Protein AF-A0A0E0JLT2-F1 (afdb_monomer_lite)

Organism: Oryza punctata (NCBI:txid4537)

Secondary structure (DSSP, 8-state):
-HHHHHHHHH-TTS---EE-HHHHHHHHHHSGGGGT-SEEEEESEESSSTTS--SS-BTTBSS-EE-S-GGGEEESSSSSBPHHHHHHHHHHHHHSTTEES-HHHH-TT-THHHHSS-S-------------------------TTHHHHHHHHHTS-------S-SEEEEE-STTS-SSHHHHHTTTS--GGGSTTTTTTTTSS--S-SSSS--HHHHHHHHTT-PPPPBSGGGTTT---TTEEE---TT-BSS-HHHHHHHH----S---BHHHHHHHHHHHHHHHS-SHHHHHHHHHTEEEEE-S-SSHHHHHHHHTT--HHHHHHHHHHHHHHHHHHHHHHHHHT-SEEEEEPPP-GGGSHHHHHHT--S-GGGB-TTSSBHHHHHHHHHHHHHHHHHHHHHHHH-TTSEEEEE-HHHHHHHHHH-HHHHT-SEEEEESEEBSSTTSBTS-SSTTSEE-S-GGGEEESSSSSBPHHHHHHHHHHHHSTTS---------------------TTTHHHHTTSS------S-SEEEE--STTT-SSHHHHHHTTS--GGGSTTTTTTTTSS--S-SSSS--HHHHHHHHTTPPPPPB--TTT-----TTEEE---TT-BSS-HHHHGGGT---S-S-BHHHHHHHHHHHHHHHS-SHHHHHHHHHSEEEE--S-SHHHHHHHHHTT--GGGGGGTHHHHHHHHHHHHHHHHHTT--EEEEEPPP-GGG-HHHHHHT--S-GGGB-TTS-BHHHHHHHHHHHHHHHHHHHHHHHH-TTSEEEEE-HHHHHHHHHH-GGGGT-S-TTSBSEEBSSTTSBSS-SSTTSEE-S-GGG-SBSSSSPBPHHHHHHHHHHHHTTSSS-SS--SS------S-S--SS-------------------------SSHHHHHHHTTS-------S-SEEEEE-BTTT--SHHHHHHTTS--GGGSSS-STTTTSS-S--SSSS--HHHHHHHHTT-PPP----TTT-----TT-----BTT-BSS-HHHHGGGT---S-S-BHHHHHHHHHHHHHHHS-SSSSHHHHHHTEEEEE-S-SHHHHHHHHHTT--HHHHHHHHHHHHHHHHHHHHHHHHTT--EEEEEPPP-GGGSHHHHHHT--S-GGGB-TTS-BHHHHHHHHHHHHHHHHHHHHHHHH-TTSEEEEE-HHHHHHHHHHSGGGGT-S-TTSBSEEBSSGGGBSS--SSSPEE-S-GGG-SBSSSSSBPHHHHHHHHHHHHTSSSEES-GGG--

Foldseek 3Di:
DVVVVVVCVVCVVDLDKDAQLPVLLVVCVVCVVVLQAQAQQAAQKEDDDPRQYDPVIWGPGDPIHGHPDQLNYQHHTRPHGTPSSVLSSVCCQLPHPRMVVRNCPRCPPALQSCCVVDPFFFADDFFFFFFFFDDDDDDDDDDDDPVVVVVVVVVVPPPPDPAQQALAEEEEEALLAFQAQQVVVCPPHDDQLQFPPDQCPPNVGRRNHDASHDHLVQLVCVVSVHHRAAACVVQLPHDLQRRYHYLYYHLAALDAQVCCCVVPVDGRPDRHYRVVSVVSVVSSCCPNQNDQVSQQVNQQRYEYEYDDHRPSVVVRCVLVVHDPVVSVVCLLVRLVSVLVSVVVSVSSHHAEYEDEFDAQPQLFQLNCVSPPDPDPVCADPLRGRVVSSVVSVVSLVSNVVSLVVSCVVCVRHHYAYAYLHVLLVVCSVVVVVLQAPRASAAQWAPDDPRRPHHFRHPPTDRNDDLSRYQHHGRHHGHPSVSNSSSCRRVDLFNRDDDDDDDDDDDDDDDDDDDPVPPVPVVVPPPPPDPQQQAQAEAEEAALLADQAQQVVVCPPPDDQLQAPPDQCPPNVGRRNHPASHDHLQCLVCVLSVHHRAEADDPVPDPDARRHYHYLYYHLEALDAQVVCVVVVFGRPDRHYRVNSLVRVVSNCCNNQPDLVSQQVNQQRYEYEHYAHHVSLLVRCVLVVHDSVCVLVCLVVSLVSSLVSVVVSVVSNHAHYEAEADAQCQLFQLCCQSVPDPDCVCADPLRGGPVSSVVSVSSLVSNVVSLVVVCVVCVRHHYHYFYLHVLLVVCSVCVVLQQADHASAAQWAPDDPRRQPGFRGPPIHRNDDLSRYQHNYRGHGHPSNSLSSSLNGCVVPDDGRPPSHDDDDDDDDDDDPDDDDDDDDDDDDDDDDDDDDDDDDDDDDPVPPVVVVPPPDPPDDDLQFQAAAEEAELLHAFCCVVVVCPPPADLQQATHYCNVANSHHTGHPAHHYFQCCLVCVVSVHHGFEEADPVPDLDLRRHGYDLYYHLEALDAQVVCVVVVFGGPDRHYRVNSLVSNVSSNCRNDNHRGPSLVVQQRYAYEYDAHHVSVVVRCVVVVHDVVVVLVCLLVSLVSVLVSVVVSVSSNHAEYEYEADAQVQLFQQCCFSVPDPDQVCADPLRGGPVSSVVSVSSLVSNVVSLVVVCVVCVRHHYKYFHLHVQLVCCSVPVVVLQADRASAAQWDPPGGSRPPGQSGRNIGRNDPLSHYQHHNRGHGYPSNSSSSNCCQQVHDRMVNRPVVVD

Structure (mmCIF, N/CA/C/O backbone):
data_AF-A0A0E0JLT2-F1
#
_entry.id   AF-A0A0E0JLT2-F1
#
loop_
_atom_site.group_PDB
_atom_site.id
_atom_site.type_symbol
_atom_site.label_atom_id
_atom_site.label_alt_id
_atom_site.label_comp_id
_atom_site.label_asym_id
_atom_site.label_entity_id
_atom_site.label_seq_id
_atom_site.pdbx_PDB_ins_code
_atom_site.Cartn_x
_atom_site.Cartn_y
_atom_site.Cartn_z
_atom_site.occupancy
_atom_site.B_iso_or_equiv
_atom_site.auth_seq_id
_atom_site.auth_comp_id
_atom_site.auth_asym_id
_atom_site.auth_atom_id
_atom_site.pdbx_PDB_model_num
ATOM 1 N N . MET A 1 1 ? -15.199 -38.426 -25.202 1.00 54.78 1 MET A N 1
ATOM 2 C CA . MET A 1 1 ? -15.989 -37.217 -24.866 1.00 54.78 1 MET A CA 1
ATOM 3 C C . MET A 1 1 ? -17.022 -37.508 -23.790 1.00 54.78 1 MET A C 1
ATOM 5 O O . MET A 1 1 ? -17.212 -36.688 -22.906 1.00 54.78 1 MET A O 1
ATOM 9 N N . ASP A 1 2 ? -17.620 -38.690 -23.826 1.00 52.84 2 ASP A N 1
ATOM 10 C CA . ASP A 1 2 ? -18.587 -39.257 -22.885 1.00 52.84 2 ASP A CA 1
ATOM 11 C C . ASP A 1 2 ? -18.143 -39.080 -21.413 1.00 52.84 2 ASP A C 1
ATOM 13 O O . ASP A 1 2 ? -18.920 -38.597 -20.587 1.00 52.84 2 ASP A O 1
ATOM 17 N N . GLU A 1 3 ? -16.850 -39.318 -21.130 1.00 62.00 3 GLU A N 1
ATOM 18 C CA . GLU A 1 3 ? -16.129 -38.978 -19.887 1.00 62.00 3 GLU A CA 1
ATOM 19 C C . GLU A 1 3 ? -16.530 -37.605 -19.300 1.00 62.00 3 GLU A C 1
ATOM 21 O O . GLU A 1 3 ? -16.904 -37.476 -18.130 1.00 62.00 3 GLU A O 1
ATOM 26 N N . LEU A 1 4 ? -16.462 -36.569 -20.145 1.00 52.97 4 LEU A N 1
ATOM 27 C CA . LEU A 1 4 ? -16.696 -35.165 -19.810 1.00 52.97 4 LEU A CA 1
ATOM 28 C C . LEU A 1 4 ? -18.186 -34.847 -19.670 1.00 52.97 4 LEU A C 1
ATOM 30 O O . LEU A 1 4 ? -18.545 -33.956 -18.905 1.00 52.97 4 LEU A O 1
ATOM 34 N N . GLU A 1 5 ? -19.069 -35.565 -20.365 1.00 58.34 5 GLU A N 1
ATOM 35 C CA . GLU A 1 5 ? -20.510 -35.400 -20.168 1.00 58.34 5 GLU A CA 1
ATOM 36 C C . GLU A 1 5 ? -21.005 -36.003 -18.855 1.00 58.34 5 GLU A C 1
ATOM 38 O O . GLU A 1 5 ? -21.888 -35.420 -18.226 1.00 58.34 5 GLU A O 1
ATOM 43 N N . ASN A 1 6 ? -20.432 -37.122 -18.404 1.00 67.38 6 ASN A N 1
ATOM 44 C CA . ASN A 1 6 ? -20.712 -37.649 -17.067 1.00 67.38 6 ASN A CA 1
ATOM 45 C C . ASN A 1 6 ? -20.232 -36.678 -15.978 1.00 67.38 6 ASN A C 1
ATOM 47 O O . ASN A 1 6 ? -20.983 -36.389 -15.048 1.00 67.38 6 ASN A O 1
ATOM 51 N N . LEU A 1 7 ? -19.035 -36.096 -16.131 1.00 51.47 7 LEU A N 1
ATOM 52 C CA . LEU A 1 7 ? -18.528 -35.064 -15.216 1.00 51.47 7 LEU A CA 1
ATOM 53 C C . LEU A 1 7 ? -19.437 -33.822 -15.171 1.00 51.47 7 LEU A C 1
ATOM 55 O O . LEU A 1 7 ? -19.759 -33.348 -14.086 1.00 51.47 7 LEU A O 1
ATOM 59 N N . ARG A 1 8 ? -19.934 -33.339 -16.319 1.00 68.38 8 ARG A N 1
ATOM 60 C CA . ARG A 1 8 ? -20.914 -32.230 -16.381 1.00 68.38 8 ARG A CA 1
ATOM 61 C C . ARG A 1 8 ? -22.241 -32.556 -15.696 1.00 68.38 8 ARG A C 1
ATOM 63 O O . ARG A 1 8 ? -22.841 -31.677 -15.093 1.00 68.38 8 ARG A O 1
ATOM 70 N N . LYS A 1 9 ? -22.705 -33.807 -15.776 1.00 57.53 9 LYS A N 1
ATOM 71 C CA . LYS A 1 9 ? -23.954 -34.264 -15.135 1.00 57.53 9 LYS A CA 1
ATOM 72 C C . LYS A 1 9 ? -23.803 -34.464 -13.619 1.00 57.53 9 LYS A C 1
ATOM 74 O O . LYS A 1 9 ? -24.790 -34.340 -12.903 1.00 57.53 9 LYS A O 1
ATOM 79 N N . LEU A 1 10 ? -22.588 -34.738 -13.135 1.00 62.69 10 LEU A N 1
ATOM 80 C CA . LEU A 1 10 ? -22.246 -34.809 -11.705 1.00 62.69 10 LEU A CA 1
ATOM 81 C C . LEU A 1 10 ? -21.926 -33.438 -11.082 1.00 62.69 10 LEU A C 1
ATOM 83 O O . LEU A 1 10 ? -22.042 -33.282 -9.868 1.00 62.69 10 LEU A O 1
ATOM 87 N N . HIS A 1 11 ? -21.554 -32.450 -11.899 1.00 52.50 11 HIS A N 1
ATOM 88 C CA . HIS A 1 11 ? -21.183 -31.096 -11.477 1.00 52.50 11 HIS A CA 1
ATOM 89 C C . HIS A 1 11 ? -21.971 -30.041 -12.274 1.00 52.50 11 HIS A C 1
ATOM 91 O O . HIS A 1 11 ? -21.393 -29.233 -12.996 1.00 52.50 11 HIS A O 1
ATOM 97 N N . LEU A 1 12 ? -23.305 -30.072 -12.160 1.00 46.41 12 LEU A N 1
ATOM 98 C CA . LEU A 1 12 ? -24.233 -29.233 -12.943 1.00 46.41 12 LEU A CA 1
ATOM 99 C C . LEU A 1 12 ? -23.998 -27.720 -12.769 1.00 46.41 12 LEU A C 1
ATOM 101 O O . LEU A 1 12 ? -24.274 -26.938 -13.676 1.00 46.41 12 LEU A O 1
ATOM 105 N N . ASP A 1 13 ? -23.473 -27.323 -11.615 1.00 45.03 13 ASP A N 1
ATOM 106 C CA . ASP A 1 13 ? -23.116 -25.957 -11.230 1.00 45.03 13 ASP A CA 1
ATOM 107 C C . ASP A 1 13 ? -21.672 -25.549 -11.624 1.00 45.03 13 ASP A C 1
ATOM 109 O O . ASP A 1 13 ? -21.238 -24.437 -11.316 1.00 45.03 13 ASP A O 1
ATOM 113 N N . VAL A 1 14 ? -20.938 -26.393 -12.371 1.00 44.28 14 VAL A N 1
ATOM 114 C CA . VAL A 1 14 ? -19.579 -26.112 -12.881 1.00 44.28 14 VAL A CA 1
ATOM 115 C C . VAL A 1 14 ? -19.492 -26.293 -14.404 1.00 44.28 14 VAL A C 1
ATOM 117 O O . VAL A 1 14 ? -19.645 -27.388 -14.945 1.00 44.28 14 VAL A O 1
ATOM 120 N N . ALA A 1 15 ? -19.153 -25.217 -15.119 1.00 54.75 15 ALA A N 1
ATOM 121 C CA . ALA A 1 15 ? -19.006 -25.207 -16.577 1.00 54.75 15 ALA A CA 1
ATOM 122 C C . ALA A 1 15 ? -17.691 -25.873 -17.054 1.00 54.75 15 ALA A C 1
ATOM 124 O O . ALA A 1 15 ? -16.730 -25.197 -17.420 1.00 54.75 15 ALA A O 1
ATOM 125 N N . ILE A 1 16 ? -17.631 -27.209 -17.056 1.00 67.81 16 ILE A N 1
ATOM 126 C CA . ILE A 1 16 ? -16.457 -27.970 -17.524 1.00 67.81 16 ILE A CA 1
ATOM 127 C C . ILE A 1 16 ? -16.409 -27.974 -19.062 1.00 67.81 16 ILE A C 1
ATOM 129 O O . ILE A 1 16 ? -17.298 -28.536 -19.703 1.00 67.81 16 ILE A O 1
ATOM 133 N N . ILE A 1 17 ? -15.361 -27.423 -19.681 1.00 73.38 17 ILE A N 1
ATOM 134 C CA . ILE A 1 17 ? -15.236 -27.285 -21.148 1.00 73.38 17 ILE A CA 1
ATOM 135 C C . ILE A 1 17 ? -13.960 -27.979 -21.646 1.00 73.38 17 ILE A C 1
ATOM 137 O O . ILE A 1 17 ? -12.912 -27.884 -21.015 1.00 73.38 17 ILE A O 1
ATOM 141 N N . TYR A 1 18 ? -14.058 -28.687 -22.774 1.00 81.94 18 TYR A N 1
ATOM 142 C CA . TYR A 1 18 ? -12.921 -29.281 -23.491 1.00 81.94 18 TYR A CA 1
ATOM 143 C C . TYR A 1 18 ? -12.523 -28.388 -24.674 1.00 81.94 18 TYR A C 1
ATOM 145 O O . TYR A 1 18 ? -13.403 -27.745 -25.243 1.00 81.94 18 TYR A O 1
ATOM 153 N N . ALA A 1 19 ? -11.236 -28.361 -25.037 1.00 81.75 19 ALA A N 1
ATOM 154 C CA . ALA A 1 19 ? -10.652 -27.452 -26.027 1.00 81.75 19 ALA A CA 1
ATOM 155 C C . ALA A 1 19 ? -9.661 -28.178 -26.961 1.00 81.75 19 ALA A C 1
ATOM 157 O O . ALA A 1 19 ? -8.599 -28.620 -26.523 1.00 81.75 19 ALA A O 1
ATOM 158 N N . ASP A 1 20 ? -9.997 -28.279 -28.248 1.00 81.00 20 ASP A N 1
ATOM 159 C CA . ASP A 1 20 ? -9.194 -28.927 -29.290 1.00 81.00 20 ASP A CA 1
ATOM 160 C C . ASP A 1 20 ? -8.233 -27.939 -29.976 1.00 81.00 20 ASP A C 1
ATOM 162 O O . ASP A 1 20 ? -8.502 -27.375 -31.040 1.00 81.00 20 ASP A O 1
ATOM 166 N N . TYR A 1 21 ? -7.070 -27.742 -29.350 1.00 73.50 21 TYR A N 1
ATOM 167 C CA . TYR A 1 21 ? -5.972 -26.952 -29.915 1.00 73.50 21 TYR A CA 1
ATOM 168 C C . TYR A 1 21 ? -5.421 -27.534 -31.228 1.00 73.50 21 TYR A C 1
ATOM 170 O O . TYR A 1 21 ? -4.822 -26.792 -32.004 1.00 73.50 21 TYR A O 1
ATOM 178 N N . TYR A 1 22 ? -5.602 -28.835 -31.492 1.00 79.00 22 TYR A N 1
ATOM 179 C CA . TYR A 1 22 ? -5.094 -29.481 -32.702 1.00 79.00 22 TYR A CA 1
ATOM 180 C C . TYR A 1 22 ? -5.965 -29.128 -33.911 1.00 79.00 22 TYR A C 1
ATOM 182 O O . TYR A 1 22 ? -5.434 -28.644 -34.910 1.00 79.00 22 TYR A O 1
ATOM 190 N N . GLY A 1 23 ? -7.290 -29.268 -33.802 1.00 80.94 23 GLY A N 1
ATOM 191 C CA . GLY A 1 23 ? -8.236 -28.826 -34.829 1.00 80.94 23 GLY A CA 1
ATOM 192 C C . GLY A 1 23 ? -8.111 -27.329 -35.128 1.00 80.94 23 GLY A C 1
ATOM 193 O O . GLY A 1 23 ? -7.924 -26.946 -36.283 1.00 80.94 23 GLY A O 1
ATOM 194 N N . ALA A 1 24 ? -8.093 -26.492 -34.083 1.00 81.00 24 ALA A N 1
ATOM 195 C CA . ALA A 1 24 ? -7.957 -25.038 -34.219 1.00 81.00 24 ALA A CA 1
ATOM 196 C C . ALA A 1 24 ? -6.634 -24.595 -34.881 1.00 81.00 24 ALA A C 1
ATOM 198 O O . ALA A 1 24 ? -6.597 -23.555 -35.537 1.00 81.00 24 ALA A O 1
ATOM 199 N N . ALA A 1 25 ? -5.552 -25.368 -34.728 1.00 78.88 25 ALA A N 1
ATOM 200 C CA . ALA A 1 25 ? -4.288 -25.126 -35.422 1.00 78.88 25 ALA A CA 1
ATOM 201 C C . ALA A 1 25 ? -4.296 -25.650 -36.865 1.00 78.88 25 ALA A C 1
ATOM 203 O O . ALA A 1 25 ? -3.771 -24.990 -37.762 1.00 78.88 25 ALA A O 1
ATOM 204 N N . MET A 1 26 ? -4.884 -26.825 -37.107 1.00 82.25 26 MET A N 1
ATOM 205 C CA . MET A 1 26 ? -4.849 -27.476 -38.419 1.00 82.25 26 MET A CA 1
ATOM 206 C C . MET A 1 26 ? -5.681 -26.732 -39.470 1.00 82.25 26 MET A C 1
ATOM 208 O O . MET A 1 26 ? -5.266 -26.662 -40.625 1.00 82.25 26 MET A O 1
ATOM 212 N N . GLU A 1 27 ? -6.785 -26.098 -39.061 1.00 78.00 27 GLU A N 1
ATOM 213 C CA . GLU A 1 27 ? -7.588 -25.192 -39.899 1.00 78.00 27 GLU A CA 1
ATOM 214 C C . GLU A 1 27 ? -6.714 -24.123 -40.590 1.00 78.00 27 GLU A C 1
ATOM 216 O O . GLU A 1 27 ? -6.883 -23.825 -41.771 1.00 78.00 27 GLU A O 1
ATOM 221 N N . ILE A 1 28 ? -5.708 -23.597 -39.881 1.00 80.25 28 ILE A N 1
ATOM 222 C CA . ILE A 1 28 ? -4.822 -22.532 -40.371 1.00 80.25 28 ILE A CA 1
ATOM 223 C C . ILE A 1 28 ? -3.816 -23.069 -41.397 1.00 80.25 28 ILE A C 1
ATOM 225 O O . ILE A 1 28 ? -3.506 -22.383 -42.365 1.00 80.25 28 ILE A O 1
ATOM 229 N N . PHE A 1 29 ? -3.339 -24.308 -41.251 1.00 75.88 29 PHE A N 1
ATOM 230 C CA . PHE A 1 29 ? -2.486 -24.942 -42.266 1.00 75.88 29 PHE A CA 1
ATOM 231 C C . PHE A 1 29 ? -3.276 -25.396 -43.506 1.00 75.88 29 PHE A C 1
ATOM 233 O O . PHE A 1 29 ? -2.695 -25.522 -44.583 1.00 75.88 29 PHE A O 1
ATOM 240 N N . LEU A 1 30 ? -4.589 -25.618 -43.371 1.00 78.56 30 LEU A N 1
ATOM 241 C CA . LEU A 1 30 ? -5.495 -26.026 -44.452 1.00 78.56 30 LEU A CA 1
ATOM 242 C C . LEU A 1 30 ? -6.175 -24.847 -45.174 1.00 78.56 30 LEU A C 1
ATOM 244 O O . LEU A 1 30 ? -6.642 -25.012 -46.299 1.00 78.56 30 LEU A O 1
ATOM 248 N N . SER A 1 31 ? -6.270 -23.670 -44.551 1.00 77.44 31 SER A N 1
ATOM 249 C CA . SER A 1 31 ? -6.898 -22.461 -45.116 1.00 77.44 31 SER A CA 1
ATOM 250 C C . SER A 1 31 ? -6.212 -21.167 -44.633 1.00 77.44 31 SER A C 1
ATOM 252 O O . SER A 1 31 ? -6.864 -20.294 -44.056 1.00 77.44 31 SER A O 1
ATOM 254 N N . PRO A 1 32 ? -4.895 -21.012 -44.875 1.00 72.38 32 PRO A N 1
ATOM 255 C CA . PRO A 1 32 ? -4.062 -19.962 -44.272 1.00 72.38 32 PRO A CA 1
ATOM 256 C C . PRO A 1 32 ? -4.481 -18.540 -44.678 1.00 72.38 32 PRO A C 1
ATOM 258 O O . PRO A 1 32 ? -4.444 -17.622 -43.857 1.00 72.38 32 PRO A O 1
ATOM 261 N N . GLU A 1 33 ? -4.975 -18.373 -45.909 1.00 73.06 33 GLU A N 1
ATOM 262 C CA . GLU A 1 33 ? -5.420 -17.091 -46.468 1.00 73.06 33 GLU A CA 1
ATOM 263 C C . GLU A 1 33 ? -6.551 -16.446 -45.645 1.00 73.06 33 GLU A C 1
ATOM 265 O O . GLU A 1 33 ? -6.591 -15.224 -45.508 1.00 73.06 33 GLU A O 1
ATOM 270 N N . GLN A 1 34 ? -7.434 -17.245 -45.023 1.00 71.81 34 GLN A N 1
ATOM 271 C CA . GLN A 1 34 ? -8.515 -16.727 -44.166 1.00 71.81 34 GLN A CA 1
ATOM 272 C C . GLN A 1 34 ? -7.991 -16.034 -42.900 1.00 71.81 34 GLN A C 1
ATOM 274 O O . GLN A 1 34 ? -8.677 -15.193 -42.319 1.00 71.81 34 GLN A O 1
ATOM 279 N N . PHE A 1 35 ? -6.770 -16.374 -42.484 1.00 73.19 35 PHE A N 1
ATOM 280 C CA . PHE A 1 35 ? -6.095 -15.826 -41.311 1.00 73.19 35 PHE A CA 1
ATOM 281 C C . PHE A 1 35 ? -5.054 -14.757 -41.681 1.00 73.19 35 PHE A C 1
ATOM 283 O O . PHE A 1 35 ? -4.321 -14.296 -40.808 1.00 73.19 35 PHE A O 1
ATOM 290 N N . GLY A 1 36 ? -4.988 -14.352 -42.958 1.00 72.38 36 GLY A N 1
ATOM 291 C CA . GLY A 1 36 ? -4.004 -13.392 -43.469 1.00 72.38 36 GLY A CA 1
ATOM 292 C C . GLY A 1 36 ? -2.590 -13.961 -43.619 1.00 72.38 36 GLY A C 1
ATOM 293 O O . GLY A 1 36 ? -1.638 -13.196 -43.728 1.00 72.38 36 GLY A O 1
ATOM 294 N N . ILE A 1 37 ? -2.439 -15.288 -43.607 1.00 83.69 37 ILE A N 1
ATOM 295 C CA . ILE A 1 37 ? -1.143 -15.964 -43.698 1.00 83.69 37 ILE A CA 1
ATOM 296 C C . ILE A 1 37 ? -0.946 -16.443 -45.137 1.00 83.69 37 ILE A C 1
ATOM 298 O O . ILE A 1 37 ? -1.743 -17.216 -45.660 1.00 83.69 37 ILE A O 1
ATOM 302 N N . GLU A 1 38 ? 0.135 -16.009 -45.777 1.00 85.19 38 GLU A N 1
ATOM 303 C CA . GLU A 1 38 ? 0.484 -16.423 -47.143 1.00 85.19 38 GLU A CA 1
ATOM 304 C C . GLU A 1 38 ? 1.404 -17.652 -47.146 1.00 85.19 38 GLU A C 1
ATOM 306 O O . GLU A 1 38 ? 1.327 -18.508 -48.024 1.00 85.19 38 GLU A O 1
ATOM 311 N N . ASN A 1 39 ? 2.283 -17.757 -46.145 1.00 82.31 39 ASN A N 1
ATOM 312 C CA . ASN A 1 39 ? 3.372 -18.729 -46.102 1.00 82.31 39 ASN A CA 1
ATOM 313 C C . ASN A 1 39 ? 3.319 -19.559 -44.800 1.00 82.31 39 ASN A C 1
ATOM 315 O O . ASN A 1 39 ? 4.184 -19.414 -43.930 1.00 82.31 39 ASN A O 1
ATOM 319 N N . PRO A 1 40 ? 2.314 -20.440 -44.615 1.00 81.44 40 PRO A N 1
ATOM 320 C CA . PRO A 1 40 ? 2.069 -21.111 -43.333 1.00 81.44 40 PRO A CA 1
ATOM 321 C C . PRO A 1 40 ? 3.186 -22.074 -42.906 1.00 81.44 40 PRO A C 1
ATOM 323 O O . PRO A 1 40 ? 3.430 -22.250 -41.717 1.00 81.44 40 PRO A O 1
ATOM 326 N N . LEU A 1 41 ? 3.883 -22.684 -43.868 1.00 81.88 41 LEU A N 1
ATOM 327 C CA . LEU A 1 41 ? 4.958 -23.654 -43.624 1.00 81.88 41 LEU A CA 1
ATOM 328 C C . LEU A 1 41 ? 6.362 -23.026 -43.623 1.00 81.88 41 LEU A C 1
ATOM 330 O O . LEU A 1 41 ? 7.346 -23.751 -43.509 1.00 81.88 41 LEU A O 1
ATOM 334 N N . VAL A 1 42 ? 6.476 -21.704 -43.778 1.00 83.88 42 VAL A N 1
ATOM 335 C CA . VAL A 1 42 ? 7.762 -20.994 -43.829 1.00 83.88 42 VAL A CA 1
ATOM 336 C C . VAL A 1 42 ? 8.011 -20.298 -42.493 1.00 83.88 42 VAL A C 1
ATOM 338 O O . VAL A 1 42 ? 7.128 -19.634 -41.948 1.00 83.88 42 VAL A O 1
ATOM 341 N N . ALA A 1 43 ? 9.227 -20.441 -41.972 1.00 86.31 43 ALA A N 1
ATOM 342 C CA . ALA A 1 43 ? 9.701 -19.668 -40.835 1.00 86.31 43 ALA A CA 1
ATOM 343 C C . ALA A 1 43 ? 10.090 -18.252 -41.271 1.00 86.31 43 ALA A C 1
ATOM 345 O O . ALA A 1 43 ? 10.915 -18.095 -42.173 1.00 86.31 43 ALA A O 1
ATOM 346 N N . CYS A 1 44 ? 9.567 -17.230 -40.592 1.00 88.50 44 CYS A N 1
ATOM 347 C CA . CYS A 1 44 ? 9.980 -15.851 -40.838 1.00 88.50 44 CYS A CA 1
ATOM 348 C C . CYS A 1 44 ? 11.476 -15.635 -40.546 1.00 88.50 44 CYS A C 1
ATOM 350 O O . CYS A 1 44 ? 12.160 -14.951 -41.300 1.00 88.50 44 CYS A O 1
ATOM 352 N N . CYS A 1 45 ? 11.997 -16.215 -39.461 1.00 85.75 45 CYS A N 1
ATOM 353 C CA . CYS A 1 45 ? 13.358 -16.007 -38.980 1.00 85.75 45 CYS A CA 1
ATOM 354 C C . CYS A 1 45 ? 14.184 -17.304 -39.040 1.00 85.75 45 CYS A C 1
ATOM 356 O O . CYS A 1 45 ? 13.927 -18.255 -38.303 1.00 85.75 45 CYS A O 1
ATOM 358 N N . GLY A 1 46 ? 15.217 -17.361 -39.886 1.00 85.00 46 GLY A N 1
ATOM 359 C CA . GLY A 1 46 ? 15.998 -18.587 -40.075 1.00 85.00 46 GLY A CA 1
ATOM 360 C C . GLY A 1 46 ? 17.181 -18.473 -41.036 1.00 85.00 46 GLY A C 1
ATOM 361 O O . GLY A 1 46 ? 17.413 -17.439 -41.660 1.00 85.00 46 GLY A O 1
ATOM 362 N N . GLY A 1 47 ? 17.966 -19.550 -41.132 1.00 74.06 47 GLY A N 1
ATOM 363 C CA . GLY A 1 47 ? 19.222 -19.611 -41.891 1.00 74.06 47 GLY A CA 1
ATOM 364 C C . GLY A 1 47 ? 19.116 -19.614 -43.422 1.00 74.06 47 GLY A C 1
ATOM 365 O O . GLY A 1 47 ? 20.135 -19.782 -44.080 1.00 74.06 47 GLY A O 1
ATOM 366 N N . GLY A 1 48 ? 17.920 -19.462 -43.999 1.00 68.94 48 GLY A N 1
ATOM 367 C CA . GLY A 1 48 ? 17.719 -19.437 -45.449 1.00 68.94 48 GLY A CA 1
ATOM 368 C C . GLY A 1 48 ? 17.732 -20.830 -46.084 1.00 68.94 48 GLY A C 1
ATOM 369 O O . GLY A 1 48 ? 18.756 -21.310 -46.561 1.00 68.94 48 GLY A O 1
ATOM 370 N N . GLY A 1 49 ? 16.557 -21.453 -46.146 1.00 67.50 49 GLY A N 1
ATOM 371 C CA . GLY A 1 49 ? 16.316 -22.725 -46.833 1.00 67.50 49 GLY A CA 1
ATOM 372 C C . GLY A 1 49 ? 14.904 -22.781 -47.429 1.00 67.50 49 GLY A C 1
ATOM 373 O O . GLY A 1 49 ? 14.196 -21.774 -47.383 1.00 67.50 49 GLY A O 1
ATOM 374 N N . PRO A 1 50 ? 14.458 -23.938 -47.963 1.00 65.69 50 PRO A N 1
ATOM 375 C CA . PRO A 1 50 ? 13.164 -24.072 -48.651 1.00 65.69 50 PRO A CA 1
ATOM 376 C C . PRO A 1 50 ? 11.939 -23.642 -47.829 1.00 65.69 50 PRO A C 1
ATOM 378 O O . PRO A 1 50 ? 10.927 -23.257 -48.403 1.00 65.69 50 PRO A O 1
ATOM 381 N N . TYR A 1 51 ? 12.053 -23.679 -46.498 1.00 78.69 51 TYR A N 1
ATOM 382 C CA . TYR A 1 51 ? 11.020 -23.283 -45.535 1.00 78.69 51 TYR A CA 1
ATOM 383 C C . TYR A 1 51 ? 11.536 -22.217 -44.545 1.00 78.69 51 TYR A C 1
ATOM 385 O O . TYR A 1 51 ? 11.154 -22.192 -43.378 1.00 78.69 51 TYR A O 1
ATOM 393 N N . GLY A 1 52 ? 12.479 -21.368 -44.972 1.00 75.31 52 GLY A N 1
ATOM 394 C CA . GLY A 1 52 ? 13.111 -20.323 -44.146 1.00 75.31 52 GLY A CA 1
ATOM 395 C C . GLY A 1 52 ? 14.202 -20.832 -43.188 1.00 75.31 52 GLY A C 1
ATOM 396 O O . GLY A 1 52 ? 15.200 -20.145 -42.965 1.00 75.31 52 GLY A O 1
ATOM 397 N N . VAL A 1 53 ? 14.076 -22.064 -42.686 1.00 75.06 53 VAL A N 1
ATOM 398 C CA . VAL A 1 53 ? 15.038 -22.703 -41.770 1.00 75.06 53 VAL A CA 1
ATOM 399 C C . VAL A 1 53 ? 16.230 -23.389 -42.447 1.00 75.06 53 VAL A C 1
ATOM 401 O O . VAL A 1 53 ? 16.165 -23.815 -43.599 1.00 75.06 53 VAL A O 1
ATOM 404 N N . SER A 1 54 ? 17.305 -23.545 -41.668 1.00 72.31 54 SER A N 1
ATOM 405 C CA . SER A 1 54 ? 18.483 -24.370 -41.954 1.00 72.31 54 SER A CA 1
ATOM 406 C C . SER A 1 54 ? 18.900 -25.120 -40.680 1.00 72.31 54 SER A C 1
ATOM 408 O O . SER A 1 54 ? 18.710 -24.621 -39.571 1.00 72.31 54 SER A O 1
ATOM 410 N N . GLU A 1 55 ? 19.499 -26.305 -40.812 1.00 65.31 55 GLU A N 1
ATOM 411 C CA . GLU A 1 55 ? 20.040 -27.046 -39.661 1.00 65.31 55 GLU A CA 1
ATOM 412 C C . GLU A 1 55 ? 21.280 -26.362 -39.056 1.00 65.31 55 GLU A C 1
ATOM 414 O O . GLU A 1 55 ? 21.521 -26.469 -37.851 1.00 65.31 55 GLU A O 1
ATOM 419 N N . THR A 1 56 ? 22.045 -25.631 -39.878 1.00 64.38 56 THR A N 1
ATOM 420 C CA . THR A 1 56 ? 23.338 -25.023 -39.514 1.00 64.38 56 THR A CA 1
ATOM 421 C C . THR A 1 56 ? 23.259 -23.551 -39.102 1.00 64.38 56 THR A C 1
ATOM 423 O O . THR A 1 56 ? 24.218 -23.041 -38.524 1.00 64.38 56 THR A O 1
ATOM 426 N N . ALA A 1 57 ? 22.138 -22.867 -39.356 1.00 63.16 57 ALA A N 1
ATOM 427 C CA . ALA A 1 57 ? 21.920 -21.468 -38.981 1.00 63.16 57 ALA A CA 1
ATOM 428 C C . ALA A 1 57 ? 20.454 -21.221 -38.588 1.00 63.16 57 ALA A C 1
ATOM 430 O O . ALA A 1 57 ? 19.527 -21.667 -39.268 1.00 63.16 57 ALA A O 1
ATOM 431 N N . ARG A 1 58 ? 20.243 -20.520 -37.469 1.00 70.38 58 ARG A N 1
ATOM 432 C CA . ARG A 1 58 ? 18.939 -20.369 -36.796 1.00 70.38 58 ARG A CA 1
ATOM 433 C C . ARG A 1 58 ? 18.653 -18.902 -36.491 1.00 70.38 58 ARG A C 1
ATOM 435 O O . ARG A 1 58 ? 19.574 -18.088 -36.481 1.00 70.38 58 ARG A O 1
ATOM 442 N N . CYS A 1 59 ? 17.396 -18.570 -36.197 1.00 70.75 59 CYS A N 1
ATOM 443 C CA . CYS A 1 59 ? 17.030 -17.231 -35.737 1.00 70.75 59 CYS A CA 1
ATOM 444 C C . CYS A 1 59 ? 17.943 -16.780 -34.579 1.00 70.75 59 CYS A C 1
ATOM 446 O O . CYS A 1 59 ? 18.087 -17.492 -33.586 1.00 70.75 59 CYS A O 1
ATOM 448 N N . GLY A 1 60 ? 18.602 -15.629 -34.729 1.00 67.69 60 GLY A N 1
ATOM 449 C CA . GLY A 1 60 ? 19.533 -15.094 -33.731 1.00 67.69 60 GLY A CA 1
ATOM 450 C C . GLY A 1 60 ? 20.955 -15.679 -33.736 1.00 67.69 60 GLY A C 1
ATOM 451 O O . GLY A 1 60 ? 21.793 -15.155 -33.004 1.00 67.69 60 GLY A O 1
ATOM 452 N N . HIS A 1 61 ? 21.274 -16.720 -34.523 1.00 55.75 61 HIS A N 1
ATOM 453 C CA . HIS A 1 61 ? 22.579 -17.395 -34.443 1.00 55.75 61 HIS A CA 1
ATOM 454 C C . HIS A 1 61 ? 23.094 -17.958 -35.786 1.00 55.75 61 HIS A C 1
ATOM 456 O O . HIS A 1 61 ? 22.530 -18.898 -36.352 1.00 55.75 61 HIS A O 1
ATOM 462 N N . GLY A 1 62 ? 24.237 -17.434 -36.246 1.00 63.19 62 GLY A N 1
ATOM 463 C CA . GLY A 1 62 ? 24.820 -17.692 -37.572 1.00 63.19 62 GLY A CA 1
ATOM 464 C C . GLY A 1 62 ? 24.469 -16.588 -38.576 1.00 63.19 62 GLY A C 1
ATOM 465 O O . GLY A 1 62 ? 24.012 -15.518 -38.178 1.00 63.19 62 GLY A O 1
ATOM 466 N N . GLU A 1 63 ? 24.654 -16.837 -39.875 1.00 69.81 63 GLU A N 1
ATOM 467 C CA . GLU A 1 63 ? 24.011 -16.013 -40.907 1.00 69.81 63 GLU A CA 1
ATOM 468 C C . GLU A 1 63 ? 22.544 -16.444 -41.029 1.00 69.81 63 GLU A C 1
ATOM 470 O O . GLU A 1 63 ? 22.233 -17.497 -41.582 1.00 69.81 63 GLU A O 1
ATOM 475 N N . TYR A 1 64 ? 21.641 -15.640 -40.472 1.00 76.69 64 TYR A N 1
ATOM 476 C CA . TYR A 1 64 ? 20.195 -15.824 -40.573 1.00 76.69 64 TYR A CA 1
ATOM 477 C C . TYR A 1 64 ? 19.545 -14.577 -41.172 1.00 76.69 64 TYR A C 1
ATOM 479 O O . TYR A 1 64 ? 20.121 -13.487 -41.177 1.00 76.69 64 TYR A O 1
ATOM 487 N N . LYS A 1 65 ? 18.330 -14.747 -41.684 1.00 77.88 65 LYS A N 1
ATOM 488 C CA . LYS A 1 65 ? 17.470 -13.670 -42.172 1.00 77.88 65 LYS A CA 1
ATOM 489 C C . LYS A 1 65 ? 16.178 -13.642 -41.371 1.00 77.88 65 LYS A C 1
ATOM 491 O O . LYS A 1 65 ? 15.802 -14.644 -40.766 1.00 77.88 65 LYS A O 1
ATOM 496 N N . VAL A 1 66 ? 15.521 -12.491 -41.393 1.00 83.88 66 VAL A N 1
ATOM 497 C CA . VAL A 1 66 ? 14.145 -12.295 -40.928 1.00 83.88 66 VAL A CA 1
ATOM 498 C C . VAL A 1 66 ? 13.329 -11.870 -42.147 1.00 83.88 66 VAL A C 1
ATOM 500 O O . VAL A 1 66 ? 13.856 -11.161 -43.006 1.00 83.88 66 VAL A O 1
ATOM 503 N N . CYS A 1 67 ? 12.089 -12.331 -42.250 1.00 79.62 67 CYS A N 1
ATOM 504 C CA . CYS A 1 67 ? 11.142 -11.894 -43.264 1.00 79.62 67 CYS A CA 1
ATOM 505 C C . CYS A 1 67 ? 10.668 -10.456 -42.988 1.00 79.62 67 CYS A C 1
ATOM 507 O O . CYS A 1 67 ? 10.670 -10.009 -41.840 1.00 79.62 67 CYS A O 1
ATOM 509 N N . ASP A 1 68 ? 10.257 -9.738 -44.035 1.00 83.88 68 ASP A N 1
ATOM 510 C CA . ASP A 1 68 ? 9.887 -8.322 -43.917 1.00 83.88 68 ASP A CA 1
ATOM 511 C C . ASP A 1 68 ? 8.544 -8.099 -43.185 1.00 83.88 68 ASP A C 1
ATOM 513 O O . ASP A 1 68 ? 8.377 -7.068 -42.536 1.00 83.88 68 ASP A O 1
ATOM 517 N N . ASP A 1 69 ? 7.618 -9.072 -43.227 1.00 80.62 69 ASP A N 1
ATOM 518 C CA . ASP A 1 69 ? 6.387 -9.083 -42.416 1.00 80.62 69 ASP A CA 1
ATOM 519 C C . ASP A 1 69 ? 6.155 -10.453 -41.731 1.00 80.62 69 ASP A C 1
ATOM 521 O O . ASP A 1 69 ? 5.760 -11.427 -42.385 1.00 80.62 69 ASP A O 1
ATOM 525 N N . PRO A 1 70 ? 6.362 -10.545 -40.401 1.00 77.31 70 PRO A N 1
ATOM 526 C CA . PRO A 1 70 ? 6.129 -11.759 -39.618 1.00 77.31 70 PRO A CA 1
ATOM 527 C C . PRO A 1 70 ? 4.690 -12.281 -39.592 1.00 77.31 70 PRO A C 1
ATOM 529 O O . PRO A 1 70 ? 4.497 -13.452 -39.261 1.00 77.31 70 PRO A O 1
ATOM 532 N N . GLN A 1 71 ? 3.682 -11.454 -39.890 1.00 76.69 71 GLN A N 1
ATOM 533 C CA . GLN A 1 71 ? 2.273 -11.859 -39.803 1.00 76.69 71 GLN A CA 1
ATOM 534 C C . GLN A 1 71 ? 1.849 -12.733 -40.991 1.00 76.69 71 GLN A C 1
ATOM 536 O O . GLN A 1 71 ? 0.957 -13.566 -40.846 1.00 76.69 71 GLN A O 1
ATOM 541 N N . LEU A 1 72 ? 2.545 -12.619 -42.129 1.00 84.62 72 LEU A N 1
ATOM 542 C CA . LEU A 1 72 ? 2.293 -13.412 -43.339 1.00 84.62 72 LEU A CA 1
ATOM 543 C C . LEU A 1 72 ? 2.898 -14.830 -43.281 1.00 84.62 72 LEU A C 1
ATOM 545 O O . LEU A 1 72 ? 2.613 -15.659 -44.149 1.00 84.62 72 LEU A O 1
ATOM 549 N N . CYS A 1 73 ? 3.738 -15.122 -42.282 1.00 83.50 73 CYS A N 1
ATOM 550 C CA . CYS A 1 73 ? 4.365 -16.430 -42.069 1.00 83.50 73 CYS A CA 1
ATOM 551 C C . CYS A 1 73 ? 3.629 -17.222 -40.980 1.00 83.50 73 CYS A C 1
ATOM 553 O O . CYS A 1 73 ? 3.263 -16.671 -39.943 1.00 83.50 73 CYS A O 1
ATOM 555 N N . GLY A 1 74 ? 3.456 -18.534 -41.166 1.00 76.44 74 GLY A N 1
ATOM 556 C CA . GLY A 1 74 ? 2.821 -19.382 -40.146 1.00 76.44 74 GLY A CA 1
ATOM 557 C C . GLY A 1 74 ? 3.742 -19.752 -38.982 1.00 76.44 74 GLY A C 1
ATOM 558 O O . GLY A 1 74 ? 3.272 -20.024 -37.878 1.00 76.44 74 GLY A O 1
ATOM 559 N N . SER A 1 75 ? 5.060 -19.718 -39.189 1.00 85.25 75 SER A N 1
ATOM 560 C CA . SER A 1 75 ? 6.047 -19.983 -38.143 1.00 85.25 75 SER A CA 1
ATOM 561 C C . SER A 1 75 ? 6.990 -18.799 -37.944 1.00 85.25 75 SER A C 1
ATOM 563 O O . SER A 1 75 ? 7.368 -18.110 -38.892 1.00 85.25 75 SER A O 1
ATOM 565 N N . TRP A 1 76 ? 7.397 -18.573 -36.696 1.00 89.00 76 TRP A N 1
ATOM 566 C CA . TRP A 1 76 ? 8.410 -17.578 -36.367 1.00 89.00 76 TRP A CA 1
ATOM 567 C C . TRP A 1 76 ? 9.826 -18.084 -36.670 1.00 89.00 76 TRP A C 1
ATOM 569 O O . TRP A 1 76 ? 10.578 -17.393 -37.349 1.00 89.00 76 TRP A O 1
ATOM 579 N N . ASP A 1 77 ? 10.177 -19.296 -36.225 1.00 83.81 77 ASP A N 1
ATOM 580 C CA . ASP A 1 77 ? 11.548 -19.843 -36.260 1.00 83.81 77 ASP A CA 1
ATOM 581 C C . ASP A 1 77 ? 11.657 -21.294 -36.787 1.00 83.81 77 ASP A C 1
ATOM 583 O O . ASP A 1 77 ? 12.728 -21.904 -36.742 1.00 83.81 77 ASP A O 1
ATOM 587 N N . GLY A 1 78 ? 10.548 -21.851 -37.281 1.00 73.38 78 GLY A N 1
ATOM 588 C CA . GLY A 1 78 ? 10.409 -23.217 -37.793 1.00 73.38 78 GLY A CA 1
ATOM 589 C C . GLY A 1 78 ? 10.019 -24.267 -36.754 1.00 73.38 78 GLY A C 1
ATOM 590 O O . GLY A 1 78 ? 9.734 -25.400 -37.134 1.00 73.38 78 GLY A O 1
ATOM 591 N N . TYR A 1 79 ? 9.974 -23.904 -35.470 1.00 69.81 79 TYR A N 1
ATOM 592 C CA . TYR A 1 79 ? 9.491 -24.763 -34.383 1.00 69.81 79 TYR A CA 1
ATOM 593 C C . TYR A 1 79 ? 8.259 -24.159 -33.703 1.00 69.81 79 TYR A C 1
ATOM 595 O O . TYR A 1 79 ? 7.332 -24.880 -33.339 1.00 69.81 79 TYR A O 1
ATOM 603 N N . HIS A 1 80 ? 8.227 -22.834 -33.568 1.00 83.81 80 HIS A N 1
ATOM 604 C CA . HIS A 1 80 ? 7.141 -22.094 -32.944 1.00 83.81 80 HIS A CA 1
ATOM 605 C C . HIS A 1 80 ? 6.241 -21.435 -34.004 1.00 83.81 80 HIS A C 1
ATOM 607 O O . HIS A 1 80 ? 6.753 -20.872 -34.982 1.00 83.81 80 HIS A O 1
ATOM 613 N N . PRO A 1 81 ? 4.908 -21.459 -33.830 1.00 79.81 81 PRO A N 1
ATOM 614 C CA . PRO A 1 81 ? 3.990 -20.643 -34.618 1.00 79.81 81 PRO A CA 1
ATOM 615 C C . PRO A 1 81 ? 4.305 -19.141 -34.529 1.00 79.81 81 PRO A C 1
ATOM 617 O O . PRO A 1 81 ? 4.914 -18.678 -33.563 1.00 79.81 81 PRO A O 1
ATOM 620 N N . SER A 1 82 ? 3.884 -18.368 -35.529 1.00 84.19 82 SER A N 1
ATOM 621 C CA . SER A 1 82 ? 3.920 -16.902 -35.461 1.00 84.19 82 SER A CA 1
ATOM 622 C C . SER A 1 82 ? 2.836 -16.352 -34.523 1.00 84.19 82 SER A C 1
ATOM 624 O O . SER A 1 82 ? 1.886 -17.050 -34.157 1.00 84.19 82 SER A O 1
ATOM 626 N N . GLU A 1 83 ? 2.943 -15.071 -34.153 1.00 76.62 83 GLU A N 1
ATOM 627 C CA . GLU A 1 83 ? 1.906 -14.375 -33.376 1.00 76.62 83 GLU A CA 1
ATOM 628 C C . GLU A 1 83 ? 0.534 -14.435 -34.074 1.00 76.62 83 GLU A C 1
ATOM 630 O O . GLU A 1 83 ? -0.484 -14.634 -33.410 1.00 76.62 83 GLU A O 1
ATOM 635 N N . ALA A 1 84 ? 0.506 -14.355 -35.411 1.00 76.06 84 ALA A N 1
ATOM 636 C CA . ALA A 1 84 ? -0.712 -14.484 -36.208 1.00 76.06 84 ALA A CA 1
ATOM 637 C C . ALA A 1 84 ? -1.378 -15.861 -36.027 1.00 76.06 84 ALA A C 1
ATOM 639 O O . ALA A 1 84 ? -2.580 -15.929 -35.759 1.00 76.06 84 ALA A O 1
ATOM 640 N N . VAL A 1 85 ? -0.604 -16.954 -36.075 1.00 78.88 85 VAL A N 1
ATOM 641 C CA . VAL A 1 85 ? -1.129 -18.313 -35.844 1.00 78.88 85 VAL A CA 1
ATOM 642 C C . VAL A 1 85 ? -1.589 -18.501 -34.400 1.00 78.88 85 VAL A C 1
ATOM 644 O O . VAL A 1 85 ? -2.690 -18.998 -34.179 1.00 78.88 85 VAL A O 1
ATOM 647 N N . PHE A 1 86 ? -0.813 -18.064 -33.402 1.00 82.62 86 PHE A N 1
ATOM 648 C CA . PHE A 1 86 ? -1.237 -18.154 -31.998 1.00 82.62 86 PHE A CA 1
ATOM 649 C C . PHE A 1 86 ? -2.539 -17.383 -31.731 1.00 82.62 86 PHE A C 1
ATOM 651 O O . PHE A 1 86 ? -3.431 -17.889 -3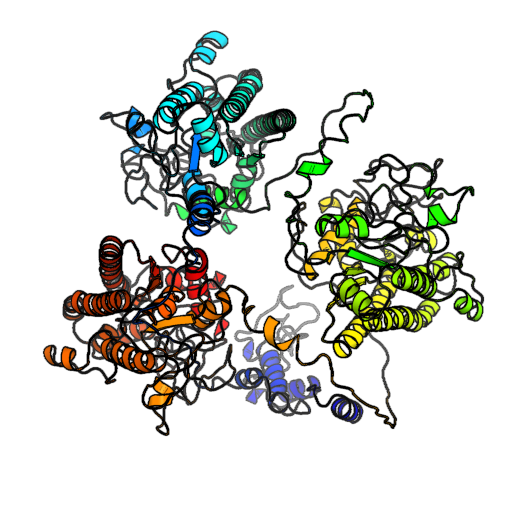1.046 1.00 82.62 86 PHE A O 1
ATOM 658 N N . LYS A 1 87 ? -2.681 -16.188 -32.316 1.00 75.12 87 LYS A N 1
ATOM 659 C CA . LYS A 1 87 ? -3.896 -15.366 -32.245 1.00 75.12 87 LYS A CA 1
ATOM 660 C C . LYS A 1 87 ? -5.089 -16.054 -32.914 1.00 75.12 87 LYS A C 1
ATOM 662 O O . LYS A 1 87 ? -6.176 -16.065 -32.337 1.00 75.12 87 LYS A O 1
ATOM 667 N N . ALA A 1 88 ? -4.891 -16.666 -34.081 1.00 72.31 88 ALA A N 1
ATOM 668 C CA . ALA A 1 88 ? -5.924 -17.423 -34.785 1.00 72.31 88 ALA A CA 1
ATOM 669 C C . ALA A 1 88 ? -6.382 -18.670 -34.000 1.00 72.31 88 ALA A C 1
ATOM 671 O O . ALA A 1 88 ? -7.586 -18.851 -33.821 1.00 72.31 88 ALA A O 1
ATOM 672 N N . ILE A 1 89 ? -5.456 -19.461 -33.437 1.00 78.69 89 ILE A N 1
ATOM 673 C CA . ILE A 1 89 ? -5.775 -20.619 -32.576 1.00 78.69 89 ILE A CA 1
ATOM 674 C C . ILE A 1 89 ? -6.595 -20.176 -31.357 1.00 78.69 89 ILE A C 1
ATOM 676 O O . ILE A 1 89 ? -7.640 -20.758 -31.062 1.00 78.69 89 ILE A O 1
ATOM 680 N N . ALA A 1 90 ? -6.157 -19.120 -30.661 1.00 68.81 90 ALA A N 1
ATOM 681 C CA . ALA A 1 90 ? -6.850 -18.606 -29.481 1.00 68.81 90 ALA A CA 1
ATOM 682 C C . ALA A 1 90 ? -8.278 -18.133 -29.808 1.00 68.81 90 ALA A C 1
ATOM 684 O O . ALA A 1 90 ? -9.223 -18.485 -29.102 1.00 68.81 90 ALA A O 1
ATOM 685 N N . ILE A 1 91 ? -8.456 -17.392 -30.909 1.00 70.38 91 ILE A N 1
ATOM 686 C CA . ILE A 1 91 ? -9.774 -16.961 -31.399 1.00 70.38 91 ILE A CA 1
ATOM 687 C C . ILE A 1 91 ? -10.648 -18.169 -31.767 1.00 70.38 91 ILE A C 1
ATOM 689 O O . ILE A 1 91 ? -11.819 -18.209 -31.384 1.00 70.38 91 ILE A O 1
ATOM 693 N N . GLY A 1 92 ? -10.084 -19.168 -32.452 1.00 70.94 92 GLY A N 1
ATOM 694 C CA . GLY A 1 92 ? -10.778 -20.401 -32.823 1.00 70.94 92 GLY A CA 1
ATOM 695 C C . GLY A 1 92 ? -11.323 -21.158 -31.611 1.00 70.94 92 GLY A C 1
ATOM 696 O O . GLY A 1 92 ? -12.470 -21.593 -31.627 1.00 70.94 92 GLY A O 1
ATOM 697 N N . LEU A 1 93 ? -10.552 -21.264 -30.531 1.00 70.75 93 LEU A N 1
ATOM 698 C CA . LEU A 1 93 ? -10.970 -21.966 -29.312 1.00 70.75 93 LEU A CA 1
ATOM 699 C C . LEU A 1 93 ? -12.001 -21.182 -28.490 1.00 70.75 93 LEU A C 1
ATOM 701 O O . LEU A 1 93 ? -12.964 -21.767 -27.993 1.00 70.75 93 LEU A O 1
ATOM 705 N N . LEU A 1 94 ? -11.812 -19.865 -28.356 1.00 58.34 94 LEU A N 1
ATOM 706 C CA . LEU A 1 94 ? -12.698 -18.989 -27.581 1.00 58.34 94 LEU A CA 1
ATOM 707 C C . LEU A 1 94 ? -14.073 -18.802 -28.242 1.00 58.34 94 LEU A C 1
ATOM 709 O O . LEU A 1 94 ? -15.083 -18.738 -27.541 1.00 58.34 94 LEU A O 1
ATOM 713 N N . ARG A 1 95 ? -14.109 -18.691 -29.579 1.00 58.88 95 ARG A N 1
ATOM 714 C CA . ARG A 1 95 ? -15.316 -18.338 -30.352 1.00 58.88 95 ARG A CA 1
ATOM 715 C C . ARG A 1 95 ? -15.882 -19.473 -31.213 1.00 58.88 95 ARG A C 1
ATOM 717 O O . ARG A 1 95 ? -17.059 -19.429 -31.559 1.00 58.88 95 ARG A O 1
ATOM 724 N N . GLY A 1 96 ? -15.046 -20.419 -31.637 1.00 56.16 96 GLY A N 1
ATOM 725 C CA . GLY A 1 96 ? -15.381 -21.455 -32.617 1.00 56.16 96 GLY A CA 1
ATOM 726 C C . GLY A 1 96 ? -15.756 -22.805 -32.002 1.00 56.16 96 GLY A C 1
ATOM 727 O O . GLY A 1 96 ? -15.739 -23.004 -30.789 1.00 56.16 96 GLY A O 1
ATOM 728 N N . SER A 1 97 ? -16.086 -23.766 -32.866 1.00 63.16 97 SER A N 1
ATOM 729 C CA . SER A 1 97 ? -16.579 -25.101 -32.489 1.00 63.16 97 SER A CA 1
ATOM 730 C C . SER A 1 97 ? -15.513 -26.069 -31.961 1.00 63.16 97 SER A C 1
ATOM 732 O O . SER A 1 97 ? -15.841 -27.205 -31.629 1.00 63.16 97 SER A O 1
ATOM 734 N N . TYR A 1 98 ? -14.252 -25.640 -31.858 1.00 78.12 98 TYR A N 1
ATOM 735 C CA . TYR A 1 98 ? -13.156 -26.432 -31.284 1.00 78.12 98 TYR A CA 1
ATOM 736 C C . TYR A 1 98 ? -13.253 -26.569 -29.756 1.00 78.12 98 TYR A C 1
ATOM 738 O O . TYR A 1 98 ? -12.463 -27.287 -29.149 1.00 78.12 98 TYR A O 1
ATOM 746 N N . THR A 1 99 ? -14.217 -25.904 -29.112 1.00 75.38 99 THR A N 1
ATOM 747 C CA . THR A 1 99 ? -14.579 -26.162 -27.716 1.00 75.38 99 THR A CA 1
ATOM 748 C C . THR A 1 99 ? -15.935 -26.855 -27.599 1.00 75.38 99 THR A C 1
ATOM 750 O O . THR A 1 99 ? -16.874 -26.549 -28.335 1.00 75.38 99 THR A O 1
ATOM 753 N N . GLN A 1 100 ? -16.057 -27.804 -26.663 1.00 69.94 100 GLN A N 1
ATOM 754 C CA . GLN A 1 100 ? -17.317 -28.511 -26.399 1.00 69.94 100 GLN A CA 1
ATOM 755 C C . GLN A 1 100 ? -17.594 -28.639 -24.886 1.00 69.94 100 GLN A C 1
ATOM 757 O O . GLN A 1 100 ? -16.767 -29.234 -24.182 1.00 69.94 100 GLN A O 1
ATOM 762 N N . PRO A 1 101 ? -18.759 -28.169 -24.384 1.00 63.53 101 PRO A N 1
ATOM 763 C CA . PRO A 1 101 ? -19.650 -27.219 -25.066 1.00 63.53 101 PRO A CA 1
ATOM 764 C C . PRO A 1 101 ? -18.872 -25.945 -25.455 1.00 63.53 101 PRO A C 1
ATOM 766 O O . PRO A 1 101 ? -17.885 -25.635 -24.785 1.00 63.53 101 PRO A O 1
ATOM 769 N N . PRO A 1 102 ? -19.253 -25.234 -26.533 1.00 66.44 102 PRO A N 1
ATOM 770 C CA . PRO A 1 102 ? -18.508 -24.064 -26.991 1.00 66.44 102 PRO A CA 1
ATOM 771 C C . PRO A 1 102 ? -18.314 -23.047 -25.869 1.00 66.44 102 PRO A C 1
ATOM 773 O O . PRO A 1 102 ? -19.269 -22.733 -25.150 1.00 66.44 102 PRO A O 1
ATOM 776 N N . LEU A 1 103 ? -17.091 -22.533 -25.709 1.00 59.28 103 LEU A N 1
ATOM 777 C CA . LEU A 1 103 ? -16.694 -21.732 -24.543 1.00 59.28 103 LEU A CA 1
ATOM 778 C C . LEU A 1 103 ? -17.644 -20.534 -24.341 1.00 59.28 103 LEU A C 1
ATOM 780 O O . LEU A 1 103 ? -18.181 -20.347 -23.250 1.00 59.28 103 LEU A O 1
ATOM 784 N N . ALA A 1 104 ? -17.978 -19.847 -25.438 1.00 53.41 104 ALA A N 1
ATOM 785 C CA . ALA A 1 104 ? -18.944 -18.748 -25.516 1.00 53.41 104 ALA A CA 1
ATOM 786 C C . ALA A 1 104 ? -20.409 -19.088 -25.136 1.00 53.41 104 ALA A C 1
ATOM 788 O O . ALA A 1 104 ? -21.226 -18.181 -25.016 1.00 53.41 104 ALA A O 1
ATOM 789 N N . THR A 1 105 ? -20.774 -20.364 -24.958 1.00 47.66 105 THR A N 1
ATOM 790 C CA . THR A 1 105 ? -22.161 -20.803 -24.669 1.00 47.66 105 THR A CA 1
ATOM 791 C C . THR A 1 105 ? -22.382 -21.321 -23.247 1.00 47.66 105 THR A C 1
ATOM 793 O O . THR A 1 105 ? -23.526 -21.537 -22.851 1.00 47.66 105 THR A O 1
ATOM 796 N N . THR A 1 106 ? -21.318 -21.506 -22.459 1.00 46.44 106 THR A N 1
ATOM 797 C CA . THR A 1 106 ? -21.410 -22.188 -21.150 1.00 46.44 106 THR A CA 1
ATOM 798 C C . THR A 1 106 ? -21.391 -21.227 -19.953 1.00 46.44 106 THR A C 1
ATOM 800 O O . THR A 1 106 ? -21.693 -21.627 -18.831 1.00 46.44 106 THR A O 1
ATOM 803 N N . THR A 1 107 ? -21.052 -19.951 -20.158 1.00 47.44 107 THR A N 1
ATOM 804 C CA . THR A 1 107 ? -20.812 -18.965 -19.088 1.00 47.44 107 THR A CA 1
ATOM 805 C C . THR A 1 107 ? -21.981 -18.004 -18.867 1.00 47.44 107 THR A C 1
ATOM 807 O O . THR A 1 107 ? -21.854 -16.793 -19.043 1.00 47.44 107 THR A O 1
ATOM 810 N N . ILE A 1 108 ? -23.112 -18.532 -18.386 1.00 43.75 108 ILE A N 1
ATOM 811 C CA . ILE A 1 108 ? -24.316 -17.743 -18.031 1.00 43.75 108 ILE A CA 1
ATOM 812 C C . ILE A 1 108 ? -24.034 -16.687 -16.933 1.00 43.75 108 ILE A C 1
ATOM 814 O O . ILE A 1 108 ? -24.768 -15.710 -16.806 1.00 43.75 108 ILE A O 1
ATOM 818 N N . SER A 1 109 ? -22.943 -16.835 -16.175 1.00 37.44 109 SER A N 1
ATOM 819 C CA . SER A 1 109 ? -22.499 -15.914 -15.119 1.00 37.44 109 SER A CA 1
ATOM 820 C C . SER A 1 109 ? -21.231 -15.104 -15.446 1.00 37.44 109 SER A C 1
ATOM 822 O O . SER A 1 109 ? -20.751 -14.381 -14.575 1.00 37.44 109 SER A O 1
ATOM 824 N N . CYS A 1 110 ? -20.670 -15.182 -16.665 1.00 32.97 110 CYS A N 1
ATOM 825 C CA . CYS A 1 110 ? -19.505 -14.361 -17.043 1.00 32.97 110 CYS A CA 1
ATOM 826 C C . CYS A 1 110 ? -19.419 -14.030 -18.556 1.00 32.97 110 CYS A C 1
ATOM 828 O O . CYS A 1 110 ? -18.692 -14.695 -19.298 1.00 32.97 110 CYS A O 1
ATOM 830 N N . PRO A 1 111 ? -20.104 -12.969 -19.029 1.00 37.94 111 PRO A N 1
ATOM 831 C CA . PRO A 1 111 ? -20.057 -12.531 -20.433 1.00 37.94 111 PRO A CA 1
ATOM 832 C C . PRO A 1 111 ? -18.717 -11.995 -20.983 1.00 37.94 111 PRO A C 1
ATOM 834 O O . PRO A 1 111 ? -18.648 -11.702 -22.174 1.00 37.94 111 PRO A O 1
ATOM 837 N N . GLN A 1 112 ? -17.635 -11.866 -20.198 1.00 39.41 112 GLN A N 1
ATOM 838 C CA . GLN A 1 112 ? -16.378 -11.264 -20.705 1.00 39.41 112 GLN A CA 1
ATOM 839 C C . GLN A 1 112 ? -15.667 -12.123 -21.760 1.00 39.41 112 GLN A C 1
ATOM 841 O O . GLN A 1 112 ? -14.925 -11.605 -22.590 1.00 39.41 112 GLN A O 1
ATOM 846 N N . ILE A 1 113 ? -15.909 -13.437 -21.750 1.00 36.50 113 ILE A N 1
ATOM 847 C CA . ILE A 1 113 ? -15.346 -14.372 -22.736 1.00 36.50 113 ILE A CA 1
ATOM 848 C C . ILE A 1 113 ? -15.925 -14.088 -24.137 1.00 36.50 113 ILE A C 1
ATOM 850 O O . ILE A 1 113 ? -15.238 -14.281 -25.138 1.00 36.50 113 ILE A O 1
ATOM 854 N N . THR A 1 114 ? -17.144 -13.545 -24.213 1.00 35.84 114 THR A N 1
ATOM 855 C CA . THR A 1 114 ? -17.807 -13.175 -25.474 1.00 35.84 114 THR A CA 1
ATOM 856 C C . THR A 1 114 ? -17.301 -11.877 -26.113 1.00 35.84 114 THR A C 1
ATOM 858 O O . THR A 1 114 ? -17.481 -11.733 -27.314 1.00 35.84 114 THR A O 1
ATOM 861 N N . GLU A 1 115 ? -16.607 -10.975 -25.402 1.00 37.72 115 GLU A N 1
ATOM 862 C CA . GLU A 1 115 ? -16.040 -9.729 -25.983 1.00 37.72 115 GLU A CA 1
ATOM 863 C C . GLU A 1 115 ? -14.523 -9.793 -26.261 1.00 37.72 115 GLU A C 1
ATOM 865 O O . GLU A 1 115 ? -13.967 -8.941 -26.948 1.00 37.72 115 GLU A O 1
ATOM 870 N N . LEU A 1 116 ? -13.873 -10.927 -25.965 1.00 33.97 116 LEU A N 1
ATOM 871 C CA . LEU A 1 116 ? -12.811 -11.414 -26.866 1.00 33.97 116 LEU A CA 1
ATOM 872 C C . LEU A 1 116 ? -13.377 -11.851 -28.237 1.00 33.97 116 LEU A C 1
ATOM 874 O O . LEU A 1 116 ? -12.611 -12.155 -29.155 1.00 33.97 116 LEU A O 1
ATOM 878 N N . GLY A 1 117 ? -14.707 -11.843 -28.400 1.00 38.50 117 GLY A N 1
ATOM 879 C CA . GLY A 1 117 ? -15.442 -11.876 -29.665 1.00 38.50 117 GLY A CA 1
ATOM 880 C C . GLY A 1 117 ? -15.398 -10.565 -30.452 1.00 38.50 117 GLY A C 1
ATOM 881 O O . GLY A 1 117 ? -15.418 -10.583 -31.685 1.00 38.50 117 GLY A O 1
ATOM 882 N N . SER A 1 118 ? -15.324 -9.435 -29.758 1.00 35.47 118 SER A N 1
ATOM 883 C CA . SER A 1 118 ? -15.707 -8.151 -30.324 1.00 35.47 118 SER A CA 1
ATOM 884 C C . SER A 1 118 ? -15.365 -7.053 -29.293 1.00 35.47 118 SER A C 1
ATOM 886 O O . SER A 1 118 ? -15.768 -7.134 -28.147 1.00 35.47 118 SER A O 1
ATOM 888 N N . SER A 1 119 ? -14.685 -5.943 -29.600 1.00 37.84 119 SER A N 1
ATOM 889 C CA . SER A 1 119 ? -14.886 -5.117 -30.797 1.00 37.84 119 SER A CA 1
ATOM 890 C C . SER A 1 119 ? -16.363 -5.115 -31.248 1.00 37.84 119 SER A C 1
ATOM 892 O O . SER A 1 119 ? -16.598 -5.145 -32.453 1.00 37.84 119 SER A O 1
ATOM 894 N N . VAL A 1 120 ? -17.298 -5.238 -30.264 1.00 38.09 120 VAL A N 1
ATOM 895 C CA . VAL A 1 120 ? -18.770 -5.038 -30.258 1.00 38.09 120 VAL A CA 1
ATOM 896 C C . VAL A 1 120 ? -19.543 -5.574 -28.990 1.00 38.09 120 VAL A C 1
ATOM 898 O O . VAL A 1 120 ? -19.417 -6.768 -28.754 1.00 38.09 120 VAL A O 1
ATOM 901 N N . GLU A 1 121 ? -20.431 -4.879 -28.219 1.00 31.00 121 GLU A N 1
ATOM 902 C CA . GLU A 1 121 ? -20.507 -3.437 -27.815 1.00 31.00 121 GLU A CA 1
ATOM 903 C C . GLU A 1 121 ? -21.595 -3.222 -26.420 1.00 31.00 121 GLU A C 1
ATOM 905 O O . GLU A 1 121 ? -22.058 -4.304 -26.081 1.00 31.00 121 GLU A O 1
ATOM 910 N N . TYR A 1 122 ? -22.233 -2.170 -25.546 1.00 28.86 122 TYR A N 1
ATOM 911 C CA . TYR A 1 122 ? -22.348 -0.597 -24.981 1.00 28.86 122 TYR A CA 1
ATOM 912 C C . TYR A 1 122 ? -22.969 -0.236 -23.559 1.00 28.86 122 TYR A C 1
ATOM 914 O O . TYR A 1 122 ? -24.177 -0.214 -23.434 1.00 28.86 122 TYR A O 1
ATOM 922 N N . LYS A 1 123 ? -22.471 0.417 -22.473 1.00 33.72 123 LYS A N 1
ATOM 923 C CA . LYS A 1 123 ? -21.194 0.805 -21.826 1.00 33.72 123 LYS A CA 1
ATOM 924 C C . LYS A 1 123 ? -21.261 1.221 -20.299 1.00 33.72 123 LYS A C 1
ATOM 926 O O . LYS A 1 123 ? -20.546 2.134 -19.969 1.00 33.72 123 LYS A O 1
ATOM 931 N N . VAL A 1 124 ? -22.011 0.619 -19.313 1.00 32.28 124 VAL A N 1
ATOM 932 C CA . VAL A 1 124 ? -21.807 0.749 -17.783 1.00 32.28 124 VAL A CA 1
ATOM 933 C C . VAL A 1 124 ? -23.097 0.778 -16.850 1.00 32.28 124 VAL A C 1
ATOM 935 O O . VAL A 1 124 ? -23.816 -0.114 -17.250 1.00 32.28 124 VAL A O 1
ATOM 938 N N . LEU A 1 125 ? -23.615 1.551 -15.790 1.00 34.19 125 LEU A N 1
ATOM 939 C CA . LEU A 1 125 ? -23.427 2.668 -14.718 1.00 34.19 125 LEU A CA 1
ATOM 940 C C . LEU A 1 125 ? -24.103 2.285 -13.315 1.00 34.19 125 LEU A C 1
ATOM 942 O O . LEU A 1 125 ? -23.831 1.188 -12.831 1.00 34.19 125 LEU A O 1
ATOM 946 N N . TYR A 1 126 ? -24.867 3.152 -12.587 1.00 29.70 126 TYR A N 1
ATOM 947 C CA . TYR A 1 126 ? -24.422 3.679 -11.260 1.00 29.70 126 TYR A CA 1
ATOM 948 C C . TYR A 1 126 ? -25.363 4.160 -10.130 1.00 29.70 126 TYR A C 1
ATOM 950 O O . TYR A 1 126 ? -26.418 4.726 -10.356 1.00 29.70 126 TYR A O 1
ATOM 958 N N . ASP A 1 127 ? -24.794 4.209 -8.927 1.00 32.25 127 ASP A N 1
ATOM 959 C CA . ASP A 1 127 ? -24.964 5.167 -7.823 1.00 32.25 127 ASP A CA 1
ATOM 960 C C . ASP A 1 127 ? -26.257 6.041 -7.692 1.00 32.25 127 ASP A C 1
ATOM 962 O O . ASP A 1 127 ? -27.320 5.464 -7.799 1.00 32.25 127 ASP A O 1
ATOM 966 N N . LEU A 1 128 ? -26.408 7.356 -7.415 1.00 33.03 128 LEU A N 1
ATOM 967 C CA . LEU A 1 128 ? -25.565 8.533 -7.147 1.00 33.03 128 LEU A CA 1
ATOM 968 C C . LEU A 1 128 ? -26.374 9.876 -6.790 1.00 33.03 128 LEU A C 1
ATOM 970 O O . LEU A 1 128 ? -26.533 10.709 -7.683 1.00 33.03 128 LEU A O 1
ATOM 974 N N . ARG A 1 129 ? -26.970 10.327 -5.641 1.00 29.52 129 ARG A N 1
ATOM 975 C CA . ARG A 1 129 ? -27.148 10.003 -4.185 1.00 29.52 129 ARG A CA 1
ATOM 976 C C . ARG A 1 129 ? -27.969 11.196 -3.441 1.00 29.52 129 ARG A C 1
ATOM 978 O O . ARG A 1 129 ? -27.692 12.293 -3.878 1.00 29.52 129 ARG A O 1
ATOM 985 N N . HIS A 1 130 ? -28.877 11.185 -2.379 1.00 29.47 130 HIS A N 1
ATOM 986 C CA . HIS A 1 130 ? -29.214 12.404 -1.447 1.00 29.47 130 HIS A CA 1
ATOM 987 C C . HIS A 1 130 ? -30.147 12.374 -0.110 1.00 29.47 130 HIS A C 1
ATOM 989 O O . HIS A 1 130 ? -30.963 11.465 0.011 1.00 29.47 130 HIS A O 1
ATOM 995 N N . GLY A 1 131 ? -30.113 13.398 0.841 1.00 27.42 131 GLY A N 1
ATOM 996 C CA . GLY A 1 131 ? -30.890 13.644 2.161 1.00 27.42 131 GLY A CA 1
ATOM 997 C C . GLY A 1 131 ? -31.147 15.140 2.755 1.00 27.42 131 GLY A C 1
ATOM 998 O O . GLY A 1 131 ? -30.732 16.067 2.079 1.00 27.42 131 GLY A O 1
ATOM 999 N N . GLY A 1 132 ? -31.760 15.445 3.976 1.00 26.81 132 GLY A N 1
ATOM 1000 C CA . GLY A 1 132 ? -31.845 16.792 4.780 1.00 26.81 132 GLY A CA 1
ATOM 1001 C C . GLY A 1 132 ? -33.133 17.476 5.528 1.00 26.81 132 GLY A C 1
ATOM 1002 O O . GLY A 1 132 ? -33.846 18.166 4.800 1.00 26.81 132 GLY A O 1
ATOM 1003 N N . CYS A 1 133 ? -33.428 17.412 6.909 1.00 19.94 133 CYS A N 1
ATOM 1004 C CA . CYS A 1 133 ? -34.451 18.120 7.892 1.00 19.94 133 CYS A CA 1
ATOM 1005 C C . CYS A 1 133 ? -35.875 17.463 8.553 1.00 19.94 133 CYS A C 1
ATOM 1007 O O . CYS A 1 133 ? -36.261 16.454 8.021 1.00 19.94 133 CYS A O 1
ATOM 1009 N N . ARG A 1 134 ? -36.802 17.607 9.646 1.00 23.98 134 ARG A N 1
ATOM 1010 C CA . ARG A 1 134 ? -37.181 17.945 11.180 1.00 23.98 134 ARG A CA 1
ATOM 1011 C C . ARG A 1 134 ? -38.146 16.813 11.707 1.00 23.98 134 ARG A C 1
ATOM 1013 O O . ARG A 1 134 ? -38.401 15.950 10.891 1.00 23.98 134 ARG A O 1
ATOM 1020 N N . ALA A 1 135 ? -38.752 16.613 12.911 1.00 21.34 135 ALA A N 1
ATOM 1021 C CA . ALA A 1 135 ? -38.908 17.121 14.323 1.00 21.34 135 ALA A CA 1
ATOM 1022 C C . ALA A 1 135 ? -39.934 18.243 14.773 1.00 21.34 135 ALA A C 1
ATOM 1024 O O . ALA A 1 135 ? -40.018 19.294 14.150 1.00 21.34 135 ALA A O 1
ATOM 1025 N N . VAL A 1 136 ? -40.665 18.028 15.905 1.00 21.64 136 VAL A N 1
ATOM 1026 C CA . VAL A 1 136 ? -41.506 18.935 16.780 1.00 21.64 136 VAL A CA 1
ATOM 1027 C C . VAL A 1 136 ? -41.583 18.317 18.216 1.00 21.64 136 VAL A C 1
ATOM 1029 O O . VAL A 1 136 ? -41.326 17.124 18.358 1.00 21.64 136 VAL A O 1
ATOM 1032 N N . SER A 1 137 ? -41.914 19.074 19.281 1.00 22.31 137 SER A N 1
ATOM 1033 C CA . SER A 1 137 ? -42.070 18.633 20.702 1.00 22.31 137 SER A CA 1
ATOM 1034 C C . SER A 1 137 ? -43.281 19.340 21.388 1.00 22.31 137 SER A C 1
ATOM 1036 O O . SER A 1 137 ? -43.950 20.091 20.673 1.00 22.31 137 SER A O 1
ATOM 1038 N N . PRO A 1 138 ? -43.603 19.213 22.711 1.00 34.75 138 PRO A N 1
ATOM 1039 C CA . PRO A 1 138 ? -43.091 18.338 23.792 1.00 34.75 138 PRO A CA 1
ATOM 1040 C C . PRO A 1 138 ? -44.191 17.676 24.690 1.00 34.75 138 PRO A C 1
ATOM 1042 O O . PRO A 1 138 ? -45.372 17.980 24.553 1.00 34.75 138 PRO A O 1
ATOM 1045 N N . SER A 1 139 ? -43.796 16.860 25.692 1.00 24.36 139 SER A N 1
ATOM 1046 C CA . SER A 1 139 ? -44.162 16.974 27.143 1.00 24.36 139 SER A CA 1
ATOM 1047 C C . SER A 1 139 ? -44.295 15.638 27.915 1.00 24.36 139 SER A C 1
ATOM 1049 O O . SER A 1 139 ? -45.052 14.769 27.501 1.00 24.36 139 SER A O 1
ATOM 1051 N N . ALA A 1 140 ? -43.593 15.509 29.063 1.00 24.66 140 ALA A N 1
ATOM 1052 C CA . ALA A 1 140 ? -44.100 15.031 30.376 1.00 24.66 140 ALA A CA 1
ATOM 1053 C C . ALA A 1 140 ? -42.982 14.609 31.377 1.00 24.66 140 ALA A C 1
ATOM 1055 O O . ALA A 1 140 ? -42.088 13.840 31.049 1.00 24.66 140 ALA A O 1
ATOM 1056 N N . ALA A 1 141 ? -43.100 15.076 32.629 1.00 26.69 141 ALA A N 1
ATOM 1057 C CA . ALA A 1 141 ? -42.723 14.398 33.889 1.00 26.69 141 ALA A CA 1
ATOM 1058 C C . ALA A 1 141 ? -41.323 13.737 34.085 1.00 26.69 141 ALA A C 1
ATOM 1060 O O . ALA A 1 141 ? -41.196 12.538 34.303 1.00 26.69 141 ALA A O 1
ATOM 1061 N N . ALA A 1 142 ? -40.291 14.578 34.161 1.00 34.59 142 ALA A N 1
ATOM 1062 C CA . ALA A 1 142 ? -39.158 14.541 35.107 1.00 34.59 142 ALA A CA 1
ATOM 1063 C C . ALA A 1 142 ? -38.917 13.331 36.068 1.00 34.59 142 ALA A C 1
ATOM 1065 O O . ALA A 1 142 ? -39.523 13.262 37.135 1.00 34.59 142 ALA A O 1
ATOM 1066 N N . THR A 1 143 ? -37.836 12.566 35.827 1.00 34.25 143 THR A N 1
ATOM 1067 C CA . THR A 1 143 ? -37.030 11.840 36.855 1.00 34.25 143 THR A CA 1
ATOM 1068 C C . THR A 1 143 ? -35.540 11.702 36.454 1.00 34.25 143 THR A C 1
ATOM 1070 O O . THR A 1 143 ? -34.987 10.606 36.476 1.00 34.25 143 THR A O 1
ATOM 1073 N N . ALA A 1 144 ? -34.866 12.789 36.038 1.00 32.97 144 ALA A N 1
ATOM 1074 C CA . ALA A 1 144 ? -33.522 12.718 35.419 1.00 32.97 144 ALA A CA 1
ATOM 1075 C C . ALA A 1 144 ? -32.370 13.652 35.910 1.00 32.97 144 ALA A C 1
ATOM 1077 O O . ALA A 1 144 ? -31.256 13.481 35.409 1.00 32.97 144 ALA A O 1
ATOM 1078 N N . PRO A 1 145 ? -32.521 14.617 36.848 1.00 32.69 145 PRO A N 1
ATOM 1079 C CA . PRO A 1 145 ? -31.511 15.677 37.024 1.00 32.69 145 PRO A CA 1
ATOM 1080 C C . PRO A 1 145 ? -30.178 15.235 37.658 1.00 32.69 145 PRO A C 1
ATOM 1082 O O . PRO A 1 145 ? -29.195 15.960 37.539 1.00 32.69 145 PRO A O 1
ATOM 1085 N N . PHE A 1 146 ? -30.115 14.077 38.327 1.00 34.09 146 PHE A N 1
ATOM 1086 C CA . PHE A 1 146 ? -28.923 13.663 39.088 1.00 34.09 146 PHE A CA 1
ATOM 1087 C C . PHE A 1 146 ? -27.946 12.760 38.313 1.00 34.09 146 PHE A C 1
ATOM 1089 O O . PHE A 1 146 ? -26.759 12.737 38.621 1.00 34.09 146 PHE A O 1
ATOM 1096 N N . VAL A 1 147 ? -28.419 12.036 37.291 1.00 42.31 147 VAL A N 1
ATOM 1097 C CA . VAL A 1 147 ? -27.573 11.133 36.481 1.00 42.31 147 VAL A CA 1
ATOM 1098 C C . VAL A 1 147 ? -26.857 11.905 35.369 1.00 42.31 147 VAL A C 1
ATOM 1100 O O . VAL A 1 147 ? -25.667 11.704 35.136 1.00 42.31 147 VAL A O 1
ATOM 1103 N N . LEU A 1 148 ? -27.555 12.854 34.732 1.00 38.44 148 LEU A N 1
ATOM 1104 C CA . LEU A 1 148 ? -27.016 13.651 33.625 1.00 38.44 148 LEU A CA 1
ATOM 1105 C C . LEU A 1 148 ? -25.775 14.471 34.006 1.00 38.44 148 LEU A C 1
ATOM 1107 O O . LEU A 1 148 ? -24.899 14.645 33.163 1.00 38.44 148 LEU A O 1
ATOM 1111 N N . LEU A 1 149 ? -25.658 14.929 35.258 1.00 37.47 149 LEU A N 1
ATOM 1112 C CA . LEU A 1 149 ? -24.496 15.709 35.695 1.00 37.47 149 LEU A CA 1
ATOM 1113 C C . LEU A 1 149 ? -23.221 14.851 35.805 1.00 37.47 149 LEU A C 1
ATOM 1115 O O . LEU A 1 149 ? -22.153 15.311 35.409 1.00 37.47 149 LEU A O 1
ATOM 1119 N N . LEU A 1 150 ? -23.322 13.593 36.263 1.00 36.84 150 LEU A N 1
ATOM 1120 C CA . LEU A 1 150 ? -22.183 12.663 36.242 1.00 36.84 150 LEU A CA 1
ATOM 1121 C C . LEU A 1 150 ? -21.816 12.262 34.809 1.00 36.84 150 LEU A C 1
ATOM 1123 O O . LEU A 1 150 ? -20.638 12.283 34.455 1.00 36.84 150 LEU A O 1
ATOM 1127 N N . CYS A 1 151 ? -22.806 11.944 33.969 1.00 37.78 151 CYS A N 1
ATOM 1128 C CA . CYS A 1 151 ? -22.554 11.592 32.571 1.00 37.78 151 CYS A CA 1
ATOM 1129 C C . CYS A 1 151 ? -21.879 12.740 31.804 1.00 37.78 151 CYS A C 1
ATOM 1131 O O . CYS A 1 151 ? -20.944 12.486 31.051 1.00 37.78 151 CYS A O 1
ATOM 1133 N N . ALA A 1 152 ? -22.282 13.995 32.033 1.00 35.47 152 ALA A N 1
ATOM 1134 C CA . ALA A 1 152 ? -21.646 15.158 31.416 1.00 35.47 152 ALA A CA 1
ATOM 1135 C C . ALA A 1 152 ? -20.164 15.300 31.812 1.00 35.47 152 ALA A C 1
ATOM 1137 O O . ALA A 1 152 ? -19.324 15.514 30.944 1.00 35.47 152 ALA A O 1
ATOM 1138 N N . VAL A 1 153 ? -19.817 15.131 33.094 1.00 34.22 153 VAL A N 1
ATOM 1139 C CA . VAL A 1 153 ? -18.422 15.254 33.569 1.00 34.22 153 VAL A CA 1
ATOM 1140 C C . VAL A 1 153 ? -17.516 14.143 33.015 1.00 34.22 153 VAL A C 1
ATOM 1142 O O . VAL A 1 153 ? -16.353 14.405 32.700 1.00 34.22 153 VAL A O 1
ATOM 1145 N N . VAL A 1 154 ? -18.046 12.928 32.834 1.00 35.38 154 VAL A N 1
ATOM 1146 C CA . VAL A 1 154 ? -17.314 11.808 32.213 1.00 35.38 154 VAL A CA 1
ATOM 1147 C C . VAL A 1 154 ? -17.167 12.000 30.696 1.00 35.38 154 VAL A C 1
ATOM 1149 O O . VAL A 1 154 ? -16.083 11.790 30.156 1.00 35.38 154 VAL A O 1
ATOM 1152 N N . LEU A 1 155 ? -18.216 12.459 30.004 1.00 33.72 155 LEU A N 1
ATOM 1153 C CA . LEU A 1 155 ? -18.185 12.692 28.552 1.00 33.72 155 LEU A CA 1
ATOM 1154 C C . LEU A 1 155 ? -17.354 13.923 28.143 1.00 33.72 155 LEU A C 1
ATOM 1156 O O . LEU A 1 155 ? -16.888 13.980 27.010 1.00 33.72 155 LEU A O 1
ATOM 1160 N N . LEU A 1 156 ? -17.110 14.874 29.051 1.00 32.25 156 LEU A N 1
ATOM 1161 C CA . LEU A 1 156 ? -16.283 16.064 28.796 1.00 32.25 156 LEU A CA 1
ATOM 1162 C C . LEU A 1 156 ? -14.761 15.830 28.884 1.00 32.25 156 LEU A C 1
ATOM 1164 O O . LEU A 1 156 ? -14.005 16.770 28.661 1.00 32.25 156 LEU A O 1
ATOM 1168 N N . ASN A 1 157 ? -14.295 14.613 29.194 1.00 29.81 157 ASN A N 1
ATOM 1169 C CA . ASN A 1 157 ? -12.858 14.301 29.307 1.00 29.81 157 ASN A CA 1
ATOM 1170 C C . ASN A 1 157 ? -12.392 13.116 28.434 1.00 29.81 157 ASN A C 1
ATOM 1172 O O . ASN A 1 157 ? -11.222 12.744 28.474 1.00 29.81 157 ASN A O 1
ATOM 1176 N N . ALA A 1 158 ? -13.273 12.533 27.616 1.00 29.88 158 ALA A N 1
ATOM 1177 C CA . ALA A 1 158 ? -12.977 11.363 26.784 1.00 29.88 158 ALA A CA 1
ATOM 1178 C C . ALA A 1 158 ? -12.590 11.730 25.333 1.00 29.88 158 ALA A C 1
ATOM 1180 O O . ALA A 1 158 ? -13.168 11.216 24.375 1.00 29.88 158 ALA A O 1
ATOM 1181 N N . HIS A 1 159 ? -11.595 12.607 25.149 1.00 27.83 159 HIS A N 1
ATOM 1182 C CA . HIS A 1 159 ? -11.017 12.899 23.827 1.00 27.83 159 HIS A CA 1
ATOM 1183 C C . HIS A 1 159 ? -10.125 11.746 23.324 1.00 27.83 159 HIS A C 1
ATOM 1185 O O . HIS A 1 159 ? -8.902 11.868 23.265 1.00 27.83 159 HIS A O 1
ATOM 1191 N N . VAL A 1 160 ? -10.732 10.628 22.916 1.00 26.08 160 VAL A N 1
ATOM 1192 C CA . VAL A 1 160 ? -10.042 9.583 22.140 1.00 26.08 160 VAL A CA 1
ATOM 1193 C C . VAL A 1 160 ? -10.165 9.925 20.657 1.00 26.08 160 VAL A C 1
ATOM 1195 O O . VAL A 1 160 ? -11.081 9.486 19.967 1.00 26.08 160 VAL A O 1
ATOM 1198 N N . VAL A 1 161 ? -9.251 10.769 20.178 1.00 24.97 161 VAL A N 1
ATOM 1199 C CA . VAL A 1 161 ? -9.139 11.115 18.757 1.00 24.97 161 VAL A CA 1
ATOM 1200 C C . VAL A 1 161 ? -8.233 10.091 18.077 1.00 24.97 161 VAL A C 1
ATOM 1202 O O . VAL A 1 161 ? -7.046 10.022 18.393 1.00 24.97 161 VAL A O 1
ATOM 1205 N N . LEU A 1 162 ? -8.761 9.339 17.110 1.00 25.03 162 LEU A N 1
ATOM 1206 C CA . LEU A 1 162 ? -7.946 8.586 16.151 1.00 25.03 162 LEU A CA 1
ATOM 1207 C C . LEU A 1 162 ? -7.400 9.558 15.095 1.00 25.03 162 LEU A C 1
ATOM 1209 O O . LEU A 1 162 ? -7.917 9.673 13.991 1.00 25.03 162 LEU A O 1
ATOM 1213 N N . CYS A 1 163 ? -6.379 10.314 15.496 1.00 23.50 163 CYS A N 1
ATOM 1214 C CA . CYS A 1 163 ? -5.575 11.153 14.611 1.00 23.50 163 CYS A CA 1
ATOM 1215 C C . CYS A 1 163 ? -4.285 10.415 14.212 1.00 23.50 163 CYS A C 1
ATOM 1217 O O . CYS A 1 163 ? -3.988 9.342 14.742 1.00 23.50 163 CYS A O 1
ATOM 1219 N N . GLY A 1 164 ? -3.477 11.021 13.337 1.00 33.16 164 GLY A N 1
ATOM 1220 C CA . GLY A 1 164 ? -2.102 10.570 13.101 1.00 33.16 164 GLY A CA 1
ATOM 1221 C C . GLY A 1 164 ? -1.300 10.492 14.409 1.00 33.16 164 GLY A C 1
ATOM 1222 O O . GLY A 1 164 ? -1.521 11.281 15.330 1.00 33.16 164 GLY A O 1
ATOM 1223 N N . CYS A 1 165 ? -0.372 9.534 14.501 1.00 53.38 165 CYS A N 1
ATOM 1224 C CA . CYS A 1 165 ? 0.284 9.138 15.759 1.00 53.38 165 CYS A CA 1
ATOM 1225 C C . CYS A 1 165 ? 1.092 10.243 16.468 1.00 53.38 165 CYS A C 1
ATOM 1227 O O . CYS A 1 165 ? 1.470 10.068 17.626 1.00 53.38 165 CYS A O 1
ATOM 1229 N N . TYR A 1 166 ? 1.352 11.366 15.795 1.00 66.38 166 TYR A N 1
ATOM 1230 C CA . TYR A 1 166 ? 2.018 12.541 16.346 1.00 66.38 166 TYR A CA 1
ATOM 1231 C C . TYR A 1 166 ? 1.223 13.784 15.967 1.00 66.38 166 TYR A C 1
ATOM 1233 O O . TYR A 1 166 ? 0.907 13.984 14.798 1.00 66.38 166 TYR A O 1
ATOM 1241 N N . LYS A 1 167 ? 0.944 14.658 16.938 1.00 83.25 167 LYS A N 1
ATOM 1242 C CA . LYS A 1 167 ? 0.286 15.946 16.662 1.00 83.25 167 LYS A CA 1
ATOM 1243 C C . LYS A 1 167 ? 1.266 16.999 16.143 1.00 83.25 167 LYS A C 1
ATOM 1245 O O . LYS A 1 167 ? 0.837 18.050 15.684 1.00 83.25 167 LYS A O 1
ATOM 1250 N N . ARG A 1 168 ? 2.577 16.770 16.309 1.00 89.88 168 ARG A N 1
ATOM 1251 C CA . ARG A 1 168 ? 3.646 17.747 16.048 1.00 89.88 168 ARG A CA 1
ATOM 1252 C C . ARG A 1 168 ? 4.945 17.073 15.641 1.00 89.88 168 ARG A C 1
ATOM 1254 O O . ARG A 1 168 ? 5.239 15.975 16.118 1.00 89.88 168 ARG A O 1
ATOM 1261 N N . ILE A 1 169 ? 5.762 17.795 14.877 1.00 94.25 169 ILE A N 1
ATOM 1262 C CA . ILE A 1 169 ? 7.187 17.489 14.699 1.00 94.25 169 ILE A CA 1
ATOM 1263 C C . ILE A 1 169 ? 8.022 18.640 15.267 1.00 94.25 169 ILE A C 1
ATOM 1265 O O . ILE A 1 169 ? 7.855 19.791 14.866 1.00 94.25 169 ILE A O 1
ATOM 1269 N N . PHE A 1 170 ? 8.966 18.333 16.155 1.00 97.62 170 PHE A N 1
ATOM 1270 C CA . PHE A 1 170 ? 10.030 19.270 16.527 1.00 97.62 170 PHE A CA 1
ATOM 1271 C C . PHE A 1 170 ? 11.364 18.751 16.009 1.00 97.62 170 PHE A C 1
ATOM 1273 O O . PHE A 1 170 ? 11.718 17.601 16.266 1.00 97.62 170 PHE A O 1
ATOM 1280 N N . SER A 1 171 ? 12.085 19.574 15.246 1.00 97.38 171 SER A N 1
ATOM 1281 C CA . SER A 1 171 ? 13.269 19.114 14.512 1.00 97.38 171 SER A CA 1
ATOM 1282 C C . SER A 1 171 ? 14.522 19.959 14.739 1.00 97.38 171 SER A C 1
ATOM 1284 O O . SER A 1 171 ? 14.440 21.183 14.811 1.00 97.38 171 SER A O 1
ATOM 1286 N N . PHE A 1 172 ? 15.673 19.293 14.832 1.00 98.19 172 PHE A N 1
ATOM 1287 C CA . PHE A 1 172 ? 17.011 19.850 15.079 1.00 98.19 172 PHE A CA 1
ATOM 1288 C C . PHE A 1 172 ? 17.964 19.298 14.027 1.00 98.19 172 PHE A C 1
ATOM 1290 O O . PHE A 1 172 ? 17.894 18.110 13.739 1.00 98.19 172 PHE A O 1
ATOM 1297 N N . GLY A 1 173 ? 18.859 20.095 13.456 1.00 95.69 173 GLY A N 1
ATOM 1298 C CA . GLY A 1 173 ? 19.713 19.625 12.363 1.00 95.69 173 GLY A CA 1
ATOM 1299 C C . GLY A 1 173 ? 20.454 20.733 11.634 1.00 95.69 173 GLY A C 1
ATOM 1300 O O . GLY A 1 173 ? 20.509 21.871 12.102 1.00 95.69 173 GLY A O 1
ATOM 1301 N N . ASP A 1 174 ? 21.015 20.408 10.480 1.00 93.94 174 ASP A N 1
ATOM 1302 C CA . ASP A 1 174 ? 21.674 21.370 9.601 1.00 93.94 174 ASP A CA 1
ATOM 1303 C C . ASP A 1 174 ? 20.811 21.764 8.380 1.00 93.94 174 ASP A C 1
ATOM 1305 O O . ASP A 1 174 ? 19.580 21.774 8.445 1.00 93.94 174 ASP A O 1
ATOM 1309 N N . SER A 1 175 ? 21.448 22.133 7.265 1.00 94.25 175 SER A N 1
ATOM 1310 C CA . SER A 1 175 ? 20.791 22.528 6.016 1.00 94.25 175 SER A CA 1
ATOM 1311 C C . SER A 1 175 ? 19.968 21.424 5.352 1.00 94.25 175 SER A C 1
ATOM 1313 O O . SER A 1 175 ? 19.051 21.760 4.604 1.00 94.25 175 SER A O 1
ATOM 1315 N N . ILE A 1 176 ? 20.215 20.141 5.646 1.00 94.38 176 ILE A N 1
ATOM 1316 C CA . ILE A 1 176 ? 19.427 19.013 5.115 1.00 94.38 176 ILE A CA 1
ATOM 1317 C C . ILE A 1 176 ? 17.948 19.100 5.535 1.00 94.38 176 ILE A C 1
ATOM 1319 O O . ILE A 1 176 ? 17.072 18.567 4.850 1.00 94.38 176 ILE A O 1
ATOM 1323 N N . ILE A 1 177 ? 17.650 19.792 6.644 1.00 95.06 177 ILE A N 1
ATOM 1324 C CA . ILE A 1 177 ? 16.282 20.031 7.130 1.00 95.06 177 ILE A CA 1
ATOM 1325 C C . ILE A 1 177 ? 16.023 21.473 7.617 1.00 95.06 177 ILE A C 1
ATOM 1327 O O . ILE A 1 177 ? 15.034 21.693 8.318 1.00 95.06 177 ILE A O 1
ATOM 1331 N N . ASP A 1 178 ? 16.860 22.462 7.281 1.00 96.19 178 ASP A N 1
ATOM 1332 C CA . ASP A 1 178 ? 16.571 23.875 7.590 1.00 96.19 178 ASP A CA 1
ATOM 1333 C C . ASP A 1 178 ? 15.394 24.366 6.729 1.00 96.19 178 ASP A C 1
ATOM 1335 O O . ASP A 1 178 ? 15.409 24.297 5.498 1.00 96.19 178 ASP A O 1
ATOM 1339 N N . THR A 1 179 ? 14.353 24.858 7.398 1.00 94.69 179 THR A N 1
ATOM 1340 C CA . THR A 1 179 ? 13.128 25.375 6.773 1.00 94.69 179 THR A CA 1
ATOM 1341 C C . THR A 1 179 ? 13.129 26.894 6.569 1.00 94.69 179 THR A C 1
ATOM 1343 O O . THR A 1 179 ? 12.173 27.427 6.004 1.00 94.69 179 THR A O 1
ATOM 1346 N N . GLY A 1 180 ? 14.181 27.598 7.005 1.00 92.88 180 GLY A N 1
ATOM 1347 C CA . GLY A 1 180 ? 14.376 29.036 6.793 1.00 92.88 180 GLY A CA 1
ATOM 1348 C C . GLY A 1 180 ? 15.045 29.802 7.940 1.00 92.88 180 GLY A C 1
ATOM 1349 O O . GLY A 1 180 ? 15.094 31.034 7.884 1.00 92.88 180 GLY A O 1
ATOM 1350 N N . ASN A 1 181 ? 15.560 29.134 8.976 1.00 94.69 181 ASN A N 1
ATOM 1351 C CA . ASN A 1 181 ? 16.209 29.791 10.113 1.00 94.69 181 ASN A CA 1
ATOM 1352 C C . ASN A 1 181 ? 17.486 30.530 9.686 1.00 94.69 181 ASN A C 1
ATOM 1354 O O . ASN A 1 181 ? 17.667 31.686 10.067 1.00 94.69 181 ASN A O 1
ATOM 1358 N N . PHE A 1 182 ? 18.339 29.936 8.841 1.00 92.75 182 PHE A N 1
ATOM 1359 C CA . PHE A 1 182 ? 19.532 30.624 8.326 1.00 92.75 182 PHE A CA 1
ATOM 1360 C C . PHE A 1 182 ? 19.192 31.856 7.466 1.00 92.75 182 PHE A C 1
ATOM 1362 O O . PHE A 1 182 ? 19.841 32.906 7.548 1.00 92.75 182 PHE A O 1
ATOM 1369 N N . VAL A 1 183 ? 18.128 31.766 6.664 1.00 90.44 183 VAL A N 1
ATOM 1370 C CA . VAL A 1 183 ? 17.634 32.890 5.855 1.00 90.44 183 VAL A CA 1
ATOM 1371 C C . VAL A 1 183 ? 17.103 34.031 6.731 1.00 90.44 183 VAL A C 1
ATOM 1373 O O . VAL A 1 183 ? 17.346 35.195 6.407 1.00 90.44 183 VAL A O 1
ATOM 1376 N N . TYR A 1 184 ? 16.479 33.724 7.872 1.00 90.25 184 TYR A N 1
ATOM 1377 C CA . TYR A 1 184 ? 16.099 34.724 8.873 1.00 90.25 184 TYR A CA 1
ATOM 1378 C C . TYR A 1 184 ? 17.315 35.333 9.594 1.00 90.25 184 TYR A C 1
ATOM 1380 O O . TYR A 1 184 ? 17.442 36.555 9.661 1.00 90.25 184 TYR A O 1
ATOM 1388 N N . LEU A 1 185 ? 18.252 34.501 10.064 1.00 89.06 185 LEU A N 1
ATOM 1389 C CA . LEU A 1 185 ? 19.476 34.924 10.765 1.00 89.06 185 LEU A CA 1
ATOM 1390 C C . LEU A 1 185 ? 20.353 35.876 9.940 1.00 89.06 185 LEU A C 1
ATOM 1392 O O . LEU A 1 185 ? 20.985 36.775 10.490 1.00 89.06 185 LEU A O 1
ATOM 1396 N N . THR A 1 186 ? 20.372 35.712 8.617 1.00 84.88 186 THR A N 1
ATOM 1397 C CA . THR A 1 186 ? 21.100 36.603 7.699 1.00 84.88 186 THR A CA 1
ATOM 1398 C C . THR A 1 186 ? 20.357 37.915 7.388 1.00 84.88 186 THR A C 1
ATOM 1400 O O . THR A 1 186 ? 20.890 38.749 6.655 1.00 84.88 186 THR A O 1
ATOM 1403 N N . GLY A 1 187 ? 19.144 38.133 7.913 1.00 84.94 187 GLY A N 1
ATOM 1404 C CA . GLY A 1 187 ? 18.413 39.409 7.885 1.00 84.94 187 GLY A CA 1
ATOM 1405 C C . GLY A 1 187 ? 18.281 40.042 6.493 1.00 84.94 187 GLY A C 1
ATOM 1406 O O . GLY A 1 187 ? 17.943 39.368 5.522 1.00 84.94 187 GLY A O 1
ATOM 1407 N N . ASN A 1 188 ? 18.613 41.331 6.372 1.00 81.38 188 ASN A N 1
ATOM 1408 C CA . ASN A 1 188 ? 18.675 42.042 5.083 1.00 81.38 188 ASN A CA 1
ATOM 1409 C C . ASN A 1 188 ? 20.000 41.821 4.316 1.00 81.38 188 ASN A C 1
ATOM 1411 O O . ASN A 1 188 ? 20.229 42.458 3.290 1.00 81.38 188 ASN A O 1
ATOM 1415 N N . GLY A 1 189 ? 20.896 40.958 4.807 1.00 80.06 189 GLY A N 1
ATOM 1416 C CA . GLY A 1 189 ? 22.154 40.630 4.138 1.00 80.06 189 GLY A CA 1
ATOM 1417 C C . GLY A 1 189 ? 21.950 39.754 2.890 1.00 80.06 189 GLY A C 1
ATOM 1418 O O . GLY A 1 189 ? 21.024 38.930 2.869 1.00 80.06 189 GLY A O 1
ATOM 1419 N N . PRO A 1 190 ? 22.807 39.899 1.859 1.00 80.25 190 PRO A N 1
ATOM 1420 C CA . PRO A 1 190 ? 22.728 39.099 0.641 1.00 80.25 190 PRO A CA 1
ATOM 1421 C C . PRO A 1 190 ? 22.959 37.614 0.945 1.00 80.25 190 PRO A C 1
ATOM 1423 O O . PRO A 1 190 ? 23.828 37.255 1.737 1.00 80.25 190 PRO A O 1
ATOM 1426 N N . SER A 1 191 ? 22.174 36.744 0.312 1.00 85.31 191 SER A N 1
ATOM 1427 C CA . SER A 1 191 ? 22.297 35.291 0.439 1.00 85.31 191 SER A CA 1
ATOM 1428 C C . SER A 1 191 ? 21.644 34.618 -0.765 1.00 85.31 191 SER A C 1
ATOM 1430 O O . SER A 1 191 ? 20.511 34.956 -1.103 1.00 85.31 191 SER A O 1
ATOM 1432 N N . GLN A 1 192 ? 22.327 33.656 -1.391 1.00 85.06 192 GLN A N 1
ATOM 1433 C CA . GLN A 1 192 ? 21.799 32.930 -2.555 1.00 85.06 192 GLN A CA 1
ATOM 1434 C C . GLN A 1 192 ? 20.502 32.168 -2.241 1.00 85.06 192 GLN A C 1
ATOM 1436 O O . GLN A 1 192 ? 19.613 32.106 -3.079 1.00 85.06 192 GLN A O 1
ATOM 1441 N N . PHE A 1 193 ? 20.329 31.706 -0.997 1.00 89.12 193 PHE A N 1
ATOM 1442 C CA . PHE A 1 193 ? 19.129 31.005 -0.518 1.00 89.12 193 PHE A CA 1
ATOM 1443 C C . PHE A 1 193 ? 17.886 31.915 -0.379 1.00 89.12 193 PHE A C 1
ATOM 1445 O O . PHE A 1 193 ? 16.799 31.443 -0.046 1.00 89.12 193 PHE A O 1
ATOM 1452 N N . LYS A 1 194 ? 18.034 33.228 -0.624 1.00 88.50 194 LYS A N 1
ATOM 1453 C CA . LYS A 1 194 ? 16.939 34.215 -0.733 1.00 88.50 194 LYS A CA 1
ATOM 1454 C C . LYS A 1 194 ? 16.574 34.537 -2.183 1.00 88.50 194 LYS A C 1
ATOM 1456 O O . LYS A 1 194 ? 15.679 35.345 -2.418 1.00 88.50 194 LYS A O 1
ATOM 1461 N N . GLU A 1 195 ? 17.265 33.940 -3.148 1.00 87.69 195 GLU A N 1
ATOM 1462 C CA . GLU A 1 195 ? 17.091 34.180 -4.576 1.00 87.69 195 GLU A CA 1
ATOM 1463 C C . GLU A 1 195 ? 16.746 32.872 -5.299 1.00 87.69 195 GLU A C 1
ATOM 1465 O O . GLU A 1 195 ? 17.053 31.773 -4.834 1.00 87.69 195 GLU A O 1
ATOM 1470 N N . LEU A 1 196 ? 16.086 32.982 -6.454 1.00 85.81 196 LEU A N 1
ATOM 1471 C CA . LEU A 1 196 ? 15.968 31.839 -7.357 1.00 85.81 196 LEU A CA 1
ATOM 1472 C C . LEU A 1 196 ? 17.381 31.410 -7.802 1.00 85.81 196 LEU A C 1
ATOM 1474 O O . LEU A 1 196 ? 18.246 32.277 -7.946 1.00 85.81 196 LEU A O 1
ATOM 1478 N N . PRO A 1 197 ? 17.634 30.109 -8.028 1.00 90.94 197 PRO A N 1
ATOM 1479 C CA . PRO A 1 197 ? 16.636 29.050 -8.220 1.00 90.94 197 PRO A CA 1
ATOM 1480 C C . PRO A 1 197 ? 16.183 28.269 -6.966 1.00 90.94 197 PRO A C 1
ATOM 1482 O O . PRO A 1 197 ? 15.429 27.310 -7.113 1.00 90.94 197 PRO A O 1
ATOM 1485 N N . TYR A 1 198 ? 16.565 28.645 -5.739 1.00 92.69 198 TYR A N 1
ATOM 1486 C CA . TYR A 1 198 ? 16.089 27.923 -4.545 1.00 92.69 198 TYR A CA 1
ATOM 1487 C C . TYR A 1 198 ? 14.562 28.013 -4.392 1.00 92.69 198 TYR A C 1
ATOM 1489 O O . TYR A 1 198 ? 13.957 29.064 -4.621 1.00 92.69 198 TYR A O 1
ATOM 1497 N N . GLY A 1 199 ? 13.933 26.898 -4.012 1.00 89.38 199 GLY A N 1
ATOM 1498 C CA . GLY A 1 199 ? 12.475 26.779 -3.893 1.00 89.38 199 GLY A CA 1
ATOM 1499 C C . GLY A 1 199 ? 11.684 26.846 -5.215 1.00 89.38 199 GLY A C 1
ATOM 1500 O O . GLY A 1 199 ? 10.461 27.001 -5.169 1.00 89.38 199 GLY A O 1
ATOM 1501 N N . MET A 1 200 ? 12.329 26.750 -6.386 1.00 87.19 200 MET A N 1
ATOM 1502 C CA . MET A 1 200 ? 11.662 26.849 -7.692 1.00 87.19 200 MET A CA 1
ATOM 1503 C C . MET A 1 200 ? 10.648 25.738 -8.031 1.00 87.19 200 MET A C 1
ATOM 1505 O O . MET A 1 200 ? 9.717 26.032 -8.773 1.00 87.19 200 MET A O 1
ATOM 1509 N N . THR A 1 201 ? 10.786 24.496 -7.546 1.00 83.88 201 THR A N 1
ATOM 1510 C CA . THR A 1 201 ? 9.945 23.366 -8.007 1.00 83.88 201 THR A CA 1
ATOM 1511 C C . THR A 1 201 ? 8.607 23.266 -7.279 1.00 83.88 201 THR A C 1
ATOM 1513 O O . THR A 1 201 ? 7.567 23.191 -7.930 1.00 83.88 201 THR A O 1
ATOM 1516 N N . TYR A 1 202 ? 8.607 23.313 -5.945 1.00 88.12 202 TYR A N 1
ATOM 1517 C CA . TYR A 1 202 ? 7.376 23.247 -5.142 1.00 88.12 202 TYR A CA 1
ATOM 1518 C C . TYR A 1 202 ? 6.864 24.631 -4.730 1.00 88.12 202 TYR A C 1
ATOM 1520 O O . TYR A 1 202 ? 5.704 24.973 -4.957 1.00 88.12 202 TYR A O 1
ATOM 1528 N N . PHE A 1 203 ? 7.727 25.473 -4.157 1.00 84.56 203 PHE A N 1
ATOM 1529 C CA . PHE A 1 203 ? 7.311 26.776 -3.626 1.00 84.56 203 PHE A CA 1
ATOM 1530 C C . PHE A 1 203 ? 7.162 27.856 -4.706 1.00 84.56 203 PHE A C 1
ATOM 1532 O O . PHE A 1 203 ? 6.508 28.868 -4.454 1.00 84.56 203 PHE A O 1
ATOM 1539 N N . ASN A 1 204 ? 7.761 27.651 -5.887 1.00 84.75 204 ASN A N 1
ATOM 1540 C CA . ASN A 1 204 ? 7.860 28.617 -6.990 1.00 84.75 204 ASN A CA 1
ATOM 1541 C C . ASN A 1 204 ? 8.483 29.972 -6.569 1.00 84.75 204 ASN A C 1
ATOM 1543 O O . ASN A 1 204 ? 8.319 30.992 -7.238 1.00 84.75 204 ASN A O 1
ATOM 1547 N N . ARG A 1 205 ? 9.200 29.985 -5.437 1.00 87.56 205 ARG A N 1
ATOM 1548 C CA . ARG A 1 205 ? 9.889 31.135 -4.835 1.00 87.56 205 ARG A CA 1
ATOM 1549 C C . ARG A 1 205 ? 10.892 30.648 -3.779 1.00 87.56 205 ARG A C 1
ATOM 1551 O O . ARG A 1 205 ? 10.647 29.599 -3.180 1.00 87.56 205 ARG A O 1
ATOM 1558 N N . PRO A 1 206 ? 11.922 31.440 -3.441 1.00 84.75 206 PRO A N 1
ATOM 1559 C CA . PRO A 1 206 ? 12.802 31.154 -2.311 1.00 84.75 206 PRO A CA 1
ATOM 1560 C C . PRO A 1 206 ? 12.002 31.036 -1.010 1.00 84.75 206 PRO A C 1
ATOM 1562 O O . PRO A 1 206 ? 11.334 31.978 -0.581 1.00 84.75 206 PRO A O 1
ATOM 1565 N N . SER A 1 207 ? 12.044 29.850 -0.404 1.00 87.75 207 SER A N 1
ATOM 1566 C CA . SER A 1 207 ? 11.261 29.480 0.784 1.00 87.75 207 SER A CA 1
ATOM 1567 C C . SER A 1 207 ? 12.090 29.429 2.070 1.00 87.75 207 SER A C 1
ATOM 1569 O O . SER A 1 207 ? 11.548 29.131 3.130 1.00 87.75 207 SER A O 1
ATOM 1571 N N . GLY A 1 208 ? 13.399 29.685 1.978 1.00 87.75 208 GLY A N 1
ATOM 1572 C CA . GLY A 1 208 ? 14.363 29.482 3.062 1.00 87.75 208 GLY A CA 1
ATOM 1573 C C . GLY A 1 208 ? 14.920 28.058 3.166 1.00 87.75 208 GLY A C 1
ATOM 1574 O O . GLY A 1 208 ? 15.858 27.844 3.926 1.00 87.75 208 GLY A O 1
ATOM 1575 N N . ARG A 1 209 ? 14.380 27.109 2.390 1.00 93.50 209 ARG A N 1
ATOM 1576 C CA . ARG A 1 209 ? 14.834 25.713 2.314 1.00 93.50 209 ARG A CA 1
ATOM 1577 C C . ARG A 1 209 ? 16.006 25.561 1.348 1.00 93.50 209 ARG A C 1
ATOM 1579 O O . ARG A 1 209 ? 16.048 26.212 0.305 1.00 93.50 209 ARG A O 1
ATOM 1586 N N . ILE A 1 210 ? 16.949 24.688 1.691 1.00 91.94 210 ILE A N 1
ATOM 1587 C CA . ILE A 1 210 ? 18.250 24.576 1.013 1.00 91.94 210 ILE A CA 1
ATOM 1588 C C . ILE A 1 210 ? 18.209 23.504 -0.093 1.00 91.94 210 ILE A C 1
ATOM 1590 O O . ILE A 1 210 ? 18.936 22.517 -0.069 1.00 91.94 210 ILE A O 1
ATOM 1594 N N . CYS A 1 211 ? 17.285 23.674 -1.042 1.00 93.38 211 CYS A N 1
ATOM 1595 C CA . CYS A 1 211 ? 17.170 22.881 -2.274 1.00 93.38 211 CYS A CA 1
ATOM 1596 C C . CYS A 1 211 ? 16.284 23.608 -3.308 1.00 93.38 211 CYS A C 1
ATOM 1598 O O . CYS A 1 211 ? 15.876 24.758 -3.108 1.00 93.38 211 CYS A O 1
ATOM 1600 N N . ASP A 1 212 ? 15.941 22.937 -4.407 1.00 94.50 212 ASP A N 1
ATOM 1601 C CA . ASP A 1 212 ? 14.950 23.407 -5.377 1.00 94.50 212 ASP A CA 1
ATOM 1602 C C . ASP A 1 212 ? 13.514 23.448 -4.821 1.00 94.50 212 ASP A C 1
ATOM 1604 O O . ASP A 1 212 ? 12.667 24.106 -5.419 1.00 94.50 212 ASP A O 1
ATOM 1608 N N . GLY A 1 213 ? 13.221 22.820 -3.677 1.00 95.12 213 GLY A N 1
ATOM 1609 C CA . GLY A 1 213 ? 11.856 22.706 -3.154 1.00 95.12 213 GLY A CA 1
ATOM 1610 C C . GLY A 1 213 ? 11.766 22.348 -1.665 1.00 95.12 213 GLY A C 1
ATOM 1611 O O . GLY A 1 213 ? 12.155 23.138 -0.800 1.00 95.12 213 GLY A O 1
ATOM 1612 N N . ARG A 1 214 ? 11.154 21.198 -1.375 1.00 94.69 214 ARG A N 1
ATOM 1613 C CA . ARG A 1 214 ? 10.946 20.585 -0.055 1.00 94.69 214 ARG A CA 1
ATOM 1614 C C . ARG A 1 214 ? 12.192 19.845 0.432 1.00 94.69 214 ARG A C 1
ATOM 1616 O O . ARG A 1 214 ? 12.819 19.102 -0.319 1.00 94.69 214 ARG A O 1
ATOM 1623 N N . VAL A 1 215 ? 12.486 19.992 1.721 1.00 93.00 215 VAL A N 1
ATOM 1624 C CA . VAL A 1 215 ? 13.546 19.261 2.441 1.00 93.00 215 VAL A CA 1
ATOM 1625 C C . VAL A 1 215 ? 12.977 18.040 3.169 1.00 93.00 215 VAL A C 1
ATOM 1627 O O . VAL A 1 215 ? 11.766 17.917 3.333 1.00 93.00 215 VAL A O 1
ATOM 1630 N N . LEU A 1 216 ? 13.828 17.131 3.653 1.00 89.00 216 LEU A N 1
ATOM 1631 C CA . LEU A 1 216 ? 13.398 15.837 4.216 1.00 89.00 216 LEU A CA 1
ATOM 1632 C C . LEU A 1 216 ? 12.307 15.920 5.300 1.00 89.00 216 LEU A C 1
ATOM 1634 O O . LEU A 1 216 ? 11.386 15.104 5.316 1.00 89.00 216 LEU A O 1
ATOM 1638 N N . VAL A 1 217 ? 12.358 16.927 6.178 1.00 92.50 217 VAL A N 1
ATOM 1639 C CA . VAL A 1 217 ? 11.357 17.088 7.247 1.00 92.50 217 VAL A CA 1
ATOM 1640 C C . VAL A 1 217 ? 9.976 17.531 6.732 1.00 92.50 217 VAL A C 1
ATOM 1642 O O . VAL A 1 217 ? 8.973 17.266 7.392 1.00 92.50 217 VAL A O 1
ATOM 1645 N N . ASP A 1 218 ? 9.892 18.132 5.539 1.00 92.06 218 ASP A N 1
ATOM 1646 C CA . ASP A 1 218 ? 8.613 18.439 4.881 1.00 92.06 218 ASP A CA 1
ATOM 1647 C C . ASP A 1 218 ? 7.892 17.159 4.451 1.00 92.06 218 ASP A C 1
ATOM 1649 O O . ASP A 1 218 ? 6.683 17.033 4.645 1.00 92.06 218 ASP A O 1
ATOM 1653 N N . PHE A 1 219 ? 8.634 16.184 3.918 1.00 86.94 219 PHE A N 1
ATOM 1654 C CA . PHE A 1 219 ? 8.081 14.889 3.529 1.00 86.94 219 PHE A CA 1
ATOM 1655 C C . PHE A 1 219 ? 7.590 14.095 4.743 1.00 86.94 219 PHE A C 1
ATOM 1657 O O . PHE A 1 219 ? 6.516 13.500 4.679 1.00 86.94 219 PHE A O 1
ATOM 1664 N N . TYR A 1 220 ? 8.297 14.150 5.878 1.00 82.00 220 TYR A N 1
ATOM 1665 C CA . TYR A 1 220 ? 7.803 13.559 7.129 1.00 82.00 220 TYR A CA 1
ATOM 1666 C C . TYR A 1 220 ? 6.553 14.264 7.662 1.00 82.00 220 TYR A C 1
ATOM 1668 O O . TYR A 1 220 ? 5.649 13.592 8.150 1.00 82.00 220 TYR A O 1
ATOM 1676 N N . ALA A 1 221 ? 6.459 15.593 7.541 1.00 79.44 221 ALA A N 1
ATOM 1677 C CA . ALA A 1 221 ? 5.240 16.319 7.891 1.00 79.44 221 ALA A CA 1
ATOM 1678 C C . ALA A 1 221 ? 4.058 15.875 7.017 1.00 79.44 221 ALA A C 1
ATOM 1680 O O . ALA A 1 221 ? 3.012 15.506 7.544 1.00 79.44 221 ALA A O 1
ATOM 1681 N N . GLN A 1 222 ? 4.251 15.815 5.697 1.00 77.75 222 GLN A N 1
ATOM 1682 C CA . GLN A 1 222 ? 3.217 15.397 4.747 1.00 77.75 222 GLN A CA 1
ATOM 1683 C C . GLN A 1 222 ? 2.786 13.937 4.957 1.00 77.75 222 GLN A C 1
ATOM 1685 O O . GLN A 1 222 ? 1.589 13.664 5.005 1.00 77.75 222 GLN A O 1
ATOM 1690 N N . ALA A 1 223 ? 3.729 13.014 5.167 1.00 65.44 223 ALA A N 1
ATOM 1691 C CA . ALA A 1 223 ? 3.437 11.608 5.458 1.00 65.44 223 ALA A CA 1
ATOM 1692 C C . ALA A 1 223 ? 2.712 11.396 6.803 1.00 65.44 223 ALA A C 1
ATOM 1694 O O . ALA A 1 223 ? 1.994 10.412 6.968 1.00 65.44 223 ALA A O 1
ATOM 1695 N N . LEU A 1 224 ? 2.870 12.322 7.755 1.00 65.75 224 LEU A N 1
ATOM 1696 C CA . LEU A 1 224 ? 2.171 12.328 9.044 1.00 65.75 224 LEU A CA 1
ATOM 1697 C C . LEU A 1 224 ? 0.912 13.219 9.052 1.00 65.75 224 LEU A C 1
ATOM 1699 O O . LEU A 1 224 ? 0.311 13.405 10.108 1.00 65.75 224 LEU A O 1
ATOM 1703 N N . ASN A 1 225 ? 0.489 13.733 7.889 1.00 60.88 225 ASN A N 1
ATOM 1704 C CA . ASN A 1 225 ? -0.667 14.622 7.715 1.00 60.88 225 ASN A CA 1
ATOM 1705 C C . ASN A 1 225 ? -0.594 15.921 8.555 1.00 60.88 225 ASN A C 1
ATOM 1707 O O . ASN A 1 225 ? -1.598 16.415 9.070 1.00 60.88 225 ASN A O 1
ATOM 1711 N N . LEU A 1 226 ? 0.613 16.474 8.697 1.00 75.31 226 LEU A N 1
ATOM 1712 C CA . LEU A 1 226 ? 0.912 17.737 9.373 1.00 75.31 226 LEU A CA 1
ATOM 1713 C C . LEU A 1 226 ? 1.285 18.828 8.359 1.00 75.31 226 LEU A C 1
ATOM 1715 O O . LEU A 1 226 ? 1.801 18.560 7.273 1.00 75.31 226 LEU A O 1
ATOM 1719 N N . SER A 1 227 ? 1.069 20.091 8.734 1.00 81.31 227 SER A N 1
ATOM 1720 C CA . SER A 1 227 ? 1.564 21.237 7.960 1.00 81.31 227 SER A CA 1
ATOM 1721 C C . SER A 1 227 ? 3.091 21.216 7.842 1.00 81.31 227 SER A C 1
ATOM 1723 O O . SER A 1 227 ? 3.779 20.833 8.789 1.00 81.31 227 SER A O 1
ATOM 1725 N N . LEU A 1 228 ? 3.622 21.704 6.714 1.00 87.88 228 LEU A N 1
ATOM 1726 C CA . LEU A 1 228 ? 5.064 21.917 6.547 1.00 87.88 228 LEU A CA 1
ATOM 1727 C C . LEU A 1 228 ? 5.609 22.779 7.690 1.00 87.88 228 LEU A C 1
ATOM 1729 O O . LEU A 1 228 ? 5.001 23.794 8.039 1.00 87.88 228 LEU A O 1
ATOM 1733 N N . LEU A 1 229 ? 6.743 22.379 8.271 1.00 89.88 229 LEU A N 1
ATOM 1734 C CA . LEU A 1 229 ? 7.228 23.018 9.491 1.00 89.88 229 LEU A CA 1
ATOM 1735 C C . LEU A 1 229 ? 7.601 24.488 9.225 1.00 89.88 229 LEU A C 1
ATOM 1737 O O . LEU A 1 229 ? 8.307 24.774 8.244 1.00 89.88 229 LEU A O 1
ATOM 1741 N N . PRO A 1 230 ? 7.187 25.414 10.109 1.00 92.25 230 PRO A N 1
ATOM 1742 C CA . PRO A 1 230 ? 7.745 26.752 10.153 1.00 92.25 230 PRO A CA 1
ATOM 1743 C C . PRO A 1 230 ? 9.143 26.717 10.781 1.00 92.25 230 PRO A C 1
ATOM 1745 O O . PRO A 1 230 ? 9.419 25.938 11.703 1.00 92.25 230 PRO A O 1
ATOM 1748 N N . SER A 1 231 ? 10.003 27.620 10.320 1.00 92.88 231 SER A N 1
ATOM 1749 C CA . SER A 1 231 ? 11.247 27.961 11.000 1.00 92.88 231 SER A CA 1
ATOM 1750 C C . SER A 1 231 ? 10.926 28.595 12.358 1.00 92.88 231 SER A C 1
ATOM 1752 O O . SER A 1 231 ? 10.012 29.412 12.482 1.00 92.88 231 SER A O 1
ATOM 1754 N N . SER A 1 232 ? 11.634 28.191 13.412 1.00 94.00 232 SER A N 1
ATOM 1755 C CA . SER A 1 232 ? 11.314 28.612 14.778 1.00 94.00 232 SER A CA 1
ATOM 1756 C C . SER A 1 232 ? 11.782 30.030 15.105 1.00 94.00 232 SER A C 1
ATOM 1758 O O . SER A 1 232 ? 11.154 30.702 15.922 1.00 94.00 232 SER A O 1
ATOM 1760 N N . MET A 1 233 ? 12.862 30.511 14.482 1.00 90.62 233 MET A N 1
ATOM 1761 C CA . MET A 1 233 ? 13.502 31.776 14.862 1.00 90.62 233 MET A CA 1
ATOM 1762 C C . MET A 1 233 ? 12.704 33.055 14.540 1.00 90.62 233 MET A C 1
ATOM 1764 O O . MET A 1 233 ? 12.730 33.954 15.385 1.00 90.62 233 MET A O 1
ATOM 1768 N N . PRO A 1 234 ? 11.967 33.174 13.411 1.00 87.31 234 PRO A N 1
ATOM 1769 C CA . PRO A 1 234 ? 11.098 34.329 13.155 1.00 87.31 234 PRO A CA 1
ATOM 1770 C C . PRO A 1 234 ? 10.013 34.536 14.218 1.00 87.31 234 PRO A C 1
ATOM 1772 O O . PRO A 1 234 ? 9.602 35.665 14.470 1.00 87.31 234 PRO A O 1
ATOM 1775 N N . GLU A 1 235 ? 9.564 33.450 14.853 1.00 84.56 235 GLU A N 1
ATOM 1776 C CA . GLU A 1 235 ? 8.434 33.442 15.783 1.00 84.56 235 GLU A CA 1
ATOM 1777 C C . GLU A 1 235 ? 8.793 32.894 17.180 1.00 84.56 235 GLU A C 1
ATOM 1779 O O . GLU A 1 235 ? 7.905 32.536 17.958 1.00 84.56 235 GLU A O 1
ATOM 1784 N N . GLU A 1 236 ? 10.079 32.857 17.554 1.00 88.94 236 GLU A N 1
ATOM 1785 C CA . GLU A 1 236 ? 10.555 32.267 18.823 1.00 88.94 236 GLU A CA 1
ATOM 1786 C C . GLU A 1 236 ? 9.777 32.833 20.032 1.00 88.94 236 GLU A C 1
ATOM 1788 O O . GLU A 1 236 ? 9.299 32.093 20.900 1.00 88.94 236 GLU A O 1
ATOM 1793 N N . GLY A 1 237 ? 9.552 34.151 20.033 1.00 83.44 237 GLY A N 1
ATOM 1794 C CA . GLY A 1 237 ? 8.807 34.877 21.064 1.00 83.44 237 GLY A CA 1
ATOM 1795 C C . GLY A 1 237 ? 7.277 34.901 20.921 1.00 83.44 237 GLY A C 1
ATOM 1796 O O . GLY A 1 237 ? 6.624 35.391 21.840 1.00 83.44 237 GLY A O 1
ATOM 1797 N N . SER A 1 238 ? 6.689 34.399 19.827 1.00 84.19 238 SER A N 1
ATOM 1798 C CA . SER A 1 238 ? 5.273 34.653 19.481 1.00 84.19 238 SER A CA 1
ATOM 1799 C C . SER A 1 238 ? 4.472 33.461 18.939 1.00 84.19 238 SER A C 1
ATOM 1801 O O . SER A 1 238 ? 3.299 33.328 19.284 1.00 84.19 238 SER A O 1
ATOM 1803 N N . GLY A 1 239 ? 5.061 32.602 18.105 1.00 82.75 239 GLY A N 1
ATOM 1804 C CA . GLY A 1 239 ? 4.336 31.584 17.334 1.00 82.75 239 GLY A CA 1
ATOM 1805 C C . GLY A 1 239 ? 3.829 30.434 18.191 1.00 82.75 239 GLY A C 1
ATOM 1806 O O . GLY A 1 239 ? 4.547 29.954 19.069 1.00 82.75 239 GLY A O 1
ATOM 1807 N N . GLN A 1 240 ? 2.595 29.978 17.973 1.00 80.19 240 GLN A N 1
ATOM 1808 C CA . GLN A 1 240 ? 2.006 28.913 18.802 1.00 80.19 240 GLN A CA 1
ATOM 1809 C C . GLN A 1 240 ? 2.473 27.503 18.414 1.00 80.19 240 GLN A C 1
ATOM 1811 O O . GLN A 1 240 ? 2.349 26.587 19.222 1.00 80.19 240 GLN A O 1
ATOM 1816 N N . PHE A 1 241 ? 3.057 27.338 17.218 1.00 89.19 241 PHE A N 1
ATOM 1817 C CA . PHE A 1 241 ? 3.677 26.089 16.753 1.00 89.19 241 PHE A CA 1
ATOM 1818 C C . PHE A 1 241 ? 2.773 24.856 16.943 1.00 89.19 241 PHE A C 1
ATOM 1820 O O . PHE A 1 241 ? 3.203 23.812 17.437 1.00 89.19 241 PHE A O 1
ATOM 1827 N N . GLU A 1 242 ? 1.498 24.987 16.561 1.00 82.69 242 GLU A N 1
ATOM 1828 C CA . GLU A 1 242 ? 0.446 24.006 16.868 1.00 82.69 242 GLU A CA 1
ATOM 1829 C C . GLU A 1 242 ? 0.755 22.607 16.320 1.00 82.69 242 GLU A C 1
ATOM 1831 O O . GLU A 1 242 ? 0.563 21.636 17.051 1.00 82.69 242 GLU A O 1
ATOM 1836 N N . ASN A 1 243 ? 1.331 22.543 15.109 1.00 85.06 243 ASN A N 1
ATOM 1837 C CA . ASN A 1 243 ? 1.829 21.339 14.421 1.00 85.06 243 ASN A CA 1
ATOM 1838 C C . ASN A 1 243 ? 3.355 21.125 14.587 1.00 85.06 243 ASN A C 1
ATOM 1840 O O . ASN A 1 243 ? 3.949 20.265 13.936 1.00 85.06 243 ASN A O 1
ATOM 1844 N N . GLY A 1 244 ? 4.007 21.888 15.470 1.00 93.44 244 GLY A N 1
ATOM 1845 C CA . GLY A 1 244 ? 5.447 21.829 15.726 1.00 93.44 244 GLY A CA 1
ATOM 1846 C C . GLY A 1 244 ? 6.272 22.942 15.067 1.00 93.44 244 GLY A C 1
ATOM 1847 O O . GLY A 1 244 ? 5.732 23.940 14.586 1.00 93.44 244 GLY A O 1
ATOM 1848 N N . ALA A 1 245 ? 7.601 22.797 15.114 1.00 96.00 245 ALA A N 1
ATOM 1849 C CA . ALA A 1 245 ? 8.566 23.816 14.689 1.00 96.00 245 ALA A CA 1
ATOM 1850 C C . ALA A 1 245 ? 9.942 23.224 14.343 1.00 96.00 245 ALA A C 1
ATOM 1852 O O . ALA A 1 245 ? 10.394 22.246 14.945 1.00 96.00 245 ALA A O 1
ATOM 1853 N N . ASN A 1 246 ? 10.640 23.856 13.403 1.00 97.69 246 ASN A N 1
ATOM 1854 C CA . ASN A 1 246 ? 11.980 23.472 12.972 1.00 97.69 246 ASN A CA 1
ATOM 1855 C C . ASN A 1 246 ? 13.041 24.426 13.545 1.00 97.69 246 ASN A C 1
ATOM 1857 O O . ASN A 1 246 ? 12.988 25.632 13.317 1.00 97.69 246 ASN A O 1
ATOM 1861 N N . PHE A 1 247 ? 14.009 23.869 14.273 1.00 97.75 247 PHE A N 1
ATOM 1862 C CA . PHE A 1 247 ? 15.145 24.559 14.900 1.00 97.75 247 PHE A CA 1
ATOM 1863 C C . PHE A 1 247 ? 16.472 24.314 14.171 1.00 97.75 247 PHE A C 1
ATOM 1865 O O . PHE A 1 247 ? 17.490 24.871 14.578 1.00 97.75 247 PHE A O 1
ATOM 1872 N N . ALA A 1 248 ? 16.467 23.496 13.115 1.00 97.50 248 ALA A N 1
ATOM 1873 C CA . ALA A 1 248 ? 17.631 23.261 12.273 1.00 97.50 248 ALA A CA 1
ATOM 1874 C C . ALA A 1 248 ? 18.130 24.559 11.620 1.00 97.50 248 ALA A C 1
ATOM 1876 O O . ALA A 1 248 ? 17.330 25.431 11.285 1.00 97.50 248 ALA A O 1
ATOM 1877 N N . VAL A 1 249 ? 19.445 24.689 11.437 1.00 95.69 249 VAL A N 1
ATOM 1878 C CA . VAL A 1 249 ? 20.068 25.869 10.813 1.00 95.69 249 VAL A CA 1
ATOM 1879 C C . VAL A 1 249 ? 21.190 25.411 9.891 1.00 95.69 249 VAL A C 1
ATOM 1881 O O . VAL A 1 249 ? 22.062 24.662 10.339 1.00 95.69 249 VAL A O 1
ATOM 1884 N N . LEU A 1 250 ? 21.212 25.893 8.643 1.00 93.69 250 LEU A N 1
ATOM 1885 C CA . LEU A 1 250 ? 22.296 25.640 7.683 1.00 93.69 250 LEU A CA 1
ATOM 1886 C C . LEU A 1 250 ? 23.687 25.759 8.327 1.00 93.69 250 LEU A C 1
ATOM 1888 O O . LEU A 1 250 ? 23.934 26.647 9.146 1.00 93.69 250 LEU A O 1
ATOM 1892 N N . ALA A 1 251 ? 24.593 24.861 7.921 1.00 92.00 251 ALA A N 1
ATOM 1893 C CA . ALA A 1 251 ? 25.973 24.760 8.401 1.00 92.00 251 ALA A CA 1
ATOM 1894 C C . ALA A 1 251 ? 26.151 24.408 9.896 1.00 92.00 251 ALA A C 1
ATOM 1896 O O . ALA A 1 251 ? 27.289 24.377 10.364 1.00 92.00 251 ALA A O 1
ATOM 1897 N N . SER A 1 252 ? 25.082 24.113 10.650 1.00 96.31 252 SER A N 1
ATOM 1898 C CA . SER A 1 252 ? 25.211 23.736 12.067 1.00 96.31 252 SER A CA 1
ATOM 1899 C C . SER A 1 252 ? 26.068 22.491 12.274 1.00 96.31 252 SER A C 1
ATOM 1901 O O . SER A 1 252 ? 25.932 21.495 11.561 1.00 96.31 252 SER A O 1
ATOM 1903 N N . THR A 1 253 ? 26.892 22.537 13.317 1.00 97.00 253 THR A N 1
ATOM 1904 C CA . THR A 1 253 ? 27.659 21.401 13.836 1.00 97.00 253 THR A CA 1
ATOM 1905 C C . THR A 1 253 ? 26.989 20.780 15.066 1.00 97.00 253 THR A C 1
ATOM 1907 O O . THR A 1 253 ? 26.208 21.428 15.769 1.00 97.00 253 THR A O 1
ATOM 1910 N N . ALA A 1 254 ? 27.292 19.519 15.371 1.00 97.31 254 ALA A N 1
ATOM 1911 C CA . ALA A 1 254 ? 26.914 18.916 16.646 1.00 97.31 254 ALA A CA 1
ATOM 1912 C C . ALA A 1 254 ? 27.706 19.561 17.796 1.00 97.31 254 ALA A C 1
ATOM 1914 O O . ALA A 1 254 ? 27.119 19.965 18.800 1.00 97.31 254 ALA A O 1
ATOM 1915 N N . LEU A 1 255 ? 29.026 19.700 17.633 1.00 97.00 255 LEU A N 1
ATOM 1916 C CA . LEU A 1 255 ? 29.929 20.311 18.610 1.00 97.00 255 LEU A CA 1
ATOM 1917 C C . LEU A 1 255 ? 30.017 21.834 18.429 1.00 97.00 255 LEU A C 1
ATOM 1919 O O . LEU A 1 255 ? 30.021 22.343 17.310 1.00 97.00 255 LEU A O 1
ATOM 1923 N N . GLY A 1 256 ? 30.118 22.584 19.529 1.00 94.62 256 GLY A N 1
ATOM 1924 C CA . GLY A 1 256 ? 30.220 24.048 19.485 1.00 94.62 256 GLY A CA 1
ATOM 1925 C C . GLY A 1 256 ? 31.540 24.566 18.876 1.00 94.62 256 GLY A C 1
ATOM 1926 O O . GLY A 1 256 ? 32.577 23.928 19.050 1.00 94.62 256 GLY A O 1
ATOM 1927 N N . PRO A 1 257 ? 31.566 25.750 18.230 1.00 92.88 257 PRO A N 1
ATOM 1928 C CA . PRO A 1 257 ? 32.776 26.298 17.595 1.00 92.88 257 PRO A CA 1
ATOM 1929 C C . PRO A 1 257 ? 34.009 26.396 18.512 1.00 92.88 257 PRO A C 1
ATOM 1931 O O . PRO A 1 257 ? 35.134 26.142 18.075 1.00 92.88 257 PRO A O 1
ATOM 1934 N N . ASP A 1 258 ? 33.811 26.707 19.798 1.00 94.00 258 ASP A N 1
ATOM 1935 C CA . ASP A 1 258 ? 34.903 26.808 20.774 1.00 94.00 258 ASP A CA 1
ATOM 1936 C C . ASP A 1 258 ? 35.594 25.464 21.061 1.00 94.00 258 ASP A C 1
ATOM 1938 O O . ASP A 1 258 ? 36.760 25.459 21.458 1.00 94.00 258 ASP A O 1
ATOM 1942 N N . TYR A 1 259 ? 34.940 24.324 20.805 1.00 96.12 259 TYR A N 1
ATOM 1943 C CA . TYR A 1 259 ? 35.571 23.003 20.888 1.00 96.12 259 TYR A CA 1
ATOM 1944 C C . TYR A 1 259 ? 36.698 22.868 19.854 1.00 96.12 259 TYR A C 1
ATOM 1946 O O . TYR A 1 259 ? 37.839 22.573 20.214 1.00 96.12 259 TYR A O 1
ATOM 1954 N N . PHE A 1 260 ? 36.412 23.162 18.581 1.00 94.81 260 PHE A N 1
ATOM 1955 C CA . PHE A 1 260 ? 37.396 23.092 17.494 1.00 94.81 260 PHE A CA 1
ATOM 1956 C C . PHE A 1 260 ? 38.528 24.101 17.693 1.00 94.81 260 PHE A C 1
ATOM 1958 O O . PHE A 1 260 ? 39.706 23.776 17.524 1.00 94.81 260 PHE A O 1
ATOM 1965 N N . LYS A 1 261 ? 38.176 25.306 18.148 1.00 94.06 261 LYS A N 1
ATOM 1966 C CA . LYS A 1 261 ? 39.127 26.378 18.440 1.00 94.06 261 LYS A CA 1
ATOM 1967 C C . LYS A 1 261 ? 40.059 26.030 19.602 1.00 94.06 261 LYS A C 1
ATOM 1969 O O . LYS A 1 261 ? 41.252 26.294 19.517 1.00 94.06 261 LYS A O 1
ATOM 1974 N N . THR A 1 262 ? 39.545 25.405 20.662 1.00 94.88 262 THR A N 1
ATOM 1975 C CA . THR A 1 262 ? 40.332 25.076 21.864 1.00 94.88 262 THR A CA 1
ATOM 1976 C C . THR A 1 262 ? 41.142 23.788 21.703 1.00 94.88 262 THR A C 1
ATOM 1978 O O . THR A 1 262 ? 42.300 23.744 22.110 1.00 94.88 262 THR A O 1
ATOM 1981 N N . LYS A 1 263 ? 40.560 22.737 21.109 1.00 95.00 263 LYS A N 1
ATOM 1982 C CA . LYS A 1 263 ? 41.182 21.403 21.008 1.00 95.00 263 LYS A CA 1
ATOM 1983 C C . LYS A 1 263 ? 42.069 21.238 19.767 1.00 95.00 263 LYS A C 1
ATOM 1985 O O . LYS A 1 263 ? 43.013 20.455 19.809 1.00 95.00 263 LYS A O 1
ATOM 1990 N N . TYR A 1 264 ? 41.794 21.985 18.692 1.00 94.25 264 TYR A N 1
ATOM 1991 C CA . TYR A 1 264 ? 42.470 21.839 17.393 1.00 94.25 264 TYR A CA 1
ATOM 1992 C C . TYR A 1 264 ? 42.955 23.158 16.762 1.00 94.25 264 TYR A C 1
ATOM 1994 O O . TYR A 1 264 ? 43.485 23.133 15.655 1.00 94.25 264 TYR A O 1
ATOM 2002 N N . ASN A 1 265 ? 42.794 24.308 17.436 1.00 94.75 265 ASN A N 1
ATOM 2003 C CA . ASN A 1 265 ? 43.080 25.647 16.889 1.00 94.75 265 ASN A CA 1
ATOM 2004 C C . ASN A 1 265 ? 42.360 25.941 15.551 1.00 94.75 265 ASN A C 1
ATOM 2006 O O . ASN A 1 265 ? 42.826 26.736 14.734 1.00 94.75 265 ASN A O 1
ATOM 2010 N N . PHE A 1 266 ? 41.214 25.296 15.318 1.00 94.62 266 PHE A N 1
ATOM 2011 C CA . PHE A 1 266 ? 40.446 25.401 14.079 1.00 94.62 266 PHE A CA 1
ATOM 2012 C C . PHE A 1 266 ? 39.206 26.271 14.295 1.00 94.62 266 PHE A C 1
ATOM 2014 O O . PHE A 1 266 ? 38.422 26.030 15.210 1.00 94.62 266 PHE A O 1
ATOM 2021 N N . SER A 1 267 ? 39.035 27.307 13.474 1.00 93.75 267 SER A N 1
ATOM 2022 C CA . SER A 1 267 ? 37.902 28.234 13.581 1.00 93.75 267 SER A CA 1
ATOM 2023 C C . SER A 1 267 ? 36.826 27.866 12.565 1.00 93.75 267 SER A C 1
ATOM 2025 O O . SER A 1 267 ? 37.074 27.939 11.364 1.00 93.75 267 SER A O 1
ATOM 2027 N N . LEU A 1 268 ? 35.637 27.485 13.042 1.00 91.69 268 LEU A N 1
ATOM 2028 C CA . LEU A 1 268 ? 34.485 27.234 12.171 1.00 91.69 268 LEU A CA 1
ATOM 2029 C C . LEU A 1 268 ? 34.013 28.531 11.482 1.00 91.69 268 LEU A C 1
ATOM 2031 O O . LEU A 1 268 ? 34.107 29.605 12.082 1.00 91.69 268 LEU A O 1
ATOM 2035 N N . PRO A 1 269 ? 33.455 28.449 10.258 1.00 86.31 269 PRO A N 1
ATOM 2036 C CA . PRO A 1 269 ? 32.936 29.615 9.540 1.00 86.31 269 PRO A CA 1
ATOM 2037 C C . PRO A 1 269 ? 31.588 30.124 10.080 1.00 86.31 269 PRO A C 1
ATOM 2039 O O . PRO A 1 269 ? 31.159 31.213 9.704 1.00 86.31 269 PRO A O 1
ATOM 2042 N N . VAL A 1 270 ? 30.911 29.358 10.946 1.00 84.06 270 VAL A N 1
ATOM 2043 C CA . VAL A 1 270 ? 29.595 29.695 11.512 1.00 84.06 270 VAL A CA 1
ATOM 2044 C C . VAL A 1 270 ? 29.559 29.527 13.038 1.00 84.06 270 VAL A C 1
ATOM 2046 O O . VAL A 1 270 ? 30.286 28.692 13.578 1.00 84.06 270 VAL A O 1
ATOM 2049 N N . PRO A 1 271 ? 28.708 30.292 13.752 1.00 89.12 271 PRO A N 1
ATOM 2050 C CA . PRO A 1 271 ? 28.566 30.201 15.205 1.00 89.12 271 PRO A CA 1
ATOM 2051 C C . PRO A 1 271 ? 27.500 29.188 15.672 1.00 89.12 271 PRO A C 1
ATOM 2053 O O . PRO A 1 271 ? 27.289 29.049 16.875 1.00 89.12 271 PRO A O 1
ATOM 2056 N N . TYR A 1 272 ? 26.780 28.536 14.752 1.00 92.25 272 TYR A N 1
ATOM 2057 C CA . TYR A 1 272 ? 25.594 27.728 15.059 1.00 92.25 272 TYR A CA 1
ATOM 2058 C C . TYR A 1 272 ? 25.948 26.264 15.336 1.00 92.25 272 TYR A C 1
ATOM 2060 O O . TYR A 1 272 ? 26.692 25.640 14.583 1.00 92.25 272 TYR A O 1
ATOM 2068 N N . CYS A 1 273 ? 25.377 25.707 16.402 1.00 95.88 273 CYS A N 1
ATOM 2069 C CA . CYS A 1 273 ? 25.515 24.295 16.760 1.00 95.88 273 CYS A CA 1
ATOM 2070 C C . CYS A 1 273 ? 24.255 23.753 17.453 1.00 95.88 273 CYS A C 1
ATOM 2072 O O . CYS A 1 273 ? 23.377 24.522 17.862 1.00 95.88 273 CYS A O 1
ATOM 2074 N N . LEU A 1 274 ? 24.187 22.435 17.644 1.00 96.81 274 LEU A N 1
ATOM 2075 C CA . LEU A 1 274 ? 23.060 21.732 18.270 1.00 96.81 274 LEU A CA 1
ATOM 2076 C C . LEU A 1 274 ? 22.672 22.291 19.658 1.00 96.81 274 LEU A C 1
ATOM 2078 O O . LEU A 1 274 ? 21.483 22.401 19.963 1.00 96.81 274 LEU A O 1
ATOM 2082 N N . ASP A 1 275 ? 23.639 22.756 20.460 1.00 95.75 275 ASP A N 1
ATOM 2083 C CA . ASP A 1 275 ? 23.377 23.435 21.745 1.00 95.75 275 ASP A CA 1
ATOM 2084 C C . ASP A 1 275 ? 22.521 24.701 21.586 1.00 95.75 275 ASP A C 1
ATOM 2086 O O . ASP A 1 275 ? 21.610 24.952 22.377 1.00 95.75 275 ASP A O 1
ATOM 2090 N N . SER A 1 276 ? 22.784 25.500 20.546 1.00 95.00 276 SER A N 1
ATOM 2091 C CA . SER A 1 276 ? 22.040 26.738 20.280 1.00 95.00 276 SER A CA 1
ATOM 2092 C C . SER A 1 276 ? 20.592 26.468 19.848 1.00 95.00 276 SER A C 1
ATOM 2094 O O . SER A 1 276 ? 19.681 27.209 20.226 1.00 95.00 276 SER A O 1
ATOM 2096 N N . GLN A 1 277 ? 20.362 25.358 19.139 1.00 97.44 277 GLN A N 1
ATOM 2097 C CA . GLN A 1 277 ? 19.034 24.915 18.708 1.00 97.44 277 GLN A CA 1
ATOM 2098 C C . GLN A 1 277 ? 18.211 24.393 19.895 1.00 97.44 277 GLN A C 1
ATOM 2100 O O . GLN A 1 277 ? 17.059 24.788 20.081 1.00 97.44 277 GLN A O 1
ATOM 2105 N N . LEU A 1 278 ? 18.824 23.584 20.767 1.00 97.56 278 LEU A N 1
ATOM 2106 C CA . LEU A 1 278 ? 18.215 23.110 22.017 1.00 97.56 278 LEU A CA 1
ATOM 2107 C C . LEU A 1 278 ? 17.918 24.263 22.989 1.00 97.56 278 LEU A C 1
ATOM 2109 O O . LEU A 1 278 ? 16.883 24.259 23.659 1.00 97.56 278 LEU A O 1
ATOM 2113 N N . ALA A 1 279 ? 18.782 25.281 23.045 1.00 96.25 279 ALA A N 1
ATOM 2114 C CA . ALA A 1 279 ? 18.528 26.495 23.817 1.00 96.25 279 ALA A CA 1
ATOM 2115 C C . ALA A 1 279 ? 17.320 27.283 23.278 1.00 96.25 279 ALA A C 1
ATOM 2117 O O . ALA A 1 279 ? 16.483 27.716 24.070 1.00 96.25 279 ALA A O 1
ATOM 2118 N N . SER A 1 280 ? 17.187 27.429 21.954 1.00 95.31 280 SER A N 1
ATOM 2119 C CA . SER A 1 280 ? 16.012 28.049 21.321 1.00 95.31 280 SER A CA 1
ATOM 2120 C C . SER A 1 280 ? 14.724 27.265 21.615 1.00 95.31 280 SER A C 1
ATOM 2122 O O . SER A 1 280 ? 13.747 27.829 22.111 1.00 95.31 280 SER A O 1
ATOM 2124 N N . PHE A 1 281 ? 14.752 25.941 21.446 1.00 97.31 281 PHE A N 1
ATOM 2125 C CA . PHE A 1 281 ? 13.630 25.048 21.744 1.00 97.31 281 PHE A CA 1
ATOM 2126 C C . PHE A 1 281 ? 13.143 25.143 23.192 1.00 97.31 281 PHE A C 1
ATOM 2128 O O . PHE A 1 281 ? 11.939 25.240 23.428 1.00 97.31 281 PHE A O 1
ATOM 2135 N N . LYS A 1 282 ? 14.052 25.212 24.172 1.00 96.00 282 LYS A N 1
ATOM 2136 C CA . LYS A 1 282 ? 13.680 25.401 25.585 1.00 96.00 282 LYS A CA 1
ATOM 2137 C C . LYS A 1 282 ? 12.958 26.726 25.846 1.00 96.00 282 LYS A C 1
ATOM 2139 O O . LYS A 1 282 ? 12.039 26.740 26.664 1.00 96.00 282 LYS A O 1
ATOM 2144 N N . LYS A 1 283 ? 13.312 27.822 25.157 1.00 95.25 283 LYS A N 1
ATOM 2145 C CA . LYS A 1 283 ? 12.554 29.089 25.249 1.00 95.25 283 LYS A CA 1
ATOM 2146 C C . LYS A 1 283 ? 11.136 28.913 24.704 1.00 95.25 283 LYS A C 1
ATOM 2148 O O . LYS A 1 283 ? 10.183 29.346 25.345 1.00 95.25 283 LYS A O 1
ATOM 2153 N N . VAL A 1 284 ? 11.006 28.267 23.540 1.00 95.56 284 VAL A N 1
ATOM 2154 C CA . VAL A 1 284 ? 9.711 28.016 22.894 1.00 95.56 284 VAL A CA 1
ATOM 2155 C C . VAL A 1 284 ? 8.826 27.155 23.794 1.00 95.56 284 VAL A C 1
ATOM 2157 O O . VAL A 1 284 ? 7.708 27.565 24.092 1.00 95.56 284 VAL A O 1
ATOM 2160 N N . LEU A 1 285 ? 9.337 26.036 24.323 1.00 94.81 285 LEU A N 1
ATOM 2161 C CA . LEU A 1 285 ? 8.625 25.196 25.296 1.00 94.81 285 LEU A CA 1
ATOM 2162 C C . LEU A 1 285 ? 8.214 25.973 26.552 1.00 94.81 285 LEU A C 1
ATOM 2164 O O . LEU A 1 285 ? 7.070 25.866 26.985 1.00 94.81 285 LEU A O 1
ATOM 2168 N N . GLY A 1 286 ? 9.098 26.820 27.087 1.00 91.25 286 GLY A N 1
ATOM 2169 C CA . GLY A 1 286 ? 8.791 27.699 28.219 1.00 91.25 286 GLY A CA 1
ATOM 2170 C C . GLY A 1 286 ? 7.638 28.683 27.970 1.00 91.25 286 GLY A C 1
ATOM 2171 O O . GLY A 1 286 ? 7.074 29.194 28.936 1.00 91.25 286 GLY A O 1
ATOM 2172 N N . ARG A 1 287 ? 7.264 28.920 26.704 1.00 92.69 287 ARG A N 1
ATOM 2173 C CA . ARG A 1 287 ? 6.129 29.756 26.289 1.00 92.69 287 ARG A CA 1
ATOM 2174 C C . ARG A 1 287 ? 4.892 28.944 25.884 1.00 92.69 287 ARG A C 1
ATOM 2176 O O . ARG A 1 287 ? 3.801 29.298 26.317 1.00 92.69 287 ARG A O 1
ATOM 2183 N N . ILE A 1 288 ? 5.036 27.891 25.071 1.00 92.69 288 ILE A N 1
ATOM 2184 C CA . ILE A 1 288 ? 3.895 27.109 24.540 1.00 92.69 288 ILE A CA 1
ATOM 2185 C C . ILE A 1 288 ? 3.436 25.975 25.471 1.00 92.69 288 ILE A C 1
ATOM 2187 O O . ILE A 1 288 ? 2.308 25.504 25.357 1.00 92.69 288 ILE A O 1
ATOM 2191 N N . ALA A 1 289 ? 4.291 25.534 26.396 1.00 92.06 289 ALA A N 1
ATOM 2192 C CA . ALA A 1 289 ? 4.009 24.467 27.355 1.00 92.06 289 ALA A CA 1
ATOM 2193 C C . ALA A 1 289 ? 4.639 24.758 28.738 1.00 92.06 289 ALA A C 1
ATOM 2195 O O . ALA A 1 289 ? 5.447 23.963 29.232 1.00 92.06 289 ALA A O 1
ATOM 2196 N N . PRO A 1 290 ? 4.304 25.902 29.372 1.00 90.81 290 PRO A N 1
ATOM 2197 C CA . PRO A 1 290 ? 4.948 26.359 30.599 1.00 90.81 290 PRO A CA 1
ATOM 2198 C C . PRO A 1 290 ? 4.742 25.374 31.759 1.00 90.81 290 PRO A C 1
ATOM 2200 O O . PRO A 1 290 ? 3.622 25.128 32.203 1.00 90.81 290 PRO A O 1
ATOM 2203 N N . GLY A 1 291 ? 5.850 24.847 32.283 1.00 88.38 291 GLY A N 1
ATOM 2204 C CA . GLY A 1 291 ? 5.865 23.877 33.381 1.00 88.38 291 GLY A CA 1
ATOM 2205 C C . GLY A 1 291 ? 6.153 22.443 32.925 1.00 88.38 291 GLY A C 1
ATOM 2206 O O . GLY A 1 291 ? 5.925 22.065 31.778 1.00 88.38 291 GLY A O 1
ATOM 2207 N N . VAL A 1 292 ? 6.681 21.634 33.849 1.00 89.50 292 VAL A N 1
ATOM 2208 C CA . VAL A 1 292 ? 7.221 20.293 33.556 1.00 89.50 292 VAL A CA 1
ATOM 2209 C C . VAL A 1 292 ? 6.168 19.364 32.953 1.00 89.50 292 VAL A C 1
ATOM 2211 O O . VAL A 1 292 ? 6.450 18.687 31.968 1.00 89.50 292 VAL A O 1
ATOM 2214 N N . ASP A 1 293 ? 4.955 19.345 33.503 1.00 87.94 293 ASP A N 1
ATOM 2215 C CA . ASP A 1 293 ? 3.915 18.405 33.070 1.00 87.94 293 ASP A CA 1
ATOM 2216 C C . ASP A 1 293 ? 3.271 18.826 31.741 1.00 87.94 293 ASP A C 1
ATOM 2218 O O . ASP A 1 293 ? 2.985 17.976 30.900 1.00 87.94 293 ASP A O 1
ATOM 2222 N N . ALA A 1 294 ? 3.140 20.135 31.496 1.00 88.94 294 ALA A N 1
ATOM 2223 C CA . ALA A 1 294 ? 2.719 20.669 30.202 1.00 88.94 294 ALA A CA 1
ATOM 2224 C C . ALA A 1 294 ? 3.748 20.339 29.108 1.00 88.94 294 ALA A C 1
ATOM 2226 O O . ALA A 1 294 ? 3.380 19.826 28.051 1.00 88.94 294 ALA A O 1
ATOM 2227 N N . THR A 1 295 ? 5.041 20.559 29.381 1.00 91.44 295 THR A N 1
ATOM 2228 C CA . THR A 1 295 ? 6.135 20.196 28.466 1.00 91.44 295 THR A CA 1
ATOM 2229 C C . THR A 1 295 ? 6.153 18.687 28.192 1.00 91.44 295 THR A C 1
ATOM 2231 O O . THR A 1 295 ? 6.194 18.283 27.032 1.00 91.44 295 THR A O 1
ATOM 2234 N N . LYS A 1 296 ? 6.037 17.838 29.223 1.00 91.75 296 LYS A N 1
ATOM 2235 C CA . LYS A 1 296 ? 5.986 16.374 29.055 1.00 91.75 296 LYS A CA 1
ATOM 2236 C C . LYS A 1 296 ? 4.766 15.897 28.275 1.00 91.75 296 LYS A C 1
ATOM 2238 O O . LYS A 1 296 ? 4.901 14.983 27.471 1.00 91.75 296 LYS A O 1
ATOM 2243 N N . SER A 1 297 ? 3.601 16.506 28.490 1.00 87.31 297 SER A N 1
ATOM 2244 C CA . SER A 1 297 ? 2.386 16.203 27.727 1.00 87.31 297 SER A CA 1
ATOM 2245 C C . SER A 1 297 ? 2.578 16.539 26.244 1.00 87.31 297 SER A C 1
ATOM 2247 O O . SER A 1 297 ? 2.453 15.667 25.386 1.00 87.31 297 SER A O 1
ATOM 2249 N N . LEU A 1 298 ? 3.011 17.768 25.938 1.00 92.12 298 LEU A N 1
ATOM 2250 C CA . LEU A 1 298 ? 3.240 18.216 24.564 1.00 92.12 298 LEU A CA 1
ATOM 2251 C C . LEU A 1 298 ? 4.303 17.369 23.842 1.00 92.12 298 LEU A C 1
ATOM 2253 O O . LEU A 1 298 ? 4.091 16.993 22.689 1.00 92.12 298 LEU A O 1
ATOM 2257 N N . LEU A 1 299 ? 5.414 17.027 24.503 1.00 92.25 299 LEU A N 1
ATOM 2258 C CA . LEU A 1 299 ? 6.487 16.205 23.925 1.00 92.25 299 LEU A CA 1
ATOM 2259 C C . LEU A 1 299 ? 6.164 14.703 23.875 1.00 92.25 299 LEU A C 1
ATOM 2261 O O . LEU A 1 299 ? 6.716 13.993 23.035 1.00 92.25 299 LEU A O 1
ATOM 2265 N N . GLY A 1 300 ? 5.252 14.220 24.720 1.00 86.75 300 GLY A N 1
ATOM 2266 C CA . GLY A 1 300 ? 4.734 12.853 24.655 1.00 86.75 300 GLY A CA 1
ATOM 2267 C C . GLY A 1 300 ? 3.886 12.592 23.406 1.00 86.75 300 GLY A C 1
ATOM 2268 O O . GLY A 1 300 ? 3.873 11.473 22.905 1.00 86.75 300 GLY A O 1
ATOM 2269 N N . GLU A 1 301 ? 3.239 13.634 22.873 1.00 87.00 301 GLU A N 1
ATOM 2270 C CA . GLU A 1 301 ? 2.420 13.605 21.649 1.00 87.00 301 GLU A CA 1
ATOM 2271 C C . GLU A 1 301 ? 3.174 14.062 20.381 1.00 87.00 301 GLU A C 1
ATOM 2273 O O . GLU A 1 301 ? 2.561 14.263 19.328 1.00 87.00 301 GLU A O 1
ATOM 2278 N N . SER A 1 302 ? 4.490 14.282 20.477 1.00 88.88 302 SER A N 1
ATOM 2279 C CA . SER A 1 302 ? 5.321 14.836 19.400 1.00 88.88 302 SER A CA 1
ATOM 2280 C C . SER A 1 302 ? 6.353 13.829 18.895 1.00 88.88 302 SER A C 1
ATOM 2282 O O . SER A 1 302 ? 6.965 13.105 19.682 1.00 88.88 302 SER A O 1
ATOM 2284 N N . LEU A 1 303 ? 6.615 13.851 17.588 1.00 90.75 303 LEU A N 1
ATOM 2285 C CA . LEU A 1 303 ? 7.819 13.256 17.019 1.00 90.75 303 LEU A CA 1
ATOM 2286 C C . LEU A 1 303 ? 8.972 14.255 17.152 1.00 90.75 303 LEU A C 1
ATOM 2288 O O . LEU A 1 303 ? 8.866 15.395 16.694 1.00 90.75 303 LEU A O 1
ATOM 2292 N N . ILE A 1 304 ? 10.087 13.830 17.741 1.00 96.56 304 ILE A N 1
ATOM 2293 C CA . ILE A 1 304 ? 11.342 14.575 17.638 1.00 96.56 304 ILE A CA 1
ATOM 2294 C C . ILE A 1 304 ? 12.150 14.032 16.464 1.00 96.56 304 ILE A C 1
ATOM 2296 O O . ILE A 1 304 ? 12.332 12.823 16.348 1.00 96.56 304 ILE A O 1
ATOM 2300 N N . VAL A 1 305 ? 12.666 14.917 15.617 1.00 95.75 305 VAL A N 1
ATOM 2301 C CA . VAL A 1 305 ? 13.586 14.569 14.528 1.00 95.75 305 VAL A CA 1
ATOM 2302 C C . VAL A 1 305 ? 14.916 15.260 14.793 1.00 95.75 305 VAL A C 1
ATOM 2304 O O . VAL A 1 305 ? 15.029 16.473 14.630 1.00 95.75 305 VAL A O 1
ATOM 2307 N N . MET A 1 306 ? 15.939 14.498 15.166 1.00 92.25 306 MET A N 1
ATOM 2308 C CA . MET A 1 306 ? 17.290 14.908 14.791 1.00 92.25 306 MET A CA 1
ATOM 2309 C C . MET A 1 306 ? 17.377 14.693 13.271 1.00 92.25 306 MET A C 1
ATOM 2311 O O . MET A 1 306 ? 16.941 13.655 12.782 1.00 92.25 306 MET A O 1
ATOM 2315 N N . GLY A 1 307 ? 17.825 15.683 12.506 1.00 86.88 307 GLY A N 1
ATOM 2316 C CA . GLY A 1 307 ? 18.169 15.540 11.089 1.00 86.88 307 GLY A CA 1
ATOM 2317 C C . GLY A 1 307 ? 19.580 14.981 10.940 1.00 86.88 307 GLY A C 1
ATOM 2318 O O . GLY A 1 307 ? 20.140 14.472 11.913 1.00 86.88 307 GLY A O 1
ATOM 2319 N N . GLU A 1 308 ? 20.192 15.128 9.758 1.00 90.56 308 GLU A N 1
ATOM 2320 C CA . GLU A 1 308 ? 21.656 15.048 9.734 1.00 90.56 308 GLU A CA 1
ATOM 2321 C C . GLU A 1 308 ? 22.200 16.194 10.605 1.00 90.56 308 GLU A C 1
ATOM 2323 O O . GLU A 1 308 ? 21.775 17.351 10.512 1.00 90.56 308 GLU A O 1
ATOM 2328 N N . ILE A 1 309 ? 23.070 15.830 11.543 1.00 92.44 309 ILE A N 1
ATOM 2329 C CA . ILE A 1 309 ? 23.780 16.740 12.432 1.00 92.44 309 ILE A CA 1
ATOM 2330 C C . ILE A 1 309 ? 25.025 16.008 12.918 1.00 92.44 309 ILE A C 1
ATOM 2332 O O . ILE A 1 309 ? 24.957 14.839 13.281 1.00 92.44 309 ILE A O 1
ATOM 2336 N N . GLY A 1 310 ? 26.177 16.673 12.885 1.00 90.06 310 GLY A N 1
ATOM 2337 C CA . GLY A 1 310 ? 27.473 16.001 13.009 1.00 90.06 310 GLY A CA 1
ATOM 2338 C C . GLY A 1 310 ? 28.214 15.853 11.679 1.00 90.06 310 GLY A C 1
ATOM 2339 O O . GLY A 1 310 ? 29.430 15.714 11.694 1.00 90.06 310 GLY A O 1
ATOM 2340 N N . GLY A 1 311 ? 27.538 15.942 10.527 1.00 92.19 311 GLY A N 1
ATOM 2341 C CA . GLY A 1 311 ? 28.204 15.936 9.220 1.00 92.19 311 GLY A CA 1
ATOM 2342 C C . GLY A 1 311 ? 29.139 17.134 9.019 1.00 92.19 311 GLY A C 1
ATOM 2343 O O . GLY A 1 311 ? 30.311 16.975 8.665 1.00 92.19 311 GLY A O 1
ATOM 2344 N N . ASN A 1 312 ? 28.664 18.341 9.341 1.00 94.50 312 ASN A N 1
ATOM 2345 C CA . ASN A 1 312 ? 29.435 19.575 9.148 1.00 94.50 312 ASN A CA 1
ATOM 2346 C C . ASN A 1 312 ? 30.680 19.691 10.036 1.00 94.50 312 ASN A C 1
ATOM 2348 O O . ASN A 1 312 ? 31.658 20.326 9.635 1.00 94.50 312 ASN A O 1
ATOM 2352 N N . ASP A 1 313 ? 30.686 19.016 11.189 1.00 95.62 313 ASP A N 1
ATOM 2353 C CA . ASP A 1 313 ? 31.843 18.863 12.077 1.00 95.62 313 ASP A CA 1
ATOM 2354 C C . ASP A 1 313 ? 33.048 18.264 11.331 1.00 95.62 313 ASP A C 1
ATOM 2356 O O . ASP A 1 313 ? 34.201 18.565 11.650 1.00 95.62 313 ASP A O 1
ATOM 2360 N N . TYR A 1 314 ? 32.795 17.445 10.305 1.00 95.56 314 TYR A N 1
ATOM 2361 C CA . TYR A 1 314 ? 33.813 16.923 9.396 1.00 95.56 314 TYR A CA 1
ATOM 2362 C C . TYR A 1 314 ? 33.902 17.726 8.095 1.00 95.56 314 TYR A C 1
ATOM 2364 O O . TYR A 1 314 ? 35.010 17.923 7.597 1.00 95.56 314 TYR A O 1
ATOM 2372 N N . ASN A 1 315 ? 32.784 18.235 7.556 1.00 93.12 315 ASN A N 1
ATOM 2373 C CA . ASN A 1 315 ? 32.796 18.932 6.263 1.00 93.12 315 ASN A CA 1
ATOM 2374 C C . ASN A 1 315 ? 33.721 20.153 6.257 1.00 93.12 315 ASN A C 1
ATOM 2376 O O . ASN A 1 315 ? 34.520 20.308 5.330 1.00 93.12 315 ASN A O 1
ATOM 2380 N N . PHE A 1 316 ? 33.704 20.982 7.308 1.00 93.88 316 PHE A N 1
ATOM 2381 C CA . PHE A 1 316 ? 34.625 22.123 7.404 1.00 93.88 316 PHE A CA 1
ATOM 2382 C C . PHE A 1 316 ? 36.087 21.691 7.552 1.00 93.88 316 PHE A C 1
ATOM 2384 O O . PHE A 1 316 ? 36.977 22.304 6.967 1.00 93.88 316 PHE A O 1
ATOM 2391 N N . TRP A 1 317 ? 36.343 20.609 8.288 1.00 94.69 317 TRP A N 1
ATOM 2392 C CA . TRP A 1 317 ? 37.686 20.061 8.478 1.00 94.69 317 TRP A CA 1
ATOM 2393 C C . TRP A 1 317 ? 38.270 19.523 7.164 1.00 94.69 317 TRP A C 1
ATOM 2395 O O . TRP A 1 317 ? 39.397 19.855 6.786 1.00 94.69 317 TRP A O 1
ATOM 2405 N N . PHE A 1 318 ? 37.485 18.735 6.425 1.00 94.06 318 PHE A N 1
ATOM 2406 C CA . PHE A 1 318 ? 37.902 18.157 5.152 1.00 94.06 318 PHE A CA 1
ATOM 2407 C C . PHE A 1 318 ? 38.073 19.219 4.065 1.00 94.06 318 PHE A C 1
ATOM 2409 O O . PHE A 1 318 ? 39.129 19.251 3.434 1.00 94.06 318 PHE A O 1
ATOM 2416 N N . THR A 1 319 ? 37.104 20.122 3.868 1.00 89.81 319 THR A N 1
ATOM 2417 C CA . THR A 1 319 ? 37.203 21.209 2.868 1.00 89.81 319 THR A CA 1
ATOM 2418 C C . THR A 1 319 ? 38.402 22.129 3.128 1.00 89.81 319 THR A C 1
ATOM 2420 O O . THR A 1 319 ? 39.128 22.463 2.191 1.00 89.81 319 THR A O 1
ATOM 2423 N N . ALA A 1 320 ? 38.729 22.409 4.396 1.00 92.25 320 ALA A N 1
ATOM 2424 C CA . ALA A 1 320 ? 39.964 23.091 4.806 1.00 92.25 320 ALA A CA 1
ATOM 2425 C C . ALA A 1 320 ? 41.254 22.241 4.663 1.00 92.25 320 ALA A C 1
ATOM 2427 O O . ALA A 1 320 ? 42.306 22.622 5.182 1.00 92.25 320 ALA A O 1
ATOM 2428 N N . ARG A 1 321 ? 41.185 21.097 3.965 1.00 92.12 321 ARG A N 1
ATOM 2429 C CA . ARG A 1 321 ? 42.268 20.140 3.662 1.00 92.12 321 ARG A CA 1
ATOM 2430 C C . ARG A 1 321 ? 42.992 19.572 4.890 1.00 92.12 321 ARG A C 1
ATOM 2432 O O . ARG A 1 321 ? 44.150 19.168 4.789 1.00 92.12 321 ARG A O 1
ATOM 2439 N N . GLN A 1 322 ? 42.329 19.526 6.045 1.00 93.75 322 GLN A N 1
ATOM 2440 C CA . GLN A 1 322 ? 42.946 19.074 7.292 1.00 93.75 322 GLN A CA 1
ATOM 2441 C C . GLN A 1 322 ? 43.066 17.533 7.375 1.00 93.75 322 GLN A C 1
ATOM 2443 O O . GLN A 1 322 ? 42.367 16.810 6.656 1.00 93.75 322 GLN A O 1
ATOM 2448 N N . PRO A 1 323 ? 43.956 16.985 8.232 1.00 92.62 323 PRO A N 1
ATOM 2449 C CA . PRO A 1 323 ? 44.248 15.551 8.261 1.00 92.62 323 PRO A CA 1
ATOM 2450 C C . PRO A 1 323 ? 43.041 14.666 8.606 1.00 92.62 323 PRO A C 1
ATOM 2452 O O . PRO A 1 323 ? 42.367 14.868 9.619 1.00 92.62 323 PRO A O 1
ATOM 2455 N N . ARG A 1 324 ? 42.827 13.615 7.800 1.00 91.81 324 ARG A N 1
ATOM 2456 C CA . ARG A 1 324 ? 41.722 12.642 7.946 1.00 91.81 324 ARG A CA 1
ATOM 2457 C C . ARG A 1 324 ? 41.702 11.962 9.318 1.00 91.81 324 ARG A C 1
ATOM 2459 O O . ARG A 1 324 ? 40.641 11.757 9.898 1.00 91.81 324 ARG A O 1
ATOM 2466 N N . GLU A 1 325 ? 42.877 11.642 9.856 1.00 91.81 325 GLU A N 1
ATOM 2467 C CA . GLU A 1 325 ? 43.005 10.941 11.138 1.00 91.81 325 GLU A CA 1
ATOM 2468 C C . GLU A 1 325 ? 42.541 11.791 12.328 1.00 91.81 325 GLU A C 1
ATOM 2470 O O . GLU A 1 325 ? 42.019 11.248 13.296 1.00 91.81 325 GLU A O 1
ATOM 2475 N N . THR A 1 326 ? 42.640 13.122 12.249 1.00 94.25 326 THR A N 1
ATOM 2476 C CA . THR A 1 326 ? 42.112 14.006 13.299 1.00 94.25 326 THR A CA 1
ATOM 2477 C C . THR A 1 326 ? 40.582 14.010 13.313 1.00 94.25 326 THR A C 1
ATOM 2479 O O . THR A 1 326 ? 39.997 13.992 14.392 1.00 94.25 326 THR A O 1
ATOM 2482 N N . ALA A 1 327 ? 39.926 13.913 12.150 1.00 93.94 327 ALA A N 1
ATOM 2483 C CA . ALA A 1 327 ? 38.471 13.750 12.079 1.00 93.94 327 ALA A CA 1
ATOM 2484 C C . ALA A 1 327 ? 38.000 12.445 12.745 1.00 93.94 327 ALA A C 1
ATOM 2486 O O . ALA A 1 327 ? 37.008 12.445 13.472 1.00 93.94 327 ALA A O 1
ATOM 2487 N N . LYS A 1 328 ? 38.756 11.347 12.592 1.00 93.38 328 LYS A N 1
ATOM 2488 C CA . LYS A 1 328 ? 38.490 10.091 13.322 1.00 93.38 328 LYS A CA 1
ATOM 2489 C C . LYS A 1 328 ? 38.664 10.243 14.839 1.00 93.38 328 LYS A C 1
ATOM 2491 O O . LYS A 1 328 ? 37.935 9.606 15.590 1.00 93.38 328 LYS A O 1
ATOM 2496 N N . GLN A 1 329 ? 39.598 11.083 15.299 1.00 93.81 329 GLN A N 1
ATOM 2497 C CA . GLN A 1 329 ? 39.851 11.298 16.732 1.00 93.81 329 GLN A CA 1
ATOM 2498 C C . GLN A 1 329 ? 38.701 12.013 17.453 1.00 93.81 329 GLN A C 1
ATOM 2500 O O . GLN A 1 329 ? 38.476 11.715 18.622 1.00 93.81 329 GLN A O 1
ATOM 2505 N N . TYR A 1 330 ? 37.982 12.932 16.792 1.00 96.44 330 TYR A N 1
ATOM 2506 C CA . TYR A 1 330 ? 36.817 13.609 17.385 1.00 96.44 330 TYR A CA 1
ATOM 2507 C C . TYR A 1 330 ? 35.458 13.045 16.950 1.00 96.44 330 TYR A C 1
ATOM 2509 O O . TYR A 1 330 ? 34.432 13.484 17.466 1.00 96.44 330 TYR A O 1
ATOM 2517 N N . LEU A 1 331 ? 35.417 12.054 16.052 1.00 97.38 331 LEU A N 1
ATOM 2518 C CA . LEU A 1 331 ? 34.181 11.357 15.686 1.00 97.38 331 LEU A CA 1
ATOM 2519 C C . LEU A 1 331 ? 33.402 10.842 16.918 1.00 97.38 331 LEU A C 1
ATOM 2521 O O . LEU A 1 331 ? 32.204 11.114 16.978 1.00 97.38 331 LEU A O 1
ATOM 2525 N N . PRO A 1 332 ? 34.026 10.216 17.940 1.00 96.50 332 PRO A N 1
ATOM 2526 C CA . PRO A 1 332 ? 33.314 9.810 19.156 1.00 96.50 332 PRO A CA 1
ATOM 2527 C C . PRO A 1 332 ? 32.722 10.979 19.959 1.00 96.50 332 PRO A C 1
ATOM 2529 O O . PRO A 1 332 ? 31.654 10.825 20.545 1.00 96.50 332 PRO A O 1
ATOM 2532 N N . ASP A 1 333 ? 33.371 12.149 19.965 1.00 97.62 333 ASP A N 1
ATOM 2533 C CA . ASP A 1 333 ? 32.870 13.338 20.671 1.00 97.62 333 ASP A CA 1
ATOM 2534 C C . ASP A 1 333 ? 31.613 13.904 19.980 1.00 97.62 333 ASP A C 1
ATOM 2536 O O . ASP A 1 333 ? 30.651 14.282 20.652 1.00 97.62 333 ASP A O 1
ATOM 2540 N N . VAL A 1 334 ? 31.581 13.894 18.639 1.00 98.06 334 VAL A N 1
ATOM 2541 C CA . VAL A 1 334 ? 30.400 14.261 17.831 1.00 98.06 334 VAL A CA 1
ATOM 2542 C C . VAL A 1 334 ? 29.226 13.335 18.157 1.00 98.06 334 VAL A C 1
ATOM 2544 O O . VAL A 1 334 ? 28.157 13.811 18.540 1.00 98.06 334 VAL A O 1
ATOM 2547 N N . ILE A 1 335 ? 29.442 12.016 18.086 1.00 98.19 335 ILE A N 1
ATOM 2548 C CA . ILE A 1 335 ? 28.432 10.998 18.419 1.00 98.19 335 ILE A CA 1
ATOM 2549 C C . ILE A 1 335 ? 27.926 11.174 19.856 1.00 98.19 335 ILE A C 1
ATOM 2551 O O . ILE A 1 335 ? 26.716 11.206 20.087 1.00 98.19 335 ILE A O 1
ATOM 2555 N N . GLY A 1 336 ? 28.835 11.379 20.814 1.00 96.69 336 GLY A N 1
ATOM 2556 C CA . GLY A 1 336 ? 28.495 11.633 22.212 1.00 96.69 336 GLY A CA 1
ATOM 2557 C C . GLY A 1 336 ? 27.636 12.886 22.411 1.00 96.69 336 GLY A C 1
ATOM 2558 O O . GLY A 1 336 ? 26.711 12.862 23.226 1.00 96.69 336 GLY A O 1
ATOM 2559 N N . ARG A 1 337 ? 27.861 13.969 21.647 1.00 97.88 337 ARG A N 1
ATOM 2560 C CA . ARG A 1 337 ? 27.005 15.166 21.733 1.00 97.88 337 ARG A CA 1
ATOM 2561 C C . ARG A 1 337 ? 25.624 14.945 21.122 1.00 97.88 337 ARG A C 1
ATOM 2563 O O . ARG A 1 337 ? 24.650 15.403 21.725 1.00 97.88 337 ARG A O 1
ATOM 2570 N N . ILE A 1 338 ? 25.519 14.235 19.996 1.00 98.00 338 ILE A N 1
ATOM 2571 C CA . ILE A 1 338 ? 24.225 13.862 19.392 1.00 98.00 338 ILE A CA 1
ATOM 2572 C C . ILE A 1 338 ? 23.428 13.004 20.382 1.00 98.00 338 ILE A C 1
ATOM 2574 O O . ILE A 1 338 ? 22.281 13.317 20.702 1.00 98.00 338 ILE A O 1
ATOM 2578 N N . GLY A 1 339 ? 24.056 11.977 20.954 1.00 97.00 339 GLY A N 1
ATOM 2579 C CA . GLY A 1 339 ? 23.411 11.105 21.930 1.00 97.00 339 GLY A CA 1
ATOM 2580 C C . GLY A 1 339 ? 22.993 11.823 23.217 1.00 97.00 339 GLY A C 1
ATOM 2581 O O . GLY A 1 339 ? 21.885 11.618 23.720 1.00 97.00 339 GLY A O 1
ATOM 2582 N N . ALA A 1 340 ? 23.812 12.761 23.702 1.00 97.94 340 ALA A N 1
ATOM 2583 C CA . ALA A 1 340 ? 23.437 13.640 24.806 1.00 97.94 340 ALA A CA 1
ATOM 2584 C C . ALA A 1 340 ? 22.230 14.538 24.466 1.00 97.94 340 ALA A C 1
ATOM 2586 O O . ALA A 1 340 ? 21.398 14.769 25.338 1.00 97.94 340 ALA A O 1
ATOM 2587 N N . ALA A 1 341 ? 22.083 15.010 23.221 1.00 97.75 341 ALA A N 1
ATOM 2588 C CA . ALA A 1 341 ? 20.925 15.803 22.785 1.00 97.75 341 ALA A CA 1
ATOM 2589 C C . ALA A 1 341 ? 19.643 14.960 22.731 1.00 97.75 341 ALA A C 1
ATOM 2591 O O . ALA A 1 341 ? 18.577 15.419 23.143 1.00 97.75 341 ALA A O 1
ATOM 2592 N N . VAL A 1 342 ? 19.752 13.706 22.283 1.00 97.69 342 VAL A N 1
ATOM 2593 C CA . VAL A 1 342 ? 18.650 12.733 22.317 1.00 97.69 342 VAL A CA 1
ATOM 2594 C C . VAL A 1 342 ? 18.227 12.461 23.765 1.00 97.69 342 VAL A C 1
ATOM 2596 O O . VAL A 1 342 ? 17.044 12.563 24.084 1.00 97.69 342 VAL A O 1
ATOM 2599 N N . GLN A 1 343 ? 19.173 12.220 24.680 1.00 97.75 343 GLN A N 1
ATOM 2600 C CA . GLN A 1 343 ? 18.863 12.074 26.108 1.00 97.75 343 GLN A CA 1
ATOM 2601 C C . GLN A 1 343 ? 18.237 13.346 26.708 1.00 97.75 343 GLN A C 1
ATOM 2603 O O . GLN A 1 343 ? 17.352 13.269 27.558 1.00 97.75 343 GLN A O 1
ATOM 2608 N N . GLU A 1 344 ? 18.665 14.524 26.262 1.00 98.19 344 GLU A N 1
ATOM 2609 C CA . GLU A 1 344 ? 18.172 15.818 26.731 1.00 98.19 344 GLU A CA 1
ATOM 2610 C C . GLU A 1 344 ? 16.697 16.053 26.357 1.00 98.19 344 GLU A C 1
ATOM 2612 O O . GLU A 1 344 ? 15.908 16.435 27.224 1.00 98.19 344 GLU A O 1
ATOM 2617 N N . VAL A 1 345 ? 16.278 15.739 25.122 1.00 97.38 345 VAL A N 1
ATOM 2618 C CA . VAL A 1 345 ? 14.855 15.819 24.729 1.00 97.38 345 VAL A CA 1
ATOM 2619 C C . VAL A 1 345 ? 13.996 14.733 25.387 1.00 97.38 345 VAL A C 1
ATOM 2621 O O . VAL A 1 345 ? 12.848 15.005 25.745 1.00 97.38 345 VAL A O 1
ATOM 2624 N N . ILE A 1 346 ? 14.547 13.539 25.643 1.00 96.75 346 ILE A N 1
ATOM 2625 C CA . ILE A 1 346 ? 13.878 12.496 26.443 1.00 96.75 346 ILE A CA 1
ATOM 2626 C C . ILE A 1 346 ? 13.613 12.994 27.867 1.00 96.75 346 ILE A C 1
ATOM 2628 O O . ILE A 1 346 ? 12.496 12.869 28.368 1.00 96.75 346 ILE A O 1
ATOM 2632 N N . ASN A 1 347 ? 14.611 13.615 28.502 1.00 96.12 347 ASN A N 1
ATOM 2633 C CA . ASN A 1 347 ? 14.497 14.144 29.861 1.00 96.12 347 ASN A CA 1
ATOM 2634 C C . ASN A 1 347 ? 13.459 15.280 29.963 1.00 96.12 347 ASN A C 1
ATOM 2636 O O . ASN A 1 347 ? 12.805 15.419 31.000 1.00 96.12 347 ASN A O 1
ATOM 2640 N N . LEU A 1 348 ? 13.275 16.066 28.892 1.00 94.06 348 LEU A N 1
ATOM 2641 C CA . LEU A 1 348 ? 12.189 17.049 28.779 1.00 94.06 348 LEU A CA 1
ATOM 2642 C C . LEU A 1 348 ? 10.809 16.383 28.615 1.00 94.06 348 LEU A C 1
ATOM 2644 O O . LEU A 1 348 ? 9.821 16.920 29.112 1.00 94.06 348 LEU A O 1
ATOM 2648 N N . GLY A 1 349 ? 10.736 15.211 27.978 1.00 92.75 349 GLY A N 1
ATOM 2649 C CA . GLY A 1 349 ? 9.521 14.390 27.902 1.00 92.75 349 GLY A CA 1
ATOM 2650 C C . GLY A 1 349 ? 9.264 13.674 26.575 1.00 92.75 349 GLY A C 1
ATOM 2651 O O . GLY A 1 349 ? 8.211 13.053 26.441 1.00 92.75 349 GLY A O 1
ATOM 2652 N N . ALA A 1 350 ? 10.172 13.756 25.598 1.00 92.50 350 ALA A N 1
ATOM 2653 C CA . ALA A 1 350 ? 9.983 13.151 24.280 1.00 92.50 350 ALA A CA 1
ATOM 2654 C C . ALA A 1 350 ? 9.746 11.633 24.355 1.00 92.50 350 ALA A C 1
ATOM 2656 O O . ALA A 1 350 ? 10.494 10.907 25.015 1.00 92.50 350 ALA A O 1
ATOM 2657 N N . LYS A 1 351 ? 8.717 11.151 23.643 1.00 87.62 351 LYS A N 1
ATOM 2658 C CA . LYS A 1 351 ? 8.366 9.720 23.584 1.00 87.62 351 LYS A CA 1
ATOM 2659 C C . LYS A 1 351 ? 8.750 9.009 22.294 1.00 87.62 351 LYS A C 1
ATOM 2661 O O . LYS A 1 351 ? 8.935 7.795 22.334 1.00 87.62 351 LYS A O 1
ATOM 2666 N N . THR A 1 352 ? 8.928 9.736 21.192 1.00 83.62 352 THR A N 1
ATOM 2667 C CA . THR A 1 352 ? 9.575 9.213 19.980 1.00 83.62 352 THR A CA 1
ATOM 2668 C C . THR A 1 352 ? 10.660 10.176 19.509 1.00 83.62 352 THR A C 1
ATOM 2670 O O . THR A 1 352 ? 10.416 11.379 19.421 1.00 83.62 352 THR A O 1
ATOM 2673 N N . VAL A 1 353 ? 11.843 9.647 19.186 1.00 87.06 353 VAL A N 1
ATOM 2674 C CA . VAL A 1 353 ? 12.937 10.401 18.555 1.00 87.06 353 VAL A CA 1
ATOM 2675 C C . VAL A 1 353 ? 13.456 9.623 17.347 1.00 87.06 353 VAL A C 1
ATOM 2677 O O . VAL A 1 353 ? 13.781 8.443 17.468 1.00 87.06 353 VAL A O 1
ATOM 2680 N N . LEU A 1 354 ? 13.550 10.286 16.197 1.00 90.88 354 LEU A N 1
ATOM 2681 C CA . LEU A 1 354 ? 14.218 9.800 14.992 1.00 90.88 354 LEU A CA 1
ATOM 2682 C C . LEU A 1 354 ? 15.625 10.405 14.906 1.00 90.88 354 LEU A C 1
ATOM 2684 O O . LEU A 1 354 ? 15.806 11.593 15.178 1.00 90.88 354 LEU A O 1
ATOM 2688 N N . VAL A 1 355 ? 16.610 9.570 14.567 1.00 90.00 355 VAL A N 1
ATOM 2689 C CA . VAL A 1 355 ? 18.038 9.910 14.492 1.00 90.00 355 VAL A CA 1
ATOM 2690 C C . VAL A 1 355 ? 18.640 9.263 13.233 1.00 90.00 355 VAL A C 1
ATOM 2692 O O . VAL A 1 355 ? 18.786 8.040 13.201 1.00 90.00 355 VAL A O 1
ATOM 2695 N N . PRO A 1 356 ? 18.950 10.022 12.172 1.00 88.62 356 PRO A N 1
ATOM 2696 C CA . PRO A 1 356 ? 19.493 9.481 10.937 1.00 88.62 356 PRO A CA 1
ATOM 2697 C C . PRO A 1 356 ? 21.019 9.396 10.958 1.00 88.62 356 PRO A C 1
ATOM 2699 O O . PRO A 1 356 ? 21.674 10.074 11.745 1.00 88.62 356 PRO A O 1
ATOM 2702 N N . GLY A 1 357 ? 21.578 8.589 10.059 1.00 85.75 357 GLY A N 1
ATOM 2703 C CA . GLY A 1 357 ? 23.000 8.652 9.712 1.00 85.75 357 GLY A CA 1
ATOM 2704 C C . GLY A 1 357 ? 23.335 9.779 8.728 1.00 85.75 357 GLY A C 1
ATOM 2705 O O . GLY A 1 357 ? 22.453 10.325 8.067 1.00 85.75 357 GLY A O 1
ATOM 2706 N N . ASN A 1 358 ? 24.627 10.067 8.580 1.00 90.56 358 ASN A N 1
ATOM 2707 C CA . ASN A 1 358 ? 25.156 10.960 7.552 1.00 90.56 358 ASN A CA 1
ATOM 2708 C C . ASN A 1 358 ? 25.024 10.344 6.153 1.00 90.56 358 ASN A C 1
ATOM 2710 O O . ASN A 1 358 ? 25.165 9.125 5.979 1.00 90.56 358 ASN A O 1
ATOM 2714 N N . PHE A 1 359 ? 24.864 11.196 5.142 1.00 93.94 359 PHE A N 1
ATOM 2715 C CA . PHE A 1 359 ? 24.865 10.803 3.731 1.00 93.94 359 PHE A CA 1
ATOM 2716 C C . PH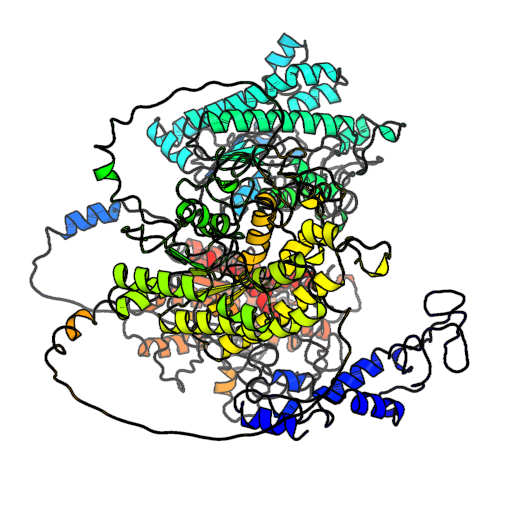E A 1 359 ? 26.214 10.254 3.211 1.00 93.94 359 PHE A C 1
ATOM 2718 O O . PHE A 1 359 ? 27.261 10.416 3.852 1.00 93.94 359 PHE A O 1
ATOM 2725 N N . PRO A 1 360 ? 26.235 9.595 2.029 1.00 93.44 360 PRO A N 1
ATOM 2726 C CA . PRO A 1 360 ? 27.469 9.183 1.359 1.00 93.44 360 PRO A CA 1
ATOM 2727 C C . PRO A 1 360 ? 28.256 10.388 0.816 1.00 93.44 360 PRO A C 1
ATOM 2729 O O . PRO A 1 360 ? 28.121 10.771 -0.346 1.00 93.44 360 PRO A O 1
ATOM 2732 N N . PHE A 1 361 ? 29.116 10.978 1.654 1.00 93.00 361 PHE A N 1
ATOM 2733 C CA . PHE A 1 361 ? 29.913 12.170 1.320 1.00 93.00 361 PHE A CA 1
ATOM 2734 C C . PHE A 1 361 ? 30.782 11.989 0.069 1.00 93.00 361 PHE A C 1
ATOM 2736 O O . PHE A 1 361 ? 31.010 12.945 -0.667 1.00 93.00 361 PHE A O 1
ATOM 2743 N N . GLY A 1 362 ? 31.237 10.763 -0.212 1.00 94.50 362 GLY A N 1
ATOM 2744 C CA . GLY A 1 362 ? 32.038 10.469 -1.399 1.00 94.50 362 GLY A CA 1
ATOM 2745 C C . GLY A 1 362 ? 31.273 10.609 -2.715 1.00 94.50 362 GLY A C 1
ATOM 2746 O O . GLY A 1 362 ? 31.912 10.662 -3.761 1.00 94.50 362 GLY A O 1
ATOM 2747 N N . CYS A 1 363 ? 29.939 10.651 -2.673 1.00 95.12 363 CYS A N 1
ATOM 2748 C CA . CYS A 1 363 ? 29.072 10.787 -3.842 1.00 95.12 363 CYS A CA 1
ATOM 2749 C C . CYS A 1 363 ? 28.621 12.235 -4.122 1.00 95.12 363 CYS A C 1
ATOM 2751 O O . CYS A 1 363 ? 27.912 12.468 -5.098 1.00 95.12 363 CYS A O 1
ATOM 2753 N N . ALA A 1 364 ? 28.975 13.206 -3.273 1.00 94.44 364 ALA A N 1
ATOM 2754 C CA . ALA A 1 364 ? 28.574 14.600 -3.465 1.00 94.44 364 ALA A CA 1
ATOM 2755 C C . ALA A 1 364 ? 29.471 15.300 -4.515 1.00 94.44 364 ALA A C 1
ATOM 2757 O O . ALA A 1 364 ? 30.699 15.183 -4.413 1.00 94.44 364 ALA A O 1
ATOM 2758 N N . PRO A 1 365 ? 28.912 16.053 -5.487 1.00 95.25 365 PRO A N 1
ATOM 2759 C CA . PRO A 1 365 ? 29.678 16.699 -6.558 1.00 95.25 365 PRO A CA 1
ATOM 2760 C C . PRO A 1 365 ? 30.831 17.584 -6.066 1.00 95.25 365 PRO A C 1
ATOM 2762 O O . PRO A 1 365 ? 31.938 17.478 -6.590 1.00 95.25 365 PRO A O 1
ATOM 2765 N N . GLU A 1 366 ? 30.637 18.387 -5.014 1.00 91.31 366 GLU A N 1
ATOM 2766 C CA . GLU A 1 366 ? 31.690 19.258 -4.459 1.00 91.31 366 GLU A CA 1
ATOM 2767 C C . GLU A 1 366 ? 32.867 18.446 -3.881 1.00 91.31 366 GLU A C 1
ATOM 2769 O O . GLU A 1 366 ? 34.033 18.821 -4.021 1.00 91.31 366 GLU A O 1
ATOM 2774 N N . TYR A 1 367 ? 32.597 17.273 -3.298 1.00 92.75 367 TYR A N 1
ATOM 2775 C CA . TYR A 1 367 ? 33.645 16.352 -2.852 1.00 92.75 367 TYR A CA 1
ATOM 2776 C C . TYR A 1 367 ? 34.329 15.642 -4.024 1.00 92.75 367 TYR A C 1
ATOM 2778 O O . TYR A 1 367 ? 35.558 15.520 -4.031 1.00 92.75 367 TYR A O 1
ATOM 2786 N N . LEU A 1 368 ? 33.557 15.223 -5.029 1.00 94.06 368 LEU A N 1
ATOM 2787 C CA . LEU A 1 368 ? 34.059 14.612 -6.259 1.00 94.06 368 LEU A CA 1
ATOM 2788 C C . LEU A 1 368 ? 34.972 15.563 -7.040 1.00 94.06 368 LEU A C 1
ATOM 2790 O O . LEU A 1 368 ? 36.029 15.139 -7.503 1.00 94.06 368 LEU A O 1
ATOM 2794 N N . GLN A 1 369 ? 34.620 16.848 -7.126 1.00 92.44 369 GLN A N 1
ATOM 2795 C CA . GLN A 1 369 ? 35.446 17.907 -7.705 1.00 92.44 369 GLN A CA 1
ATOM 2796 C C . GLN A 1 369 ? 36.638 18.260 -6.809 1.00 92.44 369 GLN A C 1
ATOM 2798 O O . GLN A 1 369 ? 37.769 18.367 -7.286 1.00 92.44 369 GLN A O 1
ATOM 2803 N N . GLY A 1 370 ? 36.407 18.454 -5.511 1.00 90.19 370 GLY A N 1
ATOM 2804 C CA . GLY A 1 370 ? 37.432 18.904 -4.578 1.00 90.19 370 GLY A CA 1
ATOM 2805 C C . GLY A 1 370 ? 38.554 17.885 -4.378 1.00 90.19 370 GLY A C 1
ATOM 2806 O O . GLY A 1 370 ? 39.708 18.275 -4.184 1.00 90.19 370 GLY A O 1
ATOM 2807 N N . PHE A 1 371 ? 38.252 16.587 -4.420 1.00 91.88 371 PHE A N 1
ATOM 2808 C CA . PHE A 1 371 ? 39.173 15.504 -4.053 1.00 91.88 371 PHE A CA 1
ATOM 2809 C C . PHE A 1 371 ? 39.391 14.496 -5.188 1.00 91.88 371 PHE A C 1
ATOM 2811 O O . PHE A 1 371 ? 39.621 13.317 -4.922 1.00 91.88 371 PHE A O 1
ATOM 2818 N N . GLN A 1 372 ? 39.356 14.970 -6.440 1.00 88.62 372 GLN A N 1
ATOM 2819 C CA . GLN A 1 372 ? 39.689 14.162 -7.614 1.00 88.62 372 GLN A CA 1
ATOM 2820 C C . GLN A 1 372 ? 41.019 13.417 -7.443 1.00 88.62 372 GLN A C 1
ATOM 2822 O O . GLN A 1 372 ? 42.027 14.001 -7.035 1.00 88.62 372 GLN A O 1
ATOM 2827 N N . SER A 1 373 ? 41.025 12.139 -7.819 1.00 88.38 373 SER A N 1
ATOM 2828 C CA . SER A 1 373 ? 42.226 11.312 -7.906 1.00 88.38 373 SER A CA 1
ATOM 2829 C C . SER A 1 373 ? 42.378 10.756 -9.316 1.00 88.38 373 SER A C 1
ATOM 2831 O O . SER A 1 373 ? 41.399 10.402 -9.968 1.00 88.38 373 SER A O 1
ATOM 2833 N N . SER A 1 374 ? 43.618 10.641 -9.790 1.00 90.12 374 SER A N 1
ATOM 2834 C CA . SER A 1 374 ? 43.932 9.895 -11.014 1.00 90.12 374 SER A CA 1
ATOM 2835 C C . SER A 1 374 ? 43.984 8.379 -10.786 1.00 90.12 374 SER A C 1
ATOM 2837 O O . SER A 1 374 ? 44.083 7.621 -11.751 1.00 90.12 374 SER A O 1
ATOM 2839 N N . ASN A 1 375 ? 43.919 7.925 -9.529 1.00 91.94 375 ASN A N 1
ATOM 2840 C CA . ASN A 1 375 ? 43.865 6.514 -9.179 1.00 91.94 375 ASN A CA 1
ATOM 2841 C C . ASN A 1 375 ? 42.412 6.018 -9.139 1.00 91.94 375 ASN A C 1
ATOM 2843 O O . ASN A 1 375 ? 41.636 6.402 -8.265 1.00 91.94 375 ASN A O 1
ATOM 2847 N N . THR A 1 376 ? 42.052 5.108 -10.043 1.00 88.06 376 THR A N 1
ATOM 2848 C CA . THR A 1 376 ? 40.691 4.556 -10.116 1.00 88.06 376 THR A CA 1
ATOM 2849 C C . THR A 1 376 ? 40.307 3.707 -8.904 1.00 88.06 376 THR A C 1
ATOM 2851 O O . THR A 1 376 ? 39.117 3.555 -8.651 1.00 88.06 376 THR A O 1
ATOM 2854 N N . SER A 1 377 ? 41.265 3.201 -8.111 1.00 89.50 377 SER A N 1
ATOM 2855 C CA . SER A 1 377 ? 40.949 2.471 -6.871 1.00 89.50 377 SER A CA 1
ATOM 2856 C C . SER A 1 377 ? 40.560 3.370 -5.691 1.00 89.50 377 SER A C 1
ATOM 2858 O O . SER A 1 377 ? 40.228 2.848 -4.629 1.00 89.50 377 SER A O 1
ATOM 2860 N N . ASP A 1 378 ? 40.628 4.697 -5.837 1.00 91.81 378 ASP A N 1
ATOM 2861 C CA . ASP A 1 378 ? 40.163 5.641 -4.808 1.00 91.81 378 ASP A CA 1
ATOM 2862 C C . ASP A 1 378 ? 38.634 5.854 -4.877 1.00 91.81 378 ASP A C 1
ATOM 2864 O O . ASP A 1 378 ? 38.053 6.496 -3.995 1.00 91.81 378 ASP A O 1
ATOM 2868 N N . TYR A 1 379 ? 37.988 5.292 -5.904 1.00 94.56 379 TYR A N 1
ATOM 2869 C CA . TYR A 1 379 ? 36.555 5.346 -6.171 1.00 94.56 379 TYR A CA 1
ATOM 2870 C C . TYR A 1 379 ? 35.902 3.967 -5.998 1.00 94.56 379 TYR A C 1
ATOM 2872 O O . TYR A 1 379 ? 36.520 2.931 -6.250 1.00 94.56 379 TYR A O 1
ATOM 2880 N N . ASP A 1 380 ? 34.642 3.948 -5.569 1.00 91.56 380 ASP A N 1
ATOM 2881 C CA . ASP A 1 380 ? 33.823 2.741 -5.480 1.00 91.56 380 ASP A CA 1
ATOM 2882 C C . ASP A 1 380 ? 33.051 2.451 -6.784 1.00 91.56 380 ASP A C 1
ATOM 2884 O O . ASP A 1 380 ? 33.092 3.209 -7.753 1.00 91.56 380 ASP A O 1
ATOM 2888 N N . ALA A 1 381 ? 32.336 1.322 -6.822 1.00 87.50 381 ALA A N 1
ATOM 2889 C CA . ALA A 1 381 ? 31.589 0.872 -8.002 1.00 87.50 381 ALA A CA 1
ATOM 2890 C C . ALA A 1 381 ? 30.418 1.794 -8.411 1.00 87.50 381 ALA A C 1
ATOM 2892 O O . ALA A 1 381 ? 29.828 1.586 -9.468 1.00 87.50 381 ALA A O 1
ATOM 2893 N N . THR A 1 382 ? 30.085 2.796 -7.591 1.00 88.69 382 THR A N 1
ATOM 2894 C CA . THR A 1 382 ? 29.116 3.860 -7.896 1.00 88.69 382 THR A CA 1
ATOM 2895 C C . THR A 1 382 ? 29.778 5.158 -8.369 1.00 88.69 382 THR A C 1
ATOM 2897 O O . THR A 1 382 ? 29.085 6.147 -8.574 1.00 88.69 382 THR A O 1
ATOM 2900 N N . GLY A 1 383 ? 31.103 5.171 -8.568 1.00 92.88 383 GLY A N 1
ATOM 2901 C CA . GLY A 1 383 ? 31.860 6.362 -8.968 1.00 92.88 383 GLY A CA 1
ATOM 2902 C C . GLY A 1 383 ? 32.102 7.355 -7.828 1.00 92.88 383 GLY A C 1
ATOM 2903 O O . GLY A 1 383 ? 32.608 8.448 -8.065 1.00 92.88 383 GLY A O 1
ATOM 2904 N N . CYS A 1 384 ? 31.772 6.984 -6.590 1.00 95.50 384 CYS A N 1
ATOM 2905 C CA . CYS A 1 384 ? 31.933 7.827 -5.414 1.00 95.50 384 CYS A CA 1
ATOM 2906 C C . CYS A 1 384 ? 33.313 7.628 -4.773 1.00 95.50 384 CYS A C 1
ATOM 2908 O O . CYS A 1 384 ? 33.860 6.529 -4.805 1.00 95.50 384 CYS A O 1
ATOM 2910 N N . ILE A 1 385 ? 33.879 8.653 -4.132 1.00 95.94 385 ILE A N 1
ATOM 2911 C CA . ILE A 1 385 ? 35.182 8.541 -3.456 1.00 95.94 385 ILE A CA 1
ATOM 2912 C C . ILE A 1 385 ? 35.065 7.614 -2.235 1.00 95.94 385 ILE A C 1
ATOM 2914 O O . ILE A 1 385 ? 34.436 7.947 -1.224 1.00 95.94 385 ILE A O 1
ATOM 2918 N N . ALA A 1 386 ? 35.723 6.457 -2.313 1.00 94.44 386 ALA A N 1
ATOM 2919 C CA . ALA A 1 386 ? 35.509 5.335 -1.405 1.00 94.44 386 ALA A CA 1
ATOM 2920 C C . ALA A 1 386 ? 35.814 5.690 0.059 1.00 94.44 386 ALA A C 1
ATOM 2922 O O . ALA A 1 386 ? 35.023 5.373 0.945 1.00 94.44 386 ALA A O 1
ATOM 2923 N N . TRP A 1 387 ? 36.908 6.417 0.322 1.00 93.56 387 TRP A N 1
ATOM 2924 C CA . TRP A 1 387 ? 37.340 6.719 1.695 1.00 93.56 387 TRP A CA 1
ATOM 2925 C C . TRP A 1 387 ? 36.419 7.705 2.435 1.00 93.56 387 TRP A C 1
ATOM 2927 O O . TRP A 1 387 ? 36.315 7.632 3.660 1.00 93.56 387 TRP A O 1
ATOM 2937 N N . PHE A 1 388 ? 35.736 8.608 1.720 1.00 95.06 388 PHE A N 1
ATOM 2938 C CA . PHE A 1 388 ? 34.694 9.456 2.311 1.00 95.06 388 PHE A CA 1
ATOM 2939 C C . PHE A 1 388 ? 33.459 8.620 2.648 1.00 95.06 388 PHE A C 1
ATOM 2941 O O . PHE A 1 388 ? 32.912 8.736 3.742 1.00 95.06 388 PHE A O 1
ATOM 2948 N N . ASN A 1 389 ? 33.073 7.712 1.748 1.00 94.62 389 ASN A N 1
ATOM 2949 C CA . ASN A 1 389 ? 31.990 6.765 1.989 1.00 94.62 389 ASN A CA 1
ATOM 2950 C C . ASN A 1 389 ? 32.299 5.813 3.162 1.00 94.62 389 ASN A C 1
ATOM 2952 O O . ASN A 1 389 ? 31.406 5.539 3.961 1.00 94.62 389 ASN A O 1
ATOM 2956 N N . ASP A 1 390 ? 33.550 5.377 3.342 1.00 91.25 390 ASP A N 1
ATOM 2957 C CA . ASP A 1 390 ? 33.998 4.660 4.544 1.00 91.25 390 ASP A CA 1
ATOM 2958 C C . ASP A 1 390 ? 33.912 5.508 5.813 1.00 91.25 390 ASP A C 1
ATOM 2960 O O . ASP A 1 390 ? 33.605 4.973 6.880 1.00 91.25 390 ASP A O 1
ATOM 2964 N N . PHE A 1 391 ? 34.178 6.813 5.732 1.00 94.75 391 PHE A N 1
ATOM 2965 C CA . PHE A 1 391 ? 34.075 7.710 6.882 1.00 94.75 391 PHE A CA 1
ATOM 2966 C C . PHE A 1 391 ? 32.612 7.908 7.313 1.00 94.75 391 PHE A C 1
ATOM 2968 O O . PHE A 1 391 ? 32.311 7.750 8.497 1.00 94.75 391 PHE A O 1
ATOM 2975 N N . SER A 1 392 ? 31.688 8.139 6.370 1.00 94.12 392 SER A N 1
ATOM 2976 C CA . SER A 1 392 ? 30.243 8.153 6.661 1.00 94.12 392 SER A CA 1
ATOM 2977 C C . SER A 1 392 ? 29.778 6.820 7.259 1.00 94.12 392 SER A C 1
ATOM 2979 O O . SER A 1 392 ? 29.057 6.815 8.254 1.00 94.12 392 SER A O 1
ATOM 2981 N N . ARG A 1 393 ? 30.248 5.675 6.735 1.00 91.56 393 ARG A N 1
ATOM 2982 C CA . ARG A 1 393 ? 29.951 4.348 7.311 1.00 91.56 393 ARG A CA 1
ATOM 2983 C C . ARG A 1 393 ? 30.449 4.209 8.757 1.00 91.56 393 ARG A C 1
ATOM 2985 O O . ARG A 1 393 ? 29.693 3.730 9.596 1.00 91.56 393 ARG A O 1
ATOM 2992 N N . GLN A 1 394 ? 31.666 4.663 9.071 1.00 90.50 394 GLN A N 1
ATOM 2993 C CA . GLN A 1 394 ? 32.211 4.657 10.440 1.00 90.50 394 GLN A CA 1
ATOM 2994 C C . GLN A 1 394 ? 31.403 5.548 11.397 1.00 90.50 394 GLN A C 1
ATOM 2996 O O . GLN A 1 394 ? 31.110 5.127 12.517 1.00 90.50 394 GLN A O 1
ATOM 3001 N N . HIS A 1 395 ? 31.002 6.749 10.960 1.00 94.50 395 HIS A N 1
ATOM 3002 C CA . HIS A 1 395 ? 30.126 7.624 11.745 1.00 94.50 395 HIS A CA 1
ATOM 3003 C C . HIS A 1 395 ? 28.780 6.943 12.024 1.00 94.50 395 HIS A C 1
ATOM 3005 O O . HIS A 1 395 ? 28.369 6.830 13.176 1.00 94.50 395 HIS A O 1
ATOM 3011 N N . ASN A 1 396 ? 28.132 6.411 10.986 1.00 92.50 396 ASN A N 1
ATOM 3012 C CA . ASN A 1 396 ? 26.811 5.792 11.090 1.00 92.50 396 ASN A CA 1
ATOM 3013 C C . ASN A 1 396 ? 26.832 4.540 11.982 1.00 92.50 396 ASN A C 1
ATOM 3015 O O . ASN A 1 396 ? 25.937 4.354 12.802 1.00 92.50 396 ASN A O 1
ATOM 3019 N N . GLN A 1 397 ? 27.885 3.720 11.907 1.00 86.00 397 GLN A N 1
ATOM 3020 C CA . GLN A 1 397 ? 28.083 2.577 12.807 1.00 86.00 397 GLN A CA 1
ATOM 3021 C C . GLN A 1 397 ? 28.194 3.009 14.278 1.00 86.00 397 GLN A C 1
ATOM 3023 O O . GLN A 1 397 ? 27.536 2.421 15.138 1.00 86.00 397 GLN A O 1
ATOM 3028 N N . ALA A 1 398 ? 28.972 4.055 14.573 1.00 86.31 398 ALA A N 1
ATOM 3029 C CA . ALA A 1 398 ? 29.077 4.604 15.924 1.00 86.31 398 ALA A CA 1
ATOM 3030 C C . ALA A 1 398 ? 27.751 5.234 16.400 1.00 86.31 398 ALA A C 1
ATOM 3032 O O . ALA A 1 398 ? 27.370 5.071 17.560 1.00 86.31 398 ALA A O 1
ATOM 3033 N N . LEU A 1 399 ? 27.001 5.884 15.504 1.00 91.06 399 LEU A N 1
ATOM 3034 C CA . LEU A 1 399 ? 25.696 6.468 15.819 1.00 91.06 399 LEU A CA 1
ATOM 3035 C C . LEU A 1 399 ? 24.642 5.401 16.135 1.00 91.06 399 LEU A C 1
ATOM 3037 O O . LEU A 1 399 ? 23.882 5.563 17.088 1.00 91.06 399 LEU A O 1
ATOM 3041 N N . VAL A 1 400 ? 24.625 4.275 15.413 1.00 79.44 400 VAL A N 1
ATOM 3042 C CA . VAL A 1 400 ? 23.740 3.143 15.740 1.00 79.44 400 VAL A CA 1
ATOM 3043 C C . VAL A 1 400 ? 24.098 2.526 17.095 1.00 79.44 400 VAL A C 1
ATOM 3045 O O . VAL A 1 400 ? 23.191 2.196 17.862 1.00 79.44 400 VAL A O 1
ATOM 3048 N N . GLN A 1 401 ? 25.388 2.402 17.429 1.00 79.00 401 GLN A N 1
ATOM 3049 C CA . GLN A 1 401 ? 25.820 1.936 18.754 1.00 79.00 401 GLN A CA 1
ATOM 3050 C C . GLN A 1 401 ? 25.324 2.874 19.866 1.00 79.00 401 GLN A C 1
ATOM 3052 O O . GLN A 1 401 ? 24.784 2.406 20.870 1.00 79.00 401 GLN A O 1
ATOM 3057 N N . GLU A 1 402 ? 25.419 4.190 19.663 1.00 90.19 402 GLU A N 1
ATOM 3058 C CA . GLU A 1 402 ? 24.924 5.200 20.605 1.00 90.19 402 GLU A CA 1
ATOM 3059 C C . GLU A 1 402 ? 23.390 5.193 20.727 1.00 90.19 402 GLU A C 1
ATOM 3061 O O . GLU A 1 402 ? 22.856 5.200 21.836 1.00 90.19 402 GLU A O 1
ATOM 3066 N N . VAL A 1 403 ? 22.652 5.068 19.618 1.00 81.00 403 VAL A N 1
ATOM 3067 C CA . VAL A 1 403 ? 21.189 4.881 19.642 1.00 81.00 403 VAL A CA 1
ATOM 3068 C C . VAL A 1 403 ? 20.814 3.571 20.353 1.00 81.00 403 VAL A C 1
ATOM 3070 O O . VAL A 1 403 ? 19.854 3.546 21.123 1.00 81.00 403 VAL A O 1
ATOM 3073 N N . GLY A 1 404 ? 21.587 2.494 20.182 1.00 73.50 404 GLY A N 1
ATOM 3074 C CA . GLY A 1 404 ? 21.439 1.244 20.936 1.00 73.50 404 GLY A CA 1
ATOM 3075 C C . GLY A 1 404 ? 21.651 1.424 22.445 1.00 73.50 404 GLY A C 1
ATOM 3076 O O . GLY A 1 404 ? 20.843 0.951 23.248 1.00 73.50 404 GLY A O 1
ATOM 3077 N N . ARG A 1 405 ? 22.686 2.177 22.834 1.00 92.69 405 ARG A N 1
ATOM 3078 C CA . ARG A 1 405 ? 22.978 2.556 24.227 1.00 92.69 405 ARG A CA 1
ATOM 3079 C C . ARG A 1 405 ? 21.856 3.403 24.839 1.00 92.69 405 ARG A C 1
ATOM 3081 O O . ARG A 1 405 ? 21.495 3.213 25.997 1.00 92.69 405 ARG A O 1
ATOM 3088 N N . LEU A 1 406 ? 21.272 4.316 24.065 1.00 79.88 406 LEU A N 1
ATOM 3089 C CA . LEU A 1 406 ? 20.152 5.150 24.504 1.00 79.88 406 LEU A CA 1
ATOM 3090 C C . LEU A 1 406 ? 18.843 4.357 24.605 1.00 79.88 406 LEU A C 1
ATOM 3092 O O . LEU A 1 406 ? 18.080 4.590 25.541 1.00 79.88 406 LEU A O 1
ATOM 3096 N N . ARG A 1 407 ? 18.597 3.383 23.715 1.00 84.38 407 ARG A N 1
ATOM 3097 C CA . ARG A 1 407 ? 17.441 2.467 23.799 1.00 84.38 407 ARG A CA 1
ATOM 3098 C C . ARG A 1 407 ? 17.460 1.661 25.099 1.00 84.38 407 ARG A C 1
ATOM 3100 O O . ARG A 1 407 ? 16.436 1.581 25.770 1.00 84.38 407 ARG A O 1
ATOM 3107 N N . SER A 1 408 ? 18.614 1.108 25.485 1.00 77.81 408 SER A N 1
ATOM 3108 C CA . SER A 1 408 ? 18.727 0.319 26.721 1.00 77.81 408 SER A CA 1
ATOM 3109 C C . SER A 1 408 ? 18.601 1.164 27.995 1.00 77.81 408 SER A C 1
ATOM 3111 O O . SER A 1 408 ? 18.092 0.673 29.001 1.00 77.81 408 SER A O 1
ATOM 3113 N N . GLN A 1 409 ? 18.989 2.444 27.952 1.00 85.00 409 GLN A N 1
ATOM 3114 C CA . GLN A 1 409 ? 18.792 3.386 29.062 1.00 85.00 409 GLN A CA 1
ATOM 3115 C C . GLN A 1 409 ? 17.372 3.966 29.143 1.00 85.00 409 GLN A C 1
ATOM 3117 O O . GLN A 1 409 ? 16.932 4.338 30.230 1.00 85.00 409 GLN A O 1
ATOM 3122 N N . ASN A 1 410 ? 16.637 4.022 28.028 1.00 80.81 410 ASN A N 1
ATOM 3123 C CA . ASN A 1 410 ? 15.319 4.655 27.941 1.00 80.81 410 ASN A CA 1
ATOM 3124 C C . ASN A 1 410 ? 14.251 3.693 27.373 1.00 80.81 410 ASN A C 1
ATOM 3126 O O . ASN A 1 410 ? 13.608 4.022 26.376 1.00 80.81 410 ASN A O 1
ATOM 3130 N N . PRO A 1 411 ? 13.987 2.528 28.003 1.00 71.12 411 PRO A N 1
ATOM 3131 C CA . PRO A 1 411 ? 13.090 1.496 27.458 1.00 71.12 411 PRO A CA 1
ATOM 3132 C C . PRO A 1 411 ? 11.619 1.932 27.317 1.00 71.12 411 PRO A C 1
ATOM 3134 O O . PRO A 1 411 ? 10.821 1.232 26.704 1.00 71.12 411 PRO A O 1
ATOM 3137 N N . GLY A 1 412 ? 11.244 3.085 27.883 1.00 68.25 412 GLY A N 1
ATOM 3138 C CA . GLY A 1 412 ? 9.934 3.721 27.712 1.00 68.25 412 GLY A CA 1
ATOM 3139 C C . GLY A 1 412 ? 9.894 4.818 26.638 1.00 68.25 412 GLY A C 1
ATOM 3140 O O . GLY A 1 412 ? 9.059 5.719 26.763 1.00 68.25 412 GLY A O 1
ATOM 3141 N N . VAL A 1 413 ? 10.813 4.798 25.664 1.00 71.81 413 VAL A N 1
ATOM 3142 C CA . VAL A 1 413 ? 10.932 5.750 24.544 1.00 71.81 413 VAL A CA 1
ATOM 3143 C C . VAL A 1 413 ? 11.218 4.993 23.245 1.00 71.81 413 VAL A C 1
ATOM 3145 O O . VAL A 1 413 ? 12.105 4.143 23.193 1.00 71.81 413 VAL A O 1
ATOM 3148 N N . THR A 1 414 ? 10.519 5.349 22.168 1.00 77.19 414 THR A N 1
ATOM 3149 C CA . THR A 1 414 ? 10.785 4.817 20.827 1.00 77.19 414 THR A CA 1
ATOM 3150 C C . THR A 1 414 ? 11.915 5.607 20.168 1.00 77.19 414 THR A C 1
ATOM 3152 O O . THR A 1 414 ? 11.726 6.749 19.756 1.00 77.19 414 THR A O 1
ATOM 3155 N N . LEU A 1 415 ? 13.102 5.006 20.057 1.00 68.62 415 LEU A N 1
ATOM 3156 C CA . LEU A 1 415 ? 14.242 5.598 19.348 1.00 68.62 415 LEU A CA 1
ATOM 3157 C C . LEU A 1 415 ? 14.437 4.919 17.992 1.00 68.62 415 LEU A C 1
ATOM 3159 O O . LEU A 1 415 ? 14.774 3.734 17.926 1.00 68.62 415 LEU A O 1
ATOM 3163 N N . ILE A 1 416 ? 14.229 5.673 16.918 1.00 79.62 416 ILE A N 1
ATOM 3164 C CA . ILE A 1 416 ? 14.310 5.223 15.526 1.00 79.62 416 ILE A CA 1
ATOM 3165 C C . ILE A 1 416 ? 15.677 5.633 14.973 1.00 79.62 416 ILE A C 1
ATOM 3167 O O . ILE A 1 416 ? 16.057 6.796 15.085 1.00 79.62 416 ILE A O 1
ATOM 3171 N N . TYR A 1 417 ? 16.397 4.687 14.367 1.00 81.75 417 TYR A N 1
ATOM 3172 C CA . TYR A 1 417 ? 17.540 5.012 13.513 1.00 81.75 417 TYR A CA 1
ATOM 3173 C C . TYR A 1 417 ? 17.064 5.016 12.060 1.00 81.75 417 TYR A C 1
ATOM 3175 O O . TYR A 1 417 ? 16.361 4.086 11.665 1.00 81.75 417 TYR A O 1
ATOM 3183 N N . ALA A 1 418 ? 17.424 6.039 11.288 1.00 79.31 418 ALA A N 1
ATOM 3184 C CA . ALA A 1 418 ? 17.039 6.163 9.883 1.00 79.31 418 ALA A CA 1
ATOM 3185 C C . ALA A 1 418 ? 18.273 6.070 8.971 1.00 79.31 418 ALA A C 1
ATOM 3187 O O . ALA A 1 418 ? 19.174 6.908 9.037 1.00 79.31 418 ALA A O 1
ATOM 3188 N N . ASP A 1 419 ? 18.319 5.057 8.104 1.00 78.81 419 ASP A N 1
ATOM 3189 C CA . ASP A 1 419 ? 19.460 4.842 7.209 1.00 78.81 419 ASP A CA 1
ATOM 3190 C C . ASP A 1 419 ? 19.395 5.730 5.955 1.00 78.81 419 ASP A C 1
ATOM 3192 O O . ASP A 1 419 ? 19.193 5.268 4.835 1.00 78.81 419 ASP A O 1
ATOM 3196 N N . TYR A 1 420 ? 19.599 7.035 6.149 1.00 87.38 420 TYR A N 1
ATOM 3197 C CA . TYR A 1 420 ? 19.744 8.019 5.066 1.00 87.38 420 TYR A CA 1
ATOM 3198 C C . TYR A 1 420 ? 20.855 7.636 4.077 1.00 87.38 420 TYR A C 1
ATOM 3200 O O . TYR A 1 420 ? 20.776 7.961 2.892 1.00 87.38 420 TYR A O 1
ATOM 3208 N N . TYR A 1 421 ? 21.884 6.931 4.555 1.00 87.00 421 TYR A N 1
ATOM 3209 C CA . TYR A 1 421 ? 22.992 6.460 3.736 1.00 87.00 421 TYR A CA 1
ATOM 3210 C C . TYR A 1 421 ? 22.536 5.363 2.771 1.00 87.00 421 TYR A C 1
ATOM 3212 O O . TYR A 1 421 ? 22.748 5.490 1.566 1.00 87.00 421 TYR A O 1
ATOM 3220 N N . GLY A 1 422 ? 21.875 4.318 3.280 1.00 80.81 422 GLY A N 1
ATOM 3221 C CA . GLY A 1 422 ? 21.271 3.258 2.470 1.00 80.81 422 GLY A CA 1
ATOM 3222 C C . GLY A 1 422 ? 20.228 3.795 1.490 1.00 80.81 422 GLY A C 1
ATOM 3223 O O . GLY A 1 422 ? 20.308 3.492 0.298 1.00 80.81 422 GLY A O 1
ATOM 3224 N N . ALA A 1 423 ? 19.333 4.663 1.970 1.00 79.75 423 ALA A N 1
ATOM 3225 C CA . ALA A 1 423 ? 18.274 5.287 1.182 1.00 79.75 423 ALA A CA 1
ATOM 3226 C C . ALA A 1 423 ? 18.812 6.104 -0.006 1.00 79.75 423 ALA A C 1
ATOM 3228 O O . ALA A 1 423 ? 18.358 5.933 -1.137 1.00 79.75 423 ALA A O 1
ATOM 3229 N N . ALA A 1 424 ? 19.827 6.947 0.218 1.00 84.44 424 ALA A N 1
ATOM 3230 C CA . ALA A 1 424 ? 20.471 7.699 -0.859 1.00 84.44 424 ALA A CA 1
ATOM 3231 C C . ALA A 1 424 ? 21.241 6.777 -1.824 1.00 84.44 424 ALA A C 1
ATOM 3233 O O . ALA A 1 424 ? 21.217 6.953 -3.043 1.00 84.44 424 ALA A O 1
ATOM 3234 N N . LEU A 1 425 ? 21.917 5.754 -1.289 1.00 86.44 425 LEU A N 1
ATOM 3235 C CA . LEU A 1 425 ? 22.745 4.832 -2.068 1.00 86.44 425 LEU A CA 1
ATOM 3236 C C . LEU A 1 425 ? 21.940 3.992 -3.080 1.00 86.44 425 LEU A C 1
ATOM 3238 O O . LEU A 1 425 ? 22.527 3.483 -4.038 1.00 86.44 425 LEU A O 1
ATOM 3242 N N . GLU A 1 426 ? 20.617 3.870 -2.938 1.00 81.12 426 GLU A N 1
ATOM 3243 C CA . GLU A 1 426 ? 19.771 3.223 -3.949 1.00 81.12 426 GLU A CA 1
ATOM 3244 C C . GLU A 1 426 ? 19.808 3.931 -5.306 1.00 81.12 426 GLU A C 1
ATOM 3246 O O . GLU A 1 426 ? 20.006 3.267 -6.330 1.00 81.12 426 GLU A O 1
ATOM 3251 N N . PHE A 1 427 ? 19.665 5.263 -5.329 1.00 84.75 427 PHE A N 1
ATOM 3252 C CA . PHE A 1 427 ? 19.693 6.032 -6.574 1.00 84.75 427 PHE A CA 1
ATOM 3253 C C . PHE A 1 427 ? 21.114 6.296 -7.081 1.00 84.75 427 PHE A C 1
ATOM 3255 O O . PHE A 1 427 ? 21.281 6.509 -8.277 1.00 84.75 427 PHE A O 1
ATOM 3262 N N . PHE A 1 428 ? 22.145 6.201 -6.233 1.00 87.00 428 PHE A N 1
ATOM 3263 C CA . PHE A 1 428 ? 23.532 6.138 -6.712 1.00 87.00 428 PHE A CA 1
ATOM 3264 C C . PHE A 1 428 ? 23.823 4.809 -7.433 1.00 87.00 428 PHE A C 1
ATOM 3266 O O . PHE A 1 428 ? 24.489 4.805 -8.465 1.00 87.00 428 PHE A O 1
ATOM 3273 N N . LYS A 1 429 ? 23.275 3.681 -6.952 1.00 85.19 429 LYS A N 1
ATOM 3274 C CA . LYS A 1 429 ? 23.421 2.355 -7.589 1.00 85.19 429 LYS A CA 1
ATOM 3275 C C . LYS A 1 429 ? 22.542 2.161 -8.827 1.00 85.19 429 LYS A C 1
ATOM 3277 O O . LYS A 1 429 ? 22.984 1.550 -9.795 1.00 85.19 429 LYS A O 1
ATOM 3282 N N . ASN A 1 430 ? 21.294 2.629 -8.789 1.00 82.56 430 ASN A N 1
ATOM 3283 C CA . ASN A 1 430 ? 20.277 2.339 -9.807 1.00 82.56 430 ASN A CA 1
ATOM 3284 C C . ASN A 1 430 ? 19.562 3.610 -10.326 1.00 82.56 430 ASN A C 1
ATOM 3286 O O . ASN A 1 430 ? 18.331 3.614 -10.390 1.00 82.56 430 ASN A O 1
ATOM 3290 N N . PRO A 1 431 ? 20.269 4.692 -10.713 1.00 81.38 431 PRO A N 1
ATOM 3291 C CA . PRO A 1 431 ? 19.672 6.018 -10.957 1.00 81.38 431 PRO A CA 1
ATOM 3292 C C . PRO A 1 431 ? 18.487 5.998 -11.937 1.00 81.38 431 PRO A C 1
ATOM 3294 O O . PRO A 1 431 ? 17.445 6.611 -11.684 1.00 81.38 431 PRO A O 1
ATOM 3297 N N . LYS A 1 432 ? 18.594 5.180 -12.993 1.00 81.25 432 LYS A N 1
ATOM 3298 C CA . LYS A 1 432 ? 17.557 4.982 -14.019 1.00 81.25 432 LYS A CA 1
ATOM 3299 C C . LYS A 1 432 ? 16.208 4.515 -13.460 1.00 81.25 432 LYS A C 1
ATOM 3301 O O . LYS A 1 432 ? 15.181 4.895 -14.012 1.00 81.25 432 LYS A O 1
ATOM 3306 N N . ASN A 1 433 ? 16.188 3.745 -12.368 1.00 79.75 433 ASN A N 1
ATOM 3307 C CA . ASN A 1 433 ? 14.945 3.262 -11.750 1.00 79.75 433 ASN A CA 1
ATOM 3308 C C . ASN A 1 433 ? 14.144 4.401 -11.097 1.00 79.75 433 ASN A C 1
ATOM 3310 O O . ASN A 1 433 ? 12.925 4.312 -10.979 1.00 79.75 433 ASN A O 1
ATOM 3314 N N . TYR A 1 434 ? 14.824 5.478 -10.696 1.00 74.31 434 TYR A N 1
ATOM 3315 C CA . TYR A 1 434 ? 14.233 6.611 -9.984 1.00 74.31 434 TYR A CA 1
ATOM 3316 C C . TYR A 1 434 ? 13.945 7.815 -10.894 1.00 74.31 434 TYR A C 1
ATOM 3318 O O . TYR A 1 434 ? 13.359 8.795 -10.430 1.00 74.31 434 TYR A O 1
ATOM 3326 N N . GLY A 1 435 ? 14.324 7.736 -12.177 1.00 83.94 435 GLY A N 1
ATOM 3327 C CA . GLY A 1 435 ? 14.252 8.832 -13.151 1.00 83.94 435 GLY A CA 1
ATOM 3328 C C . GLY A 1 435 ? 15.479 9.753 -13.160 1.00 83.94 435 GLY A C 1
ATOM 3329 O O . GLY A 1 435 ? 15.478 10.753 -13.871 1.00 83.94 435 GLY A O 1
ATOM 3330 N N . ILE A 1 436 ? 16.523 9.423 -12.395 1.00 89.00 436 ILE A N 1
ATOM 3331 C CA . ILE A 1 436 ? 17.760 10.207 -12.326 1.00 89.00 436 ILE A CA 1
ATOM 3332 C C . ILE A 1 436 ? 18.671 9.811 -13.497 1.00 89.00 436 ILE A C 1
ATOM 3334 O O . ILE A 1 436 ? 18.831 8.626 -13.797 1.00 89.00 436 ILE A O 1
ATOM 3338 N N . ALA A 1 437 ? 19.240 10.804 -14.182 1.00 87.06 437 ALA A N 1
ATOM 3339 C CA . ALA A 1 437 ? 20.084 10.592 -15.359 1.00 87.06 437 ALA A CA 1
ATOM 3340 C C . ALA A 1 437 ? 21.515 10.196 -14.964 1.00 87.06 437 ALA A C 1
ATOM 3342 O O . ALA A 1 437 ? 21.990 9.125 -15.342 1.00 87.06 437 ALA A O 1
ATOM 3343 N N . ASP A 1 438 ? 22.154 11.042 -14.157 1.00 91.31 438 ASP A N 1
ATOM 3344 C CA . ASP A 1 438 ? 23.427 10.798 -13.484 1.00 91.31 438 ASP A CA 1
ATOM 3345 C C . ASP A 1 438 ? 23.307 11.366 -12.055 1.00 91.31 438 ASP A C 1
ATOM 3347 O O . ASP A 1 438 ? 22.915 12.528 -11.898 1.00 91.31 438 ASP A O 1
ATOM 3351 N N . PRO A 1 439 ? 23.545 10.566 -11.002 1.00 92.12 439 PRO A N 1
ATOM 3352 C CA . PRO A 1 439 ? 23.398 11.014 -9.624 1.00 92.12 439 PRO A CA 1
ATOM 3353 C C . PRO A 1 439 ? 24.624 11.792 -9.107 1.00 92.12 439 PRO A C 1
ATOM 3355 O O . PRO A 1 439 ? 24.523 12.417 -8.054 1.00 92.12 439 PRO A O 1
ATOM 3358 N N . LEU A 1 440 ? 25.758 11.775 -9.820 1.00 95.19 440 LEU A N 1
ATOM 3359 C CA . LEU A 1 440 ? 27.024 12.407 -9.419 1.00 95.19 440 LEU A CA 1
ATOM 3360 C C . LEU A 1 440 ? 27.178 13.857 -9.920 1.00 95.19 440 LEU A C 1
ATOM 3362 O O . LEU A 1 440 ? 28.209 14.483 -9.679 1.00 95.19 440 LEU A O 1
ATOM 3366 N N . LEU A 1 441 ? 26.177 14.390 -10.629 1.00 94.88 441 LEU A N 1
ATOM 3367 C CA . LEU A 1 441 ? 26.162 15.754 -11.166 1.00 94.88 441 LEU A CA 1
ATOM 3368 C C . LEU A 1 441 ? 25.230 16.654 -10.343 1.00 94.88 441 LEU A C 1
ATOM 3370 O O . LEU A 1 441 ? 24.118 16.242 -9.998 1.00 94.88 441 LEU A O 1
ATOM 3374 N N . GLU A 1 442 ? 25.633 17.900 -10.084 1.00 94.25 442 GLU A N 1
ATOM 3375 C CA . GLU A 1 442 ? 24.709 18.912 -9.551 1.00 94.25 442 GLU A CA 1
ATOM 3376 C C . GLU A 1 442 ? 23.774 19.457 -10.644 1.00 94.25 442 GLU A C 1
ATOM 3378 O O . GLU A 1 442 ? 24.113 19.527 -11.832 1.00 94.25 442 GLU A O 1
ATOM 3383 N N . CYS A 1 443 ? 22.560 19.831 -10.242 1.00 96.12 443 CYS A N 1
ATOM 3384 C CA . CYS A 1 443 ? 21.564 20.401 -11.141 1.00 96.12 443 CYS A CA 1
ATOM 3385 C C . CYS A 1 443 ? 21.789 21.901 -11.376 1.00 96.12 443 CYS A C 1
ATOM 3387 O O . CYS A 1 443 ? 21.678 22.367 -12.509 1.00 96.12 443 CYS A O 1
ATOM 3389 N N . CYS A 1 444 ? 22.097 22.654 -10.318 1.00 95.62 444 CYS A N 1
ATOM 3390 C CA . CYS A 1 444 ? 22.280 24.100 -10.316 1.00 95.62 444 CYS A CA 1
ATOM 3391 C C . CYS A 1 444 ? 23.755 24.439 -10.078 1.00 95.62 444 CYS A C 1
ATOM 3393 O O . CYS A 1 444 ? 24.225 24.359 -8.948 1.00 95.62 444 CYS A O 1
ATOM 3395 N N . GLY A 1 445 ? 24.462 24.847 -11.132 1.00 93.44 445 GLY A N 1
ATOM 3396 C CA . GLY A 1 445 ? 25.917 24.969 -11.086 1.00 93.44 445 GLY A CA 1
ATOM 3397 C C . GLY A 1 445 ? 26.529 25.830 -12.189 1.00 93.44 445 GLY A C 1
ATOM 3398 O O . GLY A 1 445 ? 25.950 26.816 -12.652 1.00 93.44 445 GLY A O 1
ATOM 3399 N N . GLY A 1 446 ? 27.708 25.430 -12.656 1.00 90.56 446 GLY A N 1
ATOM 3400 C CA . GLY A 1 446 ? 28.434 26.030 -13.778 1.00 90.56 446 GLY A CA 1
ATOM 3401 C C . GLY A 1 446 ? 29.145 24.982 -14.636 1.00 90.56 446 GLY A C 1
ATOM 3402 O O . GLY A 1 446 ? 28.818 23.800 -14.590 1.00 90.56 446 GLY A O 1
ATOM 3403 N N . ASP A 1 447 ? 30.120 25.399 -15.441 1.00 86.69 447 ASP A N 1
ATOM 3404 C CA . ASP A 1 447 ? 30.851 24.483 -16.323 1.00 86.69 447 ASP A CA 1
ATOM 3405 C C . ASP A 1 447 ? 31.976 23.747 -15.568 1.00 86.69 447 ASP A C 1
ATOM 3407 O O . ASP A 1 447 ? 32.947 24.349 -15.113 1.00 86.69 447 ASP A O 1
ATOM 3411 N N . GLY A 1 448 ? 31.842 22.425 -15.436 1.00 85.19 448 GLY A N 1
ATOM 3412 C CA . GLY A 1 448 ? 32.792 21.540 -14.754 1.00 85.19 448 GLY A CA 1
ATOM 3413 C C . GLY A 1 448 ? 32.398 20.065 -14.916 1.00 85.19 448 GLY A C 1
ATOM 3414 O O . GLY A 1 448 ? 31.265 19.792 -15.317 1.00 85.19 448 GLY A O 1
ATOM 3415 N N . PRO A 1 449 ? 33.290 19.100 -14.616 1.00 87.62 449 PRO A N 1
ATOM 3416 C CA . PRO A 1 449 ? 33.039 17.674 -14.864 1.00 87.62 449 PRO A CA 1
ATOM 3417 C C . PRO A 1 449 ? 31.902 17.092 -14.010 1.00 87.62 449 PRO A C 1
ATOM 3419 O O . PRO A 1 449 ? 31.280 16.127 -14.432 1.00 87.62 449 PRO A O 1
ATOM 3422 N N . TYR A 1 450 ? 31.606 17.708 -12.860 1.00 92.88 450 TYR A N 1
ATOM 3423 C CA . TYR A 1 450 ? 30.468 17.372 -11.993 1.00 92.88 450 TYR A CA 1
ATOM 3424 C C . TYR A 1 450 ? 29.404 18.491 -11.946 1.00 92.88 450 TYR A C 1
ATOM 3426 O O . TYR A 1 450 ? 28.596 18.539 -11.026 1.00 92.88 450 TYR A O 1
ATOM 3434 N N . HIS A 1 451 ? 29.436 19.416 -12.918 1.00 93.75 451 HIS A N 1
ATOM 3435 C CA . HIS A 1 451 ? 28.712 20.703 -12.965 1.00 93.75 451 HIS A CA 1
ATOM 3436 C C . HIS A 1 451 ? 29.057 21.742 -11.870 1.00 93.75 451 HIS A C 1
ATOM 3438 O O . HIS A 1 451 ? 28.561 22.861 -11.935 1.00 93.75 451 HIS A O 1
ATOM 3444 N N . THR A 1 452 ? 29.994 21.458 -10.964 1.00 88.94 452 THR A N 1
ATOM 3445 C CA . THR A 1 452 ? 30.488 22.321 -9.857 1.00 88.94 452 THR A CA 1
ATOM 3446 C C . THR A 1 452 ? 31.228 23.612 -10.283 1.00 88.94 452 THR A C 1
ATOM 3448 O O . THR A 1 452 ? 32.121 24.094 -9.585 1.00 88.94 452 THR A O 1
ATOM 3451 N N . GLY A 1 453 ? 30.979 24.152 -11.480 1.00 83.12 453 GLY A N 1
ATOM 3452 C CA . GLY A 1 453 ? 31.743 25.273 -12.048 1.00 83.12 453 GLY A CA 1
ATOM 3453 C C . GLY A 1 453 ? 31.374 26.662 -11.511 1.00 83.12 453 GLY A C 1
ATOM 3454 O O . GLY A 1 453 ? 32.090 27.629 -11.767 1.00 83.12 453 GLY A O 1
ATOM 3455 N N . MET A 1 454 ? 30.247 26.793 -10.803 1.00 85.69 454 MET A N 1
ATOM 3456 C CA . MET A 1 454 ? 29.758 28.047 -10.222 1.00 85.69 454 MET A CA 1
ATOM 3457 C C . MET A 1 454 ? 28.779 27.739 -9.089 1.00 85.69 454 MET A C 1
ATOM 3459 O O . MET A 1 454 ? 27.851 26.970 -9.290 1.00 85.69 454 MET A O 1
ATOM 3463 N N . THR A 1 455 ? 28.921 28.392 -7.934 1.00 86.00 455 THR A N 1
ATOM 3464 C CA . THR A 1 455 ? 27.999 28.227 -6.797 1.00 86.00 455 THR A CA 1
ATOM 3465 C C . THR A 1 455 ? 26.551 28.549 -7.184 1.00 86.00 455 THR A C 1
ATOM 3467 O O . THR A 1 455 ? 26.292 29.631 -7.719 1.00 86.00 455 THR A O 1
ATOM 3470 N N . CYS A 1 456 ? 25.601 27.663 -6.866 1.00 89.94 456 CYS A N 1
ATOM 3471 C CA . CYS A 1 456 ? 24.182 27.838 -7.190 1.00 89.94 456 CYS A CA 1
ATOM 3472 C C . CYS A 1 456 ? 23.600 29.171 -6.669 1.00 89.94 456 CYS A C 1
ATOM 3474 O O . CYS A 1 456 ? 23.469 29.386 -5.461 1.00 89.94 456 CYS A O 1
ATOM 3476 N N . ASN A 1 457 ? 23.232 30.062 -7.595 1.00 87.62 457 ASN A N 1
ATOM 3477 C CA . ASN A 1 457 ? 22.640 31.384 -7.361 1.00 87.62 457 ASN A CA 1
ATOM 3478 C C . ASN A 1 457 ? 21.861 31.851 -8.618 1.00 87.62 457 ASN A C 1
ATOM 3480 O O . ASN A 1 457 ? 21.824 31.131 -9.613 1.00 87.62 457 ASN A O 1
ATOM 3484 N N . LYS A 1 458 ? 21.288 33.065 -8.629 1.00 86.44 458 LYS A N 1
ATOM 3485 C CA . LYS A 1 458 ? 20.480 33.582 -9.759 1.00 86.44 458 LYS A CA 1
ATOM 3486 C C . LYS A 1 458 ? 21.182 33.700 -11.125 1.00 86.44 458 LYS A C 1
ATOM 3488 O O . LYS A 1 458 ? 20.496 33.920 -12.119 1.00 86.44 458 LYS A O 1
ATOM 3493 N N . THR A 1 459 ? 22.513 33.603 -11.196 1.00 87.19 459 THR A N 1
ATOM 3494 C CA . THR A 1 459 ? 23.272 33.530 -12.464 1.00 87.19 459 THR A CA 1
ATOM 3495 C C . THR A 1 459 ? 23.853 32.145 -12.752 1.00 87.19 459 THR A C 1
ATOM 3497 O O . THR A 1 459 ? 24.522 31.981 -13.771 1.00 87.19 459 THR A O 1
ATOM 3500 N N . ALA A 1 460 ? 23.642 31.169 -11.867 1.00 87.50 460 ALA A N 1
ATOM 3501 C CA . ALA A 1 460 ? 24.058 29.789 -12.080 1.00 87.50 460 ALA A CA 1
ATOM 3502 C C . ALA A 1 460 ? 23.156 29.098 -13.113 1.00 87.50 460 ALA A C 1
ATOM 3504 O O . ALA A 1 460 ? 22.002 29.474 -13.340 1.00 87.50 460 ALA A O 1
ATOM 3505 N N . LYS A 1 461 ? 23.698 28.067 -13.751 1.00 91.38 461 LYS A N 1
ATOM 3506 C CA . LYS A 1 461 ? 23.033 27.285 -14.784 1.00 91.38 461 LYS A CA 1
ATOM 3507 C C . LYS A 1 461 ? 22.292 26.116 -14.150 1.00 91.38 461 LYS A C 1
ATOM 3509 O O . LYS A 1 461 ? 22.911 25.240 -13.555 1.00 91.38 461 LYS A O 1
ATOM 3514 N N . VAL A 1 462 ? 20.977 26.078 -14.341 1.00 93.88 462 VAL A N 1
ATOM 3515 C CA . VAL A 1 462 ? 20.167 24.884 -14.077 1.00 93.88 462 VAL A CA 1
ATOM 3516 C C . VAL A 1 462 ? 20.271 23.977 -15.309 1.00 93.88 462 VAL A C 1
ATOM 3518 O O . VAL A 1 462 ? 19.782 24.324 -16.383 1.00 93.88 462 VAL A O 1
ATOM 3521 N N . TRP A 1 463 ? 20.977 22.853 -15.184 1.00 90.56 463 TRP A N 1
ATOM 3522 C CA . TRP A 1 463 ? 21.388 21.992 -16.304 1.00 90.56 463 TRP A CA 1
ATOM 3523 C C . TRP A 1 463 ? 20.259 21.132 -16.898 1.00 90.56 463 TRP A C 1
ATOM 3525 O O . TRP A 1 463 ? 20.411 20.590 -17.992 1.00 90.56 463 TRP A O 1
ATOM 3535 N N . GLY A 1 464 ? 19.115 21.032 -16.220 1.00 89.38 464 GLY A N 1
ATOM 3536 C CA . GLY A 1 464 ? 17.902 20.379 -16.714 1.00 89.38 464 GLY A CA 1
ATOM 3537 C C . GLY A 1 464 ? 16.780 20.411 -15.669 1.00 89.38 464 GLY A C 1
ATOM 3538 O O . GLY A 1 464 ? 16.916 21.096 -14.657 1.00 89.38 464 GLY A O 1
ATOM 3539 N N . PRO A 1 465 ? 15.668 19.683 -15.871 1.00 89.62 465 PRO A N 1
ATOM 3540 C CA . PRO A 1 465 ? 14.620 19.562 -14.859 1.00 89.62 465 PRO A CA 1
ATOM 3541 C C . PRO A 1 465 ? 15.193 18.969 -13.555 1.00 89.62 465 PRO A C 1
ATOM 3543 O O . PRO A 1 465 ? 15.779 17.886 -13.623 1.00 89.62 465 PRO A O 1
ATOM 3546 N N . PRO A 1 466 ? 15.008 19.592 -12.371 1.00 91.19 466 PRO A N 1
ATOM 3547 C CA . PRO A 1 466 ? 15.597 19.092 -11.118 1.00 91.19 466 PRO A CA 1
ATOM 3548 C C . PRO A 1 466 ? 15.165 17.666 -10.746 1.00 91.19 466 PRO A C 1
ATOM 3550 O O . PRO A 1 466 ? 15.926 16.924 -10.134 1.00 91.19 466 PRO A O 1
ATOM 3553 N N . ALA A 1 467 ? 13.992 17.231 -11.218 1.00 84.50 467 ALA A N 1
ATOM 3554 C CA . ALA A 1 467 ? 13.502 15.858 -11.083 1.00 84.50 467 ALA A CA 1
ATOM 3555 C C . ALA A 1 467 ? 14.365 14.780 -11.785 1.00 84.50 467 ALA A C 1
ATOM 3557 O O . ALA A 1 467 ? 14.138 13.592 -11.55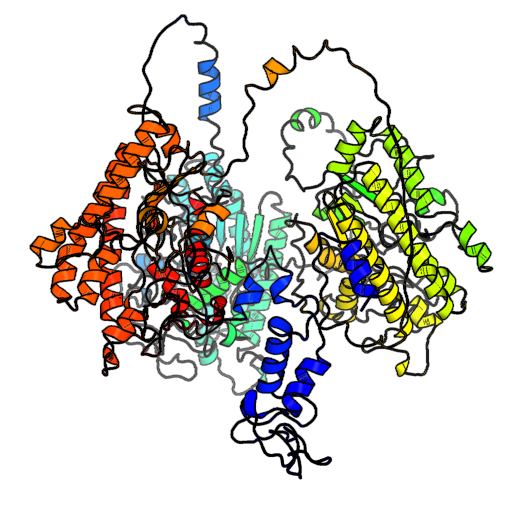7 1.00 84.50 467 ALA A O 1
ATOM 3558 N N . ASN A 1 468 ? 15.345 15.172 -12.609 1.00 91.56 468 ASN A N 1
ATOM 3559 C CA . ASN A 1 468 ? 16.269 14.264 -13.297 1.00 91.56 468 ASN A CA 1
ATOM 3560 C C . ASN A 1 468 ? 17.641 14.152 -12.595 1.00 91.56 468 ASN A C 1
ATOM 3562 O O . ASN A 1 468 ? 18.503 13.409 -13.069 1.00 91.56 468 ASN A O 1
ATOM 3566 N N . PHE A 1 469 ? 17.862 14.888 -11.500 1.00 93.81 469 PHE A N 1
ATOM 3567 C CA . PHE A 1 469 ? 19.138 14.976 -10.781 1.00 93.81 469 PHE A CA 1
ATOM 3568 C C . PHE A 1 469 ? 18.984 14.524 -9.328 1.00 93.81 469 PHE A C 1
ATOM 3570 O O . PHE A 1 469 ? 17.952 14.762 -8.698 1.00 93.81 469 PHE A O 1
ATOM 3577 N N . ALA A 1 470 ? 20.033 13.911 -8.774 1.00 94.12 470 ALA A N 1
ATOM 3578 C CA . ALA A 1 470 ? 20.089 13.604 -7.345 1.00 94.12 470 ALA A CA 1
ATOM 3579 C C . ALA A 1 470 ? 20.541 14.811 -6.506 1.00 94.12 470 ALA A C 1
ATOM 3581 O O . ALA A 1 470 ? 20.000 15.067 -5.431 1.00 94.12 470 ALA A O 1
ATOM 3582 N N . ASN A 1 471 ? 21.532 15.559 -6.998 1.00 95.81 471 ASN A N 1
ATOM 3583 C CA . ASN A 1 471 ? 22.158 16.657 -6.272 1.00 95.81 471 ASN A CA 1
ATOM 3584 C C . ASN A 1 471 ? 21.723 18.031 -6.812 1.00 95.81 471 ASN A C 1
ATOM 3586 O O . ASN A 1 471 ? 21.501 18.200 -8.013 1.00 95.81 471 ASN A O 1
ATOM 3590 N N . TRP A 1 472 ? 21.573 19.009 -5.919 1.00 96.31 472 TRP A N 1
ATOM 3591 C CA . TRP A 1 472 ? 21.101 20.349 -6.247 1.00 96.31 472 TRP A CA 1
ATOM 3592 C C . TRP A 1 472 ? 22.238 21.341 -6.503 1.00 96.31 472 TRP A C 1
ATOM 3594 O O . TRP A 1 472 ? 22.299 21.877 -7.605 1.00 96.31 472 TRP A O 1
ATOM 3604 N N . ASP A 1 473 ? 23.111 21.575 -5.519 1.00 92.50 473 ASP A N 1
ATOM 3605 C CA . ASP A 1 473 ? 24.071 22.697 -5.472 1.00 92.50 473 ASP A CA 1
ATOM 3606 C C . ASP A 1 473 ? 25.519 22.283 -5.134 1.00 92.50 473 ASP A C 1
ATOM 3608 O O . ASP A 1 473 ? 26.304 23.086 -4.626 1.00 92.50 473 ASP A O 1
ATOM 3612 N N . GLY A 1 474 ? 25.839 21.007 -5.342 1.00 89.75 474 GLY A N 1
ATOM 3613 C CA . GLY A 1 474 ? 27.137 20.395 -5.069 1.00 89.75 474 GLY A CA 1
ATOM 3614 C C . GLY A 1 474 ? 27.207 19.650 -3.737 1.00 89.75 474 GLY A C 1
ATOM 3615 O O . GLY A 1 474 ? 28.053 18.766 -3.570 1.00 89.75 474 GLY A O 1
ATOM 3616 N N . VAL A 1 475 ? 26.293 19.948 -2.804 1.00 89.62 475 VAL A N 1
ATOM 3617 C CA . VAL A 1 475 ? 26.240 19.340 -1.463 1.00 89.62 475 VAL A CA 1
ATOM 3618 C C . VAL A 1 475 ? 24.830 18.858 -1.127 1.00 89.62 475 VAL A C 1
ATOM 3620 O O . VAL A 1 475 ? 24.652 17.686 -0.797 1.00 89.62 475 VAL A O 1
ATOM 3623 N N . HIS A 1 476 ? 23.823 19.721 -1.245 1.00 94.94 476 HIS A N 1
ATOM 3624 C CA . HIS A 1 476 ? 22.441 19.408 -0.893 1.00 94.94 476 HIS A CA 1
ATOM 3625 C C . HIS A 1 476 ? 21.754 18.625 -2.015 1.00 94.94 476 HIS A C 1
ATOM 3627 O O . HIS A 1 476 ? 22.126 18.719 -3.185 1.00 94.94 476 HIS A O 1
ATOM 3633 N N . MET A 1 477 ? 20.741 17.836 -1.669 1.00 95.06 477 MET A N 1
ATOM 3634 C CA . MET A 1 477 ? 20.014 17.022 -2.645 1.00 95.06 477 MET A CA 1
ATOM 3635 C C . MET A 1 477 ? 18.808 17.767 -3.227 1.00 95.06 477 MET A C 1
ATOM 3637 O O . MET A 1 477 ? 18.350 18.767 -2.670 1.00 95.06 477 MET A O 1
ATOM 3641 N N . THR A 1 478 ? 18.298 17.289 -4.363 1.00 96.31 478 THR A N 1
ATOM 3642 C CA . THR A 1 478 ? 17.052 17.810 -4.944 1.00 96.31 478 THR A CA 1
ATOM 3643 C C . THR A 1 478 ? 15.837 17.382 -4.120 1.00 96.31 478 THR A C 1
ATOM 3645 O O . THR A 1 478 ? 15.874 16.362 -3.428 1.00 96.31 478 THR A O 1
ATOM 3648 N N . GLU A 1 479 ? 14.712 18.089 -4.259 1.00 93.38 479 GLU A N 1
ATOM 3649 C CA . GLU A 1 479 ? 13.414 17.666 -3.713 1.00 93.38 479 GLU A CA 1
ATOM 3650 C C . GLU A 1 479 ? 13.089 16.216 -4.116 1.00 93.38 479 GLU A C 1
ATOM 3652 O O . GLU A 1 479 ? 12.569 15.436 -3.320 1.00 93.38 479 GLU A O 1
ATOM 3657 N N . LYS A 1 480 ? 13.430 15.836 -5.352 1.00 92.19 480 LYS A N 1
ATOM 3658 C CA . LYS A 1 480 ? 13.225 14.488 -5.890 1.00 92.19 480 LYS A CA 1
ATOM 3659 C C . LYS A 1 480 ? 14.070 13.435 -5.167 1.00 92.19 480 LYS A C 1
ATOM 3661 O O . LYS A 1 480 ? 13.559 12.359 -4.868 1.00 92.19 480 LYS A O 1
ATOM 3666 N N . ALA A 1 481 ? 15.336 13.718 -4.873 1.00 90.00 481 ALA A N 1
ATOM 3667 C CA . ALA A 1 481 ? 16.172 12.817 -4.083 1.00 90.00 481 ALA A CA 1
ATOM 3668 C C . ALA A 1 481 ? 15.714 12.751 -2.618 1.00 90.00 481 ALA A C 1
ATOM 3670 O O . ALA A 1 481 ? 15.598 11.653 -2.071 1.00 90.00 481 ALA A O 1
ATOM 3671 N N . TYR A 1 482 ? 15.357 13.886 -2.006 1.00 92.94 482 TYR A N 1
ATOM 3672 C CA . TYR A 1 482 ? 14.775 13.904 -0.661 1.00 92.94 482 TYR A CA 1
ATOM 3673 C C . TYR A 1 482 ? 13.440 13.151 -0.581 1.00 92.94 482 TYR A C 1
ATOM 3675 O O . TYR A 1 482 ? 13.203 12.497 0.431 1.00 92.94 482 TYR A O 1
ATOM 3683 N N . SER A 1 483 ? 12.606 13.157 -1.631 1.00 88.56 483 SER A N 1
ATOM 3684 C CA . SER A 1 483 ? 11.389 12.333 -1.659 1.00 88.56 483 SER A CA 1
ATOM 3685 C C . SER A 1 483 ? 11.728 10.842 -1.646 1.00 88.56 483 SER A C 1
ATOM 3687 O O . SER A 1 483 ? 11.143 10.102 -0.870 1.00 88.56 483 SER A O 1
ATOM 3689 N N . ILE A 1 484 ? 12.713 10.404 -2.440 1.00 81.94 484 ILE A N 1
ATOM 3690 C CA . ILE A 1 484 ? 13.151 8.998 -2.483 1.00 81.94 484 ILE A CA 1
ATOM 3691 C C . ILE A 1 484 ? 13.729 8.561 -1.129 1.00 81.94 484 ILE A C 1
ATOM 3693 O O . ILE A 1 484 ? 13.451 7.456 -0.671 1.00 81.94 484 ILE A O 1
ATOM 3697 N N . ILE A 1 485 ? 14.493 9.429 -0.458 1.00 81.44 485 ILE A N 1
ATOM 3698 C CA . ILE A 1 485 ? 15.040 9.136 0.875 1.00 81.44 485 ILE A CA 1
ATOM 3699 C C . ILE A 1 485 ? 13.934 9.104 1.932 1.00 81.44 485 ILE A C 1
ATOM 3701 O O . ILE A 1 485 ? 13.945 8.223 2.789 1.00 81.44 485 ILE A O 1
ATOM 3705 N N . ALA A 1 486 ? 12.951 10.006 1.856 1.00 78.88 486 ALA A N 1
ATOM 3706 C CA . ALA A 1 486 ? 11.782 9.952 2.724 1.00 78.88 486 ALA A CA 1
ATOM 3707 C C . ALA A 1 486 ? 10.994 8.651 2.512 1.00 78.88 486 ALA A C 1
ATOM 3709 O O . ALA A 1 486 ? 10.705 7.959 3.484 1.00 78.88 486 ALA A O 1
ATOM 3710 N N . ASP A 1 487 ? 10.717 8.277 1.261 1.00 71.88 487 ASP A N 1
ATOM 3711 C CA . ASP A 1 487 ? 10.030 7.034 0.896 1.00 71.88 487 ASP A CA 1
ATOM 3712 C C . ASP A 1 487 ? 10.812 5.793 1.379 1.00 71.88 487 ASP A C 1
ATOM 3714 O O . ASP A 1 487 ? 10.214 4.857 1.913 1.00 71.88 487 ASP A O 1
ATOM 3718 N N . GLY A 1 488 ? 12.147 5.788 1.277 1.00 60.16 488 GLY A N 1
ATOM 3719 C CA . GLY A 1 488 ? 13.015 4.719 1.796 1.00 60.16 488 GLY A CA 1
ATOM 3720 C C . GLY A 1 488 ? 13.004 4.598 3.326 1.00 60.16 488 GLY A C 1
ATOM 3721 O O . GLY A 1 488 ? 12.979 3.492 3.860 1.00 60.16 488 GLY A O 1
ATOM 3722 N N . VAL A 1 489 ? 12.943 5.725 4.043 1.00 65.44 489 VAL A N 1
ATOM 3723 C CA . VAL A 1 489 ? 12.866 5.765 5.517 1.00 65.44 489 VAL A CA 1
ATOM 3724 C C . VAL A 1 489 ? 11.460 5.436 6.039 1.00 65.44 489 VAL A C 1
ATOM 3726 O O . VAL A 1 489 ? 11.332 4.834 7.109 1.00 65.44 489 VAL A O 1
ATOM 3729 N N . LEU A 1 490 ? 10.408 5.824 5.310 1.00 57.91 490 LEU A N 1
ATOM 3730 C CA . LEU A 1 490 ? 9.000 5.606 5.667 1.00 57.91 490 LEU A CA 1
ATOM 3731 C C . LEU A 1 490 ? 8.496 4.206 5.279 1.00 57.91 490 LEU A C 1
ATOM 3733 O O . LEU A 1 490 ? 7.654 3.637 5.978 1.00 57.91 490 LEU A O 1
ATOM 3737 N N . SER A 1 491 ? 9.002 3.631 4.186 1.00 43.16 491 SER A N 1
ATOM 3738 C CA . SER A 1 491 ? 8.711 2.250 3.799 1.00 43.16 491 SER A CA 1
ATOM 3739 C C . SER A 1 491 ? 9.522 1.255 4.638 1.00 43.16 491 SER A C 1
ATOM 3741 O O . SER A 1 491 ? 10.665 1.486 5.025 1.00 43.16 491 SER A O 1
ATOM 3743 N N . LYS A 1 492 ? 8.929 0.097 4.952 1.00 39.59 492 LYS A N 1
ATOM 3744 C CA . LYS A 1 492 ? 9.514 -0.877 5.895 1.00 39.59 492 LYS A CA 1
ATOM 3745 C C . LYS A 1 492 ? 10.679 -1.717 5.331 1.00 39.59 492 LYS A C 1
ATOM 3747 O O . LYS A 1 492 ? 10.986 -2.751 5.909 1.00 39.59 492 LYS A O 1
ATOM 3752 N N . GLN A 1 493 ? 11.312 -1.309 4.227 1.00 32.12 493 GLN A N 1
ATOM 3753 C CA . GLN A 1 493 ? 12.350 -2.095 3.533 1.00 32.12 493 GLN A CA 1
ATOM 3754 C C . GLN A 1 493 ? 13.802 -1.721 3.890 1.00 32.12 493 GLN A C 1
ATOM 3756 O O . GLN A 1 493 ? 14.718 -2.383 3.416 1.00 32.12 493 GLN A O 1
ATOM 3761 N N . GLN A 1 494 ? 14.045 -0.688 4.713 1.00 29.62 494 GLN A N 1
ATOM 3762 C CA . GLN A 1 494 ? 15.418 -0.235 5.028 1.00 29.62 494 GLN A CA 1
ATOM 3763 C C . GLN A 1 494 ? 15.756 -0.097 6.528 1.00 29.62 494 GLN A C 1
ATOM 3765 O O . GLN A 1 494 ? 16.904 0.172 6.879 1.00 29.62 494 GLN A O 1
ATOM 3770 N N . GLN A 1 495 ? 14.811 -0.313 7.450 1.00 30.83 495 GLN A N 1
ATOM 3771 C CA . GLN A 1 495 ? 15.073 -0.181 8.894 1.00 30.83 495 GLN A CA 1
ATOM 3772 C C . GLN A 1 495 ? 15.617 -1.487 9.510 1.00 30.83 495 GLN A C 1
ATOM 3774 O O . GLN A 1 495 ? 14.885 -2.234 10.157 1.00 30.83 495 GLN A O 1
ATOM 3779 N N . GLN A 1 496 ? 16.914 -1.764 9.326 1.00 30.53 496 GLN A N 1
ATOM 3780 C CA . GLN A 1 496 ? 17.561 -2.955 9.901 1.00 30.53 496 GLN A CA 1
ATOM 3781 C C . GLN A 1 496 ? 17.649 -2.933 11.445 1.00 30.53 496 GLN A C 1
ATOM 3783 O O . GLN A 1 496 ? 18.159 -1.968 12.025 1.00 30.53 496 GLN A O 1
ATOM 3788 N N . PRO A 1 497 ? 17.297 -4.039 12.132 1.00 29.28 497 PRO A N 1
ATOM 3789 C CA . PRO A 1 497 ? 17.787 -4.332 13.473 1.00 29.28 497 PRO A CA 1
ATOM 3790 C C . PRO A 1 497 ? 19.190 -4.961 13.390 1.00 29.28 497 PRO A C 1
ATOM 3792 O O . PRO A 1 497 ? 19.355 -6.086 12.926 1.00 29.28 497 PRO A O 1
ATOM 3795 N N . LEU A 1 498 ? 20.212 -4.237 13.853 1.00 30.34 498 LEU A N 1
ATOM 3796 C CA . LEU A 1 498 ? 21.596 -4.720 13.885 1.00 30.34 498 LEU A CA 1
ATOM 3797 C C . LEU A 1 498 ? 21.851 -5.654 15.080 1.00 30.34 498 LEU A C 1
ATOM 3799 O O . LEU A 1 498 ? 21.695 -5.250 16.234 1.00 30.34 498 LEU A O 1
ATOM 3803 N N . SER A 1 499 ? 22.308 -6.873 14.791 1.00 25.80 499 SER A N 1
ATOM 3804 C CA . SER A 1 499 ? 22.857 -7.833 15.755 1.00 25.80 499 SER A CA 1
ATOM 3805 C C . SER A 1 499 ? 24.311 -8.182 15.415 1.00 25.80 499 SER A C 1
ATOM 3807 O O . SER A 1 499 ? 24.672 -8.262 14.245 1.00 25.80 499 SER A O 1
ATOM 3809 N N . ASP A 1 500 ? 25.100 -8.432 16.460 1.00 26.34 500 ASP A N 1
ATOM 3810 C CA . ASP A 1 500 ? 26.464 -8.982 16.467 1.00 26.34 500 ASP A CA 1
ATOM 3811 C C . ASP A 1 500 ? 27.608 -8.183 15.810 1.00 26.34 500 ASP A C 1
ATOM 3813 O O . ASP A 1 500 ? 27.947 -8.335 14.640 1.00 26.34 500 ASP A O 1
ATOM 3817 N N . MET A 1 501 ? 28.357 -7.478 16.667 1.00 23.83 501 MET A N 1
ATOM 3818 C CA . MET A 1 501 ? 29.820 -7.624 16.730 1.00 23.83 501 MET A CA 1
ATOM 3819 C C . MET A 1 501 ? 30.354 -7.170 18.102 1.00 23.83 501 MET A C 1
ATOM 3821 O O . MET A 1 501 ? 30.084 -6.051 18.527 1.00 23.83 501 MET A O 1
ATOM 3825 N N . GLY A 1 502 ? 31.158 -8.012 18.765 1.00 23.39 502 GLY A N 1
ATOM 3826 C CA . GLY A 1 502 ? 31.907 -7.657 19.985 1.00 23.39 502 GLY A CA 1
ATOM 3827 C C . GLY A 1 502 ? 31.482 -8.412 21.251 1.00 23.39 502 GLY A C 1
ATOM 3828 O O . GLY A 1 502 ? 30.407 -8.196 21.800 1.00 23.39 502 GLY A O 1
ATOM 3829 N N . SER A 1 503 ? 32.358 -9.287 21.745 1.00 23.44 503 SER A N 1
ATOM 3830 C CA . SER A 1 503 ? 32.191 -10.031 22.998 1.00 23.44 503 SER A CA 1
ATOM 3831 C C . SER A 1 503 ? 32.586 -9.210 24.234 1.00 23.44 503 SER A C 1
ATOM 3833 O O . SER A 1 503 ? 33.537 -8.442 24.159 1.00 23.44 503 SER A O 1
ATOM 3835 N N . PHE A 1 504 ? 31.938 -9.446 25.388 1.00 22.45 504 PHE A N 1
ATOM 3836 C CA . PHE A 1 504 ? 32.622 -9.804 26.651 1.00 22.45 504 PHE A CA 1
ATOM 3837 C C . PHE A 1 504 ? 31.648 -10.174 27.800 1.00 22.45 504 PHE A C 1
ATOM 3839 O O . PHE A 1 504 ? 30.738 -9.421 28.115 1.00 22.45 504 PHE A O 1
ATOM 3846 N N . SER A 1 505 ? 31.915 -11.326 28.437 1.00 22.22 505 SER A N 1
ATOM 3847 C CA . SER A 1 505 ? 31.614 -11.745 29.833 1.00 22.22 505 SER A CA 1
ATOM 3848 C C . SER A 1 505 ? 30.246 -11.502 30.522 1.00 22.22 505 SER A C 1
ATOM 3850 O O . SER A 1 505 ? 29.773 -10.383 30.646 1.00 22.22 505 SER A O 1
ATOM 3852 N N . HIS A 1 506 ? 29.744 -12.587 31.141 1.00 23.00 506 HIS A N 1
ATOM 3853 C CA . HIS A 1 506 ? 29.062 -12.709 32.456 1.00 23.00 506 HIS A CA 1
ATOM 3854 C C . HIS A 1 506 ? 28.890 -11.431 33.324 1.00 23.00 506 HIS A C 1
ATOM 3856 O O . HIS A 1 506 ? 29.802 -10.623 33.434 1.00 23.00 506 HIS A O 1
ATOM 3862 N N . GLN A 1 507 ? 27.807 -11.285 34.108 1.00 22.70 507 GLN A N 1
ATOM 3863 C CA . GLN A 1 507 ? 27.500 -12.190 35.238 1.00 22.70 507 GLN A CA 1
ATOM 3864 C C . GLN A 1 507 ? 26.013 -12.218 35.679 1.00 22.70 507 GLN A C 1
ATOM 3866 O O . GLN A 1 507 ? 25.198 -11.406 35.256 1.00 22.70 507 GLN A O 1
ATOM 3871 N N . GLN A 1 508 ? 25.661 -13.201 36.516 1.00 23.39 508 GLN A N 1
ATOM 3872 C CA . GLN A 1 508 ? 24.313 -13.455 37.058 1.00 23.39 508 GLN A CA 1
ATOM 3873 C C . GLN A 1 508 ? 23.961 -12.521 38.234 1.00 23.39 508 GLN A C 1
ATOM 3875 O O . GLN A 1 508 ? 24.865 -12.033 38.902 1.00 23.39 508 GLN A O 1
ATOM 3880 N N . HIS A 1 509 ? 22.668 -12.393 38.570 1.00 25.95 509 HIS A N 1
ATOM 3881 C CA . HIS A 1 509 ? 22.107 -12.801 39.879 1.00 25.95 509 HIS A CA 1
ATOM 3882 C C . HIS A 1 509 ? 20.562 -12.698 39.896 1.00 25.95 509 HIS A C 1
ATOM 3884 O O . HIS A 1 509 ? 19.957 -12.249 38.924 1.00 25.95 509 HIS A O 1
ATOM 3890 N N . SER A 1 510 ? 19.914 -13.195 40.959 1.00 24.28 510 SER A N 1
ATOM 3891 C CA . SER A 1 510 ? 18.519 -13.672 40.923 1.00 24.28 510 SER A CA 1
ATOM 3892 C C . SER A 1 510 ? 17.644 -13.135 42.068 1.00 24.28 510 SER A C 1
ATOM 3894 O O . SER A 1 510 ? 18.136 -13.055 43.184 1.00 24.28 510 SER A O 1
ATOM 3896 N N . ILE A 1 511 ? 16.341 -12.923 41.789 1.00 33.03 511 ILE A N 1
ATOM 3897 C CA . ILE A 1 511 ? 15.156 -13.266 42.633 1.00 33.03 511 ILE A CA 1
ATOM 3898 C C . ILE A 1 511 ? 15.149 -12.701 44.087 1.00 33.03 511 ILE A C 1
ATOM 3900 O O . ILE A 1 511 ? 15.981 -13.103 44.895 1.00 33.03 511 ILE A O 1
ATOM 3904 N N . PRO A 1 512 ? 14.144 -11.879 44.498 1.00 31.83 512 PRO A N 1
ATOM 3905 C CA . PRO A 1 512 ? 12.804 -12.447 44.701 1.00 31.83 512 PRO A CA 1
ATOM 3906 C C . PRO A 1 512 ? 11.564 -11.568 44.421 1.00 31.83 512 PRO A C 1
ATOM 3908 O O . PRO A 1 512 ? 11.337 -10.505 44.994 1.00 31.83 512 PRO A O 1
ATOM 3911 N N . MET A 1 513 ? 10.661 -12.167 43.646 1.00 29.70 513 MET A N 1
ATOM 3912 C CA . MET A 1 513 ? 9.215 -12.274 43.893 1.00 29.70 513 MET A CA 1
ATOM 3913 C C . MET A 1 513 ? 8.746 -11.936 45.334 1.00 29.70 513 MET A C 1
ATOM 3915 O O . MET A 1 513 ? 8.721 -12.824 46.180 1.00 29.70 513 MET A O 1
ATOM 3919 N N . TYR A 1 514 ? 8.301 -10.697 45.603 1.00 27.58 514 TYR A N 1
ATOM 3920 C CA . TYR A 1 514 ? 7.440 -10.394 46.774 1.00 27.58 514 TYR A CA 1
ATOM 3921 C C . TYR A 1 514 ? 6.510 -9.159 46.656 1.00 27.58 514 TYR A C 1
ATOM 3923 O O . TYR A 1 514 ? 5.986 -8.679 47.657 1.00 27.58 514 TYR A O 1
ATOM 3931 N N . LEU A 1 515 ? 6.230 -8.664 45.441 1.00 33.16 515 LEU A N 1
ATOM 3932 C CA . LEU A 1 515 ? 5.258 -7.572 45.194 1.00 33.16 515 LEU A CA 1
ATOM 3933 C C . LEU A 1 515 ? 4.063 -7.986 44.308 1.00 33.16 515 LEU A C 1
ATOM 3935 O O . LEU A 1 515 ? 3.375 -7.160 43.717 1.00 33.16 515 LEU A O 1
ATOM 3939 N N . VAL A 1 516 ? 3.776 -9.291 44.281 1.00 35.56 516 VAL A N 1
ATOM 3940 C CA . VAL A 1 516 ? 2.727 -9.952 43.473 1.00 35.56 516 VAL A CA 1
ATOM 3941 C C . VAL A 1 516 ? 1.290 -9.527 43.854 1.00 35.56 516 VAL A C 1
ATOM 3943 O O . VAL A 1 516 ? 0.355 -9.750 43.093 1.00 35.56 516 VAL A O 1
ATOM 3946 N N . LEU A 1 517 ? 1.094 -8.885 45.013 1.00 31.77 517 LEU A N 1
ATOM 3947 C CA . LEU A 1 517 ? -0.230 -8.633 45.607 1.00 31.77 517 LEU A CA 1
ATOM 3948 C C . LEU A 1 517 ? -0.846 -7.245 45.345 1.00 31.77 517 LEU A C 1
ATOM 3950 O O . LEU A 1 517 ? -1.967 -7.005 45.782 1.00 31.77 517 LEU A O 1
ATOM 3954 N N . VAL A 1 518 ? -0.173 -6.348 44.613 1.00 34.41 518 VAL A N 1
ATOM 3955 C CA . VAL A 1 518 ? -0.764 -5.055 44.180 1.00 34.41 518 VAL A CA 1
ATOM 3956 C C . VAL A 1 518 ? -1.144 -5.072 42.692 1.00 34.41 518 VAL A C 1
ATOM 3958 O O . VAL A 1 518 ? -2.127 -4.450 42.291 1.00 34.41 518 VAL A O 1
ATOM 3961 N N . SER A 1 519 ? -0.437 -5.854 41.871 1.00 34.56 519 SER A N 1
ATOM 3962 C CA . SER A 1 519 ? -0.691 -5.988 40.428 1.00 34.56 519 SER A CA 1
ATOM 3963 C C . SER A 1 519 ? -2.104 -6.488 40.094 1.00 34.56 519 SER A C 1
ATOM 3965 O O . SER A 1 519 ? -2.666 -6.102 39.072 1.00 34.56 519 SER A O 1
ATOM 3967 N N . ALA A 1 520 ? -2.704 -7.306 40.964 1.00 37.03 520 ALA A N 1
ATOM 3968 C CA . ALA A 1 520 ? -3.980 -7.982 40.719 1.00 37.03 520 ALA A CA 1
ATOM 3969 C C . ALA A 1 520 ? -5.200 -7.049 40.549 1.00 37.03 520 ALA A C 1
ATOM 3971 O O . ALA A 1 520 ? -6.210 -7.484 40.006 1.00 37.03 520 ALA A O 1
ATOM 3972 N N . VAL A 1 521 ? -5.126 -5.785 40.988 1.00 32.22 521 VAL A N 1
ATOM 3973 C CA . VAL A 1 521 ? -6.257 -4.832 40.916 1.00 32.22 521 VAL A CA 1
ATOM 3974 C C . VAL A 1 521 ? -6.141 -3.866 39.727 1.00 32.22 521 VAL A C 1
ATOM 3976 O O . VAL A 1 521 ? -7.155 -3.394 39.221 1.00 32.22 521 VAL A O 1
ATOM 3979 N N . LEU A 1 522 ? -4.929 -3.617 39.217 1.00 32.62 522 LEU A N 1
ATOM 3980 C CA . LEU A 1 522 ? -4.712 -2.790 38.017 1.00 32.62 522 LEU A CA 1
ATOM 3981 C C . LEU A 1 522 ? -4.730 -3.599 36.705 1.00 32.62 522 LEU A C 1
ATOM 3983 O O . LEU A 1 522 ? -4.804 -3.014 35.628 1.00 32.62 522 LEU A O 1
ATOM 3987 N N . LEU A 1 523 ? -4.728 -4.934 36.777 1.00 32.75 523 LEU A N 1
ATOM 3988 C CA . LEU A 1 523 ? -4.784 -5.830 35.612 1.00 32.75 523 LEU A CA 1
ATOM 3989 C C . LEU A 1 523 ? -6.195 -6.053 35.024 1.00 32.75 523 LEU A C 1
ATOM 3991 O O . LEU A 1 523 ? -6.338 -6.846 34.098 1.00 32.75 523 LEU A O 1
ATOM 3995 N N . LEU A 1 524 ? -7.228 -5.353 35.509 1.00 31.38 524 LEU A N 1
ATOM 3996 C CA . LEU A 1 524 ? -8.609 -5.477 35.005 1.00 31.38 524 LEU A CA 1
ATOM 3997 C C . LEU A 1 524 ? -9.038 -4.404 33.983 1.00 31.38 524 LEU A C 1
ATOM 3999 O O . LEU A 1 524 ? -10.138 -4.504 33.454 1.00 31.38 524 LEU A O 1
ATOM 4003 N N . ASN A 1 525 ? -8.189 -3.416 33.672 1.00 28.69 525 ASN A N 1
ATOM 4004 C CA . ASN A 1 525 ? -8.504 -2.319 32.733 1.00 28.69 525 ASN A CA 1
ATOM 4005 C C . ASN A 1 525 ? -7.480 -2.149 31.587 1.00 28.69 525 ASN A C 1
ATOM 4007 O O . ASN A 1 525 ? -7.478 -1.120 30.916 1.00 28.69 525 ASN A O 1
ATOM 4011 N N . SER A 1 526 ? -6.624 -3.148 31.338 1.00 31.12 526 SER A N 1
ATOM 4012 C CA . SER A 1 526 ? -5.503 -3.044 30.379 1.00 31.12 526 SER A CA 1
ATOM 4013 C C . SER A 1 526 ? -5.426 -4.212 29.384 1.00 31.12 526 SER A C 1
ATOM 4015 O O . SER A 1 526 ? -4.340 -4.584 28.948 1.00 31.12 526 SER A O 1
ATOM 4017 N N . THR A 1 527 ? -6.569 -4.813 29.035 1.00 29.88 527 THR A N 1
ATOM 4018 C CA . THR A 1 527 ? -6.659 -5.977 28.127 1.00 29.88 527 THR A CA 1
ATOM 4019 C C . THR A 1 527 ? -7.763 -5.856 27.067 1.00 29.88 527 THR A C 1
ATOM 4021 O O . THR A 1 527 ? -8.399 -6.842 26.699 1.00 29.88 527 THR A O 1
ATOM 4024 N N . LEU A 1 528 ? -7.922 -4.671 26.467 1.00 29.75 528 LEU A N 1
ATOM 4025 C CA . LEU A 1 528 ? -8.319 -4.612 25.053 1.00 29.75 528 LEU A CA 1
ATOM 4026 C C . LEU A 1 528 ? -7.067 -4.867 24.207 1.00 29.75 528 LEU A C 1
ATOM 4028 O O . LEU A 1 528 ? -6.388 -3.943 23.765 1.00 29.75 528 LEU A O 1
ATOM 4032 N N . GLY A 1 529 ? -6.718 -6.147 24.070 1.00 27.38 529 GLY A N 1
ATOM 4033 C CA . GLY A 1 529 ? -5.598 -6.577 23.239 1.00 27.38 529 GLY A CA 1
ATOM 4034 C C . GLY A 1 529 ? -5.849 -6.283 21.759 1.00 27.38 529 GLY A C 1
ATOM 4035 O O . GLY A 1 529 ? -6.990 -6.321 21.294 1.00 27.38 529 GLY A O 1
ATOM 4036 N N . LEU A 1 530 ? -4.770 -6.033 21.015 1.00 30.33 530 LEU A N 1
ATOM 4037 C CA . LEU A 1 530 ? -4.793 -5.995 19.553 1.00 30.33 530 LEU A CA 1
ATOM 4038 C C . LEU A 1 530 ? -5.301 -7.350 19.048 1.00 30.33 530 LEU A C 1
ATOM 4040 O O . LEU A 1 530 ? -4.624 -8.366 19.192 1.00 30.33 530 LEU A O 1
ATOM 4044 N N . CYS A 1 531 ? -6.524 -7.380 18.522 1.00 24.67 531 CYS A N 1
ATOM 4045 C CA . CYS A 1 531 ? -7.206 -8.637 18.248 1.00 24.67 531 CYS A CA 1
ATOM 4046 C C . CYS A 1 531 ? -6.684 -9.264 16.948 1.00 24.67 531 CYS A C 1
ATOM 4048 O O . CYS A 1 531 ? -7.136 -8.929 15.853 1.00 24.67 531 CYS A O 1
ATOM 4050 N N . GLY A 1 532 ? -5.725 -10.186 17.074 1.00 37.00 532 GLY A N 1
ATOM 4051 C CA . GLY A 1 532 ? -5.464 -11.179 16.034 1.00 37.00 532 GLY A CA 1
ATOM 4052 C C . GLY A 1 532 ? -6.725 -12.012 15.779 1.00 37.00 532 GLY A C 1
ATOM 4053 O O . GLY A 1 532 ? -7.512 -12.253 16.692 1.00 37.00 532 GLY A O 1
ATOM 4054 N N . CYS A 1 533 ? -6.937 -12.454 14.538 1.00 52.22 533 CYS A N 1
ATOM 4055 C CA . CYS A 1 533 ? -8.208 -13.060 14.115 1.00 52.22 533 CYS A CA 1
ATOM 4056 C C . CYS A 1 533 ? -8.540 -14.422 14.764 1.00 52.22 533 CYS A C 1
ATOM 4058 O O . CYS A 1 533 ? -9.631 -14.939 14.540 1.00 52.22 533 CYS A O 1
ATOM 4060 N N . TYR A 1 534 ? -7.626 -14.998 15.553 1.00 69.62 534 TYR A N 1
ATOM 4061 C CA . TYR A 1 534 ? -7.784 -16.285 16.233 1.00 69.62 534 TYR A CA 1
ATOM 4062 C C . TYR A 1 534 ? -7.358 -16.154 17.697 1.00 69.62 534 TYR A C 1
ATOM 4064 O O . TYR A 1 534 ? -6.315 -15.573 17.992 1.00 69.62 534 TYR A O 1
ATOM 4072 N N . LYS A 1 535 ? -8.140 -16.722 18.621 1.00 83.25 535 LYS A N 1
ATOM 4073 C CA . LYS A 1 535 ? -7.865 -16.665 20.073 1.00 83.25 535 LYS A CA 1
ATOM 4074 C C . LYS A 1 535 ? -7.008 -17.833 20.573 1.00 83.25 535 LYS A C 1
ATOM 4076 O O . LYS A 1 535 ? -6.516 -17.800 21.701 1.00 83.25 535 LYS A O 1
ATOM 4081 N N . SER A 1 536 ? -6.862 -18.874 19.753 1.00 87.62 536 SER A N 1
ATOM 4082 C CA . SER A 1 536 ? -6.153 -20.111 20.085 1.00 87.62 536 SER A CA 1
ATOM 4083 C C . SER A 1 536 ? -5.670 -20.863 18.839 1.00 87.62 536 SER A C 1
ATOM 4085 O O . SER A 1 536 ? -6.215 -20.667 17.749 1.00 87.62 536 SER A O 1
ATOM 4087 N N . ILE A 1 537 ? -4.665 -21.732 19.007 1.00 92.25 537 ILE A N 1
ATOM 4088 C CA . ILE A 1 537 ? -4.227 -22.700 17.986 1.00 92.25 537 ILE A CA 1
ATOM 4089 C C . ILE A 1 537 ? -4.392 -24.120 18.534 1.00 92.25 537 ILE A C 1
ATOM 4091 O O . ILE A 1 537 ? -3.796 -24.462 19.555 1.00 92.25 537 ILE A O 1
ATOM 4095 N N . PHE A 1 538 ? -5.140 -24.970 17.831 1.00 95.19 538 PHE A N 1
ATOM 4096 C CA . PHE A 1 538 ? -5.124 -26.418 18.064 1.00 95.19 538 PHE A CA 1
ATOM 4097 C C . PHE A 1 538 ? -4.351 -27.103 16.940 1.00 95.19 538 PHE A C 1
ATOM 4099 O O . PHE A 1 538 ? -4.515 -26.756 15.770 1.00 95.19 538 PHE A O 1
ATOM 4106 N N . SER A 1 539 ? -3.461 -28.032 17.287 1.00 96.00 539 SER A N 1
ATOM 4107 C CA . SER A 1 539 ? -2.449 -28.518 16.341 1.00 96.00 539 SER A CA 1
ATOM 4108 C C . SER A 1 539 ? -2.171 -30.015 16.424 1.00 96.00 539 SER A C 1
ATOM 4110 O O . SER A 1 539 ? -2.177 -30.606 17.502 1.00 96.00 539 SER A O 1
ATOM 4112 N N . PHE A 1 540 ? -1.920 -30.592 15.252 1.00 96.69 540 PHE A N 1
ATOM 4113 C CA . PHE A 1 540 ? -1.602 -31.991 14.975 1.00 96.69 540 PHE A CA 1
ATOM 4114 C C . PHE A 1 540 ? -0.329 -32.023 14.122 1.00 96.69 540 PHE A C 1
ATOM 4116 O O . PHE A 1 540 ? -0.020 -31.023 13.477 1.00 96.69 540 PHE A O 1
ATOM 4123 N N . GLY A 1 541 ? 0.420 -33.124 14.112 1.00 94.19 541 GLY A N 1
ATOM 4124 C CA . GLY A 1 541 ? 1.653 -33.209 13.322 1.00 94.19 541 GLY A CA 1
ATOM 4125 C C . GLY A 1 541 ? 2.725 -34.114 13.916 1.00 94.19 541 GLY A C 1
ATOM 4126 O O . GLY A 1 541 ? 2.443 -34.989 14.736 1.00 94.19 541 GLY A O 1
ATOM 4127 N N . ASP A 1 542 ? 3.973 -33.885 13.525 1.00 92.75 542 ASP A N 1
ATOM 4128 C CA . ASP A 1 542 ? 5.134 -34.651 13.970 1.00 92.75 542 ASP A CA 1
ATOM 4129 C C . ASP A 1 542 ? 6.220 -33.768 14.635 1.00 92.75 542 ASP A C 1
ATOM 4131 O O . ASP A 1 542 ? 5.919 -32.724 15.219 1.00 92.75 542 ASP A O 1
ATOM 4135 N N . SER A 1 543 ? 7.495 -34.171 14.565 1.00 92.00 543 SER A N 1
ATOM 4136 C CA . SER A 1 543 ? 8.640 -33.415 15.089 1.00 92.00 543 SER A CA 1
ATOM 4137 C C . SER A 1 543 ? 8.851 -32.034 14.455 1.00 92.00 543 SER A C 1
ATOM 4139 O O . SER A 1 543 ? 9.510 -31.205 15.081 1.00 92.00 543 SER A O 1
ATOM 4141 N N . ILE A 1 544 ? 8.277 -31.743 13.281 1.00 92.25 544 ILE A N 1
ATOM 4142 C CA . ILE A 1 544 ? 8.329 -30.414 12.647 1.00 92.25 544 ILE A CA 1
ATOM 4143 C C . ILE A 1 544 ? 7.587 -29.354 13.481 1.00 92.25 544 ILE A C 1
ATOM 4145 O O . ILE A 1 544 ? 7.919 -28.168 13.398 1.00 92.25 544 ILE A O 1
ATOM 4149 N N . ILE A 1 545 ? 6.602 -29.755 14.300 1.00 93.25 545 ILE A N 1
ATOM 4150 C CA . ILE A 1 545 ? 5.890 -28.843 15.212 1.00 93.25 545 ILE A CA 1
ATOM 4151 C C . ILE A 1 545 ? 5.717 -29.351 16.658 1.00 93.25 545 ILE A C 1
ATOM 4153 O O . ILE A 1 545 ? 5.070 -28.660 17.444 1.00 93.25 545 ILE A O 1
ATOM 4157 N N . ASP A 1 546 ? 6.265 -30.507 17.050 1.00 92.94 546 ASP A N 1
ATOM 4158 C CA . ASP A 1 546 ? 6.198 -31.007 18.437 1.00 92.94 546 ASP A CA 1
ATOM 4159 C C . ASP A 1 546 ? 6.800 -29.982 19.427 1.00 92.94 546 ASP A C 1
ATOM 4161 O O . ASP A 1 546 ? 7.986 -29.644 19.372 1.00 92.94 546 ASP A O 1
ATOM 4165 N N . SER A 1 547 ? 5.967 -29.476 20.345 1.00 89.94 547 SER A N 1
ATOM 4166 C CA . SER A 1 547 ? 6.358 -28.494 21.366 1.00 89.94 547 SER A CA 1
ATOM 4167 C C . SER A 1 547 ? 6.773 -29.112 22.712 1.00 89.94 547 SER A C 1
ATOM 4169 O O . SER A 1 547 ? 7.019 -28.362 23.662 1.00 89.94 547 SER A O 1
ATOM 4171 N N . GLY A 1 548 ? 6.890 -30.446 22.794 1.00 88.56 548 GLY A N 1
ATOM 4172 C CA . GLY A 1 548 ? 7.463 -31.187 23.927 1.00 88.56 548 GLY A CA 1
ATOM 4173 C C . GLY A 1 548 ? 6.816 -32.547 24.248 1.00 88.56 548 GLY A C 1
ATOM 4174 O O . GLY A 1 548 ? 7.238 -33.206 25.203 1.00 88.56 548 GLY A O 1
ATOM 4175 N N . ASN A 1 549 ? 5.810 -32.995 23.492 1.00 90.31 549 ASN A N 1
ATOM 4176 C CA . ASN A 1 549 ? 5.047 -34.219 23.751 1.00 90.31 549 ASN A CA 1
ATOM 4177 C C . ASN A 1 549 ? 5.941 -35.462 23.802 1.00 90.31 549 ASN A C 1
ATOM 4179 O O . ASN A 1 549 ? 5.845 -36.237 24.756 1.00 90.31 549 ASN A O 1
ATOM 4183 N N . PHE A 1 550 ? 6.856 -35.644 22.842 1.00 89.38 550 PHE A N 1
ATOM 4184 C CA . PHE A 1 550 ? 7.760 -36.799 22.850 1.00 89.38 550 PHE A CA 1
ATOM 4185 C C . PHE A 1 550 ? 8.657 -36.843 24.100 1.00 89.38 550 PHE A C 1
ATOM 4187 O O . PHE A 1 550 ? 8.864 -37.903 24.701 1.00 89.38 550 PHE A O 1
ATOM 4194 N N . VAL A 1 551 ? 9.132 -35.682 24.564 1.00 87.75 551 VAL A N 1
ATOM 4195 C CA . VAL A 1 551 ? 9.907 -35.565 25.808 1.00 87.75 551 VAL A CA 1
ATOM 4196 C C . VAL A 1 551 ? 9.071 -35.945 27.036 1.00 87.75 551 VAL A C 1
ATOM 4198 O O . VAL A 1 551 ? 9.570 -36.672 27.901 1.00 87.75 551 VAL A O 1
ATOM 4201 N N . HIS A 1 552 ? 7.795 -35.547 27.086 1.00 85.12 552 HIS A N 1
ATOM 4202 C CA . HIS A 1 552 ? 6.862 -35.959 28.140 1.00 85.12 552 HIS A CA 1
ATOM 4203 C C . HIS A 1 552 ? 6.486 -37.449 28.079 1.00 85.12 552 HIS A C 1
ATOM 4205 O O . HIS A 1 552 ? 6.261 -38.056 29.130 1.00 85.12 552 HIS A O 1
ATOM 4211 N N . ILE A 1 553 ? 6.424 -38.057 26.892 1.00 86.69 553 ILE A N 1
ATOM 4212 C CA . ILE A 1 553 ? 6.190 -39.500 26.709 1.00 86.69 553 ILE A CA 1
ATOM 4213 C C . ILE A 1 553 ? 7.385 -40.301 27.233 1.00 86.69 553 ILE A C 1
ATOM 4215 O O . ILE A 1 553 ? 7.198 -41.228 28.020 1.00 86.69 553 ILE A O 1
ATOM 4219 N N . ALA A 1 554 ? 8.610 -39.899 26.883 1.00 84.62 554 ALA A N 1
ATOM 4220 C CA . ALA A 1 554 ? 9.829 -40.614 27.257 1.00 84.62 554 ALA A CA 1
ATOM 4221 C C . ALA A 1 554 ? 10.071 -40.708 28.783 1.00 84.62 554 ALA A C 1
ATOM 4223 O O . ALA A 1 554 ? 10.786 -41.606 29.223 1.00 84.62 554 ALA A O 1
ATOM 4224 N N . GLY A 1 555 ? 9.509 -39.814 29.608 1.00 83.62 555 GLY A N 1
ATOM 4225 C CA . GLY A 1 555 ? 9.604 -39.901 31.077 1.00 83.62 555 GLY A CA 1
ATOM 4226 C C . GLY A 1 555 ? 11.051 -39.832 31.579 1.00 83.62 555 GLY A C 1
ATOM 4227 O O . GLY A 1 555 ? 11.759 -38.887 31.244 1.00 83.62 555 GLY A O 1
ATOM 4228 N N . ASP A 1 556 ? 11.515 -40.851 32.303 1.00 82.38 556 ASP A N 1
ATOM 4229 C CA . ASP A 1 556 ? 12.910 -40.953 32.773 1.00 82.38 556 ASP A CA 1
ATOM 4230 C C . ASP A 1 556 ? 13.852 -41.673 31.785 1.00 82.38 556 ASP A C 1
ATOM 4232 O O . ASP A 1 556 ? 15.050 -41.795 32.039 1.00 82.38 556 ASP A O 1
ATOM 4236 N N . HIS A 1 557 ? 13.351 -42.149 30.636 1.00 82.00 557 HIS A N 1
ATOM 4237 C CA . HIS A 1 557 ? 14.191 -42.830 29.647 1.00 82.00 557 HIS A CA 1
ATOM 4238 C C . HIS A 1 557 ? 15.179 -41.854 28.973 1.00 82.00 557 HIS A C 1
ATOM 4240 O O . HIS A 1 557 ? 14.797 -40.703 28.685 1.00 82.00 557 HIS A O 1
ATOM 4246 N N . PRO A 1 558 ? 16.413 -42.314 28.658 1.00 79.56 558 PRO A N 1
ATOM 4247 C CA . PRO A 1 558 ? 17.386 -41.554 27.878 1.00 79.56 558 PRO A CA 1
ATOM 4248 C C . PRO A 1 558 ? 16.783 -41.061 26.562 1.00 79.56 558 PRO A C 1
ATOM 4250 O O . PRO A 1 558 ? 16.203 -41.833 25.802 1.00 79.56 558 PRO A O 1
ATOM 4253 N N . CYS A 1 559 ? 16.898 -39.761 26.309 1.00 82.38 559 CYS A N 1
ATOM 4254 C CA . CYS A 1 559 ? 16.280 -39.098 25.168 1.00 82.38 559 CYS A CA 1
ATOM 4255 C C . CYS A 1 559 ? 17.154 -37.896 24.777 1.00 82.38 559 CYS A C 1
ATOM 4257 O O . CYS A 1 559 ? 17.314 -37.001 25.611 1.00 82.38 559 CYS A O 1
ATOM 4259 N N . PRO A 1 560 ? 17.730 -37.849 23.558 1.00 80.19 560 PRO A N 1
ATOM 4260 C CA . PRO A 1 560 ? 18.675 -36.795 23.179 1.00 80.19 560 PRO A CA 1
ATOM 4261 C C . PRO A 1 560 ? 18.029 -35.404 23.204 1.00 80.19 560 PRO A C 1
ATOM 4263 O O . PRO A 1 560 ? 18.672 -34.440 23.592 1.00 80.19 560 PRO A O 1
ATOM 4266 N N . PHE A 1 561 ? 16.726 -35.313 22.926 1.00 85.19 561 PHE A N 1
ATOM 4267 C CA . PHE A 1 561 ? 15.939 -34.072 22.931 1.00 85.19 561 PHE A CA 1
ATOM 4268 C C . PHE A 1 561 ? 15.711 -33.461 24.334 1.00 85.19 561 PHE A C 1
ATOM 4270 O O . PHE A 1 561 ? 15.100 -32.398 24.455 1.00 85.19 561 PHE A O 1
ATOM 4277 N N . LYS A 1 562 ? 16.184 -34.124 25.403 1.00 84.62 562 LYS A N 1
ATOM 4278 C CA . LYS A 1 562 ? 16.240 -33.590 26.782 1.00 84.62 562 LYS A CA 1
ATOM 4279 C C . LYS A 1 562 ? 17.620 -33.049 27.161 1.00 84.62 562 LYS A C 1
ATOM 4281 O O . LYS A 1 562 ? 17.753 -32.419 28.206 1.00 84.62 562 LYS A O 1
ATOM 4286 N N . GLU A 1 563 ? 18.635 -33.308 26.344 1.00 84.12 563 GLU A N 1
ATOM 4287 C CA . GLU A 1 563 ? 20.028 -32.939 26.581 1.00 84.12 563 GLU A CA 1
ATOM 4288 C C . GLU A 1 563 ? 20.448 -31.848 25.573 1.00 84.12 563 GLU A C 1
ATOM 4290 O O . GLU A 1 563 ? 19.840 -31.708 24.506 1.00 84.12 563 GLU A O 1
ATOM 4295 N N . PRO A 1 564 ? 21.497 -31.058 25.861 1.00 82.62 564 PRO A N 1
ATOM 4296 C CA . PRO A 1 564 ? 22.149 -30.252 24.834 1.00 82.62 564 PRO A CA 1
ATOM 4297 C C . PRO A 1 564 ? 22.607 -31.144 23.661 1.00 82.62 564 PRO A C 1
ATOM 4299 O O . PRO A 1 564 ? 22.994 -32.289 23.903 1.00 82.62 564 PRO A O 1
ATOM 4302 N N . PRO A 1 565 ? 22.612 -30.648 22.410 1.00 88.62 565 PRO A N 1
ATOM 4303 C CA . PRO A 1 565 ? 22.515 -29.234 22.037 1.00 88.62 565 PRO A CA 1
ATOM 4304 C C . PRO A 1 565 ? 21.106 -28.712 21.675 1.00 88.62 565 PRO A C 1
ATOM 4306 O O . PRO A 1 565 ? 20.988 -27.565 21.250 1.00 88.62 565 PRO A O 1
ATOM 4309 N N . PHE A 1 566 ? 20.030 -29.489 21.846 1.00 88.94 566 PHE A N 1
ATOM 4310 C CA . PHE A 1 566 ? 18.671 -29.019 21.521 1.00 88.94 566 PHE A CA 1
ATOM 4311 C C . PHE A 1 566 ? 18.272 -27.773 22.334 1.00 88.94 566 PHE A C 1
ATOM 4313 O O . PHE A 1 566 ? 18.614 -27.641 23.511 1.00 88.94 566 PHE A O 1
ATOM 4320 N N . GLY A 1 567 ? 17.555 -26.839 21.700 1.00 87.25 567 GLY A N 1
ATOM 4321 C CA . GLY A 1 567 ? 17.107 -25.582 22.318 1.00 87.25 567 GLY A CA 1
ATOM 4322 C C . GLY A 1 567 ? 18.195 -24.524 22.602 1.00 87.25 567 GLY A C 1
ATOM 4323 O O . GLY A 1 567 ? 17.891 -23.489 23.203 1.00 87.25 567 GLY A O 1
ATOM 4324 N N . MET A 1 568 ? 19.452 -24.732 22.183 1.00 86.31 568 MET A N 1
ATOM 4325 C CA . MET A 1 568 ? 20.582 -23.828 22.455 1.00 86.31 568 MET A CA 1
ATOM 4326 C C . MET A 1 568 ? 20.490 -22.397 21.877 1.00 86.31 568 MET A C 1
ATOM 4328 O O . MET A 1 568 ? 21.133 -21.498 22.431 1.00 86.31 568 MET A O 1
ATOM 4332 N N . THR A 1 569 ? 19.741 -22.136 20.798 1.00 83.94 569 THR A N 1
ATOM 4333 C CA . THR A 1 569 ? 19.700 -20.803 20.158 1.00 83.94 569 THR A CA 1
ATOM 4334 C C . THR A 1 569 ? 18.688 -19.869 20.810 1.00 83.94 569 THR A C 1
ATOM 4336 O O . THR A 1 569 ? 19.106 -18.824 21.310 1.00 83.94 569 THR A O 1
ATOM 4339 N N . TYR A 1 570 ? 17.407 -20.227 20.895 1.00 87.19 570 TYR A N 1
ATOM 4340 C CA . TYR A 1 570 ? 16.396 -19.375 21.545 1.00 87.19 570 TYR A CA 1
ATOM 4341 C C . TYR A 1 570 ? 16.226 -19.654 23.043 1.00 87.19 570 TYR A C 1
ATOM 4343 O O . TYR A 1 570 ? 16.352 -18.742 23.858 1.00 87.19 570 TYR A O 1
ATOM 4351 N N . PHE A 1 571 ? 15.979 -20.909 23.431 1.00 82.38 571 PHE A N 1
ATOM 4352 C CA . PHE A 1 571 ? 15.637 -21.264 24.817 1.00 82.38 571 PHE A CA 1
ATOM 4353 C C . PHE A 1 571 ? 16.853 -21.291 25.757 1.00 82.38 571 PHE A C 1
ATOM 4355 O O . PHE A 1 571 ? 16.704 -21.141 26.967 1.00 82.38 571 PHE A O 1
ATOM 4362 N N . LYS A 1 572 ? 18.061 -21.478 25.209 1.00 85.88 572 LYS A N 1
ATOM 4363 C CA . LYS A 1 572 ? 19.333 -21.685 25.934 1.00 85.88 572 LYS A CA 1
ATOM 4364 C C . LYS A 1 572 ? 19.357 -22.935 26.832 1.00 85.88 572 LYS A C 1
ATOM 4366 O O . LYS A 1 572 ? 20.304 -23.131 27.590 1.00 85.88 572 LYS A O 1
ATOM 4371 N N . HIS A 1 573 ? 18.348 -23.793 26.715 1.00 85.25 573 HIS A N 1
ATOM 4372 C CA . HIS A 1 573 ? 18.240 -25.103 27.346 1.00 85.25 573 HIS A CA 1
ATOM 4373 C C . HIS A 1 573 ? 17.362 -26.019 26.474 1.00 85.25 573 HIS A C 1
ATOM 4375 O O . HIS A 1 573 ? 16.549 -25.505 25.699 1.00 85.25 573 HIS A O 1
ATOM 4381 N N . PRO A 1 574 ? 17.442 -27.352 26.632 1.00 85.06 574 PRO A N 1
ATOM 4382 C CA . PRO A 1 574 ? 16.525 -28.279 25.973 1.00 85.06 574 PRO A CA 1
ATOM 4383 C C . PRO A 1 574 ? 15.070 -27.956 26.326 1.00 85.06 574 PRO A C 1
ATOM 4385 O O . PRO A 1 574 ? 14.692 -27.923 27.499 1.00 85.06 574 PRO A O 1
ATOM 4388 N N . SER A 1 575 ? 14.265 -27.667 25.305 1.00 86.19 575 SER A N 1
ATOM 4389 C CA . SER A 1 575 ? 12.869 -27.213 25.421 1.00 86.19 575 SER A CA 1
ATOM 4390 C C . SER A 1 575 ? 11.851 -28.263 24.960 1.00 86.19 575 SER A C 1
ATOM 4392 O O . SER A 1 575 ? 10.664 -27.963 24.840 1.00 86.19 575 SER A O 1
ATOM 4394 N N . GLY A 1 576 ? 12.318 -29.478 24.652 1.00 85.62 576 GLY A N 1
ATOM 4395 C CA . GLY A 1 576 ? 11.526 -30.564 24.070 1.00 85.62 576 GLY A CA 1
ATOM 4396 C C . GLY A 1 576 ? 11.223 -30.426 22.575 1.00 85.62 576 GLY A C 1
ATOM 4397 O O . GLY A 1 576 ? 10.667 -31.355 22.000 1.00 85.62 576 GLY A O 1
ATOM 4398 N N . ARG A 1 577 ? 11.611 -29.308 21.950 1.00 91.56 577 ARG A N 1
ATOM 4399 C CA . ARG A 1 577 ? 11.497 -29.062 20.505 1.00 91.56 577 ARG A CA 1
ATOM 4400 C C . ARG A 1 577 ? 12.659 -29.687 19.748 1.00 91.56 577 ARG A C 1
ATOM 4402 O O . ARG A 1 577 ? 13.793 -29.695 20.227 1.00 91.56 577 ARG A O 1
ATOM 4409 N N . ILE A 1 578 ? 12.383 -30.162 18.540 1.00 90.38 578 ILE A N 1
ATOM 4410 C CA . ILE A 1 578 ? 13.328 -30.939 17.730 1.00 90.38 578 ILE A CA 1
ATOM 4411 C C . ILE A 1 578 ? 14.108 -30.009 16.782 1.00 90.38 578 ILE A C 1
ATOM 4413 O O . ILE A 1 578 ? 14.058 -30.122 15.562 1.00 90.38 578 ILE A O 1
ATOM 4417 N N . SER A 1 579 ? 14.786 -29.026 17.379 1.00 93.12 579 SER A N 1
ATOM 4418 C CA . SER A 1 579 ? 15.586 -27.995 16.705 1.00 93.12 579 SER A CA 1
ATOM 4419 C C . SER A 1 579 ? 16.669 -27.465 17.655 1.00 93.12 579 SER A C 1
ATOM 4421 O O . SER A 1 579 ? 16.634 -27.690 18.870 1.00 93.12 579 SER A O 1
ATOM 4423 N N . ASP A 1 580 ? 17.583 -26.656 17.132 1.00 91.69 580 ASP A N 1
ATOM 4424 C CA . ASP A 1 580 ? 18.402 -25.732 17.922 1.00 91.69 580 ASP A CA 1
ATOM 4425 C C . ASP A 1 580 ? 17.564 -24.739 18.754 1.00 91.69 580 ASP A C 1
ATOM 4427 O O . ASP A 1 580 ? 18.071 -24.216 19.742 1.00 91.69 580 ASP A O 1
ATOM 4431 N N . GLY A 1 581 ? 16.289 -24.505 18.419 1.00 93.25 581 GLY A N 1
ATOM 4432 C CA . GLY A 1 581 ? 15.423 -23.562 19.128 1.00 93.25 581 GLY A CA 1
ATOM 4433 C C . GLY A 1 581 ? 13.920 -23.754 18.876 1.00 93.25 581 GLY A C 1
ATOM 4434 O O . GLY A 1 581 ? 13.345 -24.775 19.257 1.00 93.25 581 GLY A O 1
ATOM 4435 N N . ARG A 1 582 ? 13.268 -22.726 18.329 1.00 93.00 582 ARG A N 1
ATOM 4436 C CA . ARG A 1 582 ? 11.842 -22.661 17.969 1.00 93.00 582 ARG A CA 1
ATOM 4437 C C . ARG A 1 582 ? 11.527 -23.485 16.719 1.00 93.00 582 ARG A C 1
ATOM 4439 O O . ARG A 1 582 ? 12.330 -23.562 15.793 1.00 93.00 582 ARG A O 1
ATOM 4446 N N . VAL A 1 583 ? 10.317 -24.033 16.680 1.00 90.31 583 VAL A N 1
ATOM 4447 C CA . VAL A 1 583 ? 9.736 -24.781 15.548 1.00 90.31 583 VAL A CA 1
ATOM 4448 C C . VAL A 1 583 ? 8.615 -23.976 14.876 1.00 90.31 583 VAL A C 1
ATOM 4450 O O . VAL A 1 583 ? 8.191 -22.948 15.403 1.00 90.31 583 VAL A O 1
ATOM 4453 N N . VAL A 1 584 ? 8.111 -24.407 13.710 1.00 87.12 584 VAL A N 1
ATOM 4454 C CA . VAL A 1 584 ? 7.222 -23.577 12.855 1.00 87.12 584 VAL A CA 1
ATOM 4455 C C . VAL A 1 584 ? 5.992 -23.031 13.605 1.00 87.12 584 VAL A C 1
ATOM 4457 O O . VAL A 1 584 ? 5.640 -21.860 13.457 1.00 87.12 584 VAL A O 1
ATOM 4460 N N . ILE A 1 585 ? 5.375 -23.839 14.479 1.00 89.88 585 ILE A N 1
ATOM 4461 C CA . ILE A 1 585 ? 4.212 -23.423 15.283 1.00 89.88 585 ILE A CA 1
ATOM 4462 C C . ILE A 1 585 ? 4.514 -22.285 16.271 1.00 89.88 585 ILE A C 1
ATOM 4464 O O . ILE A 1 585 ? 3.634 -21.466 16.534 1.00 89.88 585 ILE A O 1
ATOM 4468 N N . ASP A 1 586 ? 5.742 -22.175 16.785 1.00 89.44 586 ASP A N 1
ATOM 4469 C CA . ASP A 1 586 ? 6.123 -21.092 17.700 1.00 89.44 586 ASP A CA 1
ATOM 4470 C C . ASP A 1 586 ? 6.071 -19.731 16.997 1.00 89.44 586 ASP A C 1
ATOM 4472 O O . ASP A 1 586 ? 5.609 -18.747 17.574 1.00 89.44 586 ASP A O 1
ATOM 4476 N N . PHE A 1 587 ? 6.501 -19.684 15.733 1.00 83.88 587 PHE A N 1
ATOM 4477 C CA . PHE A 1 587 ? 6.458 -18.483 14.900 1.00 83.88 587 PHE A CA 1
ATOM 4478 C C . PHE A 1 587 ? 5.025 -18.097 14.526 1.00 83.88 587 PHE A C 1
ATOM 4480 O O . PHE A 1 587 ? 4.662 -16.923 14.606 1.00 83.88 587 PHE A O 1
ATOM 4487 N N . TYR A 1 588 ? 4.189 -19.083 14.189 1.00 80.31 588 TYR A N 1
ATOM 4488 C CA . TYR A 1 588 ? 2.763 -18.861 13.948 1.00 80.31 588 TYR A CA 1
ATOM 4489 C C . TYR A 1 588 ? 2.038 -18.335 15.197 1.00 80.31 588 TYR A C 1
ATOM 4491 O O . TYR A 1 588 ? 1.259 -17.387 15.092 1.00 80.31 588 TYR A O 1
ATOM 4499 N N . ALA A 1 589 ? 2.329 -18.883 16.382 1.00 80.00 589 ALA A N 1
ATOM 4500 C CA . ALA A 1 589 ? 1.789 -18.385 17.645 1.00 80.00 589 ALA A CA 1
ATOM 4501 C C . ALA A 1 589 ? 2.244 -16.944 17.930 1.00 80.00 589 ALA A C 1
ATOM 4503 O O . ALA A 1 589 ? 1.407 -16.078 18.186 1.00 80.00 589 ALA A O 1
ATOM 4504 N N . GLN A 1 590 ? 3.547 -16.660 17.806 1.00 75.50 590 GLN A N 1
ATOM 4505 C CA . GLN A 1 590 ? 4.116 -15.331 18.051 1.00 75.50 590 GLN A CA 1
ATOM 4506 C C . GLN A 1 590 ? 3.509 -14.243 17.157 1.00 75.50 590 GLN A C 1
ATOM 4508 O O . GLN A 1 590 ? 3.153 -13.176 17.656 1.00 75.50 590 GLN A O 1
ATOM 4513 N N . ALA A 1 591 ? 3.348 -14.500 15.857 1.00 61.91 591 ALA A N 1
ATOM 4514 C CA . ALA A 1 591 ? 2.770 -13.523 14.936 1.00 61.91 591 ALA A CA 1
ATOM 4515 C C . ALA A 1 591 ? 1.266 -13.297 15.172 1.00 61.91 591 ALA A C 1
ATOM 4517 O O . ALA A 1 591 ? 0.791 -12.162 15.123 1.00 61.91 591 ALA A O 1
ATOM 4518 N N . LEU A 1 592 ? 0.528 -14.353 15.540 1.00 67.38 592 LEU A N 1
ATOM 4519 C CA . LEU A 1 592 ? -0.861 -14.257 16.009 1.00 67.38 592 LEU A CA 1
ATOM 4520 C C . LEU A 1 592 ? -0.993 -13.665 17.428 1.00 67.38 592 LEU A C 1
ATOM 4522 O O . LEU A 1 592 ? -2.110 -13.531 17.922 1.00 67.38 592 LEU A O 1
ATOM 4526 N N . GLN A 1 593 ? 0.119 -13.265 18.058 1.00 65.50 593 GLN A N 1
ATOM 4527 C CA . GLN A 1 593 ? 0.195 -12.679 19.405 1.00 65.50 593 GLN A CA 1
ATOM 4528 C C . GLN A 1 593 ? -0.312 -13.619 20.515 1.00 65.50 593 GLN A C 1
ATOM 4530 O O . GLN A 1 593 ? -0.763 -13.182 21.575 1.00 65.50 593 GLN A O 1
ATOM 4535 N N . LEU A 1 594 ? -0.191 -14.927 20.281 1.00 74.62 594 LEU A N 1
ATOM 4536 C CA . LEU A 1 594 ? -0.478 -15.995 21.233 1.00 74.62 594 LEU A CA 1
ATOM 4537 C C . LEU A 1 594 ? 0.817 -16.455 21.936 1.00 74.62 594 LEU A C 1
ATOM 4539 O O . LEU A 1 594 ? 1.904 -16.374 21.354 1.00 74.62 594 LEU A O 1
ATOM 4543 N N . PRO A 1 595 ? 0.738 -16.963 23.181 1.00 82.88 595 PRO A N 1
ATOM 4544 C CA . PRO A 1 595 ? 1.868 -17.648 23.805 1.00 82.88 595 PRO A CA 1
ATOM 4545 C C . PRO A 1 595 ? 2.211 -18.939 23.046 1.00 82.88 595 PRO A C 1
ATOM 4547 O O . PRO A 1 595 ? 1.378 -19.477 22.316 1.00 82.88 595 PRO A O 1
ATOM 4550 N N . PHE A 1 596 ? 3.419 -19.475 23.253 1.00 87.06 596 PHE A N 1
ATOM 4551 C CA . PHE A 1 596 ? 3.792 -20.777 22.691 1.00 87.06 596 PHE A CA 1
ATOM 4552 C C . PHE A 1 596 ? 2.787 -21.862 23.089 1.00 87.06 596 PHE A C 1
ATOM 4554 O O . PHE A 1 596 ? 2.445 -22.006 24.265 1.00 87.06 596 PHE A O 1
ATOM 4561 N N . ILE A 1 597 ? 2.339 -22.633 22.100 1.00 92.00 597 ILE A N 1
ATOM 4562 C CA . ILE A 1 597 ? 1.271 -23.614 22.277 1.00 92.00 597 ILE A CA 1
ATOM 4563 C C . ILE A 1 597 ? 1.801 -24.803 23.095 1.00 92.00 597 ILE A C 1
ATOM 4565 O O . ILE A 1 597 ? 2.786 -25.436 22.686 1.00 92.00 597 ILE A O 1
ATOM 4569 N N . PRO A 1 598 ? 1.197 -25.114 24.257 1.00 90.25 598 PRO A N 1
ATOM 4570 C CA . PRO A 1 598 ? 1.697 -26.166 25.127 1.00 90.25 598 PRO A CA 1
ATOM 4571 C C . PRO A 1 598 ? 1.481 -27.555 24.502 1.00 90.25 598 PRO A C 1
ATOM 4573 O O . PRO A 1 598 ? 0.469 -27.758 23.820 1.00 90.25 598 PRO A O 1
ATOM 4576 N N . PRO A 1 599 ? 2.387 -28.519 24.756 1.00 90.12 599 PRO A N 1
ATOM 4577 C CA . PRO A 1 599 ? 2.121 -29.930 24.486 1.00 90.12 599 PRO A CA 1
ATOM 4578 C C . PRO A 1 599 ? 0.871 -30.400 25.253 1.00 90.12 599 PRO A C 1
ATOM 4580 O O . PRO A 1 599 ? 0.512 -29.814 26.279 1.00 90.12 599 PRO A O 1
ATOM 4583 N N . SER A 1 600 ? 0.196 -31.443 24.763 1.00 88.31 600 SER A N 1
ATOM 4584 C CA . SER A 1 600 ? -0.962 -32.027 25.435 1.00 88.31 600 SER A CA 1
ATOM 4585 C C . SER A 1 600 ? -1.090 -33.540 25.251 1.00 88.31 600 SER A C 1
ATOM 4587 O O . SER A 1 600 ? -1.246 -34.052 24.143 1.00 88.31 600 SER A O 1
ATOM 4589 N N . LEU A 1 601 ? -1.123 -34.245 26.384 1.00 81.88 601 LEU A N 1
ATOM 4590 C CA . LEU A 1 601 ? -1.334 -35.685 26.508 1.00 81.88 601 LEU A CA 1
ATOM 4591 C C . LEU A 1 601 ? -2.467 -35.932 27.531 1.00 81.88 601 LEU A C 1
ATOM 4593 O O . LEU A 1 601 ? -2.269 -35.680 28.726 1.00 81.88 601 LEU A O 1
ATOM 4597 N N . PRO A 1 602 ? -3.653 -36.439 27.127 1.00 68.50 602 PRO A N 1
ATOM 4598 C CA . PRO A 1 602 ? -4.847 -36.480 27.986 1.00 68.50 602 PRO A CA 1
ATOM 4599 C C . PRO A 1 602 ? -4.686 -37.215 29.321 1.00 68.50 602 PRO A C 1
ATOM 4601 O O . PRO A 1 602 ? -5.345 -36.861 30.299 1.00 68.50 602 PRO A O 1
ATOM 4604 N N . GLU A 1 603 ? -3.806 -38.219 29.374 1.00 62.56 603 GLU A N 1
ATOM 4605 C CA . GLU A 1 603 ? -3.513 -39.000 30.582 1.00 62.56 603 GLU A CA 1
ATOM 4606 C C . GLU A 1 603 ? -2.737 -38.207 31.647 1.00 62.56 603 GLU A C 1
ATOM 4608 O O . GLU A 1 603 ? -2.815 -38.528 32.835 1.00 62.56 603 GLU A O 1
ATOM 4613 N N . LYS A 1 604 ? -1.987 -37.175 31.236 1.00 61.81 604 LYS A N 1
ATOM 4614 C CA . LYS A 1 604 ? -1.113 -36.378 32.112 1.00 61.81 604 LYS A CA 1
ATOM 4615 C C . LYS A 1 604 ? -1.706 -35.001 32.411 1.00 61.81 604 LYS A C 1
ATOM 4617 O O . LYS A 1 604 ? -1.659 -34.553 33.557 1.00 61.81 604 LYS A O 1
ATOM 4622 N N . ASP A 1 605 ? -2.331 -34.360 31.425 1.00 63.25 605 ASP A N 1
ATOM 4623 C CA . ASP A 1 605 ? -2.802 -32.982 31.559 1.00 63.25 605 ASP A CA 1
ATOM 4624 C C . ASP A 1 605 ? -4.236 -32.882 32.071 1.00 63.25 605 ASP A C 1
ATOM 4626 O O . ASP A 1 605 ? -5.168 -33.433 31.486 1.00 63.25 605 ASP A O 1
ATOM 4630 N N . ARG A 1 606 ? -4.432 -32.081 33.125 1.00 58.94 606 ARG A N 1
ATOM 4631 C CA . ARG A 1 606 ? -5.751 -31.689 33.666 1.00 58.94 606 ARG A CA 1
ATOM 4632 C C . ARG A 1 606 ? -6.054 -30.191 33.509 1.00 58.94 606 ARG A C 1
ATOM 4634 O O . ARG A 1 606 ? -6.984 -29.688 34.134 1.00 58.94 606 ARG A O 1
ATOM 4641 N N . GLY A 1 607 ? -5.250 -29.479 32.719 1.00 59.81 607 GLY A N 1
ATOM 4642 C CA . GLY A 1 607 ? -5.345 -28.031 32.535 1.00 59.81 607 GLY A CA 1
ATOM 4643 C C . GLY A 1 607 ? -6.524 -27.570 31.671 1.00 59.81 607 GLY A C 1
ATOM 4644 O O . GLY A 1 607 ? -7.176 -28.357 30.980 1.00 59.81 607 GLY A O 1
ATOM 4645 N N . GLN A 1 608 ? -6.759 -26.258 31.702 1.00 66.44 608 GLN A N 1
ATOM 4646 C CA . GLN A 1 608 ? -7.536 -25.536 30.694 1.00 66.44 608 GLN A CA 1
ATOM 4647 C C . GLN A 1 608 ? -6.574 -25.004 29.622 1.00 66.44 608 GLN A C 1
ATOM 4649 O O . GLN A 1 608 ? -5.455 -24.610 29.948 1.00 66.44 608 GLN A O 1
ATOM 4654 N N . PHE A 1 609 ? -7.018 -24.960 28.365 1.00 84.12 609 PHE A N 1
ATOM 4655 C CA . PHE A 1 609 ? -6.202 -24.564 27.211 1.00 84.12 609 PHE A CA 1
ATOM 4656 C C . PHE A 1 609 ? -6.738 -23.269 26.563 1.00 84.12 609 PHE A C 1
ATOM 4658 O O . PHE A 1 609 ? -7.283 -23.321 25.462 1.00 84.12 609 PHE A O 1
ATOM 4665 N N . PRO A 1 610 ? -6.632 -22.098 27.229 1.00 79.31 610 PRO A N 1
ATOM 4666 C CA . PRO A 1 610 ? -7.259 -20.850 26.771 1.00 79.31 610 PRO A CA 1
ATOM 4667 C C . PRO A 1 610 ? -6.683 -20.306 25.454 1.00 79.31 610 PRO A C 1
ATOM 4669 O O . PRO A 1 610 ? -7.360 -19.552 24.765 1.00 79.31 610 PRO A O 1
ATOM 4672 N N . HIS A 1 611 ? -5.459 -20.706 25.097 1.00 86.81 611 HIS A N 1
ATOM 4673 C CA . HIS A 1 611 ? -4.792 -20.356 23.836 1.00 86.81 611 HIS A CA 1
ATOM 4674 C C . HIS A 1 611 ? -4.583 -21.572 22.921 1.00 86.81 611 HIS A C 1
ATOM 4676 O O . HIS A 1 611 ? -3.880 -21.483 21.917 1.00 86.81 611 HIS A O 1
ATOM 4682 N N . GLY A 1 612 ? -5.241 -22.693 23.230 1.00 91.88 612 GLY A N 1
ATOM 4683 C CA . GLY A 1 612 ? -5.146 -23.936 22.471 1.00 91.88 612 GLY A CA 1
ATOM 4684 C C . GLY A 1 612 ? -4.069 -24.901 22.975 1.00 91.88 612 GLY A C 1
ATOM 4685 O O . GLY A 1 612 ? -3.534 -24.734 24.074 1.00 91.88 612 GLY A O 1
ATOM 4686 N N . ALA A 1 613 ? -3.825 -25.957 22.198 1.00 93.06 613 ALA A N 1
ATOM 4687 C CA . ALA A 1 613 ? -3.029 -27.122 22.585 1.00 93.06 613 ALA A CA 1
ATOM 4688 C C . ALA A 1 613 ? -2.384 -27.809 21.369 1.00 93.06 613 ALA A C 1
ATOM 4690 O O . ALA A 1 613 ? -2.930 -27.781 20.260 1.00 93.06 613 ALA A O 1
ATOM 4691 N N . ASN A 1 614 ? -1.240 -28.455 21.591 1.00 94.75 614 ASN A N 1
ATOM 4692 C CA . ASN A 1 614 ? -0.485 -29.169 20.568 1.00 94.75 614 ASN A CA 1
ATOM 4693 C C . ASN A 1 614 ? -0.437 -30.672 20.855 1.00 94.75 614 ASN A C 1
ATOM 4695 O O . ASN A 1 614 ? 0.093 -31.096 21.881 1.00 94.75 614 ASN A O 1
ATOM 4699 N N . PHE A 1 615 ? -0.963 -31.470 19.929 1.00 95.06 615 PHE A N 1
ATOM 4700 C CA . PHE A 1 615 ? -1.009 -32.932 19.998 1.00 95.06 615 PHE A CA 1
ATOM 4701 C C . PHE A 1 615 ? 0.046 -33.599 19.101 1.00 95.06 615 PHE A C 1
ATOM 4703 O O . PHE A 1 615 ? 0.144 -34.824 19.105 1.00 95.06 615 PHE A O 1
ATOM 4710 N N . ALA A 1 616 ? 0.842 -32.822 18.355 1.00 95.12 616 ALA A N 1
ATOM 4711 C CA . ALA A 1 616 ? 1.917 -33.332 17.508 1.00 95.12 616 ALA A CA 1
ATOM 4712 C C . ALA A 1 616 ? 2.996 -34.057 18.326 1.00 95.12 616 ALA A C 1
ATOM 4714 O O . ALA A 1 616 ? 3.399 -33.570 19.383 1.00 95.12 616 ALA A O 1
ATOM 4715 N N . VAL A 1 617 ? 3.493 -35.194 17.832 1.00 93.00 617 VAL A N 1
ATOM 4716 C CA . VAL A 1 617 ? 4.545 -35.982 18.504 1.00 93.00 617 VAL A CA 1
ATOM 4717 C C . VAL A 1 617 ? 5.600 -36.411 17.495 1.00 93.00 617 VAL A C 1
ATOM 4719 O O . VAL A 1 617 ? 5.239 -36.947 16.444 1.00 93.00 617 VAL A O 1
ATOM 4722 N N . LEU A 1 618 ? 6.886 -36.254 17.827 1.00 91.19 618 LEU A N 1
ATOM 4723 C CA . LEU A 1 618 ? 8.004 -36.794 17.037 1.00 91.19 618 LEU A CA 1
ATOM 4724 C C . LEU A 1 618 ? 7.730 -38.222 16.526 1.00 91.19 618 LEU A C 1
ATOM 4726 O O . LEU A 1 618 ? 7.252 -39.081 17.270 1.00 91.19 618 LEU A O 1
ATOM 4730 N N . ALA A 1 619 ? 8.073 -38.464 15.255 1.00 89.56 619 ALA A N 1
ATOM 4731 C CA . ALA A 1 619 ? 7.893 -39.737 14.551 1.00 89.56 619 ALA A CA 1
ATOM 4732 C C . ALA A 1 619 ? 6.431 -40.227 14.408 1.00 89.56 619 ALA A C 1
ATOM 4734 O O . ALA A 1 619 ? 6.212 -41.392 14.069 1.00 89.56 619 ALA A O 1
ATOM 4735 N N . SER A 1 620 ? 5.431 -39.358 14.614 1.00 94.31 620 SER A N 1
ATOM 4736 C CA . SER A 1 620 ? 4.035 -39.665 14.271 1.00 94.31 620 SER A CA 1
ATOM 4737 C C . SER A 1 620 ? 3.848 -39.846 12.769 1.00 94.31 620 SER A C 1
ATOM 4739 O O . SER A 1 620 ? 4.443 -39.132 11.962 1.00 94.31 620 SER A O 1
ATOM 4741 N N . THR A 1 621 ? 2.970 -40.778 12.415 1.00 95.38 621 THR A N 1
ATOM 4742 C CA . THR A 1 621 ? 2.569 -41.101 11.037 1.00 95.38 621 THR A CA 1
ATOM 4743 C C . THR A 1 621 ? 1.130 -40.652 10.772 1.00 95.38 621 THR A C 1
ATOM 4745 O O . THR A 1 621 ? 0.323 -40.529 11.696 1.00 95.38 621 THR A O 1
ATOM 4748 N N . ALA A 1 622 ? 0.771 -40.388 9.519 1.00 96.06 622 ALA A N 1
ATOM 4749 C CA . ALA A 1 622 ? -0.624 -40.176 9.139 1.00 96.06 622 ALA A CA 1
ATOM 4750 C C . ALA A 1 622 ? -1.438 -41.475 9.279 1.00 96.06 622 ALA A C 1
ATOM 4752 O O . ALA A 1 622 ? -2.606 -41.440 9.670 1.00 96.06 622 ALA A O 1
ATOM 4753 N N . LEU A 1 623 ? -0.820 -42.622 8.989 1.00 95.56 623 LEU A N 1
ATOM 4754 C CA . LEU A 1 623 ? -1.421 -43.954 9.038 1.00 95.56 623 LEU A CA 1
ATOM 4755 C C . LEU A 1 623 ? -1.131 -44.685 10.361 1.00 95.56 623 LEU A C 1
ATOM 4757 O O . LEU A 1 623 ? -0.081 -44.490 10.965 1.00 95.56 623 LEU A O 1
ATOM 4761 N N . PRO A 1 624 ? -2.028 -45.565 10.843 1.00 93.31 624 PRO A N 1
ATOM 4762 C CA . PRO A 1 624 ? -1.792 -46.317 12.074 1.00 93.31 624 PRO A CA 1
ATOM 4763 C C . PRO A 1 624 ? -0.682 -47.374 11.888 1.00 93.31 624 PRO A C 1
ATOM 4765 O O . PRO A 1 624 ? -0.615 -47.990 10.824 1.00 93.31 624 PRO A O 1
ATOM 4768 N N . PRO A 1 625 ? 0.117 -47.712 12.921 1.00 91.06 625 PRO A N 1
ATOM 4769 C CA . PRO A 1 625 ? 1.168 -48.742 12.843 1.00 91.06 625 PRO A CA 1
ATOM 4770 C C . PRO A 1 625 ? 0.700 -50.112 12.318 1.00 91.06 625 PRO A C 1
ATOM 4772 O O . PRO A 1 625 ? 1.473 -50.855 11.711 1.00 91.06 625 PRO A O 1
ATOM 4775 N N . GLU A 1 626 ? -0.580 -50.435 12.526 1.00 91.25 626 GLU A N 1
ATOM 4776 C CA . GLU A 1 626 ? -1.272 -51.611 11.986 1.00 91.25 626 GLU A CA 1
ATOM 4777 C C . GLU A 1 626 ? -1.141 -51.726 10.454 1.00 91.25 626 GLU A C 1
ATOM 4779 O O . GLU A 1 626 ? -0.961 -52.825 9.927 1.00 91.25 626 GLU A O 1
ATOM 4784 N N . TYR A 1 627 ? -1.183 -50.588 9.748 1.00 93.12 627 TYR A N 1
ATOM 4785 C CA . TYR A 1 627 ? -1.110 -50.478 8.290 1.00 93.12 627 TYR A CA 1
ATOM 4786 C C . TYR A 1 627 ? 0.177 -51.096 7.734 1.00 93.12 627 TYR A C 1
ATOM 4788 O O . TYR A 1 627 ? 0.139 -51.931 6.831 1.00 93.12 627 TYR A O 1
ATOM 4796 N N . PHE A 1 628 ? 1.327 -50.725 8.302 1.00 91.31 628 PHE A N 1
ATOM 4797 C CA . PHE A 1 628 ? 2.645 -51.072 7.763 1.00 91.31 628 PHE A CA 1
ATOM 4798 C C . PHE A 1 628 ? 2.960 -52.570 7.860 1.00 91.31 628 PHE A C 1
ATOM 4800 O O . PHE A 1 628 ? 3.728 -53.096 7.049 1.00 91.31 628 PHE A O 1
ATOM 4807 N N . ARG A 1 629 ? 2.279 -53.303 8.755 1.00 89.06 629 ARG A N 1
ATOM 4808 C CA . ARG A 1 629 ? 2.395 -54.768 8.841 1.00 89.06 629 ARG A CA 1
ATOM 4809 C C . ARG A 1 629 ? 1.950 -55.465 7.553 1.00 89.06 629 ARG A C 1
ATOM 4811 O O . ARG A 1 629 ? 2.537 -56.486 7.203 1.00 89.06 629 ARG A O 1
ATOM 4818 N N . ARG A 1 630 ? 0.996 -54.891 6.800 1.00 88.62 630 ARG A N 1
ATOM 4819 C CA . ARG A 1 630 ? 0.566 -55.414 5.483 1.00 88.62 630 ARG A CA 1
ATOM 4820 C C . ARG A 1 630 ? 1.683 -55.363 4.428 1.00 88.62 630 ARG A C 1
ATOM 4822 O O . ARG A 1 630 ? 1.640 -56.110 3.459 1.00 88.62 630 ARG A O 1
ATOM 4829 N N . TRP A 1 631 ? 2.697 -54.526 4.656 1.00 87.31 631 TRP A N 1
ATOM 4830 C CA . TRP A 1 631 ? 3.881 -54.339 3.812 1.00 87.31 631 TRP A CA 1
ATOM 4831 C C . TRP A 1 631 ? 5.151 -55.014 4.367 1.00 87.31 631 TRP A C 1
ATOM 4833 O O . TRP A 1 631 ? 6.238 -54.810 3.827 1.00 87.31 631 TRP A O 1
ATOM 4843 N N . ASN A 1 632 ? 5.042 -55.799 5.449 1.00 89.06 632 ASN A N 1
ATOM 4844 C CA . ASN A 1 632 ? 6.182 -56.365 6.185 1.00 89.06 632 ASN A CA 1
ATOM 4845 C C . ASN A 1 632 ? 7.238 -55.295 6.566 1.00 89.06 632 ASN A C 1
ATOM 4847 O O . ASN A 1 632 ? 8.442 -55.417 6.302 1.00 89.06 632 ASN A O 1
ATOM 4851 N N . HIS A 1 633 ? 6.752 -54.200 7.151 1.00 90.06 633 HIS A N 1
ATOM 4852 C CA . HIS A 1 633 ? 7.533 -53.096 7.708 1.00 90.06 633 HIS A CA 1
ATOM 4853 C C . HIS A 1 633 ? 6.906 -52.650 9.041 1.00 90.06 633 HIS A C 1
ATOM 4855 O O . HIS A 1 633 ? 5.739 -52.931 9.324 1.00 90.06 633 HIS A O 1
ATOM 4861 N N . THR A 1 634 ? 7.697 -51.994 9.886 1.00 88.00 634 THR A N 1
ATOM 4862 C CA . THR A 1 634 ? 7.318 -51.610 11.250 1.00 88.00 634 THR A CA 1
ATOM 4863 C C . THR A 1 634 ? 7.825 -50.209 11.548 1.00 88.00 634 THR A C 1
ATOM 4865 O O . THR A 1 634 ? 9.033 -49.992 11.590 1.00 88.00 634 THR A O 1
ATOM 4868 N N . VAL A 1 635 ? 6.906 -49.277 11.791 1.00 89.06 635 VAL A N 1
ATOM 4869 C CA . VAL A 1 635 ? 7.243 -47.909 12.208 1.00 89.06 635 VAL A CA 1
ATOM 4870 C C . VAL A 1 635 ? 7.658 -47.880 13.691 1.00 89.06 635 VAL A C 1
ATOM 4872 O O . VAL A 1 635 ? 7.145 -48.681 14.477 1.00 89.06 635 VAL A O 1
ATOM 4875 N N . PRO A 1 636 ? 8.594 -47.001 14.100 1.00 81.56 636 PRO A N 1
ATOM 4876 C CA . PRO A 1 636 ? 9.235 -47.074 15.416 1.00 81.56 636 PRO A CA 1
ATOM 4877 C C . PRO A 1 636 ? 8.381 -46.549 16.579 1.00 81.56 636 PRO A C 1
ATOM 4879 O O . PRO A 1 636 ? 8.722 -46.808 17.732 1.00 81.56 636 PRO A O 1
ATOM 4882 N N . MET A 1 637 ? 7.296 -45.815 16.305 1.00 82.81 637 MET A N 1
ATOM 4883 C CA . MET A 1 637 ? 6.414 -45.232 17.322 1.00 82.81 637 MET A CA 1
ATOM 4884 C C . MET A 1 637 ? 4.956 -45.675 17.132 1.00 82.81 637 MET A C 1
ATOM 4886 O O . MET A 1 637 ? 4.511 -45.837 15.997 1.00 82.81 637 MET A O 1
ATOM 4890 N N . PRO A 1 638 ? 4.179 -45.836 18.221 1.00 86.69 638 PRO A N 1
ATOM 4891 C CA . PRO A 1 638 ? 2.781 -46.263 18.152 1.00 86.69 638 PRO A CA 1
ATOM 4892 C C . PRO A 1 638 ? 1.793 -45.119 17.841 1.00 86.69 638 PRO A C 1
ATOM 4894 O O . PRO A 1 638 ? 0.583 -45.339 17.863 1.00 86.69 638 PRO A O 1
ATOM 4897 N N . PHE A 1 639 ? 2.282 -43.897 17.610 1.00 90.69 639 PHE A N 1
ATOM 4898 C CA . PHE A 1 639 ? 1.466 -42.688 17.493 1.00 90.69 639 PHE A CA 1
ATOM 4899 C C . PHE A 1 639 ? 1.139 -42.364 16.034 1.00 90.69 639 PHE A C 1
ATOM 4901 O O . PHE A 1 639 ? 2.013 -42.369 15.167 1.00 90.69 639 PHE A O 1
ATOM 4908 N N . SER A 1 640 ? -0.129 -42.048 15.781 1.00 94.69 640 SER A N 1
ATOM 4909 C CA . SER A 1 640 ? -0.636 -41.668 14.462 1.00 94.69 640 SER A CA 1
ATOM 4910 C C . SER A 1 640 ? -1.547 -40.444 14.546 1.00 94.69 640 SER A C 1
ATOM 4912 O O . SER A 1 640 ? -2.018 -40.099 15.633 1.00 94.69 640 SER A O 1
ATOM 4914 N N . LEU A 1 641 ? -1.856 -39.819 13.409 1.00 95.94 641 LEU A N 1
ATOM 4915 C CA . LEU A 1 641 ? -2.795 -38.696 13.329 1.00 95.94 641 LEU A CA 1
ATOM 4916 C C . LEU A 1 641 ? -4.156 -39.022 13.976 1.00 95.94 641 LEU A C 1
ATOM 4918 O O . LEU A 1 641 ? -4.689 -38.211 14.732 1.00 95.94 641 LEU A O 1
ATOM 4922 N N . ALA A 1 642 ? -4.666 -40.244 13.789 1.00 93.94 642 ALA A N 1
ATOM 4923 C CA . ALA A 1 642 ? -5.882 -40.722 14.453 1.00 93.94 642 ALA A CA 1
ATOM 4924 C C . ALA A 1 642 ? -5.745 -40.774 15.991 1.00 93.94 642 ALA A C 1
ATOM 4926 O O . ALA A 1 642 ? -6.685 -40.449 16.714 1.00 93.94 642 ALA A O 1
ATOM 4927 N N . THR A 1 643 ? -4.563 -41.123 16.511 1.00 93.94 643 THR A N 1
ATOM 4928 C CA . THR A 1 643 ? -4.265 -41.097 17.955 1.00 93.94 643 THR A CA 1
ATOM 4929 C C . THR A 1 643 ? -4.338 -39.671 18.510 1.00 93.94 643 THR A C 1
ATOM 4931 O O . THR A 1 643 ? -4.948 -39.441 19.554 1.00 93.94 643 THR A O 1
ATOM 4934 N N . GLN A 1 644 ? -3.763 -38.704 17.789 1.00 95.25 644 GLN A N 1
ATOM 4935 C CA . GLN A 1 644 ? -3.776 -37.288 18.169 1.00 95.25 644 GLN A CA 1
ATOM 4936 C C . GLN A 1 644 ? -5.189 -36.688 18.088 1.00 95.25 644 GLN A C 1
ATOM 4938 O O . GLN A 1 644 ? -5.585 -35.902 18.948 1.00 95.25 644 GLN A O 1
ATOM 4943 N N . LEU A 1 645 ? -5.976 -37.100 17.092 1.00 95.56 645 LEU A N 1
ATOM 4944 C CA . LEU A 1 645 ? -7.374 -36.709 16.924 1.00 95.56 645 LEU A CA 1
ATOM 4945 C C . LEU A 1 645 ? -8.254 -37.190 18.092 1.00 95.56 645 LEU A C 1
ATOM 4947 O O . LEU A 1 645 ? -9.054 -36.413 18.613 1.00 95.56 645 LEU A O 1
ATOM 4951 N N . GLU A 1 646 ? -8.061 -38.419 18.580 1.00 94.06 646 GLU A N 1
ATOM 4952 C CA . GLU A 1 646 ? -8.730 -38.899 19.799 1.00 94.06 646 GLU A CA 1
ATOM 4953 C C . GLU A 1 646 ? -8.291 -38.132 21.056 1.00 94.06 646 GLU A C 1
ATOM 4955 O O . GLU A 1 646 ? -9.125 -37.790 21.899 1.00 94.06 646 GLU A O 1
ATOM 4960 N N . TRP A 1 647 ? -7.008 -37.778 21.179 1.00 93.00 647 TRP A N 1
ATOM 4961 C CA . TRP A 1 647 ? -6.531 -36.936 22.283 1.00 93.00 647 TRP A CA 1
ATOM 4962 C C . TRP A 1 647 ? -7.132 -35.525 22.261 1.00 93.00 647 TRP A C 1
ATOM 4964 O O . TRP A 1 647 ? -7.518 -34.991 23.311 1.00 93.00 647 TRP A O 1
ATOM 4974 N N . PHE A 1 648 ? -7.284 -34.944 21.070 1.00 94.00 648 PHE A N 1
ATOM 4975 C CA . PHE A 1 648 ? -7.997 -33.688 20.881 1.00 94.00 648 PHE A CA 1
ATOM 4976 C C . PHE A 1 648 ? -9.474 -33.820 21.256 1.00 94.00 648 PHE A C 1
ATOM 4978 O O . PHE A 1 648 ? -9.955 -32.997 22.031 1.00 94.00 648 PHE A O 1
ATOM 4985 N N . LYS A 1 649 ? -10.187 -34.868 20.815 1.00 92.75 649 LYS A N 1
ATOM 4986 C CA . LYS A 1 649 ? -11.591 -35.112 21.208 1.00 92.75 649 LYS A CA 1
ATOM 4987 C C . LYS A 1 649 ? -11.749 -35.213 22.722 1.00 92.75 649 LYS A C 1
ATOM 4989 O O . LYS A 1 649 ? -12.615 -34.544 23.282 1.00 92.75 649 LYS A O 1
ATOM 4994 N N . GLN A 1 650 ? -10.903 -35.991 23.401 1.00 90.12 650 GLN A N 1
ATOM 4995 C CA . GLN A 1 650 ? -10.919 -36.123 24.865 1.00 90.12 650 GLN A CA 1
ATOM 4996 C C . GLN A 1 650 ? -10.689 -34.772 25.562 1.00 90.12 650 GLN A C 1
ATOM 4998 O O . GLN A 1 650 ? -11.382 -34.429 26.523 1.00 90.12 650 GLN A O 1
ATOM 5003 N N . THR A 1 651 ? -9.764 -33.965 25.038 1.00 89.00 651 THR A N 1
ATOM 5004 C CA . THR A 1 651 ? -9.490 -32.613 25.542 1.00 89.00 651 THR A CA 1
ATOM 5005 C C . THR A 1 651 ? -10.663 -31.663 25.284 1.00 89.00 651 THR A C 1
ATOM 5007 O O . THR A 1 651 ? -11.093 -30.960 26.199 1.00 89.00 651 THR A O 1
ATOM 5010 N N . LEU A 1 652 ? -11.247 -31.693 24.085 1.00 88.81 652 LEU A N 1
ATOM 5011 C CA . LEU A 1 652 ? -12.398 -30.894 23.665 1.00 88.81 652 LEU A CA 1
ATOM 5012 C C . LEU A 1 652 ? -13.653 -31.232 24.486 1.00 88.81 652 LEU A C 1
ATOM 5014 O O . LEU A 1 652 ? -14.348 -30.328 24.934 1.00 88.81 652 LEU A O 1
ATOM 5018 N N . HIS A 1 653 ? -13.902 -32.514 24.773 1.00 87.62 653 HIS A N 1
ATOM 5019 C CA . HIS A 1 653 ? -14.949 -32.972 25.698 1.00 87.62 653 HIS A CA 1
ATOM 5020 C C . HIS A 1 653 ? -14.826 -32.349 27.101 1.00 87.62 653 HIS A C 1
ATOM 5022 O O . HIS A 1 653 ? -15.843 -32.144 27.763 1.00 87.62 653 HIS A O 1
ATOM 5028 N N . ARG A 1 654 ? -13.600 -32.047 27.549 1.00 84.94 654 ARG A N 1
ATOM 5029 C CA . ARG A 1 654 ? -13.308 -31.452 28.860 1.00 84.94 654 ARG A CA 1
ATOM 5030 C C . ARG A 1 654 ? -13.368 -29.922 28.860 1.00 84.94 654 ARG A C 1
ATOM 5032 O O . ARG A 1 654 ? -13.879 -29.357 29.822 1.00 84.94 654 ARG A O 1
ATOM 5039 N N . ILE A 1 655 ? -12.830 -29.255 27.835 1.00 87.19 655 ILE A N 1
ATOM 5040 C CA . ILE A 1 655 ? -12.741 -27.779 27.792 1.00 87.19 655 ILE A CA 1
ATOM 5041 C C . ILE A 1 655 ? -13.946 -27.107 27.114 1.00 87.19 655 ILE A C 1
ATOM 5043 O O . ILE A 1 655 ? -14.225 -25.947 27.395 1.00 87.19 655 ILE A O 1
ATOM 5047 N N . ALA A 1 656 ? -14.675 -27.833 26.263 1.00 86.31 656 ALA A N 1
ATOM 5048 C CA . ALA A 1 656 ? -15.865 -27.371 25.549 1.00 86.31 656 ALA A CA 1
ATOM 5049 C C . ALA A 1 656 ? -16.985 -28.441 25.601 1.00 86.31 656 ALA A C 1
ATOM 5051 O O . ALA A 1 656 ? -17.266 -29.117 24.603 1.00 86.31 656 ALA A O 1
ATOM 5052 N N . PRO A 1 657 ? -17.621 -28.644 26.772 1.00 81.00 657 PRO A N 1
ATOM 5053 C CA . PRO A 1 657 ? -18.675 -29.640 26.939 1.00 81.00 657 PRO A CA 1
ATOM 5054 C C . PRO A 1 657 ? -19.967 -29.227 26.210 1.00 81.00 657 PRO A C 1
ATOM 5056 O O . PRO A 1 657 ? -20.733 -28.395 26.692 1.00 81.00 657 PRO A O 1
ATOM 5059 N N . GLY A 1 658 ? -20.224 -29.858 25.062 1.00 81.44 658 GLY A N 1
ATOM 5060 C CA . GLY A 1 658 ? -21.438 -29.683 24.256 1.00 81.44 658 GLY A CA 1
ATOM 5061 C C . GLY A 1 658 ? -21.209 -28.870 22.978 1.00 81.44 658 GLY A C 1
ATOM 5062 O O . GLY A 1 658 ? -20.369 -27.974 22.923 1.00 81.44 658 GLY A O 1
ATOM 5063 N N . ASP A 1 659 ? -21.963 -29.184 21.925 1.00 79.19 659 ASP A N 1
ATOM 5064 C CA . ASP A 1 659 ? -21.592 -28.817 20.548 1.00 79.19 659 ASP A CA 1
ATOM 5065 C C . ASP A 1 659 ? -21.633 -27.312 20.253 1.00 79.19 659 ASP A C 1
ATOM 5067 O O . ASP A 1 659 ? -20.842 -26.817 19.450 1.00 79.19 659 ASP A O 1
ATOM 5071 N N . ALA A 1 660 ? -22.466 -26.551 20.967 1.00 75.75 660 ALA A N 1
ATOM 5072 C CA . ALA A 1 660 ? -22.442 -25.089 20.908 1.00 75.75 660 ALA A CA 1
ATOM 5073 C C . ALA A 1 660 ? -21.120 -24.501 21.445 1.00 75.75 660 ALA A C 1
ATOM 5075 O O . ALA A 1 660 ? -20.570 -23.580 20.843 1.00 75.75 660 ALA A O 1
ATOM 5076 N N . ALA A 1 661 ? -20.572 -25.058 22.533 1.00 80.19 661 ALA A N 1
ATOM 5077 C CA . ALA A 1 661 ? -19.285 -24.631 23.085 1.00 80.19 661 ALA A CA 1
ATOM 5078 C C . ALA A 1 661 ? -18.119 -25.031 22.164 1.00 80.19 661 ALA A C 1
ATOM 5080 O O . ALA A 1 661 ? -17.190 -24.248 21.977 1.00 80.19 661 ALA A O 1
ATOM 5081 N N . ARG A 1 662 ? -18.197 -26.216 21.540 1.00 85.56 662 ARG A N 1
ATOM 5082 C CA . ARG A 1 662 ? -17.223 -26.685 20.537 1.00 85.56 662 ARG A CA 1
ATOM 5083 C C . ARG A 1 662 ? -17.200 -25.781 19.308 1.00 85.56 662 ARG A C 1
ATOM 5085 O O . ARG A 1 662 ? -16.141 -25.297 18.929 1.00 85.56 662 ARG A O 1
ATOM 5092 N N . THR A 1 663 ? -18.375 -25.490 18.748 1.00 81.50 663 THR A N 1
ATOM 5093 C CA . THR A 1 663 ? -18.530 -24.631 17.564 1.00 81.50 663 THR A CA 1
ATOM 5094 C C . THR A 1 663 ? -18.052 -23.204 17.833 1.00 81.50 663 THR A C 1
ATOM 5096 O O . THR A 1 663 ? -17.426 -22.602 16.966 1.00 81.50 663 THR A O 1
ATOM 5099 N N . ALA A 1 664 ? -18.296 -22.665 19.034 1.00 78.44 664 ALA A N 1
ATOM 5100 C CA . ALA A 1 664 ? -17.771 -21.360 19.430 1.00 78.44 664 ALA A CA 1
ATOM 5101 C C . ALA A 1 664 ? -16.235 -21.371 19.539 1.00 78.44 664 ALA A C 1
ATOM 5103 O O . ALA A 1 664 ? -15.572 -20.556 18.904 1.00 78.44 664 ALA A O 1
ATOM 5104 N N . LEU A 1 665 ? -15.660 -22.330 20.278 1.00 86.69 665 LEU A N 1
ATOM 5105 C CA . LEU A 1 665 ? -14.209 -22.441 20.462 1.00 86.69 665 LEU A CA 1
ATOM 5106 C C . LEU A 1 665 ? -13.475 -22.636 19.127 1.00 86.69 665 LEU A C 1
ATOM 5108 O O . LEU A 1 665 ? -12.550 -21.888 18.815 1.00 86.69 665 LEU A O 1
ATOM 5112 N N . LEU A 1 666 ? -13.897 -23.612 18.321 1.00 86.75 666 LEU A N 1
ATOM 5113 C CA . LEU A 1 666 ? -13.235 -23.974 17.061 1.00 86.75 666 LEU A CA 1
ATOM 5114 C C . LEU A 1 666 ? -13.587 -23.031 15.895 1.00 86.75 666 LEU A C 1
ATOM 5116 O O . LEU A 1 666 ? -12.868 -22.996 14.895 1.00 86.75 666 LEU A O 1
ATOM 5120 N N . GLY A 1 667 ? -14.635 -22.216 16.043 1.00 81.44 667 GLY A N 1
ATOM 5121 C CA . GLY A 1 667 ? -14.914 -21.078 15.169 1.00 81.44 667 GLY A CA 1
ATOM 5122 C C . GLY A 1 667 ? -13.947 -19.906 15.369 1.00 81.44 667 GLY A C 1
ATOM 5123 O O . GLY A 1 667 ? -13.650 -19.200 14.410 1.00 81.44 667 GLY A O 1
ATOM 5124 N N . GLU A 1 668 ? -13.412 -19.736 16.583 1.00 83.44 668 GLU A N 1
ATOM 5125 C CA . GLU A 1 668 ? -12.425 -18.702 16.948 1.00 83.44 668 GLU A CA 1
ATOM 5126 C C . GLU A 1 668 ? -10.978 -19.240 17.034 1.00 83.44 668 GLU A C 1
ATOM 5128 O O . GLU A 1 668 ? -10.059 -18.527 17.452 1.00 83.44 668 GLU A O 1
ATOM 5133 N N . SER A 1 669 ? -10.767 -20.503 16.649 1.00 87.31 669 SER A N 1
ATOM 5134 C CA . SER A 1 669 ? -9.465 -21.179 16.622 1.00 87.31 669 SER A CA 1
ATOM 5135 C C . SER A 1 669 ? -8.857 -21.196 15.222 1.00 87.31 669 SER A C 1
ATOM 5137 O O . SER A 1 669 ? -9.567 -21.334 14.225 1.00 87.31 669 SER A O 1
ATOM 5139 N N . LEU A 1 670 ? -7.526 -21.186 15.159 1.00 89.38 670 LEU A N 1
ATOM 5140 C CA . LEU A 1 670 ? -6.793 -21.722 14.016 1.00 89.38 670 LEU A CA 1
ATOM 5141 C C . LEU A 1 670 ? -6.512 -23.210 14.264 1.00 89.38 670 LEU A C 1
ATOM 5143 O O . LEU A 1 670 ? -5.992 -23.568 15.320 1.00 89.38 670 LEU A O 1
ATOM 5147 N N . ILE A 1 671 ? -6.816 -24.074 13.296 1.00 94.38 671 ILE A N 1
ATOM 5148 C CA . ILE A 1 671 ? -6.357 -25.467 13.316 1.00 94.38 671 ILE A CA 1
ATOM 5149 C C . ILE A 1 671 ? -5.136 -25.614 12.403 1.00 94.38 671 ILE A C 1
ATOM 5151 O O . ILE A 1 671 ? -5.139 -25.095 11.286 1.00 94.38 671 ILE A O 1
ATOM 5155 N N . LEU A 1 672 ? -4.104 -26.325 12.855 1.00 94.38 672 LEU A N 1
ATOM 5156 C CA . LEU A 1 672 ? -2.875 -26.586 12.097 1.00 94.38 672 LEU A CA 1
ATOM 5157 C C . LEU A 1 672 ? -2.599 -28.094 12.033 1.00 94.38 672 LEU A C 1
ATOM 5159 O O . LEU A 1 672 ? -2.422 -28.726 13.069 1.00 94.38 672 LEU A O 1
ATOM 5163 N N . MET A 1 673 ? -2.538 -28.660 10.827 1.00 90.81 673 MET A N 1
ATOM 5164 C CA . MET A 1 673 ? -2.322 -30.102 10.613 1.00 90.81 673 MET A CA 1
ATOM 5165 C C . MET A 1 673 ? -0.853 -30.551 10.679 1.00 90.81 673 MET A C 1
ATOM 5167 O O . MET A 1 673 ? -0.601 -31.753 10.689 1.00 90.81 673 MET A O 1
ATOM 5171 N N . GLY A 1 674 ? 0.095 -29.605 10.715 1.00 84.31 674 GLY A N 1
ATOM 5172 C CA . GLY A 1 674 ? 1.534 -29.893 10.667 1.00 84.31 674 GLY A CA 1
ATOM 5173 C C . GLY A 1 674 ? 1.982 -30.476 9.322 1.00 84.31 674 GLY A C 1
ATOM 5174 O O . GLY A 1 674 ? 1.177 -30.636 8.409 1.00 84.31 674 GLY A O 1
ATOM 5175 N N . GLU A 1 675 ? 3.271 -30.787 9.188 1.00 89.69 675 GLU A N 1
ATOM 5176 C CA . GLU A 1 675 ? 3.683 -31.765 8.174 1.00 89.69 675 GLU A CA 1
ATOM 5177 C C . GLU A 1 675 ? 3.382 -33.138 8.782 1.00 89.69 675 GLU A C 1
ATOM 5179 O O . GLU A 1 675 ? 3.907 -33.483 9.842 1.00 89.69 675 GLU A O 1
ATOM 5184 N N . ILE A 1 676 ? 2.412 -33.851 8.213 1.00 90.56 676 ILE A N 1
ATOM 5185 C CA . ILE A 1 676 ? 1.999 -35.166 8.695 1.00 90.56 676 ILE A CA 1
ATOM 5186 C C . ILE A 1 676 ? 1.731 -36.056 7.492 1.00 90.56 676 ILE A C 1
ATOM 5188 O O . ILE A 1 676 ? 0.900 -35.750 6.643 1.00 90.56 676 ILE A O 1
ATOM 5192 N N . GLY A 1 677 ? 2.475 -37.153 7.410 1.00 86.44 677 GLY A N 1
ATOM 5193 C CA . GLY A 1 677 ? 2.571 -37.975 6.207 1.00 86.44 677 GLY A CA 1
ATOM 5194 C C . GLY A 1 677 ? 4.013 -38.185 5.750 1.00 86.44 677 GLY A C 1
ATOM 5195 O O . GLY A 1 677 ? 4.316 -39.246 5.216 1.00 86.44 677 GLY A O 1
ATOM 5196 N N . GLY A 1 678 ? 4.936 -37.246 6.008 1.00 89.38 678 GLY A N 1
ATOM 5197 C CA . GLY A 1 678 ? 6.365 -37.426 5.732 1.00 89.38 678 GLY A CA 1
ATOM 5198 C C . GLY A 1 678 ? 6.935 -38.708 6.340 1.00 89.38 678 GLY A C 1
ATOM 5199 O O . GLY A 1 678 ? 7.590 -39.488 5.648 1.00 89.38 678 GLY A O 1
ATOM 5200 N N . ASN A 1 679 ? 6.621 -38.987 7.608 1.00 92.19 679 ASN A N 1
ATOM 5201 C CA . ASN A 1 679 ? 7.155 -40.147 8.329 1.00 92.19 679 ASN A CA 1
ATOM 5202 C C . ASN A 1 679 ? 6.701 -41.508 7.788 1.00 92.19 679 ASN A C 1
ATOM 5204 O O . ASN A 1 679 ? 7.469 -42.470 7.840 1.00 92.19 679 ASN A O 1
ATOM 5208 N N . ASP A 1 680 ? 5.505 -41.578 7.204 1.00 93.25 680 ASP A N 1
ATOM 5209 C CA . ASP A 1 680 ? 4.950 -42.765 6.548 1.00 93.25 680 ASP A CA 1
ATOM 5210 C C . ASP A 1 680 ? 5.825 -43.219 5.366 1.00 93.25 680 ASP A C 1
ATOM 5212 O O . ASP A 1 680 ? 5.882 -44.409 5.046 1.00 93.25 680 ASP A O 1
ATOM 5216 N N . TYR A 1 681 ? 6.558 -42.279 4.759 1.00 92.62 681 TYR A N 1
ATOM 5217 C CA . TYR A 1 681 ? 7.586 -42.545 3.754 1.00 92.62 681 TYR A CA 1
ATOM 5218 C C . TYR A 1 681 ? 8.996 -42.581 4.358 1.00 92.62 681 TYR A C 1
ATOM 5220 O O . TYR A 1 681 ? 9.817 -43.391 3.927 1.00 92.62 681 TYR A O 1
ATOM 5228 N N . ASN A 1 682 ? 9.295 -41.749 5.367 1.00 90.69 682 ASN A N 1
ATOM 5229 C CA . ASN A 1 682 ? 10.649 -41.643 5.918 1.00 90.69 682 ASN A CA 1
ATOM 5230 C C . ASN A 1 682 ? 11.153 -42.982 6.468 1.00 90.69 682 ASN A C 1
ATOM 5232 O O . ASN A 1 682 ? 12.276 -43.385 6.170 1.00 90.69 682 ASN A O 1
ATOM 5236 N N . PHE A 1 683 ? 10.320 -43.717 7.213 1.00 90.31 683 PHE A N 1
ATOM 5237 C CA . PHE A 1 683 ? 10.715 -45.031 7.731 1.00 90.31 683 PHE A CA 1
ATOM 5238 C C . PHE A 1 683 ? 10.876 -46.075 6.619 1.00 90.31 683 PHE A C 1
ATOM 5240 O O . PHE A 1 683 ? 11.781 -46.902 6.692 1.00 90.31 683 PHE A O 1
ATOM 5247 N N . TRP A 1 684 ? 10.084 -45.993 5.545 1.00 91.31 684 TRP A N 1
ATOM 5248 C CA . TRP A 1 684 ? 10.212 -46.862 4.371 1.00 91.31 684 TRP A CA 1
ATOM 5249 C C . TRP A 1 684 ? 11.537 -46.636 3.624 1.00 91.31 684 TRP A C 1
ATOM 5251 O O . TRP A 1 684 ? 12.218 -47.594 3.249 1.00 91.31 684 TRP A O 1
ATOM 5261 N N . PHE A 1 685 ? 11.931 -45.373 3.440 1.00 91.38 685 PHE A N 1
ATOM 5262 C CA . PHE A 1 685 ? 13.180 -45.000 2.775 1.00 91.38 685 PHE A CA 1
ATOM 5263 C C . PHE A 1 685 ? 14.420 -45.284 3.640 1.00 91.38 685 PHE A C 1
ATOM 5265 O O . PHE A 1 685 ? 15.428 -45.756 3.120 1.00 91.38 685 PHE A O 1
ATOM 5272 N N . LEU A 1 686 ? 14.361 -45.052 4.955 1.00 85.75 686 LEU A N 1
ATOM 5273 C CA . LEU A 1 686 ? 15.489 -45.324 5.858 1.00 85.75 686 LEU A CA 1
ATOM 5274 C C . LEU A 1 686 ? 15.699 -46.830 6.126 1.00 85.75 686 LEU A C 1
ATOM 5276 O O . LEU A 1 686 ? 16.835 -47.246 6.331 1.00 85.75 686 LEU A O 1
ATOM 5280 N N . ASP A 1 687 ? 14.658 -47.664 6.006 1.00 88.06 687 ASP A N 1
ATOM 5281 C CA . ASP A 1 687 ? 14.774 -49.137 5.939 1.00 88.06 687 ASP A CA 1
ATOM 5282 C C . ASP A 1 687 ? 15.376 -49.644 4.600 1.00 88.06 687 ASP A C 1
ATOM 5284 O O . ASP A 1 687 ? 15.494 -50.855 4.392 1.00 88.06 687 ASP A O 1
ATOM 5288 N N . HIS A 1 688 ? 15.700 -48.753 3.652 1.00 87.50 688 HIS A N 1
ATOM 5289 C CA . HIS A 1 688 ? 16.103 -49.076 2.276 1.00 87.50 688 HIS A CA 1
ATOM 5290 C C . HIS A 1 688 ? 15.107 -49.983 1.515 1.00 87.50 688 HIS A C 1
ATOM 5292 O O . HIS A 1 688 ? 15.498 -50.774 0.650 1.00 87.50 688 HIS A O 1
ATOM 5298 N N . LYS A 1 689 ? 13.802 -49.872 1.801 1.00 90.12 689 LYS A N 1
ATOM 5299 C CA . LYS A 1 689 ? 12.754 -50.576 1.041 1.00 90.12 689 LYS A CA 1
ATOM 5300 C C . LYS A 1 689 ? 12.690 -50.042 -0.407 1.00 90.12 689 LYS A C 1
ATOM 5302 O O . LYS A 1 689 ? 13.169 -48.936 -0.673 1.00 90.12 689 LYS A O 1
ATOM 5307 N N . PRO A 1 690 ? 12.076 -50.774 -1.362 1.00 91.12 690 PRO A N 1
ATOM 5308 C CA . PRO A 1 690 ? 11.907 -50.291 -2.732 1.00 91.12 690 PRO A CA 1
ATOM 5309 C C . PRO A 1 690 ? 11.118 -48.975 -2.754 1.00 91.12 690 PRO A C 1
ATOM 5311 O O . PRO A 1 690 ? 9.917 -48.944 -2.470 1.00 91.12 690 PRO A O 1
ATOM 5314 N N . ARG A 1 691 ? 11.809 -47.874 -3.056 1.00 90.75 691 ARG A N 1
ATOM 5315 C CA . ARG A 1 691 ? 11.276 -46.505 -2.964 1.00 90.75 691 ARG A CA 1
ATOM 5316 C C . ARG A 1 691 ? 10.089 -46.289 -3.910 1.00 90.75 691 ARG A C 1
ATOM 5318 O O . ARG A 1 691 ? 9.141 -45.601 -3.557 1.00 90.75 691 ARG A O 1
ATOM 5325 N N . GLU A 1 692 ? 10.084 -46.966 -5.056 1.00 89.88 692 GLU A N 1
ATOM 5326 C CA . GLU A 1 692 ? 9.013 -46.947 -6.055 1.00 89.88 692 GLU A CA 1
ATOM 5327 C C . GLU A 1 692 ? 7.664 -47.446 -5.498 1.00 89.88 692 GLU A C 1
ATOM 5329 O O . GLU A 1 692 ? 6.615 -47.025 -5.978 1.00 89.88 692 GLU A O 1
ATOM 5334 N N . LEU A 1 693 ? 7.664 -48.279 -4.447 1.00 89.88 693 LEU A N 1
ATOM 5335 C CA . LEU A 1 693 ? 6.433 -48.730 -3.783 1.00 89.88 693 LEU A CA 1
ATOM 5336 C C . LEU A 1 693 ? 5.818 -47.668 -2.856 1.00 89.88 693 LEU A C 1
ATOM 5338 O O . LEU A 1 693 ? 4.619 -47.734 -2.599 1.00 89.88 693 LEU A O 1
ATOM 5342 N N . ALA A 1 694 ? 6.577 -46.662 -2.404 1.00 90.56 694 ALA A N 1
ATOM 5343 C CA . ALA A 1 694 ? 6.058 -45.614 -1.517 1.00 90.56 694 ALA A CA 1
ATOM 5344 C C . ALA A 1 694 ? 4.951 -44.767 -2.177 1.00 90.56 694 ALA A C 1
ATOM 5346 O O . ALA A 1 694 ? 4.091 -44.226 -1.483 1.00 90.56 694 ALA A O 1
ATOM 5347 N N . TYR A 1 695 ? 4.907 -44.709 -3.517 1.00 90.62 695 TYR A N 1
ATOM 5348 C CA . TYR A 1 695 ? 3.819 -44.056 -4.260 1.00 90.62 695 TYR A CA 1
ATOM 5349 C C . TYR A 1 695 ? 2.451 -44.680 -3.947 1.00 90.62 695 TYR A C 1
ATOM 5351 O O . TYR A 1 695 ? 1.438 -43.987 -3.977 1.00 90.62 695 TYR A O 1
ATOM 5359 N N . GLN A 1 696 ? 2.415 -45.965 -3.578 1.00 90.88 696 GLN A N 1
ATOM 5360 C CA . GLN A 1 696 ? 1.188 -46.676 -3.214 1.00 90.88 696 GLN A CA 1
ATOM 5361 C C . GLN A 1 696 ? 0.659 -46.271 -1.828 1.00 90.88 696 GLN A C 1
ATOM 5363 O O . GLN A 1 696 ? -0.465 -46.623 -1.487 1.00 90.88 696 GLN A O 1
ATOM 5368 N N . PHE A 1 697 ? 1.442 -45.541 -1.023 1.00 90.88 697 PHE A N 1
ATOM 5369 C CA . PHE A 1 697 ? 1.012 -45.054 0.293 1.00 90.88 697 PHE A CA 1
ATOM 5370 C C . PHE A 1 697 ? 0.416 -43.640 0.208 1.00 90.88 697 PHE A C 1
ATOM 5372 O O . PHE A 1 697 ? -0.378 -43.278 1.071 1.00 90.88 697 PHE A O 1
ATOM 5379 N N . ILE A 1 698 ? 0.752 -42.857 -0.829 1.00 95.25 698 ILE A N 1
ATOM 5380 C CA . ILE A 1 698 ? 0.289 -41.466 -0.992 1.00 95.25 698 ILE A CA 1
ATOM 5381 C C . ILE A 1 698 ? -1.245 -41.336 -0.893 1.00 95.25 698 ILE A C 1
ATOM 5383 O O . ILE A 1 698 ? -1.689 -40.467 -0.141 1.00 95.25 698 ILE A O 1
ATOM 5387 N N . PRO A 1 699 ? -2.072 -42.171 -1.563 1.00 93.69 699 PRO A N 1
ATOM 5388 C CA . PRO A 1 699 ? -3.528 -42.059 -1.463 1.00 93.69 699 PRO A CA 1
ATOM 5389 C C . PRO A 1 699 ? -4.048 -42.329 -0.047 1.00 93.69 699 PRO A C 1
ATOM 5391 O O . PRO A 1 699 ? -4.892 -41.584 0.442 1.00 93.69 699 PRO A O 1
ATOM 5394 N N . ASP A 1 700 ? -3.511 -43.349 0.631 1.00 95.25 700 ASP A N 1
ATOM 5395 C CA . ASP A 1 700 ? -3.916 -43.727 1.989 1.00 95.25 700 ASP A CA 1
ATOM 5396 C C . ASP A 1 700 ? -3.505 -42.647 3.018 1.00 95.25 700 ASP A C 1
ATOM 5398 O O . ASP A 1 700 ? -4.303 -42.275 3.882 1.00 95.25 700 ASP A O 1
ATOM 5402 N N . VAL A 1 701 ? -2.300 -42.073 2.893 1.00 96.75 701 VAL A N 1
ATOM 5403 C CA . VAL A 1 701 ? -1.831 -40.939 3.716 1.00 96.75 701 VAL A CA 1
ATOM 5404 C C . VAL A 1 701 ? -2.738 -39.718 3.530 1.00 96.75 701 VAL A C 1
ATOM 5406 O O . VAL A 1 701 ? -3.259 -39.180 4.508 1.00 96.75 701 VAL A O 1
ATOM 5409 N N . VAL A 1 702 ? -2.982 -39.306 2.280 1.00 96.88 702 VAL A N 1
ATOM 5410 C CA . VAL A 1 702 ? -3.835 -38.150 1.952 1.00 96.88 702 VAL A CA 1
ATOM 5411 C C . VAL A 1 702 ? -5.280 -38.371 2.421 1.00 96.88 702 VAL A C 1
ATOM 5413 O O . VAL A 1 702 ? -5.898 -37.446 2.951 1.00 96.88 702 VAL A O 1
ATOM 5416 N N . ALA A 1 703 ? -5.800 -39.599 2.328 1.00 94.81 703 ALA A N 1
ATOM 5417 C CA . ALA A 1 703 ? -7.113 -39.957 2.860 1.00 94.81 703 ALA A CA 1
ATOM 5418 C C . ALA A 1 703 ? -7.188 -39.849 4.395 1.00 94.81 703 ALA A C 1
ATOM 5420 O O . ALA A 1 703 ? -8.200 -39.380 4.917 1.00 94.81 703 ALA A O 1
ATOM 5421 N N . SER A 1 704 ? -6.130 -40.214 5.129 1.00 96.31 704 SER A N 1
ATOM 5422 C CA . SER A 1 704 ? -6.086 -40.069 6.595 1.00 96.31 704 SER A CA 1
ATOM 5423 C C . SER A 1 704 ? -6.102 -38.594 7.030 1.00 96.31 704 SER A C 1
ATOM 5425 O O . SER A 1 704 ? -6.882 -38.196 7.907 1.00 96.31 704 SER A O 1
ATOM 5427 N N . ILE A 1 705 ? -5.308 -37.751 6.354 1.00 96.88 705 ILE A N 1
ATOM 5428 C CA . ILE A 1 705 ? -5.300 -36.289 6.554 1.00 96.88 705 ILE A CA 1
ATOM 5429 C C . ILE A 1 705 ? -6.695 -35.721 6.275 1.00 96.88 705 ILE A C 1
ATOM 5431 O O . ILE A 1 705 ? -7.257 -34.999 7.098 1.00 96.88 705 ILE A O 1
ATOM 5435 N N . SER A 1 706 ? -7.288 -36.100 5.144 1.00 96.31 706 SER A N 1
ATOM 5436 C CA . SER A 1 706 ? -8.617 -35.664 4.719 1.00 96.31 706 SER A CA 1
ATOM 5437 C C . SER A 1 706 ? -9.734 -36.066 5.681 1.00 96.31 706 SER A C 1
ATOM 5439 O O . SER A 1 706 ? -10.558 -35.227 6.044 1.00 96.31 706 SER A O 1
ATOM 5441 N N . SER A 1 707 ? -9.754 -37.321 6.138 1.00 95.94 707 SER A N 1
ATOM 5442 C CA . SER A 1 707 ? -10.734 -37.803 7.117 1.00 95.94 707 SER A CA 1
ATOM 5443 C C . SER A 1 707 ? -10.636 -37.019 8.427 1.00 95.94 707 SER A C 1
ATOM 5445 O O . SER A 1 707 ? -11.656 -36.660 9.013 1.00 95.94 707 SER A O 1
ATOM 5447 N N . THR A 1 708 ? -9.412 -36.697 8.855 1.00 96.25 708 THR A N 1
ATOM 5448 C CA . THR A 1 708 ? -9.165 -35.882 10.051 1.00 96.25 708 THR A CA 1
ATOM 5449 C C . THR A 1 708 ? -9.667 -34.448 9.864 1.00 96.25 708 THR A C 1
ATOM 5451 O O . THR A 1 708 ? -10.363 -33.922 10.730 1.00 96.25 708 THR A O 1
ATOM 5454 N N . VAL A 1 709 ? -9.392 -33.825 8.714 1.00 97.00 709 VAL A N 1
ATOM 5455 C CA . VAL A 1 709 ? -9.882 -32.476 8.374 1.00 97.00 709 VAL A CA 1
ATOM 5456 C C . VAL A 1 709 ? -11.414 -32.433 8.314 1.00 97.00 709 VAL A C 1
ATOM 5458 O O . VAL A 1 709 ? -12.013 -31.516 8.873 1.00 97.00 709 VAL A O 1
ATOM 5461 N N . GLN A 1 710 ? -12.065 -33.432 7.709 1.00 96.06 710 GLN A N 1
ATOM 5462 C CA . GLN A 1 710 ? -13.530 -33.536 7.667 1.00 96.06 710 GLN A CA 1
ATOM 5463 C C . GLN A 1 710 ? -14.139 -33.681 9.071 1.00 96.06 710 GLN A C 1
ATOM 5465 O O . GLN A 1 710 ? -15.133 -33.022 9.379 1.00 96.06 710 GLN A O 1
ATOM 5470 N N . GLU A 1 711 ? -13.532 -34.478 9.957 1.00 96.19 711 GLU A N 1
ATOM 5471 C CA . GLU A 1 711 ? -14.010 -34.600 11.338 1.00 96.19 711 GLU A CA 1
ATOM 5472 C C . GLU A 1 711 ? -13.788 -33.312 12.151 1.00 96.19 711 GLU A C 1
ATOM 5474 O O . GLU A 1 711 ? -14.675 -32.896 12.895 1.00 96.19 711 GLU A O 1
ATOM 5479 N N . LEU A 1 712 ? -12.666 -32.611 11.957 1.00 95.50 712 LEU A N 1
ATOM 5480 C CA . LEU A 1 712 ? -12.415 -31.302 12.574 1.00 95.50 712 LEU A CA 1
ATOM 5481 C C . LEU A 1 712 ? -13.456 -30.252 12.146 1.00 95.50 712 LEU A C 1
ATOM 5483 O O . LEU A 1 712 ? -13.931 -29.479 12.983 1.00 95.50 712 LEU A O 1
ATOM 5487 N N . ILE A 1 713 ? -13.869 -30.260 10.875 1.00 94.12 713 ILE A N 1
ATOM 5488 C CA . ILE A 1 713 ? -14.981 -29.439 10.368 1.00 94.12 713 ILE A CA 1
ATOM 5489 C C . ILE A 1 713 ? -16.302 -29.841 11.037 1.00 94.12 713 ILE A C 1
ATOM 5491 O O . ILE A 1 713 ? -17.045 -28.968 11.487 1.00 94.12 713 ILE A O 1
ATOM 5495 N N . GLY A 1 714 ? -16.573 -31.144 11.167 1.00 91.38 714 GLY A N 1
ATOM 5496 C CA . GLY A 1 714 ? -17.748 -31.674 11.869 1.00 91.38 714 GLY A CA 1
ATOM 5497 C C . GLY A 1 714 ? -17.815 -31.286 13.353 1.00 91.38 714 GLY A C 1
ATOM 5498 O O . GLY A 1 714 ? -18.899 -31.034 13.873 1.00 91.38 714 GLY A O 1
ATOM 5499 N N . LEU A 1 715 ? -16.662 -31.154 14.019 1.00 88.88 715 LEU A N 1
ATOM 5500 C CA . LEU A 1 715 ? -16.541 -30.646 15.392 1.00 88.88 715 LEU A CA 1
ATOM 5501 C C . LEU A 1 715 ? -16.703 -29.114 15.499 1.00 88.88 715 LEU A C 1
ATOM 5503 O O . LEU A 1 715 ? -16.836 -28.595 16.609 1.00 88.88 715 LEU A O 1
ATOM 5507 N N . GLY A 1 716 ? -16.721 -28.397 14.369 1.00 88.06 716 GLY A N 1
ATOM 5508 C CA . GLY A 1 716 ? -17.020 -26.966 14.280 1.00 88.06 716 GLY A CA 1
ATOM 5509 C C . GLY A 1 716 ? -15.871 -26.065 13.815 1.00 88.06 716 GLY A C 1
ATOM 5510 O O . GLY A 1 716 ? -16.038 -24.845 13.844 1.00 88.06 716 GLY A O 1
ATOM 5511 N N . ALA A 1 717 ? -14.725 -26.614 13.393 1.00 88.50 717 ALA A N 1
ATOM 5512 C CA . ALA A 1 717 ? -13.575 -25.820 12.950 1.00 88.50 717 ALA A CA 1
ATOM 5513 C C . ALA A 1 717 ? -13.880 -24.951 11.716 1.00 88.50 717 ALA A C 1
ATOM 5515 O O . ALA A 1 717 ? -14.490 -25.412 10.748 1.00 88.50 717 ALA A O 1
ATOM 5516 N N . ARG A 1 718 ? -13.424 -23.688 11.735 1.00 87.38 718 ARG A N 1
ATOM 5517 C CA . ARG A 1 718 ? -13.674 -22.718 10.645 1.00 87.38 718 ARG A CA 1
ATOM 5518 C C . ARG A 1 718 ? -12.449 -22.264 9.862 1.00 87.38 718 ARG A C 1
ATOM 5520 O O . ARG A 1 718 ? -12.630 -21.835 8.724 1.00 87.38 718 ARG A O 1
ATOM 5527 N N . THR A 1 719 ? -11.239 -22.411 10.398 1.00 86.25 719 THR A N 1
ATOM 5528 C CA . THR A 1 719 ? -9.991 -22.233 9.636 1.00 86.25 719 THR A CA 1
ATOM 5529 C C . THR A 1 719 ? -9.040 -23.388 9.911 1.00 86.25 719 THR A C 1
ATOM 5531 O O . THR A 1 719 ? -8.759 -23.687 11.071 1.00 86.25 719 THR A O 1
ATOM 5534 N N . ILE A 1 720 ? -8.538 -24.027 8.851 1.00 90.94 720 ILE A N 1
ATOM 5535 C CA . ILE A 1 720 ? -7.615 -25.165 8.944 1.00 90.94 720 ILE A CA 1
ATOM 5536 C C . ILE A 1 720 ? -6.463 -24.953 7.956 1.00 90.94 720 ILE A C 1
ATOM 5538 O O . ILE A 1 720 ? -6.693 -24.779 6.758 1.00 90.94 720 ILE A O 1
ATOM 5542 N N . VAL A 1 721 ? -5.231 -24.976 8.463 1.00 90.62 721 VAL A N 1
ATOM 5543 C CA . VAL A 1 721 ? -3.994 -24.942 7.676 1.00 90.62 721 VAL A CA 1
ATOM 5544 C C . VAL A 1 721 ? -3.457 -26.359 7.514 1.00 90.62 721 VAL A C 1
ATOM 5546 O O . VAL A 1 721 ? -3.316 -27.100 8.488 1.00 90.62 721 VAL A O 1
ATOM 5549 N N . ILE A 1 722 ? -3.148 -26.710 6.269 1.00 93.00 722 ILE A N 1
ATOM 5550 C CA . ILE A 1 722 ? -2.758 -28.041 5.811 1.00 93.00 722 ILE A CA 1
ATOM 5551 C C . ILE A 1 722 ? -1.433 -27.900 5.037 1.00 93.00 722 ILE A C 1
ATOM 5553 O O . ILE A 1 722 ? -1.449 -27.586 3.844 1.00 93.00 722 ILE A O 1
ATOM 5557 N N . PRO A 1 723 ? -0.280 -28.023 5.716 1.00 90.19 723 PRO A N 1
ATOM 5558 C CA . PRO A 1 723 ? 1.033 -28.074 5.077 1.00 90.19 723 PRO A CA 1
ATOM 5559 C C . PRO A 1 723 ? 1.205 -29.244 4.106 1.00 90.19 723 PRO A C 1
ATOM 5561 O O . PRO A 1 723 ? 0.605 -30.299 4.292 1.00 90.19 723 PRO A O 1
ATOM 5564 N N . GLY A 1 724 ? 2.055 -29.056 3.097 1.00 86.88 724 GLY A N 1
ATOM 5565 C CA . GLY A 1 724 ? 2.638 -30.149 2.311 1.00 86.88 724 GLY A CA 1
ATOM 5566 C C . GLY A 1 724 ? 4.007 -30.596 2.836 1.00 86.88 724 GLY A C 1
ATOM 5567 O O . GLY A 1 724 ? 4.626 -29.921 3.659 1.00 86.88 724 GLY A O 1
ATOM 5568 N N . ASN A 1 725 ? 4.511 -31.707 2.308 1.00 89.31 725 ASN A N 1
ATOM 5569 C CA . ASN A 1 725 ? 5.831 -32.252 2.616 1.00 89.31 725 ASN A CA 1
ATOM 5570 C C . ASN A 1 725 ? 6.960 -31.361 2.086 1.00 89.31 725 ASN A C 1
ATOM 5572 O O . ASN A 1 725 ? 6.874 -30.788 0.996 1.00 89.31 725 ASN A O 1
ATOM 5576 N N . PHE A 1 726 ? 8.077 -31.334 2.808 1.00 91.31 726 PHE A N 1
ATOM 5577 C CA . PHE A 1 726 ? 9.313 -30.667 2.388 1.00 91.31 726 PHE A CA 1
ATOM 5578 C C . PHE A 1 726 ? 9.967 -31.306 1.142 1.00 91.31 726 PHE A C 1
ATOM 5580 O O . PHE A 1 726 ? 9.656 -32.454 0.797 1.00 91.31 726 PHE A O 1
ATOM 5587 N N . PRO A 1 727 ? 10.901 -30.608 0.454 1.00 91.69 727 PRO A N 1
ATOM 5588 C CA . PRO A 1 727 ? 11.704 -31.187 -0.624 1.00 91.69 727 PRO A CA 1
ATOM 5589 C C . PRO A 1 727 ? 12.695 -32.212 -0.053 1.00 91.69 727 PRO A C 1
ATOM 5591 O O . PRO A 1 727 ? 13.841 -31.898 0.274 1.00 91.69 727 PRO A O 1
ATOM 5594 N N . THR A 1 728 ? 12.238 -33.459 0.094 1.00 90.06 728 THR A N 1
ATOM 5595 C CA . THR A 1 728 ? 12.988 -34.539 0.759 1.00 90.06 728 THR A CA 1
ATOM 5596 C C . THR A 1 728 ? 14.317 -34.847 0.071 1.00 90.06 728 THR A C 1
ATOM 5598 O O . THR A 1 728 ? 15.274 -35.231 0.735 1.00 90.06 728 THR A O 1
ATOM 5601 N N . GLY A 1 729 ? 14.457 -34.583 -1.230 1.00 93.25 729 GLY A N 1
ATOM 5602 C CA . GLY A 1 729 ? 15.734 -34.722 -1.930 1.00 93.25 729 GLY A CA 1
ATOM 5603 C C . GLY A 1 729 ? 16.835 -33.783 -1.429 1.00 93.25 729 GLY A C 1
ATOM 5604 O O . GLY A 1 729 ? 18.006 -34.058 -1.681 1.00 93.25 729 GLY A O 1
ATOM 5605 N N . CYS A 1 730 ? 16.488 -32.704 -0.724 1.00 93.62 730 CYS A N 1
ATOM 5606 C CA . CYS A 1 730 ? 17.437 -31.770 -0.114 1.00 93.62 730 CYS A CA 1
ATOM 5607 C C . CYS A 1 730 ? 17.785 -32.105 1.354 1.00 93.62 730 CYS A C 1
ATOM 5609 O O . CYS A 1 730 ? 18.556 -31.374 1.978 1.00 93.62 730 CYS A O 1
ATOM 5611 N N . VAL A 1 731 ? 17.223 -33.181 1.920 1.00 92.56 731 VAL A N 1
ATOM 5612 C CA . VAL A 1 731 ? 17.412 -33.566 3.330 1.00 92.56 731 VAL A CA 1
ATOM 5613 C C . VAL A 1 731 ? 18.729 -34.350 3.511 1.00 92.56 731 VAL A C 1
ATOM 5615 O O . VAL A 1 731 ? 18.953 -35.327 2.784 1.00 92.56 731 VAL A O 1
ATOM 5618 N N . PRO A 1 732 ? 19.601 -33.985 4.479 1.00 93.56 732 PRO A N 1
ATOM 5619 C CA . PRO A 1 732 ? 20.937 -34.571 4.631 1.00 93.56 732 PRO A CA 1
ATOM 5620 C C . PRO A 1 732 ? 20.957 -36.100 4.778 1.00 93.56 732 PRO A C 1
ATOM 5622 O O . PRO A 1 732 ? 21.854 -36.756 4.247 1.00 93.56 732 PRO A O 1
ATOM 5625 N N . ALA A 1 733 ? 19.970 -36.691 5.464 1.00 90.88 733 ALA A N 1
ATOM 5626 C CA . ALA A 1 733 ? 19.885 -38.140 5.649 1.00 90.88 733 ALA A CA 1
ATOM 5627 C C . ALA A 1 733 ? 19.739 -38.893 4.317 1.00 90.88 733 ALA A C 1
ATOM 5629 O O . ALA A 1 733 ? 20.459 -39.867 4.093 1.00 90.88 733 ALA A O 1
ATOM 5630 N N . TYR A 1 734 ? 18.882 -38.427 3.401 1.00 92.25 734 TYR A N 1
ATOM 5631 C CA . TYR A 1 734 ? 18.727 -39.058 2.084 1.00 92.25 734 TYR A CA 1
ATOM 5632 C C . TYR A 1 734 ? 19.916 -38.777 1.173 1.00 92.25 734 TYR A C 1
ATOM 5634 O O . TYR A 1 734 ? 20.376 -39.686 0.485 1.00 92.25 734 TYR A O 1
ATOM 5642 N N . LEU A 1 735 ? 20.475 -37.566 1.230 1.00 93.12 735 LEU A N 1
ATOM 5643 C CA . LEU A 1 735 ? 21.703 -37.210 0.517 1.00 93.12 735 LEU A CA 1
ATOM 5644 C C . LEU A 1 735 ? 22.889 -38.116 0.897 1.00 93.12 735 LEU A C 1
ATOM 5646 O O . LEU A 1 735 ? 23.675 -38.488 0.024 1.00 93.12 735 LEU A O 1
ATOM 5650 N N . SER A 1 736 ? 22.985 -38.529 2.166 1.00 91.19 736 SER A N 1
ATOM 5651 C CA . SER A 1 736 ? 23.924 -39.560 2.629 1.00 91.19 736 SER A CA 1
ATOM 5652 C C . SER A 1 736 ? 23.518 -40.981 2.211 1.00 91.19 736 SER A C 1
ATOM 5654 O O . SER A 1 736 ? 24.345 -41.707 1.659 1.00 91.19 736 SER A O 1
ATOM 5656 N N . ALA A 1 737 ? 22.274 -41.397 2.473 1.00 89.31 737 ALA A N 1
ATOM 5657 C CA . ALA A 1 737 ? 21.817 -42.785 2.327 1.00 89.31 737 ALA A CA 1
ATOM 5658 C C . ALA A 1 737 ? 21.643 -43.245 0.867 1.00 89.31 737 ALA A C 1
ATOM 5660 O O . ALA A 1 737 ? 21.830 -44.421 0.563 1.00 89.31 737 ALA A O 1
ATOM 5661 N N . TYR A 1 738 ? 21.315 -42.320 -0.037 1.00 91.31 738 TYR A N 1
ATOM 5662 C CA . TYR A 1 738 ? 21.089 -42.559 -1.467 1.00 91.31 738 TYR A CA 1
ATOM 5663 C C . TYR A 1 738 ? 22.129 -41.838 -2.341 1.00 91.31 738 TYR A C 1
ATOM 5665 O O . TYR A 1 738 ? 21.853 -41.459 -3.481 1.00 91.31 738 TYR A O 1
ATOM 5673 N N . ARG A 1 739 ? 23.342 -41.635 -1.807 1.00 89.56 739 ARG A N 1
ATOM 5674 C CA . ARG A 1 739 ? 24.427 -40.940 -2.504 1.00 89.56 739 ARG A CA 1
ATOM 5675 C C . ARG A 1 739 ? 24.824 -41.666 -3.794 1.00 89.56 739 ARG A C 1
ATOM 5677 O O . ARG A 1 739 ? 25.321 -42.789 -3.746 1.00 89.56 739 ARG A O 1
ATOM 5684 N N . SER A 1 740 ? 24.689 -40.989 -4.933 1.00 88.31 740 SER A N 1
ATOM 5685 C CA . SER A 1 740 ? 25.049 -41.529 -6.247 1.00 88.31 740 SER A CA 1
ATOM 5686 C C . SER A 1 740 ? 26.360 -40.949 -6.783 1.00 88.31 740 SER A C 1
ATOM 5688 O O . SER A 1 740 ? 26.757 -39.832 -6.450 1.00 88.31 740 SER A O 1
ATOM 5690 N N . GLY A 1 741 ? 27.030 -41.716 -7.646 1.00 90.00 741 GLY A N 1
ATOM 5691 C CA . GLY A 1 741 ? 28.124 -41.231 -8.494 1.00 90.00 741 GLY A CA 1
ATOM 5692 C C . GLY A 1 741 ? 27.650 -40.624 -9.822 1.00 90.00 741 GLY A C 1
ATOM 5693 O O . GLY A 1 741 ? 28.460 -40.046 -10.541 1.00 90.00 741 GLY A O 1
ATOM 5694 N N . ASN A 1 742 ? 26.362 -40.758 -10.157 1.00 92.12 742 ASN A N 1
ATOM 5695 C CA . ASN A 1 742 ? 25.755 -40.234 -11.379 1.00 92.12 742 ASN A CA 1
ATOM 5696 C C . ASN A 1 742 ? 25.170 -38.825 -11.140 1.00 92.12 742 ASN A C 1
ATOM 5698 O O . ASN A 1 742 ? 24.208 -38.699 -10.380 1.00 92.12 742 ASN A O 1
ATOM 5702 N N . PRO A 1 743 ? 25.663 -37.766 -11.814 1.00 88.94 743 PRO A N 1
ATOM 5703 C CA . PRO A 1 743 ? 25.117 -36.416 -11.659 1.00 88.94 743 PRO A CA 1
ATOM 5704 C C . PRO A 1 743 ? 23.640 -36.275 -12.058 1.00 88.94 743 PRO A C 1
ATOM 5706 O O . PRO A 1 743 ? 22.969 -35.384 -11.548 1.00 88.94 743 PRO A O 1
ATOM 5709 N N . ALA A 1 744 ? 23.109 -37.135 -12.939 1.00 90.44 744 ALA A N 1
ATOM 5710 C CA . ALA A 1 744 ? 21.717 -37.034 -13.395 1.00 90.44 744 ALA A CA 1
ATOM 5711 C C . ALA A 1 744 ? 20.678 -37.400 -12.312 1.00 90.44 744 ALA A C 1
ATOM 5713 O O . ALA A 1 744 ? 19.532 -36.945 -12.383 1.00 90.44 744 ALA A O 1
ATOM 5714 N N . ASP A 1 745 ? 21.084 -38.159 -11.286 1.00 91.06 745 ASP A N 1
ATOM 5715 C CA . ASP A 1 745 ? 20.233 -38.513 -10.139 1.00 91.06 745 ASP A CA 1
ATOM 5716 C C . ASP A 1 745 ? 19.951 -37.297 -9.230 1.00 91.06 745 ASP A C 1
ATOM 5718 O O . ASP A 1 745 ? 19.037 -37.324 -8.400 1.00 91.06 745 ASP A O 1
ATOM 5722 N N . TYR A 1 746 ? 20.712 -36.215 -9.417 1.00 93.44 746 TYR A N 1
ATOM 5723 C CA . TYR A 1 746 ? 20.582 -34.943 -8.719 1.00 93.44 746 TYR A CA 1
ATOM 5724 C C . TYR A 1 746 ? 19.931 -33.866 -9.602 1.00 93.44 746 TYR A C 1
ATOM 5726 O O . TYR A 1 746 ? 19.899 -33.971 -10.833 1.00 93.44 746 TYR A O 1
ATOM 5734 N N . ASP A 1 747 ? 19.396 -32.824 -8.972 1.00 89.88 747 ASP A N 1
ATOM 5735 C CA . ASP A 1 747 ? 18.914 -31.599 -9.613 1.00 89.88 747 ASP A CA 1
ATOM 5736 C C . ASP A 1 747 ? 19.946 -30.451 -9.563 1.00 89.88 747 ASP A C 1
ATOM 5738 O O . ASP A 1 747 ? 21.076 -30.610 -9.094 1.00 89.88 747 ASP A O 1
ATOM 5742 N N . GLU A 1 748 ? 19.554 -29.281 -10.077 1.00 87.81 748 GLU A N 1
ATOM 5743 C CA . GLU A 1 748 ? 20.368 -28.057 -10.152 1.00 87.81 748 GLU A CA 1
ATOM 5744 C C . GLU A 1 748 ? 20.896 -27.559 -8.792 1.00 87.81 748 GLU A C 1
ATOM 5746 O O . GLU A 1 748 ? 21.887 -26.831 -8.748 1.00 87.81 748 GLU A O 1
ATOM 5751 N N . LEU A 1 749 ? 20.276 -27.969 -7.679 1.00 89.19 749 LEU A N 1
ATOM 5752 C CA . LEU A 1 749 ? 20.654 -27.570 -6.319 1.00 89.19 749 LEU A CA 1
ATOM 5753 C C . LEU A 1 749 ? 21.621 -28.568 -5.662 1.00 89.19 749 LEU A C 1
ATOM 5755 O O . LEU A 1 749 ? 22.164 -28.285 -4.590 1.00 89.19 749 LEU A O 1
ATOM 5759 N N . ARG A 1 750 ? 21.885 -29.704 -6.329 1.00 92.75 750 ARG A N 1
ATOM 5760 C CA . ARG A 1 750 ? 22.488 -30.940 -5.790 1.00 92.75 750 ARG A CA 1
ATOM 5761 C C . ARG A 1 750 ? 21.551 -31.720 -4.851 1.00 92.75 750 ARG A C 1
ATOM 5763 O O . ARG A 1 750 ? 22.035 -32.537 -4.068 1.00 92.75 750 ARG A O 1
ATOM 5770 N N . CYS A 1 751 ? 20.237 -31.504 -4.923 1.00 94.75 751 CYS A N 1
ATOM 5771 C CA . CYS A 1 751 ? 19.256 -32.329 -4.217 1.00 94.75 751 CYS A CA 1
ATOM 5772 C C . CYS A 1 751 ? 18.910 -33.584 -5.042 1.00 94.75 751 CYS A C 1
ATOM 5774 O O . CYS A 1 751 ? 19.059 -33.589 -6.262 1.00 94.75 751 CYS A O 1
ATOM 5776 N N . LEU A 1 752 ? 18.469 -34.673 -4.406 1.00 95.12 752 LEU A N 1
ATOM 5777 C CA . LEU A 1 752 ? 18.108 -35.915 -5.104 1.00 95.12 752 LEU A CA 1
ATOM 5778 C C . LEU A 1 752 ? 16.782 -35.765 -5.866 1.00 95.12 752 LEU A C 1
ATOM 5780 O O . LEU A 1 752 ? 15.705 -35.673 -5.269 1.00 95.12 752 LEU A O 1
ATOM 5784 N N . ARG A 1 753 ? 16.859 -35.828 -7.199 1.00 94.00 753 ARG A N 1
ATOM 5785 C CA . ARG A 1 753 ? 15.755 -35.561 -8.134 1.00 94.00 753 ARG A CA 1
ATOM 5786 C C . ARG A 1 753 ? 14.529 -36.441 -7.876 1.00 94.00 753 ARG A C 1
ATOM 5788 O O . ARG A 1 753 ? 13.407 -35.946 -7.889 1.00 94.00 753 ARG A O 1
ATOM 5795 N N . TRP A 1 754 ? 14.744 -37.734 -7.617 1.00 95.00 754 TRP A N 1
ATOM 5796 C CA . TRP A 1 754 ? 13.663 -38.701 -7.382 1.00 95.00 754 TRP A CA 1
ATOM 5797 C C . TRP A 1 754 ? 12.846 -38.368 -6.125 1.00 95.00 754 TRP A C 1
ATOM 5799 O O . TRP A 1 754 ? 11.621 -38.412 -6.162 1.00 95.00 754 TRP A O 1
ATOM 5809 N N . PHE A 1 755 ? 13.509 -37.985 -5.030 1.00 94.50 755 PHE A N 1
ATOM 5810 C CA . PHE A 1 755 ? 12.850 -37.668 -3.759 1.00 94.50 755 PHE A CA 1
ATOM 5811 C C . PHE A 1 755 ? 12.119 -36.319 -3.822 1.00 94.50 755 PHE A C 1
ATOM 5813 O O . PHE A 1 755 ? 10.986 -36.210 -3.363 1.00 94.50 755 PHE A O 1
ATOM 5820 N N . ASN A 1 756 ? 12.702 -35.317 -4.491 1.00 93.88 756 ASN A N 1
ATOM 5821 C CA . ASN A 1 756 ? 12.003 -34.057 -4.761 1.00 93.88 756 ASN A CA 1
ATOM 5822 C C . ASN A 1 756 ? 10.749 -34.263 -5.634 1.00 93.88 756 ASN A C 1
ATOM 5824 O O . ASN A 1 756 ? 9.703 -33.696 -5.320 1.00 93.88 756 ASN A O 1
ATOM 5828 N N . ALA A 1 757 ? 10.810 -35.122 -6.659 1.00 89.69 757 ALA A N 1
ATOM 5829 C CA . ALA A 1 757 ? 9.639 -35.498 -7.457 1.00 89.69 757 ALA A CA 1
ATOM 5830 C C . ALA A 1 757 ? 8.590 -36.284 -6.643 1.00 89.69 757 ALA A C 1
ATOM 5832 O O . ALA A 1 757 ? 7.396 -36.035 -6.782 1.00 89.69 757 ALA A O 1
ATOM 5833 N N . PHE A 1 758 ? 9.022 -37.176 -5.745 1.00 93.94 758 PHE A N 1
ATOM 5834 C CA . PHE A 1 758 ? 8.133 -37.914 -4.844 1.00 93.94 758 PHE A CA 1
ATOM 5835 C C . PHE A 1 758 ? 7.369 -36.982 -3.885 1.00 93.94 758 PHE A C 1
ATOM 5837 O O . PHE A 1 758 ? 6.142 -37.052 -3.800 1.00 93.94 758 PHE A O 1
ATOM 5844 N N . SER A 1 759 ? 8.071 -36.058 -3.215 1.00 92.94 759 SER A N 1
ATOM 5845 C CA . SER A 1 759 ? 7.441 -35.023 -2.381 1.00 92.94 759 SER A CA 1
ATOM 5846 C C . SER A 1 759 ? 6.469 -34.154 -3.189 1.00 92.94 759 SER A C 1
ATOM 5848 O O . SER A 1 759 ? 5.370 -33.874 -2.717 1.00 92.94 759 SER A O 1
ATOM 5850 N N . ALA A 1 760 ? 6.830 -33.765 -4.417 1.00 87.50 760 ALA A N 1
ATOM 5851 C CA . ALA A 1 760 ? 5.946 -32.997 -5.293 1.00 87.50 760 ALA A CA 1
ATOM 5852 C C . ALA A 1 760 ? 4.668 -33.776 -5.664 1.00 87.50 760 ALA A C 1
ATOM 5854 O O . ALA A 1 760 ? 3.580 -33.209 -5.611 1.00 87.50 760 ALA A O 1
ATOM 5855 N N . ALA A 1 761 ? 4.768 -35.078 -5.952 1.00 85.19 761 ALA A N 1
ATOM 5856 C CA . ALA A 1 761 ? 3.613 -35.932 -6.235 1.00 85.19 761 ALA A CA 1
ATOM 5857 C C . ALA A 1 761 ? 2.684 -36.098 -5.016 1.00 85.19 761 ALA A C 1
ATOM 5859 O O . ALA A 1 761 ? 1.461 -36.032 -5.162 1.00 85.19 761 ALA A O 1
ATOM 5860 N N . HIS A 1 762 ? 3.239 -36.244 -3.804 1.00 93.50 762 HIS A N 1
ATOM 5861 C CA . HIS A 1 762 ? 2.434 -36.214 -2.579 1.00 93.50 762 HIS A CA 1
ATOM 5862 C C . HIS A 1 762 ? 1.718 -34.865 -2.414 1.00 93.50 762 HIS A C 1
ATOM 5864 O O . HIS A 1 762 ? 0.507 -34.829 -2.200 1.00 93.50 762 HIS A O 1
ATOM 5870 N N . ASN A 1 763 ? 2.441 -33.757 -2.584 1.00 91.00 763 ASN A N 1
ATOM 5871 C CA . ASN A 1 763 ? 1.894 -32.409 -2.441 1.00 91.00 763 ASN A CA 1
ATOM 5872 C C . ASN A 1 763 ? 0.830 -32.087 -3.494 1.00 91.00 763 ASN A C 1
ATOM 5874 O O . ASN A 1 763 ? -0.141 -31.396 -3.187 1.00 91.00 763 ASN A O 1
ATOM 5878 N N . GLN A 1 764 ? 0.957 -32.619 -4.710 1.00 85.88 764 GLN A N 1
ATOM 5879 C CA . GLN A 1 764 ? -0.064 -32.532 -5.751 1.00 85.88 764 GLN A CA 1
ATOM 5880 C C . GLN A 1 764 ? -1.330 -33.299 -5.345 1.00 85.88 764 GLN A C 1
ATOM 5882 O O . GLN A 1 764 ? -2.425 -32.740 -5.404 1.00 85.88 764 GLN A O 1
ATOM 5887 N N . ALA A 1 765 ? -1.196 -34.541 -4.862 1.00 85.75 765 ALA A N 1
ATOM 5888 C CA . ALA A 1 765 ? -2.325 -35.325 -4.358 1.00 85.75 765 ALA A CA 1
ATOM 5889 C C . ALA A 1 765 ? -3.019 -34.635 -3.167 1.00 85.75 765 ALA A C 1
ATOM 5891 O O . ALA A 1 765 ? -4.245 -34.516 -3.151 1.00 85.75 765 ALA A O 1
ATOM 5892 N N . LEU A 1 766 ? -2.246 -34.099 -2.218 1.00 90.25 766 LEU A N 1
ATOM 5893 C CA . LEU A 1 766 ? -2.768 -33.351 -1.076 1.00 90.25 766 LEU A CA 1
ATOM 5894 C C . LEU A 1 766 ? -3.425 -32.026 -1.497 1.00 90.25 766 LEU A C 1
ATOM 5896 O O . LEU A 1 766 ? -4.487 -31.688 -0.987 1.00 90.25 766 LEU A O 1
ATOM 5900 N N . THR A 1 767 ? -2.866 -31.293 -2.462 1.00 85.25 767 THR A N 1
ATOM 5901 C CA . THR A 1 767 ? -3.455 -30.038 -2.972 1.00 85.25 767 THR A CA 1
ATOM 5902 C C . THR A 1 767 ? -4.767 -30.289 -3.719 1.00 85.25 767 THR A C 1
ATOM 5904 O O . THR A 1 767 ? -5.732 -29.535 -3.545 1.00 85.25 767 THR A O 1
ATOM 5907 N N . ASN A 1 768 ? -4.841 -31.374 -4.497 1.00 82.56 768 ASN A N 1
ATOM 5908 C CA . ASN A 1 768 ? -6.079 -31.838 -5.124 1.00 82.56 768 ASN A CA 1
ATOM 5909 C C . ASN A 1 768 ? -7.138 -32.163 -4.059 1.00 82.56 768 ASN A C 1
ATOM 5911 O O . ASN A 1 768 ? -8.280 -31.716 -4.162 1.00 82.56 768 ASN A O 1
ATOM 5915 N N . GLU A 1 769 ? -6.750 -32.862 -2.991 1.00 89.75 769 GLU A N 1
ATOM 5916 C CA . GLU A 1 769 ? -7.657 -33.239 -1.907 1.00 89.75 769 GLU A CA 1
ATOM 5917 C C . GLU A 1 769 ? -8.115 -32.039 -1.062 1.00 89.75 769 GLU A C 1
ATOM 5919 O O . GLU A 1 769 ? -9.303 -31.895 -0.783 1.00 89.75 769 GLU A O 1
ATOM 5924 N N . VAL A 1 770 ? -7.224 -31.097 -0.736 1.00 81.25 770 VAL A N 1
ATOM 5925 C CA . VAL A 1 770 ? -7.598 -29.818 -0.102 1.00 81.25 770 VAL A CA 1
ATOM 5926 C C . VAL A 1 770 ? -8.559 -29.024 -0.993 1.00 81.25 770 VAL A C 1
ATOM 5928 O O . VAL A 1 770 ? -9.457 -28.353 -0.485 1.00 81.25 770 VAL A O 1
ATOM 5931 N N . SER A 1 771 ? -8.430 -29.121 -2.318 1.00 77.94 771 SER A N 1
ATOM 5932 C CA . SER A 1 771 ? -9.362 -28.497 -3.266 1.00 77.94 771 SER A CA 1
ATOM 5933 C C . SER A 1 771 ? -10.723 -29.208 -3.296 1.00 77.94 771 SER A C 1
ATOM 5935 O O . SER A 1 771 ? -11.757 -28.537 -3.280 1.00 77.94 771 SER A O 1
ATOM 5937 N N . ARG A 1 772 ? -10.747 -30.547 -3.216 1.00 92.06 772 ARG A N 1
ATOM 5938 C CA . ARG A 1 772 ? -11.970 -31.351 -3.033 1.00 92.06 772 ARG A CA 1
ATOM 5939 C C . ARG A 1 772 ? -12.700 -30.977 -1.736 1.00 92.06 772 ARG A C 1
ATOM 5941 O O . ARG A 1 772 ? -13.911 -30.765 -1.743 1.00 92.06 772 ARG A O 1
ATOM 5948 N N . LEU A 1 773 ? -11.960 -30.827 -0.638 1.00 79.56 773 LEU A N 1
ATOM 5949 C CA . LEU A 1 773 ? -12.488 -30.429 0.670 1.00 79.56 773 LEU A CA 1
ATOM 5950 C C . LEU A 1 773 ? -13.007 -28.983 0.686 1.00 79.56 773 LEU A C 1
ATOM 5952 O O . LEU A 1 773 ? -14.049 -28.725 1.284 1.00 79.56 773 LEU A O 1
ATOM 5956 N N . LYS A 1 774 ? -12.348 -28.044 -0.011 1.00 75.25 774 LYS A N 1
ATOM 5957 C CA . LYS A 1 774 ? -12.854 -26.667 -0.193 1.00 75.25 774 LYS A CA 1
ATOM 5958 C C . LYS A 1 774 ? -14.215 -26.652 -0.888 1.00 75.25 774 LYS A C 1
ATOM 5960 O O . LYS A 1 774 ? -15.106 -25.934 -0.447 1.00 75.25 774 LYS A O 1
ATOM 5965 N N . ALA A 1 775 ? -14.383 -27.459 -1.938 1.00 75.31 775 ALA A N 1
ATOM 5966 C CA . ALA A 1 775 ? -15.650 -27.574 -2.658 1.00 75.31 775 ALA A CA 1
ATOM 5967 C C . ALA A 1 775 ? -16.768 -28.188 -1.791 1.00 75.31 775 ALA A C 1
ATOM 5969 O O . ALA A 1 775 ? -17.915 -27.758 -1.876 1.00 75.31 775 ALA A O 1
ATOM 5970 N N . GLN A 1 776 ? -16.444 -29.150 -0.918 1.00 82.69 776 GLN A N 1
ATOM 5971 C CA . GLN A 1 776 ? -17.412 -29.742 0.018 1.00 82.69 776 GLN A CA 1
ATOM 5972 C C . GLN A 1 776 ? -17.741 -28.850 1.224 1.00 82.69 776 GLN A C 1
ATOM 5974 O O . GLN A 1 776 ? -18.821 -28.973 1.805 1.00 82.69 776 GLN A O 1
ATOM 5979 N N . HIS A 1 777 ? -16.839 -27.944 1.606 1.00 80.31 777 HIS A N 1
ATOM 5980 C CA . HIS A 1 777 ? -16.974 -27.109 2.800 1.00 80.31 777 HIS A CA 1
ATOM 5981 C C . HIS A 1 777 ? -16.735 -25.612 2.508 1.00 80.31 777 HIS A C 1
ATOM 5983 O O . HIS A 1 777 ? -15.873 -24.997 3.137 1.00 80.31 777 HIS A O 1
ATOM 5989 N N . PRO A 1 778 ? -17.525 -24.969 1.621 1.00 66.12 778 PRO A N 1
ATOM 5990 C CA . PRO A 1 778 ? -17.320 -23.566 1.231 1.00 66.12 778 PRO A CA 1
ATOM 5991 C C . PRO A 1 778 ? -17.483 -22.562 2.391 1.00 66.12 778 PRO A C 1
ATOM 5993 O O . PRO A 1 778 ? -17.021 -21.429 2.304 1.00 66.12 778 PRO A O 1
ATOM 5996 N N . GLY A 1 779 ? -18.108 -22.976 3.501 1.00 65.62 779 GLY A N 1
ATOM 5997 C CA . GLY A 1 779 ? -18.190 -22.225 4.760 1.00 65.62 779 GLY A CA 1
ATOM 5998 C C . GLY A 1 779 ? -17.022 -22.457 5.736 1.00 65.62 779 GLY A C 1
ATOM 5999 O O . GLY A 1 779 ? -17.208 -22.262 6.942 1.00 65.62 779 GLY A O 1
ATOM 6000 N N . VAL A 1 780 ? -15.868 -22.933 5.251 1.00 73.94 780 VAL A N 1
ATOM 6001 C CA . VAL A 1 780 ? -14.637 -23.193 6.021 1.00 73.94 780 VAL A CA 1
ATOM 6002 C C . VAL A 1 780 ? -13.419 -22.680 5.244 1.00 73.94 780 VAL A C 1
ATOM 6004 O O . VAL A 1 780 ? -13.225 -23.001 4.073 1.00 73.94 780 VAL A O 1
ATOM 6007 N N . ARG A 1 781 ? -12.543 -21.915 5.905 1.00 80.50 781 ARG A N 1
ATOM 6008 C CA . ARG A 1 781 ? -11.278 -21.434 5.334 1.00 80.50 781 ARG A CA 1
ATOM 6009 C C . ARG A 1 781 ? -10.212 -22.533 5.407 1.00 80.50 781 ARG A C 1
ATOM 6011 O O . ARG A 1 781 ? -9.418 -22.585 6.344 1.00 80.50 781 ARG A O 1
ATOM 6018 N N . LEU A 1 782 ? -10.189 -23.412 4.407 1.00 75.25 782 LEU A N 1
ATOM 6019 C CA . LEU A 1 782 ? -9.112 -24.391 4.228 1.00 75.25 782 LEU A CA 1
ATOM 6020 C C . LEU A 1 782 ? -7.934 -23.766 3.471 1.00 75.25 782 LEU A C 1
ATOM 6022 O O . LEU A 1 782 ? -8.108 -23.186 2.396 1.00 75.25 782 LEU A O 1
ATOM 6026 N N . ILE A 1 783 ? -6.729 -23.895 4.020 1.00 81.19 783 ILE A N 1
ATOM 6027 C CA . ILE A 1 783 ? -5.503 -23.274 3.507 1.00 81.19 783 ILE A CA 1
ATOM 6028 C C . ILE A 1 783 ? -4.466 -24.375 3.280 1.00 81.19 783 ILE A C 1
ATOM 6030 O O . ILE A 1 783 ? -4.045 -25.018 4.234 1.00 81.19 783 ILE A O 1
ATOM 6034 N N . TYR A 1 784 ? -4.022 -24.569 2.036 1.00 84.62 784 TYR A N 1
ATOM 6035 C CA . TYR A 1 784 ? -2.803 -25.339 1.774 1.00 84.62 784 TYR A CA 1
ATOM 6036 C C . TYR A 1 784 ? -1.590 -24.440 2.050 1.00 84.62 784 TYR A C 1
ATOM 6038 O O . TYR A 1 784 ? -1.576 -23.293 1.595 1.00 84.62 784 TYR A O 1
ATOM 6046 N N . ALA A 1 785 ? -0.602 -24.931 2.799 1.00 81.31 785 ALA A N 1
ATOM 6047 C CA . ALA A 1 785 ? 0.631 -24.200 3.083 1.00 81.31 785 ALA A CA 1
ATOM 6048 C C . ALA A 1 785 ? 1.812 -24.843 2.345 1.00 81.31 785 ALA A C 1
ATOM 6050 O O . ALA A 1 785 ? 2.230 -25.956 2.664 1.00 81.31 785 ALA A O 1
ATOM 6051 N N . ASP A 1 786 ? 2.365 -24.123 1.365 1.00 80.81 786 ASP A N 1
ATOM 6052 C CA . ASP A 1 786 ? 3.448 -24.616 0.510 1.00 80.81 786 ASP A CA 1
ATOM 6053 C C . ASP A 1 786 ? 4.820 -24.577 1.207 1.00 80.81 786 ASP A C 1
ATOM 6055 O O . ASP A 1 786 ? 5.701 -23.769 0.904 1.00 80.81 786 ASP A O 1
ATOM 6059 N N . TYR A 1 787 ? 4.994 -25.481 2.170 1.00 86.69 787 TYR A N 1
ATOM 6060 C CA . TYR A 1 787 ? 6.268 -25.752 2.838 1.00 86.69 787 TYR A CA 1
ATOM 6061 C C . TYR A 1 787 ? 7.348 -26.178 1.828 1.00 86.69 787 TYR A C 1
ATOM 6063 O O . TYR A 1 787 ? 8.525 -25.869 2.020 1.00 86.69 787 TYR A O 1
ATOM 6071 N N . PHE A 1 788 ? 6.954 -26.838 0.730 1.00 85.00 788 PHE A N 1
ATOM 6072 C CA . PHE A 1 788 ? 7.860 -27.281 -0.326 1.00 85.00 788 PHE A CA 1
ATOM 6073 C C . PHE A 1 788 ? 8.494 -26.096 -1.056 1.00 85.00 788 PHE A C 1
ATOM 6075 O O . PHE A 1 788 ? 9.718 -25.965 -1.058 1.00 85.00 788 PHE A O 1
ATOM 6082 N N . GLY A 1 789 ? 7.679 -25.205 -1.630 1.00 80.38 789 GLY A N 1
ATOM 6083 C CA . GLY A 1 789 ? 8.158 -24.009 -2.324 1.00 80.38 789 GLY A CA 1
ATOM 6084 C C . GLY A 1 789 ? 8.901 -23.044 -1.401 1.00 80.38 789 GLY A C 1
ATOM 6085 O O . GLY A 1 789 ? 9.965 -22.544 -1.776 1.00 80.38 789 GLY A O 1
ATOM 6086 N N . ALA A 1 790 ? 8.412 -22.843 -0.171 1.00 77.94 790 ALA A N 1
ATOM 6087 C CA . ALA A 1 790 ? 9.073 -21.997 0.825 1.00 77.94 790 ALA A CA 1
ATOM 6088 C C . ALA A 1 790 ? 10.480 -22.512 1.190 1.00 77.94 790 ALA A C 1
ATOM 6090 O O . ALA A 1 790 ? 11.445 -21.745 1.179 1.00 77.94 790 ALA A O 1
ATOM 6091 N N . ALA A 1 791 ? 10.635 -23.819 1.429 1.00 83.69 791 ALA A N 1
ATOM 6092 C CA . ALA A 1 791 ? 11.949 -24.421 1.650 1.00 83.69 791 ALA A CA 1
ATOM 6093 C C . ALA A 1 791 ? 12.825 -24.378 0.383 1.00 83.69 791 ALA A C 1
ATOM 6095 O O . ALA A 1 791 ? 14.016 -24.076 0.460 1.00 83.69 791 ALA A O 1
ATOM 6096 N N . LEU A 1 792 ? 12.254 -24.609 -0.805 1.00 84.06 792 LEU A N 1
ATOM 6097 C CA . LEU A 1 792 ? 12.999 -24.581 -2.068 1.00 84.06 792 LEU A CA 1
ATOM 6098 C C . LEU A 1 792 ? 13.553 -23.180 -2.399 1.00 84.06 792 LEU A C 1
ATOM 6100 O O . LEU A 1 792 ? 14.627 -23.081 -2.993 1.00 84.06 792 LEU A O 1
ATOM 6104 N N . GLN A 1 793 ? 12.899 -22.090 -1.966 1.00 77.81 793 GLN A N 1
ATOM 6105 C CA . GLN A 1 793 ? 13.485 -20.740 -2.033 1.00 77.81 793 GLN A CA 1
ATOM 6106 C C . GLN A 1 793 ? 14.784 -20.622 -1.228 1.00 77.81 793 GLN A C 1
ATOM 6108 O O . GLN A 1 793 ? 15.740 -19.997 -1.701 1.00 77.81 793 GLN A O 1
ATOM 6113 N N . LEU A 1 794 ? 14.811 -21.211 -0.029 1.00 83.75 794 LEU A N 1
ATOM 6114 C CA . LEU A 1 794 ? 15.955 -21.210 0.880 1.00 83.75 794 LEU A CA 1
ATOM 6115 C C . LEU A 1 794 ? 17.104 -22.047 0.302 1.00 83.75 794 LEU A C 1
ATOM 6117 O O . LEU A 1 794 ? 18.231 -21.556 0.244 1.00 83.75 794 LEU A O 1
ATOM 6121 N N . PHE A 1 795 ? 16.818 -23.244 -0.223 1.00 84.50 795 PHE A N 1
ATOM 6122 C CA . PHE A 1 795 ? 17.812 -24.072 -0.923 1.00 84.50 795 PHE A CA 1
ATOM 6123 C C . PHE A 1 795 ? 18.373 -23.399 -2.189 1.00 84.50 795 PHE A C 1
ATOM 6125 O O . PHE A 1 795 ? 19.558 -23.546 -2.481 1.00 84.50 795 PHE A O 1
ATOM 6132 N N . ARG A 1 796 ? 17.559 -22.612 -2.911 1.00 84.56 796 ARG A N 1
ATOM 6133 C CA . ARG A 1 796 ? 17.988 -21.822 -4.083 1.00 84.56 796 ARG A CA 1
ATOM 6134 C C . ARG A 1 796 ? 18.830 -20.594 -3.739 1.00 84.56 796 ARG A C 1
ATOM 6136 O O . ARG A 1 796 ? 19.716 -20.235 -4.506 1.00 84.56 796 ARG A O 1
ATOM 6143 N N . ASN A 1 797 ? 18.556 -19.932 -2.614 1.00 78.75 797 ASN A N 1
ATOM 6144 C CA . ASN A 1 797 ? 19.155 -18.638 -2.265 1.00 78.75 797 ASN A CA 1
ATOM 6145 C C . ASN A 1 797 ? 19.810 -18.633 -0.867 1.00 78.75 797 ASN A C 1
ATOM 6147 O O . ASN A 1 797 ? 19.593 -17.684 -0.112 1.00 78.75 797 ASN A O 1
ATOM 6151 N N . PRO A 1 798 ? 20.627 -19.631 -0.478 1.00 78.38 798 PRO A N 1
ATOM 6152 C CA . PRO A 1 798 ? 21.056 -19.803 0.913 1.00 78.38 798 PRO A CA 1
ATOM 6153 C C . PRO A 1 798 ? 21.783 -18.568 1.462 1.00 78.38 798 PRO A C 1
ATOM 6155 O O . PRO A 1 798 ? 21.455 -18.083 2.544 1.00 78.38 798 PRO A O 1
ATOM 6158 N N . ARG A 1 799 ? 22.671 -17.959 0.662 1.00 80.38 799 ARG A N 1
ATOM 6159 C CA . ARG A 1 799 ? 23.408 -16.739 1.037 1.00 80.38 799 ARG A CA 1
ATOM 6160 C C . ARG A 1 799 ? 22.507 -15.545 1.363 1.00 80.38 799 ARG A C 1
ATOM 6162 O O . ARG A 1 799 ? 22.878 -14.743 2.212 1.00 80.38 799 ARG A O 1
ATOM 6169 N N . ARG A 1 800 ? 21.328 -15.434 0.737 1.00 68.38 800 ARG A N 1
ATOM 6170 C CA . ARG A 1 800 ? 20.341 -14.379 1.033 1.00 68.38 800 ARG A CA 1
ATOM 6171 C C . ARG A 1 800 ? 19.838 -14.482 2.473 1.00 68.38 800 ARG A C 1
ATOM 6173 O O . ARG A 1 800 ? 19.641 -13.468 3.128 1.00 68.38 800 ARG A O 1
ATOM 6180 N N . PHE A 1 801 ? 19.682 -15.707 2.965 1.00 71.81 801 PHE A N 1
ATOM 6181 C CA . PHE A 1 801 ? 19.289 -16.012 4.338 1.00 71.81 801 PHE A CA 1
ATOM 6182 C C . PHE A 1 801 ? 20.504 -16.191 5.268 1.00 71.81 801 PHE A C 1
ATOM 6184 O O . PHE A 1 801 ? 20.362 -16.690 6.381 1.00 71.81 801 PHE A O 1
ATOM 6191 N N . GLY A 1 802 ? 21.713 -15.808 4.836 1.00 77.38 802 GLY A N 1
ATOM 6192 C CA . GLY A 1 802 ? 22.953 -15.978 5.601 1.00 77.38 802 GLY A CA 1
ATOM 6193 C C . GLY A 1 802 ? 23.345 -17.440 5.854 1.00 77.38 802 GLY A C 1
ATOM 6194 O O . GLY A 1 802 ? 23.990 -17.720 6.857 1.00 77.38 802 GLY A O 1
ATOM 6195 N N . ILE A 1 803 ? 22.921 -18.366 4.990 1.00 84.62 803 ILE A N 1
ATOM 6196 C CA . ILE A 1 803 ? 23.243 -19.798 5.057 1.00 84.62 803 ILE A CA 1
ATOM 6197 C C . ILE A 1 803 ? 24.407 -20.103 4.104 1.00 84.62 803 ILE A C 1
ATOM 6199 O O . ILE A 1 803 ? 24.449 -19.593 2.980 1.00 84.62 803 ILE A O 1
ATOM 6203 N N . ASN A 1 804 ? 25.359 -20.925 4.557 1.00 83.50 804 ASN A N 1
ATOM 6204 C CA . ASN A 1 804 ? 26.609 -21.197 3.837 1.00 83.50 804 ASN A CA 1
ATOM 6205 C C . ASN A 1 804 ? 26.460 -22.301 2.777 1.00 83.50 804 ASN A C 1
ATOM 6207 O O . ASN A 1 804 ? 26.565 -22.025 1.581 1.00 83.50 804 ASN A O 1
ATOM 6211 N N . ASP A 1 805 ? 26.175 -23.532 3.209 1.00 83.44 805 ASP A N 1
ATOM 6212 C CA . ASP A 1 805 ? 25.686 -24.623 2.359 1.00 83.44 805 ASP A CA 1
ATOM 6213 C C . ASP A 1 805 ? 24.398 -25.160 3.006 1.00 83.44 805 ASP A C 1
ATOM 6215 O O . ASP A 1 805 ? 24.428 -25.545 4.177 1.00 83.44 805 ASP A O 1
ATOM 6219 N N . PRO A 1 806 ? 23.247 -25.146 2.311 1.00 88.19 806 PRO A N 1
ATOM 6220 C CA . PRO A 1 806 ? 21.987 -25.559 2.909 1.00 88.19 806 PRO A CA 1
ATOM 6221 C C . PRO A 1 806 ? 21.821 -27.086 2.973 1.00 88.19 806 PRO A C 1
ATOM 6223 O O . PRO A 1 806 ? 20.908 -27.545 3.645 1.00 88.19 806 PRO A O 1
ATOM 6226 N N . LEU A 1 807 ? 22.656 -27.891 2.304 1.00 93.12 807 LEU A N 1
ATOM 6227 C CA . LEU A 1 807 ? 22.451 -29.347 2.188 1.00 93.12 807 LEU A CA 1
ATOM 6228 C C . LEU A 1 807 ? 23.128 -30.187 3.281 1.00 93.12 807 LEU A C 1
ATOM 6230 O O . LEU A 1 807 ? 23.005 -31.410 3.281 1.00 93.12 807 LEU A O 1
ATOM 6234 N N . ILE A 1 808 ? 23.860 -29.554 4.194 1.00 92.50 808 ILE A N 1
ATOM 6235 C CA . ILE A 1 808 ? 24.588 -30.222 5.279 1.00 92.50 808 ILE A CA 1
ATOM 6236 C C . ILE A 1 808 ? 23.905 -29.961 6.627 1.00 92.50 808 ILE A C 1
ATOM 6238 O O . ILE A 1 808 ? 23.311 -28.901 6.829 1.00 92.50 808 ILE A O 1
ATOM 6242 N N . ALA A 1 809 ? 23.983 -30.921 7.551 1.00 93.31 809 ALA A N 1
ATOM 6243 C CA . ALA A 1 809 ? 23.476 -30.754 8.913 1.00 93.31 809 ALA A CA 1
ATOM 6244 C C . ALA A 1 809 ? 24.415 -29.887 9.772 1.00 93.31 809 ALA A C 1
ATOM 6246 O O . ALA A 1 809 ? 25.640 -29.932 9.613 1.00 93.31 809 ALA A O 1
ATOM 6247 N N . CYS A 1 810 ? 23.853 -29.130 10.716 1.00 94.00 810 CYS A N 1
ATOM 6248 C CA . CYS A 1 810 ? 24.633 -28.400 11.715 1.00 94.00 810 CYS A CA 1
ATOM 6249 C C . CYS A 1 810 ? 25.119 -29.319 12.847 1.00 94.00 810 CYS A C 1
ATOM 6251 O O . CYS A 1 810 ? 26.278 -29.254 13.238 1.00 94.00 810 CYS A O 1
ATOM 6253 N N . CYS A 1 811 ? 24.259 -30.197 13.358 1.00 92.69 811 CYS A N 1
ATOM 6254 C CA . CYS A 1 811 ? 24.525 -31.109 14.463 1.00 92.69 811 CYS A CA 1
ATOM 6255 C C . CYS A 1 811 ? 24.615 -32.559 13.971 1.00 92.69 811 CYS A C 1
ATOM 6257 O O . CYS A 1 811 ? 23.682 -33.071 13.350 1.00 92.69 811 CYS A O 1
ATOM 6259 N N . GLY A 1 812 ? 25.721 -33.243 14.276 1.00 89.44 812 GLY A N 1
ATOM 6260 C CA . GLY A 1 812 ? 25.886 -34.659 13.942 1.00 89.44 812 GLY A CA 1
ATOM 6261 C C . GLY A 1 812 ? 27.335 -35.143 13.981 1.00 89.44 812 GLY A C 1
ATOM 6262 O O . GLY A 1 812 ? 28.135 -34.716 14.816 1.00 89.44 812 GLY A O 1
ATOM 6263 N N . GLY A 1 813 ? 27.680 -36.052 13.068 1.00 84.38 813 GLY A N 1
ATOM 6264 C CA . GLY A 1 813 ? 28.983 -36.725 13.001 1.00 84.38 813 GLY A CA 1
ATOM 6265 C C . GLY A 1 813 ? 29.624 -36.676 11.613 1.00 84.38 813 GLY A C 1
ATOM 6266 O O . GLY A 1 813 ? 28.970 -36.375 10.617 1.00 84.38 813 GLY A O 1
ATOM 6267 N N . HIS A 1 814 ? 30.921 -36.983 11.536 1.00 81.75 814 HIS A N 1
ATOM 6268 C CA . HIS A 1 814 ? 31.706 -36.869 10.301 1.00 81.75 814 HIS A CA 1
ATOM 6269 C C . HIS A 1 814 ? 31.074 -37.592 9.097 1.00 81.75 814 HIS A C 1
ATOM 6271 O O . HIS A 1 814 ? 30.745 -38.773 9.157 1.00 81.75 814 HIS A O 1
ATOM 6277 N N . GLY A 1 815 ? 30.962 -36.883 7.975 1.00 83.00 815 GLY A N 1
ATOM 6278 C CA . GLY A 1 815 ? 30.408 -37.386 6.718 1.00 83.00 815 GLY A CA 1
ATOM 6279 C C . GLY A 1 815 ? 30.151 -36.235 5.740 1.00 83.00 815 GLY A C 1
ATOM 6280 O O . GLY A 1 815 ? 30.189 -35.080 6.161 1.00 83.00 815 GLY A O 1
ATOM 6281 N N . PRO A 1 816 ? 29.873 -36.511 4.451 1.00 84.50 816 PRO A N 1
ATOM 6282 C CA . PRO A 1 816 ? 29.706 -35.473 3.426 1.00 84.50 816 PRO A CA 1
ATOM 6283 C C . PRO A 1 816 ? 28.531 -34.515 3.685 1.00 84.50 816 PRO A C 1
ATOM 6285 O O . PRO A 1 816 ? 28.556 -33.398 3.182 1.00 84.50 816 PRO A O 1
ATOM 6288 N N . TYR A 1 817 ? 27.540 -34.936 4.480 1.00 90.94 817 TYR A N 1
ATOM 6289 C CA . TYR A 1 817 ? 26.380 -34.129 4.881 1.00 90.94 817 TYR A CA 1
ATOM 6290 C C . TYR A 1 817 ? 26.219 -34.027 6.415 1.00 90.94 817 TYR A C 1
ATOM 6292 O O . TYR A 1 817 ? 25.143 -33.712 6.913 1.00 90.94 817 TYR A O 1
ATOM 6300 N N . HIS A 1 818 ? 27.289 -34.319 7.170 1.00 91.44 818 HIS A N 1
ATOM 6301 C CA . HIS A 1 818 ? 27.357 -34.343 8.647 1.00 91.44 818 HIS A CA 1
ATOM 6302 C C . HIS A 1 818 ? 26.403 -35.316 9.384 1.00 91.44 818 HIS A C 1
ATOM 6304 O O . HIS A 1 818 ? 26.275 -35.268 10.606 1.00 91.44 818 HIS A O 1
ATOM 6310 N N . THR A 1 819 ? 25.786 -36.273 8.687 1.00 87.38 819 THR A N 1
ATOM 6311 C CA . THR A 1 819 ? 24.864 -37.261 9.289 1.00 87.38 819 THR A CA 1
ATOM 6312 C C . THR A 1 819 ? 25.555 -38.517 9.848 1.00 87.38 819 THR A C 1
ATOM 6314 O O . THR A 1 819 ? 24.922 -39.565 9.955 1.00 87.38 819 THR A O 1
ATOM 6317 N N . GLY A 1 820 ? 26.860 -38.471 10.145 1.00 77.94 820 GLY A N 1
ATOM 6318 C CA . GLY A 1 820 ? 27.642 -39.652 10.555 1.00 77.94 820 GLY A CA 1
ATOM 6319 C C . GLY A 1 820 ? 27.399 -40.140 11.991 1.00 77.94 820 GLY A C 1
ATOM 6320 O O . GLY A 1 820 ? 27.922 -41.180 12.378 1.00 77.94 820 GLY A O 1
ATOM 6321 N N . ALA A 1 821 ? 26.635 -39.384 12.780 1.00 77.50 821 ALA A N 1
ATOM 6322 C CA . ALA A 1 821 ? 26.182 -39.722 14.126 1.00 77.50 821 ALA A CA 1
ATOM 6323 C C . ALA A 1 821 ? 24.872 -38.973 14.421 1.00 77.50 821 ALA A C 1
ATOM 6325 O O . ALA A 1 821 ? 24.611 -37.927 13.821 1.00 77.50 821 ALA A O 1
ATOM 6326 N N . THR A 1 822 ? 24.073 -39.491 15.355 1.00 81.81 822 THR A N 1
ATOM 6327 C CA . THR A 1 822 ? 22.877 -38.820 15.889 1.00 81.81 822 THR A CA 1
ATOM 6328 C C . THR A 1 822 ? 23.247 -37.470 16.504 1.00 81.81 822 THR A C 1
ATOM 6330 O O . THR A 1 822 ? 24.295 -37.357 17.133 1.00 81.81 822 THR A O 1
ATOM 6333 N N . CYS A 1 823 ? 22.383 -36.457 16.380 1.00 86.12 823 CYS A N 1
ATOM 6334 C CA . CYS A 1 823 ? 22.516 -35.243 17.185 1.00 86.12 823 CYS A CA 1
ATOM 6335 C C . CYS A 1 823 ? 22.189 -35.566 18.655 1.00 86.12 823 CYS A C 1
ATOM 6337 O O . CYS A 1 823 ? 21.034 -35.797 19.008 1.00 86.12 823 CYS A O 1
ATOM 6339 N N . ASP A 1 824 ? 23.213 -35.621 19.505 1.00 83.50 824 ASP A N 1
ATOM 6340 C CA . ASP A 1 824 ? 23.110 -35.768 20.958 1.00 83.50 824 ASP A CA 1
ATOM 6341 C C . ASP A 1 824 ? 24.258 -35.014 21.656 1.00 83.50 824 ASP A C 1
ATOM 6343 O O . ASP A 1 824 ? 25.064 -34.347 21.006 1.00 83.50 824 ASP A O 1
ATOM 6347 N N . ARG A 1 825 ? 24.360 -35.117 22.986 1.00 80.38 825 ARG A N 1
ATOM 6348 C CA . ARG A 1 825 ? 25.379 -34.431 23.805 1.00 80.38 825 ARG A CA 1
ATOM 6349 C C . ARG A 1 825 ? 26.846 -34.782 23.499 1.00 80.38 825 ARG A C 1
ATOM 6351 O O . ARG A 1 825 ? 27.743 -34.200 24.103 1.00 80.38 825 ARG A O 1
ATOM 6358 N N . THR A 1 826 ? 27.096 -35.769 22.642 1.00 80.06 826 THR A N 1
ATOM 6359 C CA . THR A 1 826 ? 28.420 -36.183 22.150 1.00 80.06 826 THR A CA 1
ATOM 6360 C C . THR A 1 826 ? 28.647 -35.830 20.676 1.00 80.06 826 THR A C 1
ATOM 6362 O O . THR A 1 826 ? 29.767 -35.966 20.181 1.00 80.06 826 THR A O 1
ATOM 6365 N N . ALA A 1 827 ? 27.613 -35.347 19.981 1.00 79.00 827 ALA A N 1
ATOM 6366 C CA . ALA A 1 827 ? 27.691 -34.905 18.596 1.00 79.00 827 ALA A CA 1
ATOM 6367 C C . ALA A 1 827 ? 28.472 -33.591 18.446 1.00 79.00 827 ALA A C 1
ATOM 6369 O O . ALA A 1 827 ? 28.599 -32.789 19.372 1.00 79.00 827 ALA A O 1
ATOM 6370 N N . THR A 1 828 ? 28.973 -33.348 17.236 1.00 85.19 828 THR A N 1
ATOM 6371 C CA . THR A 1 828 ? 29.610 -32.077 16.880 1.00 85.19 828 THR A CA 1
ATOM 6372 C C . THR A 1 828 ? 28.560 -31.116 16.330 1.00 85.19 828 THR A C 1
ATOM 6374 O O . THR A 1 828 ? 27.846 -31.458 15.388 1.00 85.19 828 THR A O 1
ATOM 6377 N N . VAL A 1 829 ? 28.499 -29.905 16.892 1.00 90.19 829 VAL A N 1
ATOM 6378 C CA . VAL A 1 829 ? 27.789 -28.763 16.299 1.00 90.19 829 VAL A CA 1
ATOM 6379 C C . VAL A 1 829 ? 28.794 -27.994 15.437 1.00 90.19 829 VAL A C 1
ATOM 6381 O O . VAL A 1 829 ? 29.758 -27.418 15.942 1.00 90.19 829 VAL A O 1
ATOM 6384 N N . TRP A 1 830 ? 28.605 -28.040 14.122 1.00 82.94 830 TRP A N 1
ATOM 6385 C CA . TRP A 1 830 ? 29.553 -27.618 13.089 1.00 82.94 830 TRP A CA 1
ATOM 6386 C C . TRP A 1 830 ? 29.532 -26.100 12.827 1.00 82.94 830 TRP A C 1
ATOM 6388 O O . TRP A 1 830 ? 29.458 -25.653 11.686 1.00 82.94 830 TRP A O 1
ATOM 6398 N N . GLY A 1 831 ? 29.636 -25.294 13.886 1.00 85.44 831 GLY A N 1
ATOM 6399 C CA . GLY A 1 831 ? 29.644 -23.828 13.821 1.00 85.44 831 GLY A CA 1
ATOM 6400 C C . GLY A 1 831 ? 28.359 -23.197 14.360 1.00 85.44 831 GLY A C 1
ATOM 6401 O O . GLY A 1 831 ? 27.721 -23.750 15.250 1.00 85.44 831 GLY A O 1
ATOM 6402 N N . ASP A 1 832 ? 28.002 -22.017 13.850 1.00 85.06 832 ASP A N 1
ATOM 6403 C CA . ASP A 1 832 ? 26.761 -21.325 14.221 1.00 85.06 832 ASP A CA 1
ATOM 6404 C C . ASP A 1 832 ? 25.540 -21.967 13.529 1.00 85.06 832 ASP A C 1
ATOM 6406 O O . ASP A 1 832 ? 25.499 -21.950 12.292 1.00 85.06 832 ASP A O 1
ATOM 6410 N N . PRO A 1 833 ? 24.517 -22.454 14.268 1.00 88.00 833 PRO A N 1
ATOM 6411 C CA . PRO A 1 833 ? 23.263 -22.948 13.689 1.00 88.00 833 PRO A CA 1
ATOM 6412 C C . PRO A 1 833 ? 22.541 -21.907 12.826 1.00 88.00 833 PRO A C 1
ATOM 6414 O O . PRO A 1 833 ? 21.896 -22.264 11.841 1.00 88.00 833 PRO A O 1
ATOM 6417 N N . GLY A 1 834 ? 22.724 -20.614 13.116 1.00 81.81 834 GLY A N 1
ATOM 6418 C CA . GLY A 1 834 ? 22.239 -19.510 12.291 1.00 81.81 834 GLY A CA 1
ATOM 6419 C C . GLY A 1 834 ? 22.818 -19.466 10.869 1.00 81.81 834 GLY A C 1
ATOM 6420 O O . GLY A 1 834 ? 22.313 -18.706 10.043 1.00 81.81 834 GLY A O 1
ATOM 6421 N N . SER A 1 835 ? 23.816 -20.291 10.539 1.00 88.44 835 SER A N 1
ATOM 6422 C CA . SER A 1 835 ? 24.413 -20.391 9.200 1.00 88.44 835 SER A CA 1
ATOM 6423 C C . SER A 1 835 ? 24.043 -21.664 8.414 1.00 88.44 835 SER A C 1
ATOM 6425 O O . SER A 1 835 ? 24.563 -21.879 7.313 1.00 88.44 835 SER A O 1
ATOM 6427 N N . PHE A 1 836 ? 23.116 -22.478 8.940 1.00 91.19 836 PHE A N 1
ATOM 6428 C CA . PHE A 1 836 ? 22.667 -23.757 8.370 1.00 91.19 836 PHE A CA 1
ATOM 6429 C C . PHE A 1 836 ? 21.153 -23.781 8.112 1.00 91.19 836 PHE A C 1
ATOM 6431 O O . PHE A 1 836 ? 20.373 -23.140 8.817 1.00 91.19 836 PHE A O 1
ATOM 6438 N N . ALA A 1 837 ? 20.730 -24.570 7.119 1.00 90.75 837 ALA A N 1
ATOM 6439 C CA . ALA A 1 837 ? 19.314 -24.869 6.881 1.00 90.75 837 ALA A CA 1
ATOM 6440 C C . ALA A 1 837 ? 18.825 -26.058 7.723 1.00 90.75 837 ALA A C 1
ATOM 6442 O O . ALA A 1 837 ? 17.750 -26.008 8.316 1.00 90.75 837 ALA A O 1
ATOM 6443 N N . ASN A 1 838 ? 19.631 -27.120 7.781 1.00 93.69 838 ASN A N 1
ATOM 6444 C CA . ASN A 1 838 ? 19.317 -28.353 8.490 1.00 93.69 838 ASN A CA 1
ATOM 6445 C C . ASN A 1 838 ? 19.980 -28.355 9.871 1.00 93.69 838 ASN A C 1
ATOM 6447 O O . ASN A 1 838 ? 21.185 -28.117 9.991 1.00 93.69 838 ASN A O 1
ATOM 6451 N N . TRP A 1 839 ? 19.194 -28.615 10.914 1.00 94.25 839 TRP A N 1
ATOM 6452 C CA . TRP A 1 839 ? 19.695 -28.768 12.274 1.00 94.25 839 TRP A CA 1
ATOM 6453 C C . TRP A 1 839 ? 20.395 -30.112 12.434 1.00 94.25 839 TRP A C 1
ATOM 6455 O O . TRP A 1 839 ? 21.571 -30.134 12.777 1.00 94.25 839 TRP A O 1
ATOM 6465 N N . ASP A 1 840 ? 19.710 -31.209 12.119 1.00 91.25 840 ASP A N 1
ATOM 6466 C CA . ASP A 1 840 ? 20.270 -32.561 12.128 1.00 91.25 840 ASP A CA 1
ATOM 6467 C C . ASP A 1 840 ? 20.112 -33.232 10.749 1.00 91.25 840 ASP A C 1
ATOM 6469 O O . ASP A 1 840 ? 20.057 -32.556 9.720 1.00 91.25 840 ASP A O 1
ATOM 6473 N N . GLY A 1 841 ? 20.102 -34.567 10.693 1.00 87.06 841 GLY A N 1
ATOM 6474 C CA . GLY A 1 841 ? 19.935 -35.304 9.441 1.00 87.06 841 GLY A CA 1
ATOM 6475 C C . GLY A 1 841 ? 18.565 -35.147 8.766 1.00 87.06 841 GLY A C 1
ATOM 6476 O O . GLY A 1 841 ? 18.464 -35.448 7.578 1.00 87.06 841 GLY A O 1
ATOM 6477 N N . VAL A 1 842 ? 17.534 -34.710 9.499 1.00 88.19 842 VAL A N 1
ATOM 6478 C CA . VAL A 1 842 ? 16.128 -34.648 9.057 1.00 88.19 842 VAL A CA 1
ATOM 6479 C C . VAL A 1 842 ? 15.483 -33.296 9.374 1.00 88.19 842 VAL A C 1
ATOM 6481 O O . VAL A 1 842 ? 14.777 -32.746 8.532 1.00 88.19 842 VAL A O 1
ATOM 6484 N N . HIS A 1 843 ? 15.710 -32.760 10.574 1.00 93.12 843 HIS A N 1
ATOM 6485 C CA . HIS A 1 843 ? 15.031 -31.561 11.068 1.00 93.12 843 HIS A CA 1
ATOM 6486 C C . HIS A 1 843 ? 15.767 -30.282 10.663 1.00 93.12 843 HIS A C 1
ATOM 6488 O O . HIS A 1 843 ? 16.997 -30.255 10.572 1.00 93.12 843 HIS A O 1
ATOM 6494 N N . MET A 1 844 ? 15.020 -29.197 10.459 1.00 93.94 844 MET A N 1
ATOM 6495 C CA . MET A 1 844 ? 15.569 -27.886 10.103 1.00 93.94 844 MET A CA 1
ATOM 6496 C C . MET A 1 844 ? 15.974 -27.047 11.320 1.00 93.94 844 MET A C 1
ATOM 6498 O O . MET A 1 844 ? 15.612 -27.362 12.450 1.00 93.94 844 MET A O 1
ATOM 6502 N N . THR A 1 845 ? 16.763 -25.995 11.084 1.00 94.25 845 THR A N 1
ATOM 6503 C CA . THR A 1 845 ? 17.101 -24.999 12.111 1.00 94.25 845 THR A CA 1
ATOM 6504 C C . THR A 1 845 ? 15.932 -24.053 12.380 1.00 94.25 845 THR A C 1
ATOM 6506 O O . THR A 1 845 ? 15.087 -23.820 11.512 1.00 94.25 845 THR A O 1
ATOM 6509 N N . GLU A 1 846 ? 15.942 -23.404 13.545 1.00 91.44 846 GLU A N 1
ATOM 6510 C CA . GLU A 1 846 ? 15.014 -22.333 13.915 1.00 91.44 846 GLU A CA 1
ATOM 6511 C C . GLU A 1 846 ? 14.926 -21.268 12.810 1.00 91.44 846 GLU A C 1
ATOM 6513 O O . GLU A 1 846 ? 13.846 -20.777 12.472 1.00 91.44 846 GLU A O 1
ATOM 6518 N N . LYS A 1 847 ? 16.073 -20.925 12.213 1.00 87.81 847 LYS A N 1
ATOM 6519 C CA . LYS A 1 847 ? 16.175 -19.920 11.153 1.00 87.81 847 LYS A CA 1
ATOM 6520 C C . LYS A 1 847 ? 15.474 -20.360 9.868 1.00 87.81 847 LYS A C 1
ATOM 6522 O O . LYS A 1 847 ? 14.801 -19.547 9.236 1.00 87.81 847 LYS A O 1
ATOM 6527 N N . ALA A 1 848 ? 15.601 -21.629 9.487 1.00 85.88 848 ALA A N 1
ATOM 6528 C CA . ALA A 1 848 ? 14.896 -22.178 8.336 1.00 85.88 848 ALA A CA 1
ATOM 6529 C C . ALA A 1 848 ? 13.386 -22.309 8.607 1.00 85.88 848 ALA A C 1
ATOM 6531 O O . ALA A 1 848 ? 12.586 -21.881 7.773 1.00 85.88 848 ALA A O 1
ATOM 6532 N N . TYR A 1 849 ? 12.983 -22.771 9.798 1.00 91.12 849 TYR A N 1
ATOM 6533 C CA . TYR A 1 849 ? 11.575 -22.788 10.210 1.00 91.12 849 TYR A CA 1
ATOM 6534 C C . TYR A 1 849 ? 10.942 -21.384 10.231 1.00 91.12 849 TYR A C 1
ATOM 6536 O O . TYR A 1 849 ? 9.783 -21.246 9.841 1.00 91.12 849 TYR A O 1
ATOM 6544 N N . HIS A 1 850 ? 11.691 -20.333 10.591 1.00 84.81 850 HIS A N 1
ATOM 6545 C CA . HIS A 1 850 ? 11.225 -18.944 10.483 1.00 84.81 850 HIS A CA 1
ATOM 6546 C C . HIS A 1 850 ? 10.934 -18.532 9.031 1.00 84.81 850 HIS A C 1
ATOM 6548 O O . HIS A 1 850 ? 9.878 -17.964 8.755 1.00 84.81 850 HIS A O 1
ATOM 6554 N N . VAL A 1 851 ? 11.837 -18.849 8.093 1.00 77.00 851 VAL A N 1
ATOM 6555 C CA . VAL A 1 851 ? 11.657 -18.552 6.657 1.00 77.00 851 VAL A CA 1
ATOM 6556 C C . VAL A 1 851 ? 10.448 -19.301 6.085 1.00 77.00 851 VAL A C 1
ATOM 6558 O O . VAL A 1 851 ? 9.677 -18.725 5.319 1.00 77.00 851 VAL A O 1
ATOM 6561 N N . ILE A 1 852 ? 10.230 -20.553 6.495 1.00 80.38 852 ILE A N 1
ATOM 6562 C CA . ILE A 1 852 ? 9.045 -21.334 6.110 1.00 80.38 852 ILE A CA 1
ATOM 6563 C C . ILE A 1 852 ? 7.764 -20.714 6.685 1.00 80.38 852 ILE A C 1
ATOM 6565 O O . ILE A 1 852 ? 6.774 -20.578 5.962 1.00 80.38 852 ILE A O 1
ATOM 6569 N N . ALA A 1 853 ? 7.773 -20.283 7.951 1.00 79.06 853 ALA A N 1
ATOM 6570 C CA . ALA A 1 853 ? 6.626 -19.630 8.579 1.00 79.06 853 ALA A CA 1
ATOM 6571 C C . ALA A 1 853 ? 6.251 -18.310 7.875 1.00 79.06 853 ALA A C 1
ATOM 6573 O O . ALA A 1 853 ? 5.096 -18.127 7.493 1.00 79.06 853 ALA A O 1
ATOM 6574 N N . ASP A 1 854 ? 7.220 -17.423 7.629 1.00 71.75 854 ASP A N 1
ATOM 6575 C CA . ASP A 1 854 ? 7.010 -16.149 6.924 1.00 71.75 854 ASP A CA 1
ATOM 6576 C C . ASP A 1 854 ? 6.608 -16.342 5.446 1.00 71.75 854 ASP A C 1
ATOM 6578 O O . ASP A 1 854 ? 5.751 -15.625 4.923 1.00 71.75 854 ASP A O 1
ATOM 6582 N N . GLY A 1 855 ? 7.175 -17.339 4.760 1.00 61.22 855 GLY A N 1
ATOM 6583 C CA . GLY A 1 855 ? 6.801 -17.680 3.384 1.00 61.22 855 GLY A CA 1
ATOM 6584 C C . GLY A 1 855 ? 5.351 -18.160 3.243 1.00 61.22 855 GLY A C 1
ATOM 6585 O O . GLY A 1 855 ? 4.717 -17.911 2.220 1.00 61.22 855 GLY A O 1
ATOM 6586 N N . THR A 1 856 ? 4.802 -18.808 4.275 1.00 69.38 856 THR A N 1
ATOM 6587 C CA . THR A 1 856 ? 3.495 -19.491 4.217 1.00 69.38 856 THR A CA 1
ATOM 6588 C C . THR A 1 856 ? 2.358 -18.728 4.899 1.00 69.38 856 THR A C 1
ATOM 6590 O O . THR A 1 856 ? 1.213 -18.815 4.450 1.00 69.38 856 THR A O 1
ATOM 6593 N N . ALA A 1 857 ? 2.638 -17.932 5.935 1.00 60.34 857 ALA A N 1
ATOM 6594 C CA . ALA A 1 857 ? 1.609 -17.197 6.674 1.00 60.34 857 ALA A CA 1
ATOM 6595 C C . ALA A 1 857 ? 0.991 -16.021 5.893 1.00 60.34 857 ALA A C 1
ATOM 6597 O O . ALA A 1 857 ? -0.133 -15.602 6.175 1.00 60.34 857 ALA A O 1
ATOM 6598 N N . LYS A 1 858 ? 1.673 -15.523 4.854 1.00 51.56 858 LYS A N 1
ATOM 6599 C CA . LYS A 1 858 ? 1.193 -14.434 3.976 1.00 51.56 858 LYS A CA 1
ATOM 6600 C C . LYS A 1 858 ? -0.114 -14.754 3.236 1.00 51.56 858 LYS A C 1
ATOM 6602 O O . LYS A 1 858 ? -0.770 -13.845 2.741 1.00 51.56 858 LYS A O 1
ATOM 6607 N N . VAL A 1 859 ? -0.526 -16.024 3.193 1.00 45.75 859 VAL A N 1
ATOM 6608 C CA . VAL A 1 859 ? -1.770 -16.491 2.548 1.00 45.75 859 VAL A CA 1
ATOM 6609 C C . VAL A 1 859 ? -2.974 -16.491 3.521 1.00 45.75 859 VAL A C 1
ATOM 6611 O O . VAL A 1 859 ? -4.105 -16.820 3.151 1.00 45.75 859 VAL A O 1
ATOM 6614 N N . TRP A 1 860 ? -2.774 -16.162 4.804 1.00 52.81 860 TRP A N 1
ATOM 6615 C CA . TRP A 1 860 ? -3.753 -16.477 5.856 1.00 52.81 860 TRP A CA 1
ATOM 6616 C C . TRP A 1 860 ? -4.789 -15.382 6.135 1.00 52.81 860 TRP A C 1
ATOM 6618 O O . TRP A 1 860 ? -5.898 -15.714 6.553 1.00 52.81 860 TRP A O 1
ATOM 6628 N N . GLY A 1 861 ? -4.471 -14.112 5.881 1.00 40.72 861 GLY A N 1
ATOM 6629 C CA . GLY A 1 861 ? -5.325 -12.959 6.191 1.00 40.72 861 GLY A CA 1
ATOM 6630 C C . GLY A 1 861 ? -4.518 -11.656 6.295 1.00 40.72 861 GLY A C 1
ATOM 6631 O O . GLY A 1 861 ? -3.328 -11.666 5.975 1.00 40.72 861 GLY A O 1
ATOM 6632 N N . PRO A 1 862 ? -5.125 -10.535 6.735 1.00 30.95 862 PRO A N 1
ATOM 6633 C CA . PRO A 1 862 ? -4.385 -9.299 6.991 1.00 30.95 862 PRO A CA 1
ATOM 6634 C C . PRO A 1 862 ? -3.288 -9.543 8.050 1.00 30.95 862 PRO A C 1
ATOM 6636 O O . PRO A 1 862 ? -3.555 -10.193 9.064 1.00 30.95 862 PRO A O 1
ATOM 6639 N N . PRO A 1 863 ? -2.045 -9.074 7.830 1.00 31.33 863 PRO A N 1
ATOM 6640 C CA . PRO A 1 863 ? -0.889 -9.571 8.569 1.00 31.33 863 PRO A CA 1
ATOM 6641 C C . PRO A 1 863 ? -0.819 -9.030 10.000 1.00 31.33 863 PRO A C 1
ATOM 6643 O O . PRO A 1 863 ? -0.432 -7.885 10.240 1.00 31.33 863 PRO A O 1
ATOM 6646 N N . ALA A 1 864 ? -1.077 -9.905 10.970 1.00 31.00 864 ALA A N 1
ATOM 6647 C CA . ALA A 1 864 ? -0.622 -9.703 12.337 1.00 31.00 864 ALA A CA 1
ATOM 6648 C C . ALA A 1 864 ? 0.915 -9.854 12.386 1.00 31.00 864 ALA A C 1
ATOM 6650 O O . ALA A 1 864 ? 1.447 -10.953 12.295 1.00 31.00 864 ALA A O 1
ATOM 6651 N N . ASN A 1 865 ? 1.622 -8.723 12.462 1.00 33.59 865 ASN A N 1
ATOM 6652 C CA . ASN A 1 865 ? 3.012 -8.561 12.918 1.00 33.59 865 ASN A CA 1
ATOM 6653 C C . ASN A 1 865 ? 4.114 -9.551 12.447 1.00 33.59 865 ASN A C 1
ATOM 6655 O O . ASN A 1 865 ? 5.144 -9.658 13.108 1.00 33.59 865 ASN A O 1
ATOM 6659 N N . PHE A 1 866 ? 4.027 -10.130 11.244 1.00 32.56 866 PHE A N 1
ATOM 6660 C CA . PHE A 1 866 ? 5.177 -10.750 10.538 1.00 32.56 866 PHE A CA 1
ATOM 6661 C C . PHE A 1 866 ? 6.221 -9.729 10.010 1.00 32.56 866 PHE A C 1
ATOM 6663 O O . PHE A 1 866 ? 7.028 -10.023 9.134 1.00 32.56 866 PHE A O 1
ATOM 6670 N N . ALA A 1 867 ? 6.218 -8.492 10.509 1.00 28.92 867 ALA A N 1
ATOM 6671 C CA . ALA A 1 867 ? 7.036 -7.399 9.987 1.00 28.92 867 ALA A CA 1
ATOM 6672 C C . ALA A 1 867 ? 8.462 -7.407 10.573 1.00 28.92 867 ALA A C 1
ATOM 6674 O O . ALA A 1 867 ? 8.785 -6.521 11.362 1.00 28.92 867 ALA A O 1
ATOM 6675 N N . ASN A 1 868 ? 9.287 -8.413 10.233 1.00 27.42 868 ASN A N 1
ATOM 6676 C CA . ASN A 1 868 ? 10.689 -8.461 10.684 1.00 27.42 868 ASN A CA 1
ATOM 6677 C C . ASN A 1 868 ? 11.672 -9.373 9.888 1.00 27.42 868 ASN A C 1
ATOM 6679 O O . ASN A 1 868 ? 12.576 -9.927 10.509 1.00 27.42 868 ASN A O 1
ATOM 6683 N N . TRP A 1 869 ? 11.555 -9.534 8.553 1.00 27.48 869 TRP A N 1
ATOM 6684 C CA . TRP A 1 869 ? 12.714 -9.826 7.659 1.00 27.48 869 TRP A CA 1
ATOM 6685 C C . TRP A 1 869 ? 12.416 -9.666 6.147 1.00 27.48 869 TRP A C 1
ATOM 6687 O O . TRP A 1 869 ? 11.259 -9.640 5.728 1.00 27.48 869 TRP A O 1
ATOM 6697 N N . ASP A 1 870 ? 13.464 -9.575 5.314 1.00 31.38 870 ASP A N 1
ATOM 6698 C CA . ASP A 1 870 ? 13.369 -9.189 3.893 1.00 31.38 870 ASP A CA 1
ATOM 6699 C C . ASP A 1 870 ? 13.059 -10.336 2.909 1.00 31.38 870 ASP A C 1
ATOM 6701 O O . ASP A 1 870 ? 13.936 -11.039 2.390 1.00 31.38 870 ASP A O 1
ATOM 6705 N N . GLY A 1 871 ? 11.769 -10.477 2.583 1.00 22.77 871 GLY A N 1
ATOM 6706 C CA . GLY A 1 871 ? 11.174 -11.585 1.822 1.00 22.77 871 GLY A CA 1
ATOM 6707 C C . GLY A 1 871 ? 10.629 -11.268 0.414 1.00 22.77 871 GLY A C 1
ATOM 6708 O O . GLY A 1 871 ? 9.559 -11.764 0.079 1.00 22.77 871 GLY A O 1
ATOM 6709 N N . VAL A 1 872 ? 11.331 -10.469 -0.412 1.00 26.92 872 VAL A N 1
ATOM 6710 C CA . VAL A 1 872 ? 11.057 -10.222 -1.859 1.00 26.92 872 VAL A CA 1
ATOM 6711 C C . VAL A 1 872 ? 10.452 -11.426 -2.610 1.00 26.92 872 VAL A C 1
ATOM 6713 O O . VAL A 1 872 ? 11.036 -12.512 -2.589 1.00 26.92 872 VAL A O 1
ATOM 6716 N N . HIS A 1 873 ? 9.342 -11.124 -3.300 1.00 25.02 873 HIS A N 1
ATOM 6717 C CA . HIS A 1 873 ? 8.481 -11.879 -4.228 1.00 25.02 873 HIS A CA 1
ATOM 6718 C C . HIS A 1 873 ? 8.980 -13.196 -4.857 1.00 25.02 873 HIS A C 1
ATOM 6720 O O . HIS A 1 873 ? 10.132 -13.326 -5.266 1.00 25.02 873 HIS A O 1
ATOM 6726 N N . MET A 1 874 ? 8.023 -14.102 -5.104 1.00 25.86 874 MET A N 1
ATOM 6727 C CA . MET A 1 874 ? 8.111 -15.124 -6.155 1.00 25.86 874 MET A CA 1
ATOM 6728 C C . MET A 1 874 ? 7.241 -14.757 -7.361 1.00 25.86 874 MET A C 1
ATOM 6730 O O . MET A 1 874 ? 6.116 -14.288 -7.204 1.00 25.86 874 MET A O 1
ATOM 6734 N N . THR A 1 875 ? 7.759 -15.042 -8.554 1.00 25.97 875 THR A N 1
ATOM 6735 C CA . THR A 1 875 ? 6.997 -15.214 -9.797 1.00 25.97 875 THR A CA 1
ATOM 6736 C C . THR A 1 875 ? 7.015 -16.693 -10.194 1.00 25.97 875 THR A C 1
ATOM 6738 O O . THR A 1 875 ? 7.935 -17.434 -9.839 1.00 25.97 875 THR A O 1
ATOM 6741 N N . GLU A 1 876 ? 5.991 -17.151 -10.911 1.00 28.12 876 GLU A N 1
ATOM 6742 C CA . GLU A 1 876 ? 5.828 -18.567 -11.259 1.00 28.12 876 GLU A CA 1
ATOM 6743 C C . GLU A 1 876 ? 6.834 -19.023 -12.329 1.00 28.12 876 GLU A C 1
ATOM 6745 O O . GLU A 1 876 ? 6.689 -18.700 -13.509 1.00 28.12 876 GLU A O 1
ATOM 6750 N N . LYS A 1 877 ? 7.848 -19.815 -11.942 1.00 26.05 877 LYS A N 1
ATOM 6751 C CA . LYS A 1 877 ? 8.654 -20.590 -12.908 1.00 26.05 877 LYS A CA 1
ATOM 6752 C C . LYS A 1 877 ? 9.404 -21.784 -12.296 1.00 26.05 877 LYS A C 1
ATOM 6754 O O . LYS A 1 877 ? 10.632 -21.819 -12.285 1.00 26.05 877 LYS A O 1
ATOM 6759 N N . ALA A 1 878 ? 8.674 -22.768 -11.757 1.00 25.20 878 ALA A N 1
ATOM 6760 C CA . ALA A 1 878 ? 9.293 -23.925 -11.089 1.00 25.20 878 ALA A CA 1
ATOM 6761 C C . ALA A 1 878 ? 8.485 -25.248 -11.095 1.00 25.20 878 ALA A C 1
ATOM 6763 O O . ALA A 1 878 ? 8.620 -26.011 -10.145 1.00 25.20 878 ALA A O 1
ATOM 6764 N N . TYR A 1 879 ? 7.670 -25.544 -12.121 1.00 25.86 879 TYR A N 1
ATOM 6765 C CA . TYR A 1 879 ? 6.861 -26.787 -12.152 1.00 25.86 879 TYR A CA 1
ATOM 6766 C C . TYR A 1 879 ? 6.752 -27.510 -13.515 1.00 25.86 879 TYR A C 1
ATOM 6768 O O . TYR A 1 879 ? 5.905 -28.378 -13.683 1.00 25.86 879 TYR A O 1
ATOM 6776 N N . SER A 1 880 ? 7.606 -27.191 -14.497 1.00 26.98 880 SER A N 1
ATOM 6777 C CA . SER A 1 880 ? 7.482 -27.689 -15.883 1.00 26.98 880 SER A CA 1
ATOM 6778 C C . SER A 1 880 ? 8.631 -28.601 -16.352 1.00 26.98 880 SER A C 1
ATOM 6780 O O . SER A 1 880 ? 9.101 -28.462 -17.481 1.00 26.98 880 SER A O 1
ATOM 6782 N N . ILE A 1 881 ? 9.114 -29.510 -15.496 1.00 29.72 881 ILE A N 1
ATOM 6783 C CA . ILE A 1 881 ? 9.946 -30.668 -15.882 1.00 29.72 881 ILE A CA 1
ATOM 6784 C C . ILE A 1 881 ? 9.545 -31.850 -14.980 1.00 29.72 881 ILE A C 1
ATOM 6786 O O . ILE A 1 881 ? 9.407 -31.655 -13.776 1.00 29.72 881 ILE A O 1
ATOM 6790 N N . ILE A 1 882 ? 9.448 -33.063 -15.547 1.00 28.78 882 ILE A N 1
ATOM 6791 C CA . ILE A 1 882 ? 9.008 -34.330 -14.913 1.00 28.78 882 ILE A CA 1
ATOM 6792 C C . ILE A 1 882 ? 7.478 -34.439 -14.713 1.00 28.78 882 ILE A C 1
ATOM 6794 O O . ILE A 1 882 ? 7.001 -34.217 -13.607 1.00 28.78 882 ILE A O 1
ATOM 6798 N N . ALA A 1 883 ? 6.744 -34.858 -15.760 1.00 25.89 883 ALA A N 1
ATOM 6799 C CA . ALA A 1 883 ? 5.610 -35.809 -15.691 1.00 25.89 883 ALA A CA 1
ATOM 6800 C C . ALA A 1 883 ? 4.918 -35.998 -17.068 1.00 25.89 883 ALA A C 1
ATOM 6802 O O . ALA A 1 883 ? 3.855 -35.436 -17.308 1.00 25.89 883 ALA A O 1
ATOM 6803 N N . ASP A 1 884 ? 5.487 -36.828 -17.950 1.00 26.02 884 ASP A N 1
ATOM 6804 C CA . ASP A 1 884 ? 4.762 -37.407 -19.098 1.00 26.02 884 ASP A CA 1
ATOM 6805 C C . ASP A 1 884 ? 4.493 -38.897 -18.824 1.00 26.02 884 ASP A C 1
ATOM 6807 O O . ASP A 1 884 ? 5.436 -39.636 -18.527 1.00 26.02 884 ASP A O 1
ATOM 6811 N N . GLY A 1 885 ? 3.238 -39.358 -18.952 1.00 24.16 885 GLY A N 1
ATOM 6812 C CA . GLY A 1 885 ? 2.914 -40.795 -18.983 1.00 24.16 885 GLY A CA 1
ATOM 6813 C C . GLY A 1 885 ? 1.521 -41.233 -18.484 1.00 24.16 885 GLY A C 1
ATOM 6814 O O . GLY A 1 885 ? 1.182 -41.022 -17.327 1.00 24.16 885 GLY A O 1
ATOM 6815 N N . ALA A 1 886 ? 0.807 -41.979 -19.343 1.00 24.81 886 ALA A N 1
ATOM 6816 C CA . ALA A 1 886 ? -0.248 -42.971 -19.037 1.00 24.81 886 ALA A CA 1
ATOM 6817 C C . ALA A 1 886 ? -1.651 -42.525 -18.525 1.00 24.81 886 ALA A C 1
ATOM 6819 O O . ALA A 1 886 ? -2.009 -42.694 -17.367 1.00 24.81 886 ALA A O 1
ATOM 6820 N N . GLU A 1 887 ? -2.480 -42.055 -19.463 1.00 25.19 887 GLU A N 1
ATOM 6821 C CA . GLU A 1 887 ? -3.774 -42.653 -19.889 1.00 25.19 887 GLU A CA 1
ATOM 6822 C C . GLU A 1 887 ? -4.787 -43.360 -18.926 1.00 25.19 887 GLU A C 1
ATOM 6824 O O . GLU A 1 887 ? -4.528 -44.439 -18.405 1.00 25.19 887 GLU A O 1
ATOM 6829 N N . GLN A 1 888 ? -6.044 -42.863 -19.000 1.00 23.91 888 GLN A N 1
ATOM 6830 C CA . GLN A 1 888 ? -7.325 -43.580 -19.285 1.00 23.91 888 GLN A CA 1
ATOM 6831 C C . GLN A 1 888 ? -8.260 -44.227 -18.204 1.00 23.91 888 GLN A C 1
ATOM 6833 O O . GLN A 1 888 ? -7.848 -45.017 -17.364 1.00 23.91 888 GLN A O 1
ATOM 6838 N N . GLN A 1 889 ? -9.577 -43.998 -18.439 1.00 22.61 889 GLN A N 1
ATOM 6839 C CA . GLN A 1 889 ? -10.805 -44.815 -18.195 1.00 22.61 889 GLN A CA 1
ATOM 6840 C C . GLN A 1 889 ? -11.691 -44.677 -16.913 1.00 22.61 889 GLN A C 1
ATOM 6842 O O . GLN A 1 889 ? -11.319 -45.032 -15.797 1.00 22.61 889 GLN A O 1
ATOM 6847 N N . GLN A 1 890 ? -12.945 -44.245 -17.158 1.00 21.45 890 GLN A N 1
ATOM 6848 C CA . GLN A 1 890 ? -14.204 -44.268 -16.356 1.00 21.45 890 GLN A CA 1
ATOM 6849 C C . GLN A 1 890 ? -14.972 -45.634 -16.431 1.00 21.45 890 GLN A C 1
ATOM 6851 O O . GLN A 1 890 ? -14.422 -46.560 -17.030 1.00 21.45 890 GLN A O 1
ATOM 6856 N N . PRO A 1 891 ? -16.264 -45.807 -15.996 1.00 39.41 891 PRO A N 1
ATOM 6857 C CA . PRO A 1 891 ? -17.164 -45.047 -15.080 1.00 39.41 891 PRO A CA 1
ATOM 6858 C C . PRO A 1 891 ? -18.021 -45.936 -14.102 1.00 39.41 891 PRO A C 1
ATOM 6860 O O . PRO A 1 891 ? -17.793 -47.136 -13.996 1.00 39.41 891 PRO A O 1
ATOM 6863 N N . LEU A 1 892 ? -19.093 -45.344 -13.513 1.00 22.17 892 LEU A N 1
ATOM 6864 C CA . LEU A 1 892 ? -20.333 -45.954 -12.934 1.00 22.17 892 LEU A CA 1
ATOM 6865 C C . LEU A 1 892 ? -20.252 -46.502 -11.478 1.00 22.17 892 LEU A C 1
ATOM 6867 O O . LEU A 1 892 ? -19.217 -47.018 -11.078 1.00 22.17 892 LEU A O 1
ATOM 6871 N N . SER A 1 893 ? -21.297 -46.453 -10.621 1.00 23.52 893 SER A N 1
ATOM 6872 C CA . SER A 1 893 ? -22.612 -45.751 -10.656 1.00 23.52 893 SER A CA 1
ATOM 6873 C C . SER A 1 893 ? -23.374 -45.785 -9.298 1.00 23.52 893 SER A C 1
ATOM 6875 O O . SER A 1 893 ? -23.086 -46.616 -8.447 1.00 23.52 893 SER A O 1
ATOM 6877 N N . ASP A 1 894 ? -24.424 -44.952 -9.192 1.00 23.77 894 ASP A N 1
ATOM 6878 C CA . ASP A 1 894 ? -25.715 -45.156 -8.480 1.00 23.77 894 ASP A CA 1
ATOM 6879 C C . ASP A 1 894 ? -25.937 -45.030 -6.940 1.00 23.77 894 ASP A C 1
ATOM 6881 O O . ASP A 1 894 ? -25.582 -45.877 -6.131 1.00 23.77 894 ASP A O 1
ATOM 6885 N N . MET A 1 895 ? -26.765 -44.014 -6.623 1.00 22.95 895 MET A N 1
ATOM 6886 C CA . MET A 1 895 ? -28.054 -44.030 -5.881 1.00 22.95 895 MET A CA 1
ATOM 6887 C C . MET A 1 895 ? -28.207 -44.371 -4.372 1.00 22.95 895 MET A C 1
ATOM 6889 O O . MET A 1 895 ? -28.219 -45.525 -3.957 1.00 22.95 895 MET A O 1
ATOM 6893 N N . GLY A 1 896 ? -28.702 -43.352 -3.640 1.00 22.31 896 GLY A N 1
ATOM 6894 C CA . GLY A 1 896 ? -29.840 -43.435 -2.694 1.00 22.31 896 GLY A CA 1
ATOM 6895 C C . GLY A 1 896 ? -29.533 -43.599 -1.190 1.00 22.31 896 GLY A C 1
ATOM 6896 O O . GLY A 1 896 ? -28.429 -43.961 -0.819 1.00 22.31 896 GLY A O 1
ATOM 6897 N N . SER A 1 897 ? -30.471 -43.409 -0.243 1.00 22.20 897 SER A N 1
ATOM 6898 C CA . SER A 1 897 ? -31.726 -42.610 -0.159 1.00 22.20 897 SER A CA 1
ATOM 6899 C C . SER A 1 897 ? -32.404 -42.847 1.224 1.00 22.20 897 SER A C 1
ATOM 6901 O O . SER A 1 897 ? -32.102 -43.855 1.852 1.00 22.20 897 SER A O 1
ATOM 6903 N N . PHE A 1 898 ? -33.364 -41.996 1.646 1.00 21.20 898 PHE A N 1
ATOM 6904 C CA . PHE A 1 898 ? -34.226 -42.110 2.864 1.00 21.20 898 PHE A CA 1
ATOM 6905 C C . PHE A 1 898 ? -33.563 -41.914 4.261 1.00 21.20 898 PHE A C 1
ATOM 6907 O O . PHE A 1 898 ? -32.379 -42.168 4.422 1.00 21.20 898 PHE A O 1
ATOM 6914 N N . SER A 1 899 ? -34.262 -41.515 5.349 1.00 22.83 899 SER A N 1
ATOM 6915 C CA . SER A 1 899 ? -35.445 -40.622 5.513 1.00 22.83 899 SER A CA 1
ATOM 6916 C C . SER A 1 899 ? -35.791 -40.321 6.995 1.00 22.83 899 SER A C 1
ATOM 6918 O O . SER A 1 899 ? -35.646 -41.198 7.834 1.00 22.83 899 SER A O 1
ATOM 6920 N N . HIS A 1 900 ? -36.376 -39.139 7.261 1.00 23.98 900 HIS A N 1
ATOM 6921 C CA . HIS A 1 900 ? -37.392 -38.798 8.295 1.00 23.98 900 HIS A CA 1
ATOM 6922 C C . HIS A 1 900 ? -37.452 -39.505 9.678 1.00 23.98 900 HIS A C 1
ATOM 6924 O O . HIS A 1 900 ? -37.854 -40.658 9.761 1.00 23.98 900 HIS A O 1
ATOM 6930 N N . GLN A 1 901 ? -37.374 -38.713 10.764 1.00 22.34 901 GLN A N 1
ATOM 6931 C CA . GLN A 1 901 ? -38.505 -38.301 11.650 1.00 22.34 901 GLN A CA 1
ATOM 6932 C C . GLN A 1 901 ? -37.969 -37.316 12.728 1.00 22.34 901 GLN A C 1
ATOM 6934 O O . GLN A 1 901 ? -36.899 -37.549 13.270 1.00 22.34 901 GLN A O 1
ATOM 693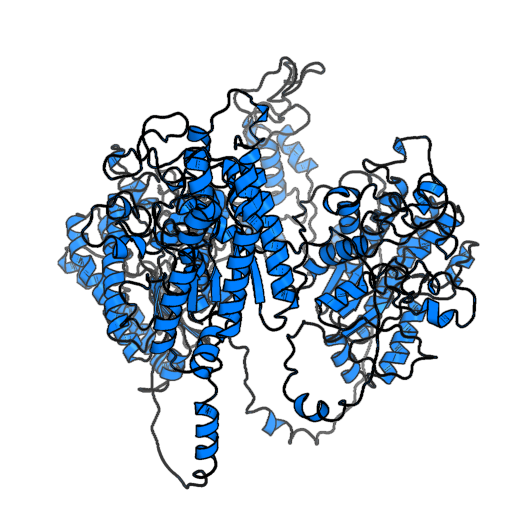9 N N . GLN A 1 902 ? -38.474 -36.089 12.938 1.00 25.64 902 GLN A N 1
ATOM 6940 C CA . GLN A 1 902 ? -39.782 -35.594 13.431 1.00 25.64 902 GLN A CA 1
ATOM 6941 C C . GLN A 1 902 ? -40.122 -35.900 14.907 1.00 25.64 902 GLN A C 1
ATOM 6943 O O . GLN A 1 902 ? -40.459 -37.032 15.220 1.00 25.64 902 GLN A O 1
ATOM 6948 N N . HIS A 1 903 ? -40.096 -34.851 15.752 1.00 25.19 903 HIS A N 1
ATOM 6949 C CA . HIS A 1 903 ? -40.974 -34.498 16.903 1.00 25.19 903 HIS A CA 1
ATOM 6950 C C . HIS A 1 903 ? -40.255 -33.447 17.792 1.00 25.19 903 HIS A C 1
ATOM 6952 O O . HIS A 1 903 ? -39.032 -33.396 17.774 1.00 25.19 903 HIS A O 1
ATOM 6958 N N . SER A 1 904 ? -40.868 -32.627 18.659 1.00 26.28 904 SER A N 1
ATOM 6959 C CA . SER A 1 904 ? -42.130 -31.852 18.656 1.00 26.28 904 SER A CA 1
ATOM 6960 C C . SER A 1 904 ? -42.063 -30.863 19.853 1.00 26.28 904 SER A C 1
ATOM 6962 O O . SER A 1 904 ? -41.503 -31.203 20.890 1.00 26.28 904 SER A O 1
ATOM 6964 N N . ILE A 1 905 ? -42.586 -29.634 19.718 1.00 38.53 905 ILE A N 1
ATOM 6965 C CA . ILE A 1 905 ? -42.378 -28.498 20.664 1.00 38.53 905 ILE A CA 1
ATOM 6966 C C . ILE A 1 905 ? -43.124 -28.656 22.018 1.00 38.53 905 ILE A C 1
ATOM 6968 O O . ILE A 1 905 ? -44.127 -29.367 22.069 1.00 38.53 905 ILE A O 1
ATOM 6972 N N . PRO A 1 906 ? -42.692 -27.967 23.103 1.00 38.47 906 PRO A N 1
ATOM 6973 C CA . PRO A 1 906 ? -43.319 -26.675 23.466 1.00 38.47 906 PRO A CA 1
ATOM 6974 C C . PRO A 1 906 ? -42.291 -25.593 23.898 1.00 38.47 906 PRO A C 1
ATOM 6976 O O . PRO A 1 906 ? -41.370 -25.855 24.659 1.00 38.47 906 PRO A O 1
ATOM 6979 N N . MET A 1 907 ? -42.310 -24.353 23.399 1.00 33.88 907 MET A N 1
ATOM 6980 C CA . MET A 1 907 ? -43.385 -23.340 23.411 1.00 33.88 907 MET A CA 1
ATOM 6981 C C . MET A 1 907 ? -43.686 -22.705 24.792 1.00 33.88 907 MET A C 1
ATOM 6983 O O . MET A 1 907 ? -44.839 -22.447 25.111 1.00 33.88 907 MET A O 1
ATOM 6987 N N . TYR A 1 908 ? -42.651 -22.396 25.592 1.00 31.91 908 TYR A N 1
ATOM 6988 C CA . TYR A 1 908 ? -42.790 -21.504 26.768 1.00 31.91 908 TYR A CA 1
ATOM 6989 C C . TYR A 1 908 ? -41.708 -20.413 26.942 1.00 31.91 908 TYR A C 1
ATOM 6991 O O . TYR A 1 908 ? -41.898 -19.501 27.741 1.00 31.91 908 TYR A O 1
ATOM 6999 N N . LEU A 1 909 ? -40.609 -20.434 26.174 1.00 37.28 909 LEU A N 1
ATOM 7000 C CA . LEU A 1 909 ? -39.522 -19.432 26.260 1.00 37.28 909 LEU A CA 1
ATOM 7001 C C . LEU A 1 909 ? -39.644 -18.252 25.270 1.00 37.28 909 LEU A C 1
ATOM 7003 O O . LEU A 1 909 ? -38.864 -17.306 25.331 1.00 37.28 909 LEU A O 1
ATOM 7007 N N . VAL A 1 910 ? -40.645 -18.273 24.384 1.00 39.69 910 VAL A N 1
ATOM 7008 C CA . VAL A 1 910 ? -40.795 -17.331 23.251 1.00 39.69 910 VAL A CA 1
ATOM 7009 C C . VAL A 1 910 ? -41.040 -15.872 23.688 1.00 39.69 910 VAL A C 1
ATOM 7011 O O . VAL A 1 910 ? -40.747 -14.946 22.938 1.00 39.69 910 VAL A O 1
ATOM 7014 N N . LEU A 1 911 ? -41.546 -15.645 24.905 1.00 33.56 911 LEU A N 1
ATOM 7015 C CA . LEU A 1 911 ? -42.001 -14.326 25.372 1.00 33.56 911 LEU A CA 1
ATOM 7016 C C . LEU A 1 911 ? -40.940 -13.459 26.072 1.00 33.56 911 LEU A C 1
ATOM 7018 O O . LEU A 1 911 ? -41.191 -12.275 26.278 1.00 33.56 911 LEU A O 1
ATOM 7022 N N . VAL A 1 912 ? -39.766 -13.999 26.423 1.00 37.59 912 VAL A N 1
ATOM 7023 C CA . VAL A 1 912 ? -38.705 -13.223 27.107 1.00 37.59 912 VAL A CA 1
ATOM 7024 C C . VAL A 1 912 ? -37.671 -12.682 26.113 1.00 37.59 912 VAL A C 1
ATOM 7026 O O . VAL A 1 912 ? -37.263 -11.526 26.209 1.00 37.59 912 VAL A O 1
ATOM 7029 N N . SER A 1 913 ? -37.297 -13.472 25.102 1.00 38.03 913 SER A N 1
ATOM 7030 C CA . SER A 1 913 ? -36.314 -13.073 24.080 1.00 38.03 913 SER A CA 1
ATOM 7031 C C . SER A 1 913 ? -36.770 -11.886 23.220 1.00 38.03 913 SER A C 1
ATOM 7033 O O . SER A 1 913 ? -35.939 -11.102 22.768 1.00 38.03 913 SER A O 1
ATOM 7035 N N . ALA A 1 914 ? -38.081 -11.718 23.021 1.00 37.97 914 ALA A N 1
ATOM 7036 C CA . ALA A 1 914 ? -38.652 -10.695 22.142 1.00 37.97 914 ALA A CA 1
ATOM 7037 C C . ALA A 1 914 ? -38.398 -9.242 22.600 1.00 37.97 914 ALA A C 1
ATOM 7039 O O . ALA A 1 914 ? -38.434 -8.333 21.776 1.00 37.97 914 ALA A O 1
ATOM 7040 N N . VAL A 1 915 ? -38.125 -9.010 23.890 1.00 32.44 915 VAL A N 1
ATOM 7041 C CA . VAL A 1 915 ? -37.918 -7.656 24.446 1.00 32.44 915 VAL A CA 1
ATOM 7042 C C . VAL A 1 915 ? -36.448 -7.217 24.375 1.00 32.44 915 VAL A C 1
ATOM 7044 O O . VAL A 1 915 ? -36.166 -6.027 24.263 1.00 32.44 915 VAL A O 1
ATOM 7047 N N . LEU A 1 916 ? -35.501 -8.162 24.379 1.00 33.72 916 LEU A N 1
ATOM 7048 C CA . LEU A 1 916 ? -34.062 -7.870 24.296 1.00 33.72 916 LEU A CA 1
ATOM 7049 C C . LEU A 1 916 ? -33.551 -7.709 22.852 1.00 33.72 916 LEU A C 1
ATOM 7051 O O . LEU A 1 916 ? -32.470 -7.168 22.647 1.00 33.72 916 LEU A O 1
ATOM 7055 N N . LEU A 1 917 ? -34.332 -8.120 21.848 1.00 31.66 917 LEU A N 1
ATOM 7056 C CA . LEU A 1 917 ? -33.960 -8.053 20.425 1.00 31.66 917 LEU A CA 1
ATOM 7057 C C . LEU A 1 917 ? -34.320 -6.724 19.724 1.00 31.66 917 LEU A C 1
ATOM 7059 O O . LEU A 1 917 ? -34.134 -6.608 18.517 1.00 31.66 917 LEU A O 1
ATOM 7063 N N . LEU A 1 918 ? -34.822 -5.717 20.452 1.00 33.12 918 LEU A N 1
ATOM 7064 C CA . LEU A 1 918 ? -35.345 -4.464 19.875 1.00 33.12 918 LEU A CA 1
ATOM 7065 C C . LEU A 1 918 ? -34.499 -3.202 20.140 1.00 33.12 918 LEU A C 1
ATOM 7067 O O . LEU A 1 918 ? -34.938 -2.108 19.803 1.00 33.12 918 LEU A O 1
ATOM 7071 N N . ASN A 1 919 ? -33.297 -3.320 20.718 1.00 28.08 919 ASN A N 1
ATOM 7072 C CA . ASN A 1 919 ? -32.427 -2.167 21.022 1.00 28.08 919 ASN A CA 1
ATOM 7073 C C . ASN A 1 919 ? -30.921 -2.472 20.851 1.00 28.08 919 ASN A C 1
ATOM 7075 O O . ASN A 1 919 ? -30.085 -2.066 21.656 1.00 28.08 919 ASN A O 1
ATOM 7079 N N . SER A 1 920 ? -30.543 -3.234 19.818 1.00 27.28 920 SER A N 1
ATOM 7080 C CA . SER A 1 920 ? -29.131 -3.586 19.558 1.00 27.28 920 SER A CA 1
ATOM 7081 C C . SER A 1 920 ? -28.765 -3.628 18.070 1.00 27.28 920 SER A C 1
ATOM 7083 O O . SER A 1 920 ? -28.003 -4.481 17.625 1.00 27.28 920 SER A O 1
ATOM 7085 N N . THR A 1 921 ? -29.270 -2.671 17.289 1.00 34.28 921 THR A N 1
ATOM 7086 C CA . THR A 1 921 ? -28.777 -2.395 15.930 1.00 34.28 921 THR A CA 1
ATOM 7087 C C . THR A 1 921 ? -27.455 -1.620 15.979 1.00 34.28 921 THR A C 1
ATOM 7089 O O . THR A 1 921 ? -27.415 -0.424 15.693 1.00 34.28 921 THR A O 1
ATOM 7092 N N . LEU A 1 922 ? -26.367 -2.300 16.343 1.00 29.20 922 LEU A N 1
ATOM 7093 C CA . LEU A 1 922 ? -25.006 -1.835 16.067 1.00 29.20 922 LEU A CA 1
ATOM 7094 C C . LEU A 1 922 ? -24.542 -2.471 14.754 1.00 29.20 922 LEU A C 1
ATOM 7096 O O . LEU A 1 922 ? -24.046 -3.594 14.730 1.00 29.20 922 LEU A O 1
ATOM 7100 N N . GLY A 1 923 ? -24.777 -1.758 13.650 1.00 30.02 923 GLY A N 1
ATOM 7101 C CA . GLY A 1 923 ? -24.204 -2.109 12.351 1.00 30.02 923 GLY A CA 1
ATOM 7102 C C . GLY A 1 923 ? -22.690 -1.890 12.334 1.00 30.02 923 GLY A C 1
ATOM 7103 O O . GLY A 1 923 ? -22.154 -1.155 13.165 1.00 30.02 923 GLY A O 1
ATOM 7104 N N . LEU A 1 924 ? -22.000 -2.508 11.374 1.00 31.17 924 LEU A N 1
ATOM 7105 C CA . LEU A 1 924 ? -20.583 -2.235 11.147 1.00 31.17 924 LEU A CA 1
ATOM 7106 C C . LEU A 1 924 ? -20.428 -0.783 10.667 1.00 31.17 924 LEU A C 1
ATOM 7108 O O . LEU A 1 924 ? -21.067 -0.380 9.695 1.00 31.17 924 LEU A O 1
ATOM 7112 N N . CYS A 1 925 ? -19.610 0.011 11.359 1.00 33.50 925 CYS A N 1
ATOM 7113 C CA . CYS A 1 925 ? -19.409 1.419 11.021 1.00 33.50 925 CYS A CA 1
ATOM 7114 C C . CYS A 1 925 ? -18.470 1.586 9.820 1.00 33.50 925 CYS A C 1
ATOM 7116 O O . CYS A 1 925 ? -17.260 1.720 9.990 1.00 33.50 925 CYS A O 1
ATOM 7118 N N . GLY A 1 926 ? -19.047 1.673 8.621 1.00 45.00 926 GLY A N 1
ATOM 7119 C CA . GLY A 1 926 ? -18.517 2.582 7.603 1.00 45.00 926 GLY A CA 1
ATOM 7120 C C . GLY A 1 926 ? -18.754 4.032 8.048 1.00 45.00 926 GLY A C 1
ATOM 7121 O O . GLY A 1 926 ? -19.783 4.332 8.660 1.00 45.00 926 GLY A O 1
ATOM 7122 N N . CYS A 1 927 ? -17.809 4.938 7.783 1.00 68.19 927 CYS A N 1
ATOM 7123 C CA . CYS A 1 927 ? -17.853 6.307 8.323 1.00 68.19 927 CYS A CA 1
ATOM 7124 C C . CYS A 1 927 ? -18.937 7.209 7.704 1.00 68.19 927 CYS A C 1
ATOM 7126 O O . CYS A 1 927 ? -19.256 8.266 8.248 1.00 68.19 927 CYS A O 1
ATOM 7128 N N . TYR A 1 928 ? -19.558 6.753 6.617 1.00 83.12 928 TYR A N 1
ATOM 7129 C CA . TYR A 1 928 ? -20.812 7.277 6.091 1.00 83.12 928 TYR A CA 1
ATOM 7130 C C . TYR A 1 928 ? -21.796 6.110 5.957 1.00 83.12 928 TYR A C 1
ATOM 7132 O O . TYR A 1 928 ? -21.418 5.045 5.478 1.00 83.12 928 TYR A O 1
ATOM 7140 N N . LYS A 1 929 ? -23.050 6.281 6.393 1.00 89.25 929 LYS A N 1
ATOM 7141 C CA . LYS A 1 929 ? -24.080 5.213 6.322 1.00 89.25 929 LYS A CA 1
ATOM 7142 C C . LYS A 1 929 ? -24.780 5.166 4.971 1.00 89.25 929 LYS A C 1
ATOM 7144 O O . LYS A 1 929 ? -25.185 4.110 4.482 1.00 89.25 929 LYS A O 1
ATOM 7149 N N . SER A 1 930 ? -24.918 6.352 4.402 1.00 93.19 930 SER A N 1
ATOM 7150 C CA . SER A 1 930 ? -25.362 6.593 3.051 1.00 93.19 930 SER A CA 1
ATOM 7151 C C . SER A 1 930 ? -24.413 7.582 2.401 1.00 93.19 930 SER A C 1
ATOM 7153 O O . SER A 1 930 ? -23.770 8.407 3.046 1.00 93.19 930 SER A O 1
ATOM 7155 N N . ILE A 1 931 ? -24.321 7.494 1.093 1.00 95.88 931 ILE A N 1
ATOM 7156 C CA . ILE A 1 931 ? -23.630 8.465 0.266 1.00 95.88 931 ILE A CA 1
ATOM 7157 C C . ILE A 1 931 ? -24.728 9.351 -0.371 1.00 95.88 931 ILE A C 1
ATOM 7159 O O . ILE A 1 931 ? -25.803 8.801 -0.592 1.00 95.88 931 ILE A O 1
ATOM 7163 N N . PHE A 1 932 ? -24.481 10.658 -0.645 1.00 97.12 932 PHE A N 1
ATOM 7164 C CA . PHE A 1 932 ? -25.340 11.772 -1.181 1.00 97.12 932 PHE A CA 1
ATOM 7165 C C . PHE A 1 932 ? -24.632 12.706 -2.246 1.00 97.12 932 PHE A C 1
ATOM 7167 O O . PHE A 1 932 ? -23.421 12.741 -2.234 1.00 97.12 932 PHE A O 1
ATOM 7174 N N . SER A 1 933 ? -25.258 13.330 -3.275 1.00 97.50 933 SER A N 1
ATOM 7175 C CA . SER A 1 933 ? -24.584 13.960 -4.466 1.00 97.50 933 SER A CA 1
ATOM 7176 C C . SER A 1 933 ? -25.443 14.511 -5.653 1.00 97.50 933 SER A C 1
ATOM 7178 O O . SER A 1 933 ? -26.649 14.291 -5.707 1.00 97.50 933 SER A O 1
ATOM 7180 N N . PHE A 1 934 ? -24.770 15.061 -6.692 1.00 97.69 934 PHE A N 1
ATOM 7181 C CA . PHE A 1 934 ? -25.271 15.488 -8.030 1.00 97.69 934 PHE A CA 1
ATOM 7182 C C . PHE A 1 934 ? -24.169 15.432 -9.104 1.00 97.69 934 PHE A C 1
ATOM 7184 O O . PHE A 1 934 ? -23.005 15.484 -8.729 1.00 97.69 934 PHE A O 1
ATOM 7191 N N . GLY A 1 935 ? -24.496 15.473 -10.403 1.00 95.25 935 GLY A N 1
ATOM 7192 C CA . GLY A 1 935 ? -23.563 15.827 -11.494 1.00 95.25 935 GLY A CA 1
ATOM 7193 C C . GLY A 1 935 ? -23.876 15.162 -12.839 1.00 95.25 935 GLY A C 1
ATOM 7194 O O . GLY A 1 935 ? -25.045 15.028 -13.187 1.00 95.25 935 GLY A O 1
ATOM 7195 N N . ASP A 1 936 ? -22.876 14.807 -13.645 1.00 94.00 936 ASP A N 1
ATOM 7196 C CA . ASP A 1 936 ? -23.101 14.454 -15.055 1.00 94.00 936 ASP A CA 1
ATOM 7197 C C . ASP A 1 936 ? -22.835 12.970 -15.419 1.00 94.00 936 ASP A C 1
ATOM 7199 O O . ASP A 1 936 ? -22.762 12.093 -14.565 1.00 94.00 936 ASP A O 1
ATOM 7203 N N . SER A 1 937 ? -22.688 12.699 -16.715 1.00 93.56 937 SER A N 1
ATOM 7204 C CA . SER A 1 937 ? -22.093 11.524 -17.374 1.00 93.56 937 SER A CA 1
ATOM 7205 C C . SER A 1 937 ? -20.938 10.829 -16.628 1.00 93.56 937 SER A C 1
ATOM 7207 O O . SER A 1 937 ? -20.858 9.603 -16.624 1.00 93.56 937 SER A O 1
ATOM 7209 N N . ILE A 1 938 ? -20.045 11.580 -15.978 1.00 94.56 938 ILE A N 1
ATOM 7210 C CA . ILE A 1 938 ? -18.927 11.047 -15.185 1.00 94.56 938 ILE A CA 1
ATOM 7211 C C . ILE A 1 938 ? -19.437 10.263 -13.955 1.00 94.56 938 ILE A C 1
ATOM 7213 O O . ILE A 1 938 ? -18.667 9.514 -13.352 1.00 94.56 938 ILE A O 1
ATOM 7217 N N . ILE A 1 939 ? -20.722 10.406 -13.590 1.00 94.94 939 ILE A N 1
ATOM 7218 C CA . ILE A 1 939 ? -21.362 9.828 -12.398 1.00 94.94 939 ILE A CA 1
ATOM 7219 C C . ILE A 1 939 ? -22.899 9.509 -12.516 1.00 94.94 939 ILE A C 1
ATOM 7221 O O . ILE A 1 939 ? -23.554 9.253 -11.512 1.00 94.94 939 ILE A O 1
ATOM 7225 N N . ASP A 1 940 ? -23.514 9.476 -13.701 1.00 94.25 940 ASP A N 1
ATOM 7226 C CA . ASP A 1 940 ? -24.956 9.174 -13.958 1.00 94.25 940 ASP A CA 1
ATOM 7227 C C . ASP A 1 940 ? -25.375 7.720 -13.617 1.00 94.25 940 ASP A C 1
ATOM 7229 O O . ASP A 1 940 ? -24.575 6.825 -13.765 1.00 94.25 940 ASP A O 1
ATOM 7233 N N . SER A 1 941 ? -26.608 7.382 -13.218 1.00 90.50 941 SER A N 1
ATOM 7234 C CA . SER A 1 941 ? -27.012 5.960 -13.044 1.00 90.50 941 SER A CA 1
ATOM 7235 C C . SER A 1 941 ? -27.084 5.127 -14.313 1.00 90.50 941 SER A C 1
ATOM 7237 O O . SER A 1 941 ? -27.228 3.913 -14.230 1.00 90.50 941 SER A O 1
ATOM 7239 N N . GLY A 1 942 ? -27.172 5.767 -15.471 1.00 88.75 942 GLY A N 1
ATOM 7240 C CA . GLY A 1 942 ? -28.296 5.397 -16.310 1.00 88.75 942 GLY A CA 1
ATOM 7241 C C . GLY A 1 942 ? -29.618 5.909 -15.713 1.00 88.75 942 GLY A C 1
ATOM 7242 O O . GLY A 1 942 ? -30.674 5.362 -16.009 1.00 88.75 942 GLY A O 1
ATOM 7243 N N . ASN A 1 943 ? -29.606 7.006 -14.945 1.00 90.75 943 ASN A N 1
ATOM 7244 C CA . ASN A 1 943 ? -30.760 7.900 -14.868 1.00 90.75 943 ASN A CA 1
ATOM 7245 C C . ASN A 1 943 ? -31.102 8.299 -16.303 1.00 90.75 943 ASN A C 1
ATOM 7247 O O . ASN A 1 943 ? -32.268 8.234 -16.675 1.00 90.75 943 ASN A O 1
ATOM 7251 N N . PHE A 1 944 ? -30.099 8.571 -17.149 1.00 90.06 944 PHE A N 1
ATOM 7252 C CA . PHE A 1 944 ? -30.311 8.750 -18.585 1.00 90.06 944 PHE A CA 1
ATOM 7253 C C . PHE A 1 944 ? -30.961 7.529 -19.261 1.00 90.06 944 PHE A C 1
ATOM 7255 O O . PHE A 1 944 ? -31.912 7.674 -20.027 1.00 90.06 944 PHE A O 1
ATOM 7262 N N . VAL A 1 945 ? -30.530 6.309 -18.923 1.00 88.25 945 VAL A N 1
ATOM 7263 C CA . VAL A 1 945 ? -31.158 5.058 -19.394 1.00 88.25 945 VAL A CA 1
ATOM 7264 C C . VAL A 1 945 ? -32.615 4.943 -18.938 1.00 88.25 945 VAL A C 1
ATOM 7266 O O . VAL A 1 945 ? -33.488 4.605 -19.743 1.00 88.25 945 VAL A O 1
ATOM 7269 N N . HIS A 1 946 ? -32.914 5.242 -17.675 1.00 86.38 946 HIS A N 1
ATOM 7270 C CA . HIS A 1 946 ? -34.276 5.222 -17.149 1.00 86.38 946 HIS A CA 1
ATOM 7271 C C . HIS A 1 946 ? -35.139 6.355 -17.725 1.00 86.38 946 HIS A C 1
ATOM 7273 O O . HIS A 1 946 ? -36.332 6.139 -17.940 1.00 86.38 946 HIS A O 1
ATOM 7279 N N . ILE A 1 947 ? -34.567 7.523 -18.036 1.00 87.44 947 ILE A N 1
ATOM 7280 C CA . ILE A 1 947 ? -35.215 8.625 -18.768 1.00 87.44 947 ILE A CA 1
ATOM 7281 C C . ILE A 1 947 ? -35.582 8.163 -20.181 1.00 87.44 947 ILE A C 1
ATOM 7283 O O . ILE A 1 947 ? -36.748 8.260 -20.558 1.00 87.44 947 ILE A O 1
ATOM 7287 N N . ALA A 1 948 ? -34.628 7.589 -20.922 1.00 85.19 948 ALA A N 1
ATOM 7288 C CA . ALA A 1 948 ? -34.820 7.135 -22.298 1.00 85.19 948 ALA A CA 1
ATOM 7289 C C . ALA A 1 948 ? -35.930 6.076 -22.446 1.00 85.19 948 ALA A C 1
ATOM 7291 O O . ALA A 1 948 ? -36.599 6.037 -23.476 1.00 85.19 948 ALA A O 1
ATOM 7292 N N . GLY A 1 949 ? -36.183 5.245 -21.425 1.00 84.12 949 GLY A N 1
ATOM 7293 C CA . GLY A 1 949 ? -37.278 4.265 -21.460 1.00 84.12 949 GLY A CA 1
ATOM 7294 C C . GLY A 1 949 ? -37.110 3.269 -22.612 1.00 84.12 949 GLY A C 1
ATOM 7295 O O . GLY A 1 949 ? -36.073 2.614 -22.688 1.00 84.12 949 GLY A O 1
ATOM 7296 N N . ASP A 1 950 ? -38.085 3.188 -23.513 1.00 83.19 950 ASP A N 1
ATOM 7297 C CA . ASP A 1 950 ? -38.052 2.285 -24.675 1.00 83.19 950 ASP A CA 1
ATOM 7298 C C . ASP A 1 950 ? -37.429 2.922 -25.939 1.00 83.19 950 ASP A C 1
ATOM 7300 O O . ASP A 1 950 ? -37.414 2.307 -27.004 1.00 83.19 950 ASP A O 1
ATOM 7304 N N . HIS A 1 951 ? -36.918 4.158 -25.856 1.00 83.50 951 HIS A N 1
ATOM 7305 C CA . HIS A 1 951 ? -36.260 4.812 -26.992 1.00 83.50 951 HIS A CA 1
ATOM 7306 C C . HIS A 1 951 ? -34.874 4.199 -27.275 1.00 83.50 951 HIS A C 1
ATOM 7308 O O . HIS A 1 951 ? -34.148 3.887 -26.321 1.00 83.50 951 HIS A O 1
ATOM 7314 N N . PRO A 1 952 ? -34.460 4.106 -28.559 1.00 80.81 952 PRO A N 1
ATOM 7315 C CA . PRO A 1 952 ? -33.094 3.759 -28.940 1.00 80.81 952 PRO A CA 1
ATOM 7316 C C . PRO A 1 952 ? -32.087 4.656 -28.227 1.00 80.81 952 PRO A C 1
ATOM 7318 O O . PRO A 1 952 ? -32.219 5.881 -28.205 1.00 80.81 952 PRO A O 1
ATOM 7321 N N . CYS A 1 953 ? -31.102 4.034 -27.595 1.00 82.94 953 CYS A N 1
ATOM 7322 C CA . CYS A 1 953 ? -30.235 4.700 -26.642 1.00 82.94 953 CYS A CA 1
ATOM 7323 C C . CYS A 1 953 ? -28.922 3.918 -26.602 1.00 82.94 953 CYS A C 1
ATOM 7325 O O . CYS A 1 953 ? -28.930 2.824 -26.040 1.00 82.94 953 CYS A O 1
ATOM 7327 N N . PRO A 1 954 ? -27.812 4.452 -27.151 1.00 81.75 954 PRO A N 1
ATOM 7328 C CA . PRO A 1 954 ? -26.504 3.805 -27.087 1.00 81.75 954 PRO A CA 1
ATOM 7329 C C . PRO A 1 954 ? -26.194 3.288 -25.684 1.00 81.75 954 PRO A C 1
ATOM 7331 O O . PRO A 1 954 ? -25.851 2.140 -25.512 1.00 81.75 954 PRO A O 1
ATOM 7334 N N . PHE A 1 955 ? -26.514 4.062 -24.649 1.00 85.12 955 PHE A N 1
ATOM 7335 C CA . PHE A 1 955 ? -26.350 3.761 -23.218 1.00 85.12 955 PHE A CA 1
ATOM 7336 C C . PHE A 1 955 ? -27.128 2.517 -22.700 1.00 85.12 955 PHE A C 1
ATOM 7338 O O . PHE A 1 955 ? -27.068 2.219 -21.507 1.00 85.12 955 PHE A O 1
ATOM 7345 N N . LYS A 1 956 ? -27.825 1.780 -23.583 1.00 84.44 956 LYS A N 1
ATOM 7346 C CA . LYS A 1 956 ? -28.506 0.478 -23.395 1.00 84.44 956 LYS A CA 1
ATOM 7347 C C . LYS A 1 956 ? -28.042 -0.613 -24.380 1.00 84.44 956 LYS A C 1
ATOM 7349 O O . LYS A 1 956 ? -28.632 -1.693 -24.396 1.00 84.44 956 LYS A O 1
ATOM 7354 N N . GLU A 1 957 ? -27.070 -0.320 -25.228 1.00 82.44 957 GLU A N 1
ATOM 7355 C CA . GLU A 1 957 ? -26.836 -0.971 -26.518 1.00 82.44 957 GLU A CA 1
ATOM 7356 C C . GLU A 1 957 ? -25.358 -1.422 -26.670 1.00 82.44 957 GLU A C 1
ATOM 7358 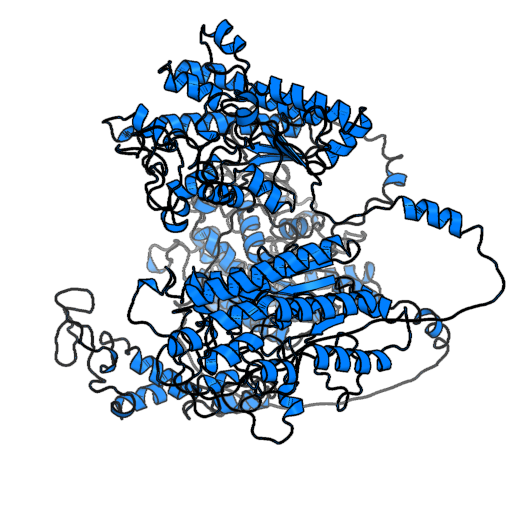O O . GLU A 1 957 ? -24.881 -1.958 -25.672 1.00 82.44 957 GLU A O 1
ATOM 7363 N N . PRO A 1 958 ? -24.735 -1.473 -27.883 1.00 83.31 958 PRO A N 1
ATOM 7364 C CA . PRO A 1 958 ? -23.265 -1.828 -28.091 1.00 83.31 958 PRO A CA 1
ATOM 7365 C C . PRO A 1 958 ? -21.860 -0.782 -27.867 1.00 83.31 958 PRO A C 1
ATOM 7367 O O . PRO A 1 958 ? -21.971 0.136 -28.665 1.00 83.31 958 PRO A O 1
ATOM 7370 N N . PRO A 1 959 ? -20.593 -0.694 -27.054 1.00 87.88 959 PRO A N 1
ATOM 7371 C CA . PRO A 1 959 ? -19.595 -1.429 -25.973 1.00 87.88 959 PRO A CA 1
ATOM 7372 C C . PRO A 1 959 ? -19.752 -1.625 -24.392 1.00 87.88 959 PRO A C 1
ATOM 7374 O O . PRO A 1 959 ? -19.411 -0.714 -23.655 1.00 87.88 959 PRO A O 1
ATOM 7377 N N . PHE A 1 960 ? -20.246 -2.778 -23.835 1.00 88.44 960 PHE A N 1
ATOM 7378 C CA . PHE A 1 960 ? -21.078 -2.851 -22.585 1.00 88.44 960 PHE A CA 1
ATOM 7379 C C . PHE A 1 960 ? -20.484 -3.691 -21.491 1.00 88.44 960 PHE A C 1
ATOM 7381 O O . PHE A 1 960 ? -20.115 -4.838 -21.695 1.00 88.44 960 PHE A O 1
ATOM 7388 N N . GLY A 1 961 ? -20.609 -3.209 -20.255 1.00 87.12 961 GLY A N 1
ATOM 7389 C CA . GLY A 1 961 ? -20.385 -4.069 -19.105 1.00 87.12 961 GLY A CA 1
ATOM 7390 C C . GLY A 1 961 ? -18.918 -4.250 -18.794 1.00 87.12 961 GLY A C 1
ATOM 7391 O O . GLY A 1 961 ? -18.567 -4.601 -17.670 1.00 87.12 961 GLY A O 1
ATOM 7392 N N . MET A 1 962 ? -18.098 -4.116 -19.826 1.00 85.12 962 MET A N 1
ATOM 7393 C CA . MET A 1 962 ? -17.359 -5.261 -20.318 1.00 85.12 962 MET A CA 1
ATOM 7394 C C . MET A 1 962 ? -16.309 -5.683 -19.305 1.00 85.12 962 MET A C 1
ATOM 7396 O O . MET A 1 962 ? -16.218 -6.860 -18.941 1.00 85.12 962 MET A O 1
ATOM 7400 N N . THR A 1 963 ? -15.626 -4.707 -18.715 1.00 86.69 963 THR A N 1
ATOM 7401 C CA . THR A 1 963 ? -14.566 -4.914 -17.728 1.00 86.69 963 THR A CA 1
ATOM 7402 C C . THR A 1 963 ? -15.078 -5.224 -16.318 1.00 86.69 963 THR A C 1
ATOM 7404 O O . THR A 1 963 ? -14.533 -6.148 -15.709 1.00 86.69 963 THR A O 1
ATOM 7407 N N . TYR A 1 964 ? -16.205 -4.659 -15.851 1.00 88.06 964 TYR A N 1
ATOM 7408 C CA . TYR A 1 964 ? -16.815 -5.026 -14.553 1.00 88.06 964 TYR A CA 1
ATOM 7409 C C . TYR A 1 964 ? -18.149 -5.774 -14.652 1.00 88.06 964 TYR A C 1
ATOM 7411 O O . TYR A 1 964 ? -18.150 -6.992 -14.494 1.00 88.06 964 TYR A O 1
ATOM 7419 N N . PHE A 1 965 ? -19.272 -5.097 -14.917 1.00 82.06 965 PHE A N 1
ATOM 7420 C CA . PHE A 1 965 ? -20.630 -5.663 -14.803 1.00 82.06 965 PHE A CA 1
ATOM 7421 C C . PHE A 1 965 ? -20.950 -6.714 -15.868 1.00 82.06 965 PHE A C 1
ATOM 7423 O O . PHE A 1 965 ? -21.879 -7.488 -15.685 1.00 82.06 965 PHE A O 1
ATOM 7430 N N . LYS A 1 966 ? -20.187 -6.773 -16.967 1.00 86.06 966 LYS A N 1
ATOM 7431 C CA . LYS A 1 966 ? -20.378 -7.695 -18.105 1.00 86.06 966 LYS A CA 1
ATOM 7432 C C . LYS A 1 966 ? -21.685 -7.493 -18.892 1.00 86.06 966 LYS A C 1
ATOM 7434 O O . LYS A 1 966 ? -21.954 -8.253 -19.813 1.00 86.06 966 LYS A O 1
ATOM 7439 N N . HIS A 1 967 ? -22.519 -6.525 -18.511 1.00 85.06 967 HIS A N 1
ATOM 7440 C CA . HIS A 1 967 ? -23.845 -6.328 -19.082 1.00 85.06 967 HIS A CA 1
ATOM 7441 C C . HIS A 1 967 ? -24.317 -4.863 -19.041 1.00 85.06 967 HIS A C 1
ATOM 7443 O O . HIS A 1 967 ? -23.692 -4.003 -18.409 1.00 85.06 967 HIS A O 1
ATOM 7449 N N . PRO A 1 968 ? -25.500 -4.617 -19.629 1.00 83.88 968 PRO A N 1
ATOM 7450 C CA . PRO A 1 968 ? -26.280 -3.408 -19.454 1.00 83.88 968 PRO A CA 1
ATOM 7451 C C . PRO A 1 968 ? -26.580 -2.837 -18.063 1.00 83.88 968 PRO A C 1
ATOM 7453 O O . PRO A 1 968 ? -27.358 -3.431 -17.325 1.00 83.88 968 PRO A O 1
ATOM 7456 N N . SER A 1 969 ? -26.086 -1.634 -17.739 1.00 86.94 969 SER A N 1
ATOM 7457 C CA . SER A 1 969 ? -26.520 -0.846 -16.557 1.00 86.94 969 SER A CA 1
ATOM 7458 C C . SER A 1 969 ? -26.370 0.707 -16.659 1.00 86.94 969 SER A C 1
ATOM 7460 O O . SER A 1 969 ? -26.519 1.365 -15.640 1.00 86.94 969 SER A O 1
ATOM 7462 N N . GLY A 1 970 ? -26.019 1.310 -17.824 1.00 86.56 970 GLY A N 1
ATOM 7463 C CA . GLY A 1 970 ? -25.920 2.775 -18.079 1.00 86.56 970 GLY A CA 1
ATOM 7464 C C . GLY A 1 970 ? -24.609 3.621 -18.263 1.00 86.56 970 GLY A C 1
ATOM 7465 O O . GLY A 1 970 ? -24.816 4.823 -18.413 1.00 86.56 970 GLY A O 1
ATOM 7466 N N . ARG A 1 971 ? -23.317 3.172 -18.208 1.00 93.00 971 ARG A N 1
ATOM 7467 C CA . ARG A 1 971 ? -22.108 4.081 -18.164 1.00 93.00 971 ARG A CA 1
ATOM 7468 C C . ARG A 1 971 ? -21.898 4.712 -19.507 1.00 93.00 971 ARG A C 1
ATOM 7470 O O . ARG A 1 971 ? -22.417 4.356 -20.556 1.00 93.00 971 ARG A O 1
ATOM 7477 N N . ILE A 1 972 ? -21.084 5.719 -19.333 1.00 92.00 972 ILE A N 1
ATOM 7478 C CA . ILE A 1 972 ? -20.237 6.410 -20.215 1.00 92.00 972 ILE A CA 1
ATOM 7479 C C . ILE A 1 972 ? -18.770 6.001 -19.873 1.00 92.00 972 ILE A C 1
ATOM 7481 O O . ILE A 1 972 ? -17.957 6.835 -19.516 1.00 92.00 972 ILE A O 1
ATOM 7485 N N . SER A 1 973 ? -18.439 4.693 -19.884 1.00 94.31 973 SER A N 1
ATOM 7486 C CA . SER A 1 973 ? -17.094 4.093 -19.631 1.00 94.31 973 SER A CA 1
ATOM 7487 C C . SER A 1 973 ? -17.065 2.613 -20.085 1.00 94.31 973 SER A C 1
ATOM 7489 O O . SER A 1 973 ? -17.961 2.215 -20.814 1.00 94.31 973 SER A O 1
ATOM 7491 N N . ASP A 1 974 ? -16.118 1.769 -19.658 1.00 93.25 974 ASP A N 1
ATOM 7492 C CA . ASP A 1 974 ? -16.095 0.318 -19.956 1.00 93.25 974 ASP A CA 1
ATOM 7493 C C . ASP A 1 974 ? -16.497 -0.608 -18.794 1.00 93.25 974 ASP A C 1
ATOM 7495 O O . ASP A 1 974 ? -16.874 -1.744 -19.066 1.00 93.25 974 ASP A O 1
ATOM 7499 N N . GLY A 1 975 ? -16.496 -0.172 -17.523 1.00 94.81 975 GLY A N 1
ATOM 7500 C CA . GLY A 1 975 ? -16.709 -1.102 -16.392 1.00 94.81 975 GLY A CA 1
ATOM 7501 C C . GLY A 1 975 ? -17.312 -0.504 -15.124 1.00 94.81 975 GLY A C 1
ATOM 7502 O O . GLY A 1 975 ? -18.513 -0.618 -14.875 1.00 94.81 975 GLY A O 1
ATOM 7503 N N . ARG A 1 976 ? -16.474 0.139 -14.315 1.00 95.12 976 ARG A N 1
ATOM 7504 C CA . ARG A 1 976 ? -16.830 1.018 -13.185 1.00 95.12 976 ARG A CA 1
ATOM 7505 C C . ARG A 1 976 ? -16.386 2.448 -13.511 1.00 95.12 976 ARG A C 1
ATOM 7507 O O . ARG A 1 976 ? -15.599 2.629 -14.432 1.00 95.12 976 ARG A O 1
ATOM 7514 N N . VAL A 1 977 ? -16.850 3.461 -12.778 1.00 92.94 977 VAL A N 1
ATOM 7515 C CA . VAL A 1 977 ? -16.211 4.802 -12.799 1.00 92.94 977 VAL A CA 1
ATOM 7516 C C . VAL A 1 977 ? -15.868 5.259 -11.383 1.00 92.94 977 VAL A C 1
ATOM 7518 O O . VAL A 1 977 ? -15.790 4.425 -10.482 1.00 92.94 977 VAL A O 1
ATOM 7521 N N . VAL A 1 978 ? -15.622 6.554 -11.169 1.00 91.94 978 VAL A N 1
ATOM 7522 C CA . VAL A 1 978 ? -14.926 7.086 -9.985 1.00 91.94 978 VAL A CA 1
ATOM 7523 C C . VAL A 1 978 ? -15.500 6.633 -8.632 1.00 91.94 978 VAL A C 1
ATOM 7525 O O . VAL A 1 978 ? -14.753 6.483 -7.671 1.00 91.94 978 VAL A O 1
ATOM 7528 N N . ILE A 1 979 ? -16.807 6.404 -8.525 1.00 94.31 979 ILE A N 1
ATOM 7529 C CA . ILE A 1 979 ? -17.489 6.194 -7.245 1.00 94.31 979 ILE A CA 1
ATOM 7530 C C . ILE A 1 979 ? -17.994 4.764 -6.993 1.00 94.31 979 ILE A C 1
ATOM 7532 O O . ILE A 1 979 ? -18.245 4.412 -5.853 1.00 94.31 979 ILE A O 1
ATOM 7536 N N . ASP A 1 980 ? -17.902 3.834 -7.937 1.00 95.06 980 ASP A N 1
ATOM 7537 C CA . ASP A 1 980 ? -18.024 2.408 -7.593 1.00 95.06 980 ASP A CA 1
ATOM 7538 C C . ASP A 1 980 ? -16.906 2.077 -6.610 1.00 95.06 980 ASP A C 1
ATOM 7540 O O . ASP A 1 980 ? -17.115 1.437 -5.587 1.00 95.06 980 ASP A O 1
ATOM 7544 N N . PHE A 1 981 ? -15.734 2.648 -6.892 1.00 93.12 981 PHE A N 1
ATOM 7545 C CA . PHE A 1 981 ? -14.569 2.655 -6.034 1.00 93.12 981 PHE A CA 1
ATOM 7546 C C . PHE A 1 981 ? -14.798 3.431 -4.730 1.00 93.12 981 PHE A C 1
ATOM 7548 O O . PHE A 1 981 ? -14.399 2.933 -3.684 1.00 93.12 981 PHE A O 1
ATOM 7555 N N . TYR A 1 982 ? -15.470 4.594 -4.731 1.00 90.25 982 TYR A N 1
ATOM 7556 C CA . TYR A 1 982 ? -15.810 5.293 -3.476 1.00 90.25 982 TYR A CA 1
ATOM 7557 C C . TYR A 1 982 ? -16.793 4.486 -2.612 1.00 90.25 982 TYR A C 1
ATOM 7559 O O . TYR A 1 982 ? -16.568 4.358 -1.415 1.00 90.25 982 TYR A O 1
ATOM 7567 N N . ALA A 1 983 ? -17.857 3.922 -3.186 1.00 85.81 983 ALA A N 1
ATOM 7568 C CA . ALA A 1 983 ? -18.835 3.101 -2.482 1.00 85.81 983 ALA A CA 1
ATOM 7569 C C . ALA A 1 983 ? -18.185 1.824 -1.933 1.00 85.81 983 ALA A C 1
ATOM 7571 O O . ALA A 1 983 ? -18.282 1.554 -0.737 1.00 85.81 983 ALA A O 1
ATOM 7572 N N . GLN A 1 984 ? -17.420 1.106 -2.764 1.00 84.94 984 GLN A N 1
ATOM 7573 C CA . GLN A 1 984 ? -16.667 -0.084 -2.356 1.00 84.94 984 GLN A CA 1
ATOM 7574 C C . GLN A 1 984 ? -15.633 0.225 -1.262 1.00 84.94 984 GLN A C 1
ATOM 7576 O O . GLN A 1 984 ? -15.548 -0.520 -0.288 1.00 84.94 984 GLN A O 1
ATOM 7581 N N . ALA A 1 985 ? -14.890 1.333 -1.366 1.00 79.19 985 ALA A N 1
ATOM 7582 C CA . ALA A 1 985 ? -13.929 1.752 -0.341 1.00 79.19 985 ALA A CA 1
ATOM 7583 C C . ALA A 1 985 ? -14.607 2.174 0.977 1.00 79.19 985 ALA A C 1
ATOM 7585 O O . ALA A 1 985 ? -14.067 1.924 2.053 1.00 79.19 985 ALA A O 1
ATOM 7586 N N . LEU A 1 986 ? -15.810 2.753 0.904 1.00 81.56 986 LEU A N 1
ATOM 7587 C CA . LEU A 1 986 ? -16.648 3.094 2.060 1.00 81.56 986 LEU A CA 1
ATOM 7588 C C . LEU A 1 986 ? -17.490 1.911 2.582 1.00 81.56 986 LEU A C 1
ATOM 7590 O O . LEU A 1 986 ? -18.264 2.090 3.519 1.00 81.56 986 LEU A O 1
ATOM 7594 N N . GLN A 1 987 ? -17.317 0.707 2.019 1.00 80.50 987 GLN A N 1
ATOM 7595 C CA . GLN A 1 987 ? -18.031 -0.532 2.374 1.00 80.50 987 GLN A CA 1
ATOM 7596 C C . GLN A 1 987 ? -19.557 -0.461 2.183 1.00 80.50 987 GLN A C 1
ATOM 7598 O O . GLN A 1 987 ? -20.328 -1.120 2.882 1.00 80.50 987 GLN A O 1
ATOM 7603 N N . LEU A 1 988 ? -19.995 0.327 1.204 1.00 81.81 988 LEU A N 1
ATOM 7604 C CA . LEU A 1 988 ? -21.390 0.492 0.814 1.00 81.81 988 LEU A CA 1
ATOM 7605 C C . LEU A 1 988 ? -21.659 -0.227 -0.520 1.00 81.81 988 LEU A C 1
ATOM 7607 O O . LEU A 1 988 ? -20.740 -0.398 -1.327 1.00 81.81 988 LEU A O 1
ATOM 7611 N N . PRO A 1 989 ? -22.903 -0.677 -0.774 1.00 86.69 989 PRO A N 1
ATOM 7612 C CA . PRO A 1 989 ? -23.270 -1.192 -2.090 1.00 86.69 989 PRO A CA 1
ATOM 7613 C C . PRO A 1 989 ? -23.131 -0.087 -3.144 1.00 86.69 989 PRO A C 1
ATOM 7615 O O . PRO A 1 989 ? -23.147 1.094 -2.802 1.00 86.69 989 PRO A O 1
ATOM 7618 N N . PHE A 1 990 ? -23.078 -0.461 -4.427 1.00 89.69 990 PHE A N 1
ATOM 7619 C CA . PHE A 1 990 ? -23.344 0.508 -5.492 1.00 89.69 990 PHE A CA 1
ATOM 7620 C C . PHE A 1 990 ? -24.699 1.157 -5.222 1.00 89.69 990 PHE A C 1
ATOM 7622 O O . PHE A 1 990 ? -25.684 0.476 -4.907 1.00 89.69 990 PHE A O 1
ATOM 7629 N N . ILE A 1 991 ? -24.727 2.479 -5.272 1.00 93.56 991 ILE A N 1
ATOM 7630 C CA . ILE A 1 991 ? -25.925 3.244 -4.949 1.00 93.56 991 ILE A CA 1
ATOM 7631 C C . ILE A 1 991 ? -26.929 3.072 -6.140 1.00 93.56 991 ILE A C 1
ATOM 7633 O O . ILE A 1 991 ? -26.518 2.611 -7.209 1.00 93.56 991 ILE A O 1
ATOM 7637 N N . PRO A 1 992 ? -28.250 3.289 -5.986 1.00 91.12 992 PRO A N 1
ATOM 7638 C CA . PRO A 1 992 ? -29.214 3.038 -7.070 1.00 91.12 992 PRO A CA 1
ATOM 7639 C C . PRO A 1 992 ? -29.873 4.303 -7.676 1.00 91.12 992 PRO A C 1
ATOM 7641 O O . PRO A 1 992 ? -30.109 5.265 -6.939 1.00 91.12 992 PRO A O 1
ATOM 7644 N N . PRO A 1 993 ? -30.284 4.272 -8.968 1.00 90.38 993 PRO A N 1
ATOM 7645 C CA . PRO A 1 993 ? -31.052 5.322 -9.652 1.00 90.38 993 PRO A CA 1
ATOM 7646 C C . PRO A 1 993 ? -32.171 5.993 -8.823 1.00 90.38 993 PRO A C 1
ATOM 7648 O O . PRO A 1 993 ? -32.790 5.351 -7.973 1.00 90.38 993 PRO A O 1
ATOM 7651 N N . SER A 1 994 ? -32.484 7.275 -9.076 1.00 88.19 994 SER A N 1
ATOM 7652 C CA . SER A 1 994 ? -33.639 7.947 -8.445 1.00 88.19 994 SER A CA 1
ATOM 7653 C C . SER A 1 994 ? -34.257 9.062 -9.289 1.00 88.19 994 SER A C 1
ATOM 7655 O O . SER A 1 994 ? -34.157 10.250 -8.974 1.00 88.19 994 SER A O 1
ATOM 7657 N N . LEU A 1 995 ? -35.066 8.680 -10.267 1.00 80.50 995 LEU A N 1
ATOM 7658 C CA . LEU A 1 995 ? -35.994 9.609 -10.906 1.00 80.50 995 LEU A CA 1
ATOM 7659 C C . LEU A 1 995 ? -37.272 9.689 -10.045 1.00 80.50 995 LEU A C 1
ATOM 7661 O O . LEU A 1 995 ? -37.962 8.673 -9.918 1.00 80.50 995 LEU A O 1
ATOM 7665 N N . PRO A 1 996 ? -37.649 10.847 -9.458 1.00 67.19 996 PRO A N 1
ATOM 7666 C CA . PRO A 1 996 ? -38.737 10.921 -8.467 1.00 67.19 996 PRO A CA 1
ATOM 7667 C C . PRO A 1 996 ? -40.097 10.408 -8.957 1.00 67.19 996 PRO A C 1
ATOM 7669 O O . PRO A 1 996 ? -40.904 9.927 -8.160 1.00 67.19 996 PRO A O 1
ATOM 7672 N N . GLU A 1 997 ? -40.341 10.495 -10.266 1.00 62.91 997 GLU A N 1
ATOM 7673 C CA . GLU A 1 997 ? -41.557 10.019 -10.932 1.00 62.91 997 GLU A CA 1
ATOM 7674 C C . GLU A 1 997 ? -41.628 8.486 -11.055 1.00 62.91 997 GLU A C 1
ATOM 7676 O O . GLU A 1 997 ? -42.725 7.931 -11.152 1.00 62.91 997 GLU A O 1
ATOM 7681 N N . LYS A 1 998 ? -40.477 7.797 -11.048 1.00 62.53 998 LYS A N 1
ATOM 7682 C CA . LYS A 1 998 ? -40.366 6.346 -11.277 1.00 62.53 998 LYS A CA 1
ATOM 7683 C C . LYS A 1 998 ? -40.038 5.587 -9.989 1.00 62.53 998 LYS A C 1
ATOM 7685 O O . LYS A 1 998 ? -40.668 4.570 -9.698 1.00 62.53 998 LYS A O 1
ATOM 7690 N N . ASP A 1 999 ? -39.133 6.118 -9.172 1.00 64.88 999 ASP A N 1
ATOM 7691 C CA . ASP A 1 999 ? -38.588 5.415 -8.012 1.00 64.88 999 ASP A CA 1
ATOM 7692 C C . ASP A 1 999 ? -39.296 5.795 -6.711 1.00 64.88 999 ASP A C 1
ATOM 7694 O O . ASP A 1 999 ? -39.268 6.949 -6.283 1.00 64.88 999 ASP A O 1
ATOM 7698 N N . ARG A 1 1000 ? -39.888 4.804 -6.028 1.00 63.25 1000 ARG A N 1
ATOM 7699 C CA . ARG A 1 1000 ? -40.573 4.959 -4.722 1.00 63.25 1000 ARG A CA 1
ATOM 7700 C C . ARG A 1 1000 ? -39.804 4.363 -3.532 1.00 63.25 1000 ARG A C 1
ATOM 7702 O O . ARG A 1 1000 ? -40.367 4.226 -2.449 1.00 63.25 1000 ARG A O 1
ATOM 7709 N N . GLY A 1 1001 ? -38.534 4.008 -3.730 1.00 64.31 1001 GLY A N 1
ATOM 7710 C CA . GLY A 1 1001 ? -37.679 3.382 -2.717 1.00 64.31 1001 GLY A CA 1
ATOM 7711 C C . GLY A 1 1001 ? -37.352 4.273 -1.509 1.00 64.31 1001 GLY A C 1
ATOM 7712 O O . GLY A 1 1001 ? -37.517 5.498 -1.551 1.00 64.31 1001 GLY A O 1
ATOM 7713 N N . GLN A 1 1002 ? -36.870 3.623 -0.440 1.00 70.19 1002 GLN A N 1
ATOM 7714 C CA . GLN A 1 1002 ? -36.417 4.251 0.814 1.00 70.19 1002 GLN A CA 1
ATOM 7715 C C . GLN A 1 1002 ? -34.923 4.618 0.830 1.00 70.19 1002 GLN A C 1
ATOM 7717 O O . GLN A 1 1002 ? -34.500 5.323 1.738 1.00 70.19 1002 GLN A O 1
ATOM 7722 N N . PHE A 1 1003 ? -34.142 4.174 -0.163 1.00 86.06 1003 PHE A N 1
ATOM 7723 C CA . PHE A 1 1003 ? -32.758 4.617 -0.393 1.00 86.06 1003 PHE A CA 1
ATOM 7724 C C . PHE A 1 1003 ? -31.820 4.557 0.840 1.00 86.06 1003 PHE A C 1
ATOM 7726 O O . PHE A 1 1003 ? -31.141 5.538 1.141 1.00 86.06 1003 PHE A O 1
ATOM 7733 N N . PRO A 1 1004 ? -31.727 3.408 1.551 1.00 81.94 1004 PRO A N 1
ATOM 7734 C CA . PRO A 1 1004 ? -31.029 3.301 2.842 1.00 81.94 1004 PRO A CA 1
ATOM 7735 C C . PRO A 1 1004 ? -29.513 3.553 2.784 1.00 81.94 1004 PRO A C 1
ATOM 7737 O O . PRO A 1 1004 ? -28.915 3.840 3.815 1.00 81.94 1004 PRO A O 1
ATOM 7740 N N . HIS A 1 1005 ? -28.904 3.468 1.596 1.00 89.56 1005 HIS A N 1
ATOM 7741 C CA . HIS A 1 1005 ? -27.491 3.794 1.359 1.00 89.56 1005 HIS A CA 1
ATOM 7742 C C . HIS A 1 1005 ? -27.305 4.995 0.409 1.00 89.56 1005 HIS A C 1
ATOM 7744 O O . HIS A 1 1005 ? -26.191 5.488 0.262 1.00 89.56 1005 HIS A O 1
ATOM 7750 N N . GLY A 1 1006 ? -28.381 5.500 -0.204 1.00 93.50 1006 GLY A N 1
ATOM 7751 C CA . GLY A 1 1006 ? -28.372 6.546 -1.233 1.00 93.50 1006 GLY A CA 1
ATOM 7752 C C . GLY A 1 1006 ? -29.374 6.273 -2.373 1.00 93.50 1006 GLY A C 1
ATOM 7753 O O . GLY A 1 1006 ? -30.097 5.279 -2.332 1.00 93.50 1006 GLY A O 1
ATOM 7754 N N . ALA A 1 1007 ? -29.409 7.180 -3.355 1.00 94.19 1007 ALA A N 1
ATOM 7755 C CA . ALA A 1 1007 ? -30.363 7.362 -4.476 1.00 94.19 1007 ALA A CA 1
ATOM 7756 C C . ALA A 1 1007 ? -29.585 7.798 -5.755 1.00 94.19 1007 ALA A C 1
ATOM 7758 O O . ALA A 1 1007 ? -28.371 7.795 -5.669 1.00 94.19 1007 ALA A O 1
ATOM 7759 N N . ASN A 1 1008 ? -30.164 8.259 -6.882 1.00 95.81 1008 ASN A N 1
ATOM 7760 C CA . ASN A 1 1008 ? -29.409 8.955 -7.960 1.00 95.81 1008 ASN A CA 1
ATOM 7761 C C . ASN A 1 1008 ? -30.058 10.214 -8.543 1.00 95.81 1008 ASN A C 1
ATOM 7763 O O . ASN A 1 1008 ? -31.210 10.157 -8.960 1.00 95.81 1008 ASN A O 1
ATOM 7767 N N . PHE A 1 1009 ? -29.285 11.292 -8.717 1.00 95.88 1009 PHE A N 1
ATOM 7768 C CA . PHE A 1 1009 ? -29.721 12.494 -9.443 1.00 95.88 1009 PHE A CA 1
ATOM 7769 C C . PHE A 1 1009 ? -28.804 12.935 -10.591 1.00 95.88 1009 PHE A C 1
ATOM 7771 O O . PHE A 1 1009 ? -29.254 13.726 -11.410 1.00 95.88 1009 PHE A O 1
ATOM 7778 N N . ALA A 1 1010 ? -27.581 12.413 -10.711 1.00 96.12 1010 ALA A N 1
ATOM 7779 C CA . ALA A 1 1010 ? -26.695 12.702 -11.838 1.00 96.12 1010 ALA A CA 1
ATOM 7780 C C . ALA A 1 1010 ? -27.243 12.154 -13.172 1.00 96.12 1010 ALA A C 1
ATOM 7782 O O . ALA A 1 1010 ? -27.942 11.139 -13.175 1.00 96.12 1010 ALA A O 1
ATOM 7783 N N . VAL A 1 1011 ? -26.947 12.814 -14.302 1.00 93.50 1011 VAL A N 1
ATOM 7784 C CA . VAL A 1 1011 ? -27.438 12.438 -15.650 1.00 93.50 1011 VAL A CA 1
ATOM 7785 C C . VAL A 1 1011 ? -26.407 12.784 -16.731 1.00 93.50 1011 VAL A C 1
ATOM 7787 O O . VAL A 1 1011 ? -25.839 13.875 -16.709 1.00 93.50 1011 VAL A O 1
ATOM 7790 N N . LEU A 1 1012 ? -26.213 11.907 -17.722 1.00 92.31 1012 LEU A N 1
ATOM 7791 C CA . LEU A 1 1012 ? -25.484 12.185 -18.963 1.00 92.31 1012 LEU A CA 1
ATOM 7792 C C . LEU A 1 1012 ? -25.832 13.568 -19.518 1.00 92.31 1012 LEU A C 1
ATOM 7794 O O . LEU A 1 1012 ? -27.007 13.933 -19.610 1.00 92.31 1012 LEU A O 1
ATOM 7798 N N . ALA A 1 1013 ? -24.804 14.297 -19.962 1.00 91.00 1013 ALA A N 1
ATOM 7799 C CA . ALA A 1 1013 ? -24.952 15.588 -20.629 1.00 91.00 1013 ALA A CA 1
ATOM 7800 C C . ALA A 1 1013 ? -25.635 16.685 -19.779 1.00 91.00 1013 ALA A C 1
ATOM 7802 O O . ALA A 1 1013 ? -25.972 17.742 -20.316 1.00 91.00 1013 ALA A O 1
ATOM 7803 N N . SER A 1 1014 ? -25.807 16.487 -18.463 1.00 95.31 1014 SER A N 1
ATOM 7804 C CA . SER A 1 1014 ? -26.259 17.558 -17.572 1.00 95.31 1014 SER A CA 1
ATOM 7805 C C . SER A 1 1014 ? -25.243 18.687 -17.464 1.00 95.31 1014 SER A C 1
ATOM 7807 O O . SER A 1 1014 ? -24.038 18.462 -17.338 1.00 95.31 1014 SER A O 1
ATOM 7809 N N . THR A 1 1015 ? -25.768 19.907 -17.454 1.00 96.25 1015 THR A N 1
ATOM 7810 C CA . THR A 1 1015 ? -25.031 21.161 -17.278 1.00 96.25 1015 THR A CA 1
ATOM 7811 C C . THR A 1 1015 ? -25.203 21.715 -15.863 1.00 96.25 1015 THR A C 1
ATOM 7813 O O . THR A 1 1015 ? -26.209 21.464 -15.194 1.00 96.25 1015 THR A O 1
ATOM 7816 N N . ALA A 1 1016 ? -24.243 22.499 -15.380 1.00 97.00 1016 ALA A N 1
ATOM 7817 C CA . ALA A 1 1016 ? -24.384 23.243 -14.131 1.00 97.00 1016 ALA A CA 1
ATOM 7818 C C . ALA A 1 1016 ? -25.432 24.365 -14.258 1.00 97.00 1016 ALA A C 1
ATOM 7820 O O . ALA A 1 1016 ? -26.169 24.640 -13.310 1.00 97.00 1016 ALA A O 1
ATOM 7821 N N . LEU A 1 1017 ? -25.512 25.004 -15.428 1.00 96.25 1017 LEU A N 1
ATOM 7822 C CA . LEU A 1 1017 ? -26.475 26.051 -15.770 1.00 96.25 1017 LEU A CA 1
ATOM 7823 C C . LEU A 1 1017 ? -27.703 25.475 -16.500 1.00 96.25 1017 LEU A C 1
ATOM 7825 O O . LEU A 1 1017 ? -27.577 24.494 -17.236 1.00 96.25 1017 LEU A O 1
ATOM 7829 N N . PRO A 1 1018 ? -28.906 26.055 -16.334 1.00 94.19 1018 PRO A N 1
ATOM 7830 C CA . PRO A 1 1018 ? -30.119 25.525 -16.953 1.00 94.19 1018 PRO A CA 1
ATOM 7831 C C . PRO A 1 1018 ? -30.205 25.875 -18.455 1.00 94.19 1018 PRO A C 1
ATOM 7833 O O . PRO A 1 1018 ? -29.669 26.904 -18.871 1.00 94.19 1018 PRO A O 1
ATOM 7836 N N . PRO A 1 1019 ? -30.895 25.081 -19.297 1.00 91.75 1019 PRO A N 1
ATOM 7837 C CA . PRO A 1 1019 ? -30.877 25.240 -20.759 1.00 91.75 1019 PRO A CA 1
ATOM 7838 C C . PRO A 1 1019 ? -31.281 26.629 -21.283 1.00 91.75 1019 PRO A C 1
ATOM 7840 O O . PRO A 1 1019 ? -30.772 27.090 -22.306 1.00 91.75 1019 PRO A O 1
ATOM 7843 N N . GLU A 1 1020 ? -32.185 27.331 -20.596 1.00 92.81 1020 GLU A N 1
ATOM 7844 C CA . GLU A 1 1020 ? -32.595 28.693 -20.941 1.00 92.81 1020 GLU A CA 1
ATOM 7845 C C . GLU A 1 1020 ? -31.478 29.737 -20.800 1.00 92.81 1020 GLU A C 1
ATOM 7847 O O . GLU A 1 1020 ? -31.535 30.761 -21.483 1.00 92.81 1020 GLU A O 1
ATOM 7852 N N . TYR A 1 1021 ? -30.442 29.468 -19.996 1.00 94.12 1021 TYR A N 1
ATOM 7853 C CA . TYR A 1 1021 ? -29.257 30.318 -19.869 1.00 94.12 1021 TYR A CA 1
ATOM 7854 C C . TYR A 1 1021 ? -28.571 30.516 -21.228 1.00 94.12 1021 TYR A C 1
ATOM 7856 O O . TYR A 1 1021 ? -28.304 31.645 -21.645 1.00 94.12 1021 TYR A O 1
ATOM 7864 N N . PHE A 1 1022 ? -28.337 29.420 -21.955 1.00 92.19 1022 PHE A N 1
ATOM 7865 C CA . PHE A 1 1022 ? -27.558 29.409 -23.198 1.00 92.19 1022 PHE A CA 1
ATOM 7866 C C . PHE A 1 1022 ? -28.244 30.159 -24.349 1.00 92.19 1022 PHE A C 1
ATOM 7868 O O . PHE A 1 1022 ? -27.569 30.678 -25.243 1.00 92.19 1022 PHE A O 1
ATOM 7875 N N . ARG A 1 1023 ? -29.569 30.356 -24.269 1.00 90.38 1023 ARG A N 1
ATOM 7876 C CA . ARG A 1 1023 ? -30.335 31.178 -25.222 1.00 90.38 1023 ARG A CA 1
ATOM 7877 C C . ARG A 1 1023 ? -29.819 32.618 -25.287 1.00 90.38 1023 ARG A C 1
ATOM 7879 O O . ARG A 1 1023 ? -29.814 33.203 -26.367 1.00 90.38 1023 ARG A O 1
ATOM 7886 N N . ARG A 1 1024 ? -29.323 33.173 -24.169 1.00 90.12 1024 ARG A N 1
ATOM 7887 C CA . ARG A 1 1024 ? -28.735 34.530 -24.118 1.00 90.12 1024 ARG A CA 1
ATOM 7888 C C . ARG A 1 1024 ? -27.443 34.656 -24.939 1.00 90.12 1024 ARG A C 1
ATOM 7890 O O . ARG A 1 1024 ? -27.064 35.759 -25.315 1.00 90.12 1024 ARG A O 1
ATOM 7897 N N . TRP A 1 1025 ? -26.803 33.524 -25.232 1.00 88.19 1025 TRP A N 1
ATOM 7898 C CA . TRP A 1 1025 ? -25.581 33.398 -26.025 1.00 88.19 1025 TRP A CA 1
ATOM 7899 C C . TRP A 1 1025 ? -25.835 32.873 -27.455 1.00 88.19 1025 TRP A C 1
ATOM 7901 O O . TRP A 1 1025 ? -24.885 32.597 -28.184 1.00 88.19 1025 TRP A O 1
ATOM 7911 N N . ASN A 1 1026 ? -27.103 32.719 -27.866 1.00 89.31 1026 ASN A N 1
ATOM 7912 C CA . ASN A 1 1026 ? -27.508 32.081 -29.127 1.00 89.31 1026 ASN A CA 1
ATOM 7913 C C . ASN A 1 1026 ? -26.867 30.683 -29.327 1.00 89.31 1026 ASN A C 1
ATOM 7915 O O . ASN A 1 1026 ? -26.242 30.377 -30.351 1.00 89.31 1026 ASN A O 1
ATOM 7919 N N . HIS A 1 1027 ? -26.992 29.847 -28.296 1.00 91.19 1027 HIS A N 1
ATOM 7920 C CA . HIS A 1 1027 ? -26.604 28.438 -28.270 1.00 91.19 1027 HIS A CA 1
ATOM 7921 C C . HIS A 1 1027 ? -27.695 27.628 -27.545 1.00 91.19 1027 HIS A C 1
ATOM 7923 O O . HIS A 1 1027 ? -28.476 28.181 -26.766 1.00 91.19 1027 HIS A O 1
ATOM 7929 N N . THR A 1 1028 ? -27.755 26.325 -27.815 1.00 88.25 1028 THR A N 1
ATOM 7930 C CA . THR A 1 1028 ? -28.761 25.409 -27.268 1.00 88.25 1028 THR A CA 1
ATOM 7931 C C . THR A 1 1028 ? -28.061 24.127 -26.846 1.00 88.25 1028 THR A C 1
ATOM 7933 O O . THR A 1 1028 ? -27.420 23.485 -27.672 1.00 88.25 1028 THR A O 1
ATOM 7936 N N . VAL A 1 1029 ? -28.210 23.745 -25.580 1.00 89.69 1029 VAL A N 1
ATOM 7937 C CA . VAL A 1 1029 ? -27.693 22.471 -25.059 1.00 89.69 1029 VAL A CA 1
ATOM 7938 C C . VAL A 1 1029 ? -28.687 21.332 -25.345 1.00 89.69 1029 VAL A C 1
ATOM 7940 O O . VAL A 1 1029 ? -29.896 21.581 -25.362 1.00 89.69 1029 VAL A O 1
ATOM 7943 N N . PRO A 1 1030 ? -28.223 20.093 -25.601 1.00 81.25 1030 PRO A N 1
ATOM 7944 C CA . PRO A 1 1030 ? -29.072 19.023 -26.132 1.00 81.25 1030 PRO A CA 1
ATOM 7945 C C . PRO A 1 1030 ? -30.016 18.385 -25.104 1.00 81.25 1030 PRO A C 1
ATOM 7947 O O . PRO A 1 1030 ? -30.997 17.760 -25.504 1.00 81.25 1030 PRO A O 1
ATOM 7950 N N . MET A 1 1031 ? -29.744 18.526 -23.801 1.00 82.56 1031 MET A N 1
ATOM 7951 C CA . MET A 1 1031 ? -30.535 17.911 -22.729 1.00 82.56 1031 MET A CA 1
ATOM 7952 C C . MET A 1 1031 ? -31.255 18.956 -21.864 1.00 82.56 1031 MET A C 1
ATOM 7954 O O . MET A 1 1031 ? -30.699 20.021 -21.600 1.00 82.56 1031 MET A O 1
ATOM 7958 N N . PRO A 1 1032 ? -32.472 18.658 -21.365 1.00 86.94 1032 PRO A N 1
ATOM 7959 C CA . PRO A 1 1032 ? -33.226 19.563 -20.498 1.00 86.94 1032 PRO A CA 1
ATOM 7960 C C . PRO A 1 1032 ? -32.787 19.516 -19.020 1.00 86.94 1032 PRO A C 1
ATOM 7962 O O . PRO A 1 1032 ? -33.374 20.207 -18.188 1.00 86.94 1032 PRO A O 1
ATOM 7965 N N . PHE A 1 1033 ? -31.804 18.680 -18.669 1.00 91.88 1033 PHE A N 1
ATOM 7966 C CA . PHE A 1 1033 ? -31.425 18.384 -17.286 1.00 91.88 1033 PHE A CA 1
ATOM 7967 C C . PHE A 1 1033 ? -30.221 19.215 -16.847 1.00 91.88 1033 PHE A C 1
ATOM 7969 O O . PHE A 1 1033 ? -29.172 19.186 -17.487 1.00 91.88 1033 PHE A O 1
ATOM 7976 N N . SER A 1 1034 ? -30.347 19.892 -15.711 1.00 95.44 1034 SER A N 1
ATOM 7977 C CA . SER A 1 1034 ? -29.294 20.724 -15.123 1.00 95.44 1034 SER A CA 1
ATOM 7978 C C . SER A 1 1034 ? -29.104 20.411 -13.645 1.00 95.44 1034 SER A C 1
ATOM 7980 O O . SER A 1 1034 ? -29.989 19.823 -13.026 1.00 95.44 1034 SER A O 1
ATOM 7982 N N . LEU A 1 1035 ? -28.006 20.869 -13.047 1.00 96.44 1035 LEU A N 1
ATOM 7983 C CA . LEU A 1 1035 ? -27.749 20.728 -11.612 1.00 96.44 1035 LEU A CA 1
ATOM 7984 C C . LEU A 1 1035 ? -28.933 21.200 -10.740 1.00 96.44 1035 LEU A C 1
ATOM 7986 O O . LEU A 1 1035 ? -29.290 20.531 -9.773 1.00 96.44 1035 LEU A O 1
ATOM 7990 N N . ALA A 1 1036 ? -29.619 22.280 -11.133 1.00 95.00 1036 ALA A N 1
ATOM 7991 C CA . ALA A 1 1036 ? -30.838 22.751 -10.470 1.00 95.00 1036 ALA A CA 1
ATOM 7992 C C . ALA A 1 1036 ? -32.016 21.755 -10.577 1.00 95.00 1036 ALA A C 1
ATOM 7994 O O . ALA A 1 1036 ? -32.773 21.583 -9.623 1.00 95.00 1036 ALA A O 1
ATOM 7995 N N . THR A 1 1037 ? -32.154 21.060 -11.711 1.00 94.88 1037 THR A N 1
ATOM 7996 C CA . THR A 1 1037 ? -33.137 19.979 -11.911 1.00 94.88 1037 THR A CA 1
ATOM 7997 C C . THR A 1 1037 ? -32.861 18.803 -10.973 1.00 94.88 1037 THR A C 1
ATOM 7999 O O . THR A 1 1037 ? -33.774 18.280 -10.338 1.00 94.88 1037 THR A O 1
ATOM 8002 N N . GLN A 1 1038 ? -31.591 18.418 -10.850 1.00 96.12 1038 GLN A N 1
ATOM 8003 C CA . GLN A 1 1038 ? -31.146 17.305 -10.010 1.00 96.12 1038 GLN A CA 1
ATOM 8004 C C . GLN A 1 1038 ? -31.318 17.617 -8.515 1.00 96.12 1038 GLN A C 1
ATOM 8006 O O . GLN A 1 1038 ? -31.786 16.778 -7.747 1.00 96.12 1038 GLN A O 1
ATOM 8011 N N . LEU A 1 1039 ? -31.008 18.854 -8.120 1.00 96.44 1039 LEU A N 1
ATOM 8012 C CA . LEU A 1 1039 ? -31.232 19.421 -6.789 1.00 96.44 1039 LEU A CA 1
ATOM 8013 C C . LEU A 1 1039 ? -32.723 19.423 -6.402 1.00 96.44 1039 LEU A C 1
ATOM 8015 O O . LEU A 1 1039 ? -33.060 19.125 -5.258 1.00 96.44 1039 LEU A O 1
ATOM 8019 N N . GLU A 1 1040 ? -33.626 19.695 -7.345 1.00 94.94 1040 GLU A N 1
ATOM 8020 C CA . GLU A 1 1040 ? -35.075 19.602 -7.126 1.00 94.94 1040 GLU A CA 1
ATOM 8021 C C . GLU A 1 1040 ? -35.567 18.145 -7.033 1.00 94.94 1040 GLU A C 1
ATOM 8023 O O . GLU A 1 1040 ? -36.319 17.805 -6.118 1.00 94.94 1040 GLU A O 1
ATOM 8028 N N . TRP A 1 1041 ? -35.092 17.244 -7.899 1.00 94.12 1041 TRP A N 1
ATOM 8029 C CA . TRP A 1 1041 ? -35.406 15.814 -7.788 1.00 94.12 1041 TRP A CA 1
ATOM 8030 C C . TRP A 1 1041 ? -34.959 15.214 -6.456 1.00 94.12 1041 TRP A C 1
ATOM 8032 O O . TRP A 1 1041 ? -35.705 14.463 -5.823 1.00 94.12 1041 TRP A O 1
ATOM 8042 N N . PHE A 1 1042 ? -33.774 15.608 -5.992 1.00 95.06 1042 PHE A N 1
ATOM 8043 C CA . PHE A 1 1042 ? -33.325 15.346 -4.637 1.00 95.06 1042 PHE A CA 1
ATOM 8044 C C . PHE A 1 1042 ? -34.360 15.840 -3.626 1.00 95.06 1042 PHE A C 1
ATOM 8046 O O . PHE A 1 1042 ? -34.826 15.024 -2.834 1.00 95.06 1042 PHE A O 1
ATOM 8053 N N . LYS A 1 1043 ? -34.743 17.125 -3.620 1.00 93.69 1043 LYS A N 1
ATOM 8054 C CA . LYS A 1 1043 ? -35.709 17.661 -2.640 1.00 93.69 1043 LYS A CA 1
ATOM 8055 C C . LYS A 1 1043 ? -37.009 16.852 -2.627 1.00 93.69 1043 LYS A C 1
ATOM 8057 O O . LYS A 1 1043 ? -37.535 16.566 -1.553 1.00 93.69 1043 LYS A O 1
ATOM 8062 N N . GLN A 1 1044 ? -37.492 16.398 -3.779 1.00 91.19 1044 GLN A N 1
ATOM 8063 C CA . GLN A 1 1044 ? -38.682 15.548 -3.875 1.00 91.19 1044 GLN A CA 1
ATOM 8064 C C . GLN A 1 1044 ? -38.470 14.156 -3.256 1.00 91.19 1044 GLN A C 1
ATOM 8066 O O . GLN A 1 1044 ? -39.245 13.744 -2.387 1.00 91.19 1044 GLN A O 1
ATOM 8071 N N . THR A 1 1045 ? -37.398 13.449 -3.634 1.00 90.56 1045 THR A N 1
ATOM 8072 C CA . THR A 1 1045 ? -37.020 12.160 -3.024 1.00 90.56 1045 THR A CA 1
ATOM 8073 C C . THR A 1 1045 ? -36.812 12.301 -1.519 1.00 90.56 1045 THR A C 1
ATOM 8075 O O . THR A 1 1045 ? -37.268 11.466 -0.738 1.00 90.56 1045 THR A O 1
ATOM 8078 N N . LEU A 1 1046 ? -36.198 13.401 -1.099 1.00 90.25 1046 LEU A N 1
ATOM 8079 C CA . LEU A 1 1046 ? -35.971 13.753 0.285 1.00 90.25 1046 LEU A CA 1
ATOM 8080 C C . LEU A 1 1046 ? -37.275 13.906 1.064 1.00 90.25 1046 LEU A C 1
ATOM 8082 O O . LEU A 1 1046 ? -37.450 13.252 2.088 1.00 90.25 1046 LEU A O 1
ATOM 8086 N N . HIS A 1 1047 ? -38.190 14.750 0.577 1.00 89.19 1047 HIS A N 1
ATOM 8087 C CA . HIS A 1 1047 ? -39.497 14.989 1.191 1.00 89.19 1047 HIS A CA 1
ATOM 8088 C C . HIS A 1 1047 ? -40.270 13.684 1.459 1.00 89.19 1047 HIS A C 1
ATOM 8090 O O . HIS A 1 1047 ? -41.081 13.650 2.386 1.00 89.19 1047 HIS A O 1
ATOM 8096 N N . ARG A 1 1048 ? -39.980 12.621 0.694 1.00 86.19 1048 ARG A N 1
ATOM 8097 C CA . ARG A 1 1048 ? -40.472 11.255 0.900 1.00 86.19 1048 ARG A CA 1
ATOM 8098 C C . ARG A 1 1048 ? -39.649 10.442 1.908 1.00 86.19 1048 ARG A C 1
ATOM 8100 O O . ARG A 1 1048 ? -40.243 9.895 2.832 1.00 86.19 1048 ARG A O 1
ATOM 8107 N N . ILE A 1 1049 ? -38.328 10.305 1.731 1.00 88.44 1049 ILE A N 1
ATOM 8108 C CA . ILE A 1 1049 ? -37.521 9.375 2.553 1.00 88.44 1049 ILE A CA 1
ATOM 8109 C C . ILE A 1 1049 ? -37.269 9.879 3.979 1.00 88.44 1049 ILE A C 1
ATOM 8111 O O . ILE A 1 1049 ? -37.022 9.068 4.868 1.00 88.44 1049 ILE A O 1
ATOM 8115 N N . ALA A 1 1050 ? -37.412 11.184 4.235 1.00 88.88 1050 ALA A N 1
ATOM 8116 C CA . ALA A 1 1050 ? -37.670 11.686 5.582 1.00 88.88 1050 ALA A CA 1
ATOM 8117 C C . ALA A 1 1050 ? -38.446 13.038 5.560 1.00 88.88 1050 ALA A C 1
ATOM 8119 O O . ALA A 1 1050 ? -38.140 13.927 4.764 1.00 88.88 1050 ALA A O 1
ATOM 8120 N N . PRO A 1 1051 ? -39.467 13.249 6.411 1.00 84.38 1051 PRO A N 1
ATOM 8121 C CA . PRO A 1 1051 ? -40.302 14.460 6.354 1.00 84.38 1051 PRO A CA 1
ATOM 8122 C C . PRO A 1 1051 ? -39.970 15.528 7.429 1.00 84.38 1051 PRO A C 1
ATOM 8124 O O . PRO A 1 1051 ? -40.048 15.240 8.617 1.00 84.38 1051 PRO A O 1
ATOM 8127 N N . GLY A 1 1052 ? -39.692 16.788 7.031 1.00 84.56 1052 GLY A N 1
ATOM 8128 C CA . GLY A 1 1052 ? -39.602 17.984 7.912 1.00 84.56 1052 GLY A CA 1
ATOM 8129 C C . GLY A 1 1052 ? -38.411 18.954 7.651 1.00 84.56 1052 GLY A C 1
ATOM 8130 O O . GLY A 1 1052 ? -37.650 18.755 6.723 1.00 84.56 1052 GLY A O 1
ATOM 8131 N N . ASP A 1 1053 ? -38.204 19.957 8.527 1.00 84.19 1053 ASP A N 1
ATOM 8132 C CA . ASP A 1 1053 ? -37.189 21.075 8.625 1.00 84.19 1053 ASP A CA 1
ATOM 8133 C C . ASP A 1 1053 ? -36.010 21.098 9.767 1.00 84.19 1053 ASP A C 1
ATOM 8135 O O . ASP A 1 1053 ? -35.663 22.155 10.270 1.00 84.19 1053 ASP A O 1
ATOM 8139 N N . ALA A 1 1054 ? -35.408 19.973 10.265 1.00 83.56 1054 ALA A N 1
ATOM 8140 C CA . ALA A 1 1054 ? -34.097 19.729 11.004 1.00 83.56 1054 ALA A CA 1
ATOM 8141 C C . ALA A 1 1054 ? -33.665 18.237 11.404 1.00 83.56 1054 ALA A C 1
ATOM 8143 O O . ALA A 1 1054 ? -32.781 18.069 12.238 1.00 83.56 1054 ALA A O 1
ATOM 8144 N N . ALA A 1 1055 ? -34.272 17.130 10.916 1.00 85.44 1055 ALA A N 1
ATOM 8145 C CA . ALA A 1 1055 ? -34.071 15.707 11.299 1.00 85.44 1055 ALA A CA 1
ATOM 8146 C C . ALA A 1 1055 ? -33.722 14.704 10.161 1.00 85.44 1055 ALA A C 1
ATOM 8148 O O . ALA A 1 1055 ? -32.864 13.863 10.407 1.00 85.44 1055 ALA A O 1
ATOM 8149 N N . ARG A 1 1056 ? -34.168 14.852 8.889 1.00 89.50 1056 ARG A N 1
ATOM 8150 C CA . ARG A 1 1056 ? -33.366 14.375 7.732 1.00 89.50 1056 ARG A CA 1
ATOM 8151 C C . ARG A 1 1056 ? -31.933 14.998 7.736 1.00 89.50 1056 ARG A C 1
ATOM 8153 O O . ARG A 1 1056 ? -31.103 14.691 6.895 1.00 89.50 1056 ARG A O 1
ATOM 8160 N N . THR A 1 1057 ? -31.630 15.902 8.677 1.00 87.75 1057 THR A N 1
ATOM 8161 C CA . THR A 1 1057 ? -30.293 16.425 9.009 1.00 87.75 1057 THR A CA 1
ATOM 8162 C C . THR A 1 1057 ? -29.436 15.377 9.710 1.00 87.75 1057 THR A C 1
ATOM 8164 O O . THR A 1 1057 ? -28.224 15.417 9.564 1.00 87.75 1057 THR A O 1
ATOM 8167 N N . ALA A 1 1058 ? -30.035 14.417 10.426 1.00 86.44 1058 ALA A N 1
ATOM 8168 C CA . ALA A 1 1058 ? -29.320 13.216 10.853 1.00 86.44 1058 ALA A CA 1
ATOM 8169 C C . ALA A 1 1058 ? -28.889 12.417 9.614 1.00 86.44 1058 ALA A C 1
ATOM 8171 O O . ALA A 1 1058 ? -27.708 12.143 9.446 1.00 86.44 1058 ALA A O 1
ATOM 8172 N N . LEU A 1 1059 ? -29.829 12.194 8.686 1.00 91.50 1059 LEU A N 1
ATOM 8173 C CA . LEU A 1 1059 ? -29.574 11.530 7.409 1.00 91.50 1059 LEU A CA 1
ATOM 8174 C C . LEU A 1 1059 ? -28.411 12.201 6.638 1.00 91.50 1059 LEU A C 1
ATOM 8176 O O . LEU A 1 1059 ? -27.452 11.515 6.301 1.00 91.50 1059 LEU A O 1
ATOM 8180 N N . LEU A 1 1060 ? -28.407 13.531 6.433 1.00 92.75 1060 LEU A N 1
ATOM 8181 C CA . LEU A 1 1060 ? -27.252 14.233 5.824 1.00 92.75 1060 LEU A CA 1
ATOM 8182 C C . LEU A 1 1060 ? -25.988 14.270 6.681 1.00 92.75 1060 LEU A C 1
ATOM 8184 O O . LEU A 1 1060 ? -24.887 14.268 6.138 1.00 92.75 1060 LEU A O 1
ATOM 8188 N N . GLY A 1 1061 ? -26.131 14.379 8.000 1.00 89.62 1061 GLY A N 1
ATOM 8189 C CA . GLY A 1 1061 ? -25.002 14.512 8.912 1.00 89.62 1061 GLY A CA 1
ATOM 8190 C C . GLY A 1 1061 ? -24.139 13.255 8.975 1.00 89.62 1061 GLY A C 1
ATOM 8191 O O . GLY A 1 1061 ? -22.948 13.361 9.243 1.00 89.62 1061 GLY A O 1
ATOM 8192 N N . GLU A 1 1062 ? -24.738 12.100 8.682 1.00 89.75 1062 GLU A N 1
ATOM 8193 C CA . GLU A 1 1062 ? -24.105 10.778 8.625 1.00 89.75 1062 GLU A CA 1
ATOM 8194 C C . GLU A 1 1062 ? -23.761 10.341 7.188 1.00 89.75 1062 GLU A C 1
ATOM 8196 O O . GLU A 1 1062 ? -23.541 9.153 6.934 1.00 89.75 1062 GLU A O 1
ATOM 8201 N N . SER A 1 1063 ? -23.735 11.288 6.241 1.00 94.12 1063 SER A N 1
ATOM 8202 C CA . SER A 1 1063 ? -23.562 11.003 4.816 1.00 94.12 1063 SER A CA 1
ATOM 8203 C C . SER A 1 1063 ? -22.535 11.888 4.119 1.00 94.12 1063 SER A C 1
ATOM 8205 O O . SER A 1 1063 ? -22.380 13.075 4.413 1.00 94.12 1063 SER A O 1
ATOM 8207 N N . LEU A 1 1064 ? -21.863 11.297 3.134 1.00 95.75 1064 LEU A N 1
ATOM 8208 C CA . LEU A 1 1064 ? -20.928 11.983 2.249 1.00 95.75 1064 LEU A CA 1
ATOM 8209 C C . LEU A 1 1064 ? -21.690 12.664 1.115 1.00 95.75 1064 LEU A C 1
ATOM 8211 O O . LEU A 1 1064 ? -22.371 11.963 0.382 1.00 95.75 1064 LEU A O 1
ATOM 8215 N N . ILE A 1 1065 ? -21.527 13.965 0.881 1.00 97.62 1065 ILE A N 1
ATOM 8216 C CA . ILE A 1 1065 ? -22.032 14.636 -0.326 1.00 97.62 1065 ILE A CA 1
ATOM 8217 C C . ILE A 1 1065 ? -20.944 14.617 -1.433 1.00 97.62 1065 ILE A C 1
ATOM 8219 O O . ILE A 1 1065 ? -19.755 14.599 -1.118 1.00 97.62 1065 ILE A O 1
ATOM 8223 N N . LEU A 1 1066 ? -21.308 14.594 -2.720 1.00 97.62 1066 LEU A N 1
ATOM 8224 C CA . LEU A 1 1066 ? -20.411 14.778 -3.877 1.00 97.62 1066 LEU A CA 1
ATOM 8225 C C . LEU A 1 1066 ? -21.101 15.627 -4.947 1.00 97.62 1066 LEU A C 1
ATOM 8227 O O . LEU A 1 1066 ? -22.143 15.251 -5.462 1.00 97.62 1066 LEU A O 1
ATOM 8231 N N . MET A 1 1067 ? -20.503 16.735 -5.342 1.00 93.75 1067 MET A N 1
ATOM 8232 C CA . MET A 1 1067 ? -20.701 17.241 -6.699 1.00 93.75 1067 MET A CA 1
ATOM 8233 C C . MET A 1 1067 ? -19.851 16.345 -7.604 1.00 93.75 1067 MET A C 1
ATOM 8235 O O . MET A 1 1067 ? -18.747 16.007 -7.205 1.00 93.75 1067 MET A O 1
ATOM 8239 N N . GLY A 1 1068 ? -20.312 15.893 -8.763 1.00 87.19 1068 GLY A N 1
ATOM 8240 C CA . GLY A 1 1068 ? -19.437 15.205 -9.715 1.00 87.19 1068 GLY A CA 1
ATOM 8241 C C . GLY A 1 1068 ? -18.451 16.164 -10.362 1.00 87.19 1068 GLY A C 1
ATOM 8242 O O . GLY A 1 1068 ? -18.335 17.324 -9.968 1.00 87.19 1068 GLY A O 1
ATOM 8243 N N . GLU A 1 1069 ? -17.837 15.713 -11.452 1.00 91.62 1069 GLU A N 1
ATOM 8244 C CA . GLU A 1 1069 ? -17.559 16.677 -12.512 1.00 91.62 1069 GLU A CA 1
ATOM 8245 C C . GLU A 1 1069 ? -18.926 17.188 -13.001 1.00 91.62 1069 GLU A C 1
ATOM 8247 O O . GLU A 1 1069 ? -19.828 16.407 -13.315 1.00 91.62 1069 GLU A O 1
ATOM 8252 N N . ILE A 1 1070 ? -19.148 18.493 -12.885 1.00 93.06 1070 ILE A N 1
ATOM 8253 C CA . ILE A 1 1070 ? -20.379 19.155 -13.305 1.00 93.06 1070 ILE A CA 1
ATOM 8254 C C . ILE A 1 1070 ? -20.037 20.610 -13.595 1.00 93.06 1070 ILE A C 1
ATOM 8256 O O . ILE A 1 1070 ? -19.480 21.311 -12.756 1.00 93.06 1070 ILE A O 1
ATOM 8260 N N . GLY A 1 1071 ? -20.344 21.054 -14.809 1.00 90.69 1071 GLY A N 1
ATOM 8261 C CA . GLY A 1 1071 ? -19.781 22.278 -15.373 1.00 90.69 1071 GLY A CA 1
ATOM 8262 C C . GLY A 1 1071 ? -18.944 22.018 -16.623 1.00 90.69 1071 GLY A C 1
ATOM 8263 O O . GLY A 1 1071 ? -18.889 22.890 -17.482 1.00 90.69 1071 GLY A O 1
ATOM 8264 N N . GLY A 1 1072 ? -18.351 20.827 -16.797 1.00 92.12 1072 GLY A N 1
ATOM 8265 C CA . GLY A 1 1072 ? -17.697 20.432 -18.048 1.00 92.12 1072 GLY A CA 1
ATOM 8266 C C . GLY A 1 1072 ? -18.614 20.577 -19.262 1.00 92.12 1072 GLY A C 1
ATOM 8267 O O . GLY A 1 1072 ? -18.250 21.232 -20.238 1.00 92.12 1072 GLY A O 1
ATOM 8268 N N . ASN A 1 1073 ? -19.843 20.059 -19.180 1.00 94.12 1073 ASN A N 1
ATOM 8269 C CA . ASN A 1 1073 ? -20.797 20.073 -20.296 1.00 94.12 1073 ASN A CA 1
ATOM 8270 C C . ASN A 1 1073 ? -21.225 21.470 -20.761 1.00 94.12 1073 ASN A C 1
ATOM 8272 O O . ASN A 1 1073 ? -21.453 21.669 -21.954 1.00 94.12 1073 ASN A O 1
ATOM 8276 N N . ASP A 1 1074 ? -21.262 22.444 -19.851 1.00 94.19 1074 ASP A N 1
ATOM 8277 C CA . ASP A 1 1074 ? -21.549 23.851 -20.142 1.00 94.19 1074 ASP A CA 1
ATOM 8278 C C . ASP A 1 1074 ? -20.536 24.432 -21.146 1.00 94.19 1074 ASP A C 1
ATOM 8280 O O . ASP A 1 1074 ? -20.882 25.295 -21.954 1.00 94.19 1074 ASP A O 1
ATOM 8284 N N . TYR A 1 1075 ? -19.301 23.915 -21.140 1.00 93.62 1075 TYR A N 1
ATOM 8285 C CA . TYR A 1 1075 ? -18.275 24.215 -22.138 1.00 93.62 1075 TYR A CA 1
ATOM 8286 C C . TYR A 1 1075 ? -18.222 23.174 -23.263 1.00 93.62 1075 TYR A C 1
ATOM 8288 O O . TYR A 1 1075 ? -17.930 23.540 -24.400 1.00 93.62 1075 TYR A O 1
ATOM 8296 N N . ASN A 1 1076 ? -18.519 21.895 -22.990 1.00 91.62 1076 ASN A N 1
ATOM 8297 C CA . ASN A 1 1076 ? -18.417 20.840 -24.001 1.00 91.62 1076 ASN A CA 1
ATOM 8298 C C . ASN A 1 1076 ? -19.329 21.124 -25.201 1.00 91.62 1076 ASN A C 1
ATOM 8300 O O . ASN A 1 1076 ? -18.867 21.101 -26.341 1.00 91.62 1076 ASN A O 1
ATOM 8304 N N . PHE A 1 1077 ? -20.595 21.483 -24.968 1.00 90.56 1077 PHE A N 1
ATOM 8305 C CA . PHE A 1 1077 ? -21.508 21.835 -26.063 1.00 90.56 1077 PHE A CA 1
ATOM 8306 C C . PHE A 1 1077 ? -21.097 23.129 -26.774 1.00 90.56 1077 PHE A C 1
ATOM 8308 O O . PHE A 1 1077 ? -21.230 23.225 -27.992 1.00 90.56 1077 PHE A O 1
ATOM 8315 N N . TRP A 1 1078 ? -20.512 24.088 -26.050 1.00 92.12 1078 TRP A N 1
ATOM 8316 C CA . TRP A 1 1078 ? -19.993 25.335 -26.616 1.00 92.12 1078 TRP A CA 1
ATOM 8317 C C . TRP A 1 1078 ? -18.826 25.096 -27.591 1.00 92.12 1078 TRP A C 1
ATOM 8319 O O . TRP A 1 1078 ? -18.787 25.679 -28.677 1.00 92.12 1078 TRP A O 1
ATOM 8329 N N . PHE A 1 1079 ? -17.886 24.218 -27.230 1.00 91.56 1079 PHE A N 1
ATOM 8330 C CA . PHE A 1 1079 ? -16.730 23.881 -28.064 1.00 91.56 1079 PHE A CA 1
ATOM 8331 C C . PHE A 1 1079 ? -17.075 22.910 -29.205 1.00 91.56 1079 PHE A C 1
ATOM 8333 O O . PHE A 1 1079 ? -16.518 23.037 -30.294 1.00 91.56 1079 PHE A O 1
ATOM 8340 N N . LEU A 1 1080 ? -18.022 21.987 -29.012 1.00 84.94 1080 LEU A N 1
ATOM 8341 C CA . LEU A 1 1080 ? -18.504 21.104 -30.085 1.00 84.94 1080 LEU A CA 1
ATOM 8342 C C . LEU A 1 1080 ? -19.311 21.866 -31.158 1.00 84.94 1080 LEU A C 1
ATOM 8344 O O . LEU A 1 1080 ? -19.209 21.537 -32.334 1.00 84.94 1080 LEU A O 1
ATOM 8348 N N . ASP A 1 1081 ? -20.006 22.951 -30.792 1.00 87.69 1081 ASP A N 1
ATOM 8349 C CA . ASP A 1 1081 ? -20.583 23.932 -31.734 1.00 87.69 1081 ASP A CA 1
ATOM 8350 C C . ASP A 1 1081 ? -19.512 24.842 -32.408 1.00 87.69 1081 ASP A C 1
ATOM 8352 O O . ASP A 1 1081 ? -19.855 25.774 -33.142 1.00 87.69 1081 ASP A O 1
ATOM 8356 N N . HIS A 1 1082 ? -18.217 24.642 -32.122 1.00 87.31 1082 HIS A N 1
ATOM 8357 C CA . HIS A 1 1082 ? -17.090 25.490 -32.541 1.00 87.31 1082 HIS A CA 1
ATOM 8358 C C . HIS A 1 1082 ? -17.235 26.990 -32.189 1.00 87.31 1082 HIS A C 1
ATOM 8360 O O . HIS A 1 1082 ? -16.723 27.864 -32.898 1.00 87.31 1082 HIS A O 1
ATOM 8366 N N . LYS A 1 1083 ? -17.918 27.327 -31.086 1.00 89.81 1083 LYS A N 1
ATOM 8367 C CA . LYS A 1 1083 ? -18.108 28.724 -30.652 1.00 89.81 1083 LYS A CA 1
ATOM 8368 C C . LYS A 1 1083 ? -16.787 29.347 -30.144 1.00 89.81 1083 LYS A C 1
ATOM 8370 O O . LYS A 1 1083 ? -15.890 28.626 -29.700 1.00 89.81 1083 LYS A O 1
ATOM 8375 N N . PRO A 1 1084 ? -16.651 30.691 -30.132 1.00 89.81 1084 PRO A N 1
ATOM 8376 C CA . PRO A 1 1084 ? -15.439 31.361 -29.651 1.00 89.81 1084 PRO A CA 1
ATOM 8377 C C . PRO A 1 1084 ? -15.128 31.055 -28.177 1.00 89.81 1084 PRO A C 1
ATOM 8379 O O . PRO A 1 1084 ? -15.967 31.264 -27.294 1.00 89.81 1084 PRO A O 1
ATOM 8382 N N . ARG A 1 1085 ? -13.900 30.611 -27.887 1.00 89.19 1085 ARG A N 1
ATOM 8383 C CA . ARG A 1 1085 ? -13.451 30.266 -26.522 1.00 89.19 1085 ARG A CA 1
ATOM 8384 C C . ARG A 1 1085 ? -13.370 31.483 -25.593 1.00 89.19 1085 ARG A C 1
ATOM 8386 O O . ARG A 1 1085 ? -13.574 31.358 -24.392 1.00 89.19 1085 ARG A O 1
ATOM 8393 N N . GLU A 1 1086 ? -13.142 32.671 -26.147 1.00 89.06 1086 GLU A N 1
ATOM 8394 C CA . GLU A 1 1086 ? -13.084 33.950 -25.432 1.00 89.06 1086 GLU A CA 1
ATOM 8395 C C . GLU A 1 1086 ? -14.433 34.323 -24.786 1.00 89.06 1086 GLU A C 1
ATOM 8397 O O . GLU A 1 1086 ? -14.471 35.119 -23.848 1.00 89.06 1086 GLU A O 1
ATOM 8402 N N . LEU A 1 1087 ? -15.536 33.729 -25.261 1.00 89.38 1087 LEU A N 1
ATOM 8403 C CA . LEU A 1 1087 ? -16.861 33.831 -24.645 1.00 89.38 1087 LEU A CA 1
ATOM 8404 C C . LEU A 1 1087 ? -17.088 32.748 -23.575 1.00 89.38 1087 LEU A C 1
ATOM 8406 O O . LEU A 1 1087 ? -17.732 33.032 -22.571 1.00 89.38 1087 LEU A O 1
ATOM 8410 N N . ALA A 1 1088 ? -16.500 31.553 -23.723 1.00 91.38 1088 ALA A N 1
ATOM 8411 C CA . ALA A 1 1088 ? -16.582 30.485 -22.717 1.00 91.38 1088 ALA A CA 1
ATOM 8412 C C . ALA A 1 1088 ? -15.989 30.915 -21.363 1.00 91.38 1088 ALA A C 1
ATOM 8414 O O . ALA A 1 1088 ? -16.575 30.666 -20.311 1.00 91.38 1088 ALA A O 1
ATOM 8415 N N . TYR A 1 1089 ? -14.878 31.664 -21.387 1.00 92.88 1089 TYR A N 1
ATOM 8416 C CA . TYR A 1 1089 ? -14.290 32.262 -20.181 1.00 92.88 1089 TYR A CA 1
ATOM 8417 C C . TYR A 1 1089 ? -15.253 33.203 -19.434 1.00 92.88 1089 TYR A C 1
ATOM 8419 O O . TYR A 1 1089 ? -15.139 33.347 -18.218 1.00 92.88 1089 TYR A O 1
ATOM 8427 N N . GLN A 1 1090 ? -16.214 33.830 -20.125 1.00 91.81 1090 GLN A N 1
ATOM 8428 C CA . GLN A 1 1090 ? -17.137 34.800 -19.519 1.00 91.81 1090 GLN A CA 1
ATOM 8429 C C . GLN A 1 1090 ? -18.217 34.139 -18.659 1.00 91.81 1090 GLN A C 1
ATOM 8431 O O . GLN A 1 1090 ? -18.789 34.811 -17.804 1.00 91.81 1090 GLN A O 1
ATOM 8436 N N . PHE A 1 1091 ? -18.483 32.841 -18.854 1.00 92.31 1091 PHE A N 1
ATOM 8437 C CA . PHE A 1 1091 ? -19.464 32.093 -18.066 1.00 92.31 1091 PHE A CA 1
ATOM 8438 C C . PHE A 1 1091 ? -18.871 31.074 -17.083 1.00 92.31 1091 PHE A C 1
ATOM 8440 O O . PHE A 1 1091 ? -19.628 30.485 -16.315 1.00 92.31 1091 PHE A O 1
ATOM 8447 N N . ILE A 1 1092 ? -17.537 30.958 -16.983 1.00 96.81 1092 ILE A N 1
ATOM 8448 C CA . ILE A 1 1092 ? -16.883 30.244 -15.866 1.00 96.81 1092 ILE A CA 1
ATOM 8449 C C . ILE A 1 1092 ? -17.405 30.720 -14.490 1.00 96.81 1092 ILE A C 1
ATOM 8451 O O . ILE A 1 1092 ? -17.724 29.859 -13.667 1.00 96.81 1092 ILE A O 1
ATOM 8455 N N . PRO A 1 1093 ? -17.561 32.037 -14.213 1.00 96.31 1093 PRO A N 1
ATOM 8456 C CA . PRO A 1 1093 ? -18.098 32.496 -12.931 1.00 96.31 1093 PRO A CA 1
ATOM 8457 C C . PRO A 1 1093 ? -19.549 32.065 -12.690 1.00 96.31 1093 PRO A C 1
ATOM 8459 O O . PRO A 1 1093 ? -19.886 31.714 -11.565 1.00 96.31 1093 PRO A O 1
ATOM 8462 N N . ASP A 1 1094 ? -20.390 32.046 -13.731 1.00 97.00 1094 ASP A N 1
ATOM 8463 C CA . ASP A 1 1094 ? -21.796 31.632 -13.625 1.00 97.00 1094 ASP A CA 1
ATOM 8464 C C . ASP A 1 1094 ? -21.909 30.119 -13.341 1.00 97.00 1094 ASP A C 1
ATOM 8466 O O . ASP A 1 1094 ? -22.686 29.709 -12.477 1.00 97.00 1094 ASP A O 1
ATOM 8470 N N . VAL A 1 1095 ? -21.091 29.287 -14.002 1.00 97.75 1095 VAL A N 1
ATOM 8471 C CA . VAL A 1 1095 ? -21.002 27.835 -13.742 1.00 97.75 1095 VAL A CA 1
ATOM 8472 C C . VAL A 1 1095 ? -20.572 27.572 -12.296 1.00 97.75 1095 VAL A C 1
ATOM 8474 O O . VAL A 1 1095 ? -21.264 26.862 -11.563 1.00 97.75 1095 VAL A O 1
ATOM 8477 N N . VAL A 1 1096 ? -19.472 28.192 -11.850 1.00 98.31 1096 VAL A N 1
ATOM 8478 C CA . VAL A 1 1096 ? -18.963 28.053 -10.473 1.00 98.31 1096 VAL A CA 1
ATOM 8479 C C . VAL A 1 1096 ? -19.976 28.576 -9.444 1.00 98.31 1096 VAL A C 1
ATOM 8481 O O . VAL A 1 1096 ? -20.158 27.956 -8.396 1.00 98.31 1096 VAL A O 1
ATOM 8484 N N . ALA A 1 1097 ? -20.708 29.652 -9.752 1.00 97.31 1097 ALA A N 1
ATOM 8485 C CA . ALA A 1 1097 ? -21.786 30.157 -8.904 1.00 97.31 1097 ALA A CA 1
ATOM 8486 C C . ALA A 1 1097 ? -22.975 29.183 -8.802 1.00 97.31 1097 ALA A C 1
ATOM 8488 O O . ALA A 1 1097 ? -23.557 29.069 -7.726 1.00 97.31 1097 ALA A O 1
ATOM 8489 N N . SER A 1 1098 ? -23.318 28.444 -9.864 1.00 97.88 1098 SER A N 1
ATOM 8490 C CA . SER A 1 1098 ? -24.377 27.420 -9.811 1.00 97.88 1098 SER A CA 1
ATOM 8491 C C . SER A 1 1098 ? -23.994 26.230 -8.919 1.00 97.88 1098 SER A C 1
ATOM 8493 O O . SER A 1 1098 ? -24.778 25.805 -8.061 1.00 97.88 1098 SER A O 1
ATOM 8495 N N . ILE A 1 1099 ? -22.748 25.752 -9.044 1.00 98.19 1099 ILE A N 1
ATOM 8496 C CA . ILE A 1 1099 ? -22.173 24.720 -8.164 1.00 98.19 1099 ILE A CA 1
ATOM 8497 C C . ILE A 1 1099 ? -22.184 25.214 -6.712 1.00 98.19 1099 ILE A C 1
ATOM 8499 O O . ILE A 1 1099 ? -22.706 24.538 -5.828 1.00 98.19 1099 ILE A O 1
ATOM 8503 N N . SER A 1 1100 ? -21.685 26.428 -6.469 1.00 97.75 1100 SER A N 1
ATOM 8504 C CA . SER A 1 1100 ? -21.633 27.055 -5.144 1.00 97.75 1100 SER A CA 1
ATOM 8505 C C . SER A 1 1100 ? -23.008 27.267 -4.508 1.00 97.75 1100 SER A C 1
ATOM 8507 O O . SER A 1 1100 ? -23.183 26.987 -3.324 1.00 97.75 1100 SER A O 1
ATOM 8509 N N . SER A 1 1101 ? -23.997 27.729 -5.277 1.00 97.81 1101 SER A N 1
ATOM 8510 C CA . SER A 1 1101 ? -25.379 27.901 -4.812 1.00 97.81 1101 SER A CA 1
ATOM 8511 C C . SER A 1 1101 ? -25.986 26.560 -4.395 1.00 97.81 1101 SER A C 1
ATOM 8513 O O . SER A 1 1101 ? -26.582 26.445 -3.324 1.00 97.81 1101 SER A O 1
ATOM 8515 N N . THR A 1 1102 ? -25.739 25.513 -5.189 1.00 97.75 1102 THR A N 1
ATOM 8516 C CA . THR A 1 1102 ? -26.163 24.145 -4.871 1.00 97.75 1102 THR A CA 1
ATOM 8517 C C . THR A 1 1102 ? -25.486 23.643 -3.593 1.00 97.75 1102 THR A C 1
ATOM 8519 O O . THR A 1 1102 ? -26.167 23.182 -2.683 1.00 97.75 1102 THR A O 1
ATOM 8522 N N . VAL A 1 1103 ? -24.165 23.810 -3.460 1.00 98.12 1103 VAL A N 1
ATOM 8523 C CA . VAL A 1 1103 ? -23.401 23.467 -2.246 1.00 98.12 1103 VAL A CA 1
ATOM 8524 C C . VAL A 1 1103 ? -23.919 24.220 -1.012 1.00 98.12 1103 VAL A C 1
ATOM 8526 O O . VAL A 1 1103 ? -24.090 23.613 0.043 1.00 98.12 1103 VAL A O 1
ATOM 8529 N N . GLN A 1 1104 ? -24.242 25.510 -1.126 1.00 97.50 1104 GLN A N 1
ATOM 8530 C CA . GLN A 1 1104 ? -24.817 26.299 -0.031 1.00 97.50 1104 GLN A CA 1
ATOM 8531 C C . GLN A 1 1104 ? -26.228 25.827 0.358 1.00 97.50 1104 GLN A C 1
ATOM 8533 O O . GLN A 1 1104 ? -26.525 25.723 1.549 1.00 97.50 1104 GLN A O 1
ATOM 8538 N N . GLU A 1 1105 ? -27.091 25.482 -0.604 1.00 97.31 1105 GLU A N 1
ATOM 8539 C CA . GLU A 1 1105 ? -28.416 24.926 -0.295 1.00 97.31 1105 GLU A CA 1
ATOM 8540 C C . GLU A 1 1105 ? -28.313 23.537 0.357 1.00 97.31 1105 GLU A C 1
ATOM 8542 O O . GLU A 1 1105 ? -29.041 23.237 1.303 1.00 97.31 1105 GLU A O 1
ATOM 8547 N N . LEU A 1 1106 ? -27.349 22.717 -0.063 1.00 97.50 1106 LEU A N 1
ATOM 8548 C CA . LEU A 1 1106 ? -27.054 21.421 0.551 1.00 97.50 1106 LEU A CA 1
ATOM 8549 C C . LEU A 1 1106 ? -26.613 21.555 2.011 1.00 97.50 1106 LEU A C 1
ATOM 8551 O O . LEU A 1 1106 ? -27.071 20.798 2.870 1.00 97.50 1106 LEU A O 1
ATOM 8555 N N . ILE A 1 1107 ? -25.779 22.552 2.310 1.00 96.88 1107 ILE A N 1
ATOM 8556 C CA . ILE A 1 1107 ? -25.403 22.921 3.681 1.00 96.88 1107 ILE A CA 1
ATOM 8557 C C . ILE A 1 1107 ? -26.631 23.392 4.470 1.00 96.88 1107 ILE A C 1
ATOM 8559 O O . ILE A 1 1107 ? -26.827 22.950 5.601 1.00 96.88 1107 ILE A O 1
ATOM 8563 N N . GLY A 1 1108 ? -27.496 24.217 3.870 1.00 94.12 1108 GLY A N 1
ATOM 8564 C CA . GLY A 1 1108 ? -28.758 24.664 4.473 1.00 94.12 1108 GLY A CA 1
ATOM 8565 C C . GLY A 1 1108 ? -29.726 23.518 4.795 1.00 94.12 1108 GLY A C 1
ATOM 8566 O O . GLY A 1 1108 ? -30.384 23.534 5.834 1.00 94.12 1108 GLY A O 1
ATOM 8567 N N . LEU A 1 1109 ? -29.754 22.479 3.957 1.00 92.62 1109 LEU A N 1
ATOM 8568 C CA . LEU A 1 1109 ? -30.495 21.233 4.190 1.00 92.62 1109 LEU A CA 1
ATOM 8569 C C . LEU A 1 1109 ? -29.799 20.305 5.212 1.00 92.62 1109 LEU A C 1
ATOM 8571 O O . LEU A 1 1109 ? -30.406 19.341 5.688 1.00 92.62 1109 LEU A O 1
ATOM 8575 N N . GLY A 1 1110 ? -28.554 20.606 5.605 1.00 93.12 1110 GLY A N 1
ATOM 8576 C CA . GLY A 1 1110 ? -27.830 19.959 6.705 1.00 93.12 1110 GLY A CA 1
ATOM 8577 C C . GLY A 1 1110 ? -26.615 19.099 6.329 1.00 93.12 1110 GLY A C 1
ATOM 8578 O O . GLY A 1 1110 ? -26.211 18.272 7.148 1.00 93.12 1110 GLY A O 1
ATOM 8579 N N . ALA A 1 1111 ? -26.058 19.239 5.121 1.00 95.00 1111 ALA A N 1
ATOM 8580 C CA . ALA A 1 1111 ? -24.874 18.501 4.663 1.00 95.00 1111 ALA A CA 1
ATOM 8581 C C . ALA A 1 1111 ? -23.642 18.776 5.541 1.00 95.00 1111 ALA A C 1
ATOM 8583 O O . ALA A 1 1111 ? -23.420 19.912 5.960 1.00 95.00 1111 ALA A O 1
ATOM 8584 N N . ARG A 1 1112 ? -22.823 17.742 5.805 1.00 93.75 1112 ARG A N 1
ATOM 8585 C CA . ARG A 1 1112 ? -21.639 17.858 6.685 1.00 93.75 1112 ARG A CA 1
ATOM 8586 C C . ARG A 1 1112 ? -20.295 17.487 6.069 1.00 93.75 1112 ARG A C 1
ATOM 8588 O O . ARG A 1 1112 ? -19.293 18.040 6.509 1.00 93.75 1112 ARG A O 1
ATOM 8595 N N . THR A 1 1113 ? -20.243 16.614 5.065 1.00 94.31 1113 THR A N 1
ATOM 8596 C CA . THR A 1 1113 ? -19.054 16.456 4.206 1.00 94.31 1113 THR A CA 1
ATOM 8597 C C . THR A 1 1113 ? -19.480 16.614 2.755 1.00 94.31 1113 THR A C 1
ATOM 8599 O O . THR A 1 1113 ? -20.485 16.025 2.386 1.00 94.31 1113 THR A O 1
ATOM 8602 N N . ILE A 1 1114 ? -18.760 17.385 1.939 1.00 97.19 1114 ILE A N 1
ATOM 8603 C CA . ILE A 1 1114 ? -19.088 17.621 0.523 1.00 97.19 1114 ILE A CA 1
ATOM 8604 C C . ILE A 1 1114 ? -17.807 17.531 -0.307 1.00 97.19 1114 ILE A C 1
ATOM 8606 O O . ILE A 1 1114 ? -16.915 18.355 -0.136 1.00 97.19 1114 ILE A O 1
ATOM 8610 N N . VAL A 1 1115 ? -17.718 16.558 -1.212 1.00 97.31 1115 VAL A N 1
ATOM 8611 C CA . VAL A 1 1115 ? -16.641 16.458 -2.209 1.00 97.31 1115 VAL A CA 1
ATOM 8612 C C . VAL A 1 1115 ? -17.011 17.282 -3.438 1.00 97.31 1115 VAL A C 1
ATOM 8614 O O . VAL A 1 1115 ? -18.156 17.249 -3.882 1.00 97.31 1115 VAL A O 1
ATOM 8617 N N . ILE A 1 1116 ? -16.059 18.047 -3.962 1.00 97.06 1116 ILE A N 1
ATOM 8618 C CA . ILE A 1 1116 ? -16.239 18.995 -5.063 1.00 97.06 1116 ILE A CA 1
ATOM 8619 C C . ILE A 1 1116 ? -15.039 18.840 -6.018 1.00 97.06 1116 ILE A C 1
ATOM 8621 O O . ILE A 1 1116 ? -13.990 19.443 -5.787 1.00 97.06 1116 ILE A O 1
ATOM 8625 N N . PRO A 1 1117 ? -15.140 17.979 -7.042 1.00 95.75 1117 PRO A N 1
ATOM 8626 C CA . PRO A 1 1117 ? -14.135 17.799 -8.075 1.00 95.75 1117 PRO A CA 1
ATOM 8627 C C . PRO A 1 1117 ? -13.981 19.012 -8.986 1.00 95.75 1117 PRO A C 1
ATOM 8629 O O . PRO A 1 1117 ? -14.942 19.733 -9.240 1.00 95.75 1117 PRO A O 1
ATOM 8632 N N . GLY A 1 1118 ? -12.776 19.192 -9.522 1.00 92.19 1118 GLY A N 1
ATOM 8633 C CA . GLY A 1 1118 ? -12.550 19.999 -10.721 1.00 92.19 1118 GLY A CA 1
ATOM 8634 C C . GLY A 1 1118 ? -12.730 19.202 -12.019 1.00 92.19 1118 GLY A C 1
ATOM 8635 O O . GLY A 1 1118 ? -12.801 17.973 -12.019 1.00 92.19 1118 GLY A O 1
ATOM 8636 N N . ASN A 1 1119 ? -12.730 19.907 -13.145 1.00 94.50 1119 ASN A N 1
ATOM 8637 C CA . ASN A 1 1119 ? -12.783 19.330 -14.485 1.00 94.50 1119 ASN A CA 1
ATOM 8638 C C . ASN A 1 1119 ? -11.473 18.610 -14.837 1.00 94.50 1119 ASN A C 1
ATOM 8640 O O . ASN A 1 1119 ? -10.383 19.036 -14.447 1.00 94.50 1119 ASN A O 1
ATOM 8644 N N . PHE A 1 1120 ? -11.570 17.562 -15.656 1.00 95.38 1120 PHE A N 1
ATOM 8645 C CA . PHE A 1 1120 ? -10.425 16.823 -16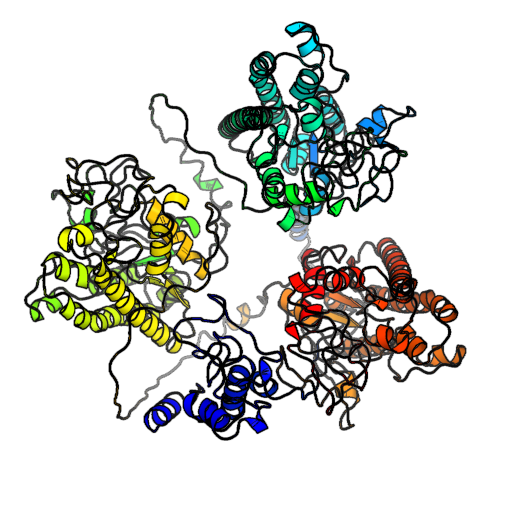.205 1.00 95.38 1120 PHE A CA 1
ATOM 8646 C C . PHE A 1 1120 ? -9.500 17.688 -17.093 1.00 95.38 1120 PHE A C 1
ATOM 8648 O O . PHE A 1 1120 ? -9.903 18.773 -17.534 1.00 95.38 1120 PHE A O 1
ATOM 8655 N N . PRO A 1 1121 ? -8.264 17.232 -17.407 1.00 94.56 1121 PRO A N 1
ATOM 8656 C CA . PRO A 1 1121 ? -7.392 17.900 -18.372 1.00 94.56 1121 PRO A CA 1
ATOM 8657 C C . PRO A 1 1121 ? -7.946 17.721 -19.794 1.00 94.56 1121 PRO A C 1
ATOM 8659 O O . PRO A 1 1121 ? -7.562 16.815 -20.532 1.00 94.56 1121 PRO A O 1
ATOM 8662 N N . THR A 1 1122 ? -8.889 18.586 -20.177 1.00 92.19 1122 THR A N 1
ATOM 8663 C CA . THR A 1 1122 ? -9.633 18.500 -21.447 1.00 92.19 1122 THR A CA 1
ATOM 8664 C C . THR A 1 1122 ? -8.733 18.598 -22.677 1.00 92.19 1122 THR A C 1
ATOM 8666 O O . THR A 1 1122 ? -9.074 18.059 -23.724 1.00 92.19 1122 THR A O 1
ATOM 8669 N N . GLY A 1 1123 ? -7.539 19.185 -22.567 1.00 94.50 1123 GLY A N 1
ATOM 8670 C CA . GLY A 1 1123 ? -6.573 19.199 -23.664 1.00 94.50 1123 GLY A CA 1
ATOM 8671 C C . GLY A 1 1123 ? -6.014 17.817 -23.994 1.00 94.50 1123 GLY A C 1
ATOM 8672 O O . GLY A 1 1123 ? -5.507 17.626 -25.095 1.00 94.50 1123 GLY A O 1
ATOM 8673 N N . CYS A 1 1124 ? -6.107 16.864 -23.066 1.00 95.00 1124 CYS A N 1
ATOM 8674 C CA . CYS A 1 1124 ? -5.698 15.475 -23.253 1.00 95.00 1124 CYS A CA 1
ATOM 8675 C C . CYS A 1 1124 ? -6.850 14.554 -23.707 1.00 95.00 1124 CYS A C 1
ATOM 8677 O O . CYS A 1 1124 ? -6.643 13.353 -23.866 1.00 95.00 1124 CYS A O 1
ATOM 8679 N N . VAL A 1 1125 ? -8.065 15.088 -23.887 1.00 94.56 1125 VAL A N 1
ATOM 8680 C CA . VAL A 1 1125 ? -9.263 14.309 -24.235 1.00 94.56 1125 VAL A CA 1
ATOM 8681 C C . VAL A 1 1125 ? -9.344 14.112 -25.763 1.00 94.56 1125 VAL A C 1
ATOM 8683 O O . VAL A 1 1125 ? -9.264 15.104 -26.500 1.00 94.56 1125 VAL A O 1
ATOM 8686 N N . PRO A 1 1126 ? -9.513 12.870 -26.272 1.00 94.94 1126 PRO A N 1
ATOM 8687 C CA . PRO A 1 1126 ? -9.392 12.562 -27.702 1.00 94.94 1126 PRO A CA 1
ATOM 8688 C C . PRO A 1 1126 ? -10.314 13.377 -28.619 1.00 94.94 1126 PRO A C 1
ATOM 8690 O O . PRO A 1 1126 ? -9.894 13.782 -29.702 1.00 94.94 1126 PRO A O 1
ATOM 8693 N N . ALA A 1 1127 ? -11.549 13.670 -28.195 1.00 92.25 1127 ALA A N 1
ATOM 8694 C CA . ALA A 1 1127 ? -12.506 14.436 -28.996 1.00 92.25 1127 ALA A CA 1
ATOM 8695 C C . ALA A 1 1127 ? -12.018 15.865 -29.272 1.00 92.25 1127 ALA A C 1
ATOM 8697 O O . ALA A 1 1127 ? -12.141 16.345 -30.398 1.00 92.25 1127 ALA A O 1
ATOM 8698 N N . TYR A 1 1128 ? -11.393 16.527 -28.293 1.00 93.12 1128 TYR A N 1
ATOM 8699 C CA . TYR A 1 1128 ? -10.818 17.861 -28.488 1.00 93.12 1128 TYR A CA 1
ATOM 8700 C C . TYR A 1 1128 ? -9.516 17.818 -29.278 1.00 93.12 1128 TYR A C 1
ATOM 8702 O O . TYR A 1 1128 ? -9.325 18.635 -30.176 1.00 93.12 1128 TYR A O 1
ATOM 8710 N N . LEU A 1 1129 ? -8.665 16.824 -29.013 1.00 94.25 1129 LEU A N 1
ATOM 8711 C CA . LEU A 1 1129 ? -7.459 16.561 -29.800 1.00 94.25 1129 LEU A CA 1
ATOM 8712 C C . LEU A 1 1129 ? -7.768 16.337 -31.292 1.00 94.25 1129 LEU A C 1
ATOM 8714 O O . LEU A 1 1129 ? -6.996 16.765 -32.151 1.00 94.25 1129 LEU A O 1
ATOM 8718 N N . SER A 1 1130 ? -8.909 15.715 -31.592 1.00 92.75 1130 SER A N 1
ATOM 8719 C CA . SER A 1 1130 ? -9.430 15.486 -32.940 1.00 92.75 1130 SER A CA 1
ATOM 8720 C C . SER A 1 1130 ? -10.069 16.746 -33.545 1.00 92.75 1130 SER A C 1
ATOM 8722 O O . SER A 1 1130 ? -9.629 17.214 -34.597 1.00 92.75 1130 SER A O 1
ATOM 8724 N N . ALA A 1 1131 ? -11.049 17.350 -32.861 1.00 90.25 1131 ALA A N 1
ATOM 8725 C CA . ALA A 1 1131 ? -11.828 18.489 -33.359 1.00 90.25 1131 ALA A CA 1
ATOM 8726 C C . ALA A 1 1131 ? -11.029 19.802 -33.475 1.00 90.25 1131 ALA A C 1
ATOM 8728 O O . ALA A 1 1131 ? -11.354 20.649 -34.305 1.00 90.25 1131 ALA A O 1
ATOM 8729 N N . TYR A 1 1132 ? -9.977 19.969 -32.668 1.00 91.38 1132 TYR A N 1
ATOM 8730 C CA . TYR A 1 1132 ? -9.102 21.148 -32.652 1.00 91.38 1132 TYR A CA 1
ATOM 8731 C C . TYR A 1 1132 ? -7.648 20.802 -33.013 1.00 91.38 1132 TYR A C 1
ATOM 8733 O O . TYR A 1 1132 ? -6.706 21.455 -32.559 1.00 91.38 1132 TYR A O 1
ATOM 8741 N N . ARG A 1 1133 ? -7.454 19.767 -33.841 1.00 89.38 1133 ARG A N 1
ATOM 8742 C CA . ARG A 1 1133 ? -6.134 19.326 -34.302 1.00 89.38 1133 ARG A CA 1
ATOM 8743 C C . ARG A 1 1133 ? -5.391 20.444 -35.042 1.00 89.38 1133 ARG A C 1
ATOM 8745 O O . ARG A 1 1133 ? -5.806 20.863 -36.121 1.00 89.38 1133 ARG A O 1
ATOM 8752 N N . SER A 1 1134 ? -4.249 20.867 -34.504 1.00 88.69 1134 SER A N 1
ATOM 8753 C CA . SER A 1 1134 ? -3.375 21.867 -35.124 1.00 88.69 1134 SER A CA 1
ATOM 8754 C C . SER A 1 1134 ? -2.193 21.224 -35.853 1.00 88.69 1134 SER A C 1
ATOM 8756 O O . SER A 1 1134 ? -1.719 20.148 -35.490 1.00 88.69 1134 SER A O 1
ATOM 8758 N N . GLY A 1 1135 ? -1.689 21.909 -36.882 1.00 90.06 1135 GLY A N 1
ATOM 8759 C CA . GLY A 1 1135 ? -0.398 21.603 -37.510 1.00 90.06 1135 GLY A CA 1
ATOM 8760 C C . GLY A 1 1135 ? 0.796 22.279 -36.821 1.00 90.06 1135 GLY A C 1
ATOM 8761 O O . GLY A 1 1135 ? 1.937 21.999 -37.179 1.00 90.06 1135 GLY A O 1
ATOM 8762 N N . ASN A 1 1136 ? 0.552 23.173 -35.857 1.00 92.25 1136 ASN A N 1
ATOM 8763 C CA . ASN A 1 1136 ? 1.576 23.897 -35.108 1.00 92.25 1136 ASN A CA 1
ATOM 8764 C C . ASN A 1 1136 ? 1.915 23.154 -33.797 1.00 92.25 1136 ASN A C 1
ATOM 8766 O O . ASN A 1 1136 ? 1.063 23.091 -32.907 1.00 92.25 1136 ASN A O 1
ATOM 8770 N N . PRO A 1 1137 ? 3.152 22.649 -33.610 1.00 88.88 1137 PRO A N 1
ATOM 8771 C CA . PRO A 1 1137 ? 3.540 21.958 -32.379 1.00 88.88 1137 PRO A CA 1
ATOM 8772 C C . PRO A 1 1137 ? 3.427 22.815 -31.110 1.00 88.88 1137 PRO A C 1
ATOM 8774 O O . PRO A 1 1137 ? 3.239 22.265 -30.032 1.00 88.88 1137 PRO A O 1
ATOM 8777 N N . ALA A 1 1138 ? 3.508 24.149 -31.215 1.00 91.06 1138 ALA A N 1
ATOM 8778 C CA . ALA A 1 1138 ? 3.432 25.040 -30.054 1.00 91.06 1138 ALA A CA 1
ATOM 8779 C C . ALA A 1 1138 ? 2.024 25.137 -29.428 1.00 91.06 1138 ALA A C 1
ATOM 8781 O O . ALA A 1 1138 ? 1.900 25.601 -28.295 1.00 91.06 1138 ALA A O 1
ATOM 8782 N N . ASP A 1 1139 ? 0.978 24.670 -30.120 1.00 91.94 1139 ASP A N 1
ATOM 8783 C CA . ASP A 1 1139 ? -0.380 24.589 -29.560 1.00 91.94 1139 ASP A CA 1
ATOM 8784 C C . ASP A 1 1139 ? -0.541 23.401 -28.588 1.00 91.94 1139 ASP A C 1
ATOM 8786 O O . ASP A 1 1139 ? -1.525 23.329 -27.843 1.00 91.94 1139 ASP A O 1
ATOM 8790 N N . TYR A 1 1140 ? 0.441 22.492 -28.566 1.00 95.50 1140 TYR A N 1
ATOM 8791 C CA . TYR A 1 1140 ? 0.480 21.292 -27.736 1.00 95.50 1140 TYR A CA 1
ATOM 8792 C C . TYR A 1 1140 ? 1.506 21.405 -26.600 1.00 95.50 1140 TYR A C 1
ATOM 8794 O O . TYR A 1 1140 ? 2.517 22.109 -26.699 1.00 95.50 1140 TYR A O 1
ATOM 8802 N N . ASP A 1 1141 ? 1.231 20.724 -25.488 1.00 91.75 1141 ASP A N 1
ATOM 8803 C CA . ASP A 1 1141 ? 2.159 20.572 -24.376 1.00 91.75 1141 ASP A CA 1
ATOM 8804 C C . ASP A 1 1141 ? 3.110 19.385 -24.547 1.00 91.75 1141 ASP A C 1
ATOM 8806 O O . ASP A 1 1141 ? 3.040 18.611 -25.500 1.00 91.75 1141 ASP A O 1
ATOM 8810 N N . GLU A 1 1142 ? 4.058 19.279 -23.626 1.00 89.44 1142 GLU A N 1
ATOM 8811 C CA . GLU A 1 1142 ? 5.054 18.214 -23.549 1.00 89.44 1142 GLU A CA 1
ATOM 8812 C C . GLU A 1 1142 ? 4.453 16.805 -23.356 1.00 89.44 1142 GLU A C 1
ATOM 8814 O O . GLU A 1 1142 ? 5.153 15.817 -23.567 1.00 89.44 1142 GLU A O 1
ATOM 8819 N N . LEU A 1 1143 ? 3.155 16.695 -23.037 1.00 91.50 1143 LEU A N 1
ATOM 8820 C CA . LEU A 1 1143 ? 2.400 15.435 -23.027 1.00 91.50 1143 LEU A CA 1
ATOM 8821 C C . LEU A 1 1143 ? 1.645 15.189 -24.350 1.00 91.50 1143 LEU A C 1
ATOM 8823 O O . LEU A 1 1143 ? 1.004 14.151 -24.503 1.00 91.50 1143 LEU A O 1
ATOM 8827 N N . ARG A 1 1144 ? 1.769 16.103 -25.326 1.00 94.00 1144 ARG A N 1
ATOM 8828 C CA . ARG A 1 1144 ? 0.999 16.223 -26.582 1.00 94.00 1144 ARG A CA 1
ATOM 8829 C C . ARG A 1 1144 ? -0.485 16.579 -26.383 1.00 94.00 1144 ARG A C 1
ATOM 8831 O O . ARG A 1 1144 ? -1.286 16.349 -27.289 1.00 94.00 1144 ARG A O 1
ATOM 8838 N N . CYS A 1 1145 ? -0.865 17.155 -25.244 1.00 96.06 1145 CYS A N 1
ATOM 8839 C CA . CYS A 1 1145 ? -2.220 17.653 -24.999 1.00 96.06 1145 CYS A CA 1
ATOM 8840 C C . CYS A 1 1145 ? -2.379 19.108 -25.492 1.00 96.06 1145 CYS A C 1
ATOM 8842 O O . CYS A 1 1145 ? -1.408 19.856 -25.544 1.00 96.06 1145 CYS A O 1
ATOM 8844 N N . LEU A 1 1146 ? -3.586 19.555 -25.854 1.00 95.75 1146 LEU A N 1
ATOM 8845 C CA . LEU A 1 1146 ? -3.828 20.939 -26.299 1.00 95.75 1146 LEU A CA 1
ATOM 8846 C C . LEU A 1 1146 ? -3.663 21.941 -25.141 1.00 95.75 1146 LEU A C 1
ATOM 8848 O O . LEU A 1 1146 ? -4.489 21.980 -24.221 1.00 95.75 1146 LEU A O 1
ATOM 8852 N N . ARG A 1 1147 ? -2.645 22.816 -25.222 1.00 94.62 1147 ARG A N 1
ATOM 8853 C CA . ARG A 1 1147 ? -2.279 23.770 -24.151 1.00 94.62 1147 ARG A CA 1
ATOM 8854 C C . ARG A 1 1147 ? -3.450 24.635 -23.708 1.00 94.62 1147 ARG A C 1
ATOM 8856 O O . ARG A 1 1147 ? -3.643 24.845 -22.515 1.00 94.62 1147 ARG A O 1
ATOM 8863 N N . TRP A 1 1148 ? -4.232 25.148 -24.658 1.00 92.50 1148 TRP A N 1
ATOM 8864 C CA . TRP A 1 1148 ? -5.289 26.113 -24.352 1.00 92.50 1148 TRP A CA 1
ATOM 8865 C C . TRP A 1 1148 ? -6.530 25.476 -23.709 1.00 92.50 1148 TRP A C 1
ATOM 8867 O O . TRP A 1 1148 ? -7.177 26.138 -22.904 1.00 92.50 1148 TRP A O 1
ATOM 8877 N N . PHE A 1 1149 ? -6.827 24.203 -23.993 1.00 94.50 1149 PHE A N 1
ATOM 8878 C CA . PHE A 1 1149 ? -7.870 23.444 -23.292 1.00 94.50 1149 PHE A CA 1
ATOM 8879 C C . PHE A 1 1149 ? -7.429 23.081 -21.870 1.00 94.50 1149 PHE A C 1
ATOM 8881 O O . PHE A 1 1149 ? -8.167 23.321 -20.918 1.00 94.50 1149 PHE A O 1
ATOM 8888 N N . ASN A 1 1150 ? -6.193 22.595 -21.698 1.00 95.38 1150 ASN A N 1
ATOM 8889 C CA . ASN A 1 1150 ? -5.634 22.345 -20.366 1.00 95.38 1150 ASN A CA 1
ATOM 8890 C C . ASN A 1 1150 ? -5.600 23.632 -19.518 1.00 95.38 1150 ASN A C 1
ATOM 8892 O O . ASN A 1 1150 ? -5.973 23.597 -18.347 1.00 95.38 1150 ASN A O 1
ATOM 8896 N N . ALA A 1 1151 ? -5.262 24.780 -20.116 1.00 93.06 1151 ALA A N 1
ATOM 8897 C CA . ALA A 1 1151 ? -5.355 26.090 -19.468 1.00 93.06 1151 ALA A CA 1
ATOM 8898 C C . ALA A 1 1151 ? -6.804 26.527 -19.166 1.00 93.06 1151 ALA A C 1
ATOM 8900 O O . ALA A 1 1151 ? -7.038 27.160 -18.139 1.00 93.06 1151 ALA A O 1
ATOM 8901 N N . PHE A 1 1152 ? -7.782 26.167 -20.008 1.00 95.50 1152 PHE A N 1
ATOM 8902 C CA . PHE A 1 1152 ? -9.200 26.445 -19.759 1.00 95.50 1152 PHE A CA 1
ATOM 8903 C C . PHE A 1 1152 ? -9.734 25.639 -18.564 1.00 95.50 1152 PHE A C 1
ATOM 8905 O O . PHE A 1 1152 ? -10.283 26.224 -17.630 1.00 95.50 1152 PHE A O 1
ATOM 8912 N N . SER A 1 1153 ? -9.507 24.318 -18.542 1.00 95.50 1153 SER A N 1
ATOM 8913 C CA . SER A 1 1153 ? -9.825 23.469 -17.383 1.00 95.50 1153 SER A CA 1
ATOM 8914 C C . SER A 1 1153 ? -9.124 23.972 -16.117 1.00 95.50 1153 SER A C 1
ATOM 8916 O O . SER A 1 1153 ? -9.759 24.082 -15.073 1.00 95.50 1153 SER A O 1
ATOM 8918 N N . ALA A 1 1154 ? -7.843 24.349 -16.200 1.00 93.94 1154 ALA A N 1
ATOM 8919 C CA . ALA A 1 1154 ? -7.113 24.907 -15.062 1.00 93.94 1154 ALA A CA 1
ATOM 8920 C C . ALA A 1 1154 ? -7.716 26.235 -14.562 1.00 93.94 1154 ALA A C 1
ATOM 8922 O O . ALA A 1 1154 ? -7.811 26.433 -13.354 1.00 93.94 1154 ALA A O 1
ATOM 8923 N N . ALA A 1 1155 ? -8.178 27.119 -15.454 1.00 94.00 1155 ALA A N 1
ATOM 8924 C CA . ALA A 1 1155 ? -8.843 28.367 -15.078 1.00 94.00 1155 ALA A CA 1
ATOM 8925 C C . ALA A 1 1155 ? -10.210 28.131 -14.408 1.00 94.00 1155 ALA A C 1
ATOM 8927 O O . ALA A 1 1155 ? -10.518 28.783 -13.407 1.00 94.00 1155 ALA A O 1
ATOM 8928 N N . HIS A 1 1156 ? -11.003 27.171 -14.901 1.00 96.75 1156 HIS A N 1
ATOM 8929 C CA . HIS A 1 1156 ? -12.228 26.739 -14.220 1.00 96.75 1156 HIS A CA 1
ATOM 8930 C C . HIS A 1 1156 ? -11.915 26.177 -12.826 1.00 96.75 1156 HIS A C 1
ATOM 8932 O O . HIS A 1 1156 ? -12.475 26.636 -11.832 1.00 96.75 1156 HIS A O 1
ATOM 8938 N N . ASN A 1 1157 ? -10.960 25.250 -12.737 1.00 97.06 1157 ASN A N 1
ATOM 8939 C CA . ASN A 1 1157 ? -10.576 24.594 -11.488 1.00 97.06 1157 ASN A CA 1
ATOM 8940 C C . ASN A 1 1157 ? -9.985 25.576 -10.473 1.00 97.06 1157 ASN A C 1
ATOM 8942 O O . ASN A 1 1157 ? -10.236 25.442 -9.279 1.00 97.06 1157 ASN A O 1
ATOM 8946 N N . GLN A 1 1158 ? -9.256 26.601 -10.920 1.00 94.94 1158 GLN A N 1
ATOM 8947 C CA . GLN A 1 1158 ? -8.773 27.682 -10.063 1.00 94.94 1158 GLN A CA 1
ATOM 8948 C C . GLN A 1 1158 ? -9.935 28.524 -9.517 1.00 94.94 1158 GLN A C 1
ATOM 8950 O O . GLN A 1 1158 ? -9.971 28.806 -8.319 1.00 94.94 1158 GLN A O 1
ATOM 8955 N N . ALA A 1 1159 ? -10.908 28.892 -10.359 1.00 94.69 1159 ALA A N 1
ATOM 8956 C CA . ALA A 1 1159 ? -12.107 29.604 -9.916 1.00 94.69 1159 ALA A CA 1
ATOM 8957 C C . ALA A 1 1159 ? -12.926 28.770 -8.913 1.00 94.69 1159 ALA A C 1
ATOM 8959 O O . ALA A 1 1159 ? -13.316 29.284 -7.865 1.00 94.69 1159 ALA A O 1
ATOM 8960 N N . LEU A 1 1160 ? -13.106 27.474 -9.184 1.00 96.69 1160 LEU A N 1
ATOM 8961 C CA . LEU A 1 1160 ? -13.793 26.541 -8.295 1.00 96.69 1160 LEU A CA 1
ATOM 8962 C C . LEU A 1 1160 ? -13.029 26.323 -6.979 1.00 96.69 1160 LEU A C 1
ATOM 8964 O O . LEU A 1 1160 ? -13.638 26.366 -5.919 1.00 96.69 1160 LEU A O 1
ATOM 8968 N N . THR A 1 1161 ? -11.701 26.178 -7.004 1.00 95.44 1161 THR A N 1
ATOM 8969 C CA . THR A 1 1161 ? -10.870 26.021 -5.791 1.00 95.44 1161 THR A CA 1
ATOM 8970 C C . THR A 1 1161 ? -10.914 27.274 -4.911 1.00 95.44 1161 THR A C 1
ATOM 8972 O O . THR A 1 1161 ? -11.035 27.175 -3.686 1.00 95.44 1161 THR A O 1
ATOM 8975 N N . ASN A 1 1162 ? -10.878 28.466 -5.519 1.00 93.56 1162 ASN A N 1
ATOM 8976 C CA . ASN A 1 1162 ? -11.065 29.736 -4.814 1.00 93.56 1162 ASN A CA 1
ATOM 8977 C C . ASN A 1 1162 ? -12.455 29.813 -4.160 1.00 93.56 1162 ASN A C 1
ATOM 8979 O O . ASN A 1 1162 ? -12.578 30.240 -3.012 1.00 93.56 1162 ASN A O 1
ATOM 8983 N N . GLU A 1 1163 ? -13.494 29.358 -4.860 1.00 96.44 1163 GLU A N 1
ATOM 8984 C CA . GLU A 1 1163 ? -14.865 29.355 -4.352 1.00 96.44 1163 GLU A CA 1
ATOM 8985 C C . GLU A 1 1163 ? -15.087 28.308 -3.249 1.00 96.44 1163 GLU A C 1
ATOM 8987 O O . GLU A 1 1163 ? -15.665 28.624 -2.212 1.00 96.44 1163 GLU A O 1
ATOM 8992 N N . VAL A 1 1164 ? -14.543 27.096 -3.386 1.00 94.50 1164 VAL A N 1
ATOM 8993 C CA . VAL A 1 1164 ? -14.521 26.089 -2.312 1.00 94.50 1164 VAL A CA 1
ATOM 8994 C C . VAL A 1 1164 ? -13.769 26.620 -1.090 1.00 94.50 1164 VAL A C 1
ATOM 8996 O O . VAL A 1 1164 ? -14.209 26.398 0.033 1.00 94.50 1164 VAL A O 1
ATOM 8999 N N . SER A 1 1165 ? -12.695 27.393 -1.277 1.00 91.44 1165 SER A N 1
ATOM 9000 C CA . SER A 1 1165 ? -11.981 28.059 -0.177 1.00 91.44 1165 SER A CA 1
ATOM 9001 C C . SER A 1 1165 ? -12.829 29.153 0.491 1.00 91.44 1165 SER A C 1
ATOM 9003 O O . SER A 1 1165 ? -12.864 29.246 1.720 1.00 91.44 1165 SER A O 1
ATOM 9005 N N . ARG A 1 1166 ? -13.587 29.936 -0.292 1.00 96.81 1166 ARG A N 1
ATOM 9006 C CA . ARG A 1 1166 ? -14.569 30.914 0.213 1.00 96.81 1166 ARG A CA 1
ATOM 9007 C C . ARG A 1 1166 ? -15.671 30.230 1.030 1.00 96.81 1166 ARG A C 1
ATOM 9009 O O . ARG A 1 1166 ? -16.034 30.717 2.100 1.00 96.81 1166 ARG A O 1
ATOM 9016 N N . LEU A 1 1167 ? -16.169 29.088 0.559 1.00 94.62 1167 LEU A N 1
ATOM 9017 C CA . LEU A 1 1167 ? -17.185 28.287 1.242 1.00 94.62 1167 LEU A CA 1
ATOM 9018 C C . LEU A 1 1167 ? -16.630 27.581 2.494 1.00 94.62 1167 LEU A C 1
ATOM 9020 O O . LEU A 1 1167 ? -17.313 27.587 3.516 1.00 94.62 1167 LEU A O 1
ATOM 9024 N N . LYS A 1 1168 ? -15.384 27.070 2.475 1.00 91.81 1168 LYS A N 1
ATOM 9025 C CA . LYS A 1 1168 ? -14.675 26.540 3.664 1.00 91.81 1168 LYS A CA 1
ATOM 9026 C C . LYS A 1 1168 ? -14.635 27.606 4.771 1.00 91.81 1168 LYS A C 1
ATOM 9028 O O . LYS A 1 1168 ? -14.933 27.308 5.924 1.00 91.81 1168 LYS A O 1
ATOM 9033 N N . ALA A 1 1169 ? -14.339 28.860 4.415 1.00 91.00 1169 ALA A N 1
ATOM 9034 C CA . ALA A 1 1169 ? -14.300 29.982 5.355 1.00 91.00 1169 ALA A CA 1
ATOM 9035 C C . ALA A 1 1169 ? -15.687 30.428 5.870 1.00 91.00 1169 ALA A C 1
ATOM 9037 O O . ALA A 1 1169 ? -15.793 30.889 7.005 1.00 91.00 1169 ALA A O 1
ATOM 9038 N N . GLN A 1 1170 ? -16.753 30.295 5.070 1.00 93.69 1170 GLN A N 1
ATOM 9039 C CA . GLN A 1 1170 ? -18.124 30.631 5.492 1.00 93.69 1170 GLN A CA 1
ATOM 9040 C C . GLN A 1 1170 ? -18.822 29.515 6.278 1.00 93.69 1170 GLN A C 1
ATOM 9042 O O . GLN A 1 1170 ? -19.693 29.797 7.102 1.00 93.69 1170 GLN A O 1
ATOM 9047 N N . HIS A 1 1171 ? -18.431 28.259 6.059 1.00 91.69 1171 HIS A N 1
ATOM 9048 C CA . HIS A 1 1171 ? -19.043 27.084 6.674 1.00 91.69 1171 HIS A CA 1
ATOM 9049 C C . HIS A 1 1171 ? -17.999 26.204 7.391 1.00 91.69 1171 HIS A C 1
ATOM 9051 O O . HIS A 1 1171 ? -17.893 25.020 7.080 1.00 91.69 1171 HIS A O 1
ATOM 9057 N N . PRO A 1 1172 ? -17.260 26.717 8.397 1.00 86.31 1172 PRO A N 1
ATOM 9058 C CA . PRO A 1 1172 ? -16.188 25.968 9.072 1.00 86.31 1172 PRO A CA 1
ATOM 9059 C C . PRO A 1 1172 ? -16.668 24.718 9.838 1.00 86.31 1172 PRO A C 1
ATOM 9061 O O . PRO A 1 1172 ? -15.856 23.895 10.245 1.00 86.31 1172 PRO A O 1
ATOM 9064 N N . GLY A 1 1173 ? -17.983 24.558 10.037 1.00 82.75 1173 GLY A N 1
ATOM 9065 C CA . GLY A 1 1173 ? -18.604 23.334 10.561 1.00 82.75 1173 GLY A CA 1
ATOM 9066 C C . GLY A 1 1173 ? -18.949 22.276 9.500 1.00 82.75 1173 GLY A C 1
ATOM 9067 O O . GLY A 1 1173 ? -19.580 21.276 9.842 1.00 82.75 1173 GLY A O 1
ATOM 9068 N N . VAL A 1 1174 ? -18.587 22.496 8.231 1.00 91.44 1174 VAL A N 1
ATOM 9069 C CA . VAL A 1 1174 ? -18.823 21.587 7.100 1.00 91.44 1174 VAL A CA 1
ATOM 9070 C C . VAL A 1 1174 ? -17.488 21.240 6.450 1.00 91.44 1174 VAL A C 1
ATOM 9072 O O . VAL A 1 1174 ? -16.721 22.114 6.050 1.00 91.44 1174 VAL A O 1
ATOM 9075 N N . ARG A 1 1175 ? -17.218 19.945 6.289 1.00 91.19 1175 ARG A N 1
ATOM 9076 C CA . ARG A 1 1175 ? -16.014 19.452 5.625 1.00 91.19 1175 ARG A CA 1
ATOM 9077 C C . ARG A 1 1175 ? -16.191 19.484 4.107 1.00 91.19 1175 ARG A C 1
ATOM 9079 O O . ARG A 1 1175 ? -16.622 18.506 3.501 1.00 91.19 1175 ARG A O 1
ATOM 9086 N N . LEU A 1 1176 ? -15.864 20.612 3.489 1.00 90.19 1176 LEU A N 1
ATOM 9087 C CA . LEU A 1 1176 ? -15.742 20.699 2.033 1.00 90.19 1176 LEU A CA 1
ATOM 9088 C C . LEU A 1 1176 ? -14.387 20.126 1.605 1.00 90.19 1176 LEU A C 1
ATOM 9090 O O . LEU A 1 1176 ? -13.364 20.467 2.194 1.00 90.19 1176 LEU A O 1
ATOM 9094 N N . ILE A 1 1177 ? -14.381 19.272 0.589 1.00 91.50 1177 ILE A N 1
ATOM 9095 C CA . ILE A 1 1177 ? -13.203 18.578 0.067 1.00 91.50 1177 ILE A CA 1
ATOM 9096 C C . ILE A 1 1177 ? -13.109 18.918 -1.415 1.00 91.50 1177 ILE A C 1
ATOM 9098 O O . ILE A 1 1177 ? -13.979 18.518 -2.184 1.00 91.50 1177 ILE A O 1
ATOM 9102 N N . TYR A 1 1178 ? -12.076 19.647 -1.833 1.00 93.81 1178 TYR A N 1
ATOM 9103 C CA . TYR A 1 1178 ? -11.793 19.769 -3.264 1.00 93.81 1178 TYR A CA 1
ATOM 9104 C C . TYR A 1 1178 ? -11.102 18.487 -3.739 1.00 93.81 1178 TYR A C 1
ATOM 9106 O O . TYR A 1 1178 ? -10.179 18.020 -3.068 1.00 93.81 1178 TYR A O 1
ATOM 9114 N N . ALA A 1 1179 ? -11.544 17.925 -4.867 1.00 92.75 1179 ALA A N 1
ATOM 9115 C CA . ALA A 1 1179 ? -10.925 16.753 -5.483 1.00 92.75 1179 ALA A CA 1
ATOM 9116 C C . ALA A 1 1179 ? -10.254 17.136 -6.812 1.00 92.75 1179 ALA A C 1
ATOM 9118 O O . ALA A 1 1179 ? -10.900 17.545 -7.778 1.00 92.75 1179 ALA A O 1
ATOM 9119 N N . ASP A 1 1180 ? -8.937 16.984 -6.876 1.00 91.56 1180 ASP A N 1
ATOM 9120 C CA . ASP A 1 1180 ? -8.124 17.330 -8.036 1.00 91.56 1180 ASP A CA 1
ATOM 9121 C C . ASP A 1 1180 ? -8.154 16.218 -9.098 1.00 91.56 1180 ASP A C 1
ATOM 9123 O O . ASP A 1 1180 ? -7.152 15.572 -9.408 1.00 91.56 1180 ASP A O 1
ATOM 9127 N N . TYR A 1 1181 ? -9.332 16.001 -9.688 1.00 94.50 1181 TYR A N 1
ATOM 9128 C CA . TYR A 1 1181 ? -9.514 15.106 -10.837 1.00 94.50 1181 TYR A CA 1
ATOM 9129 C C . TYR A 1 1181 ? -8.599 15.497 -12.011 1.00 94.50 1181 TYR A C 1
ATOM 9131 O O . TYR A 1 1181 ? -8.203 14.628 -12.790 1.00 94.50 1181 TYR A O 1
ATOM 9139 N N . PHE A 1 1182 ? -8.209 16.776 -12.114 1.00 93.50 1182 PHE A N 1
ATOM 9140 C CA . PHE A 1 1182 ? -7.236 17.246 -13.095 1.00 93.50 1182 PHE A CA 1
ATOM 9141 C C . PHE A 1 1182 ? -5.858 16.623 -12.851 1.00 93.50 1182 PHE A C 1
ATOM 9143 O O . PHE A 1 1182 ? -5.358 15.898 -13.710 1.00 93.50 1182 PHE A O 1
ATOM 9150 N N . GLY A 1 1183 ? -5.258 16.853 -11.678 1.00 88.50 1183 GLY A N 1
ATOM 9151 C CA . GLY A 1 1183 ? -3.946 16.311 -11.319 1.00 88.50 1183 GLY A CA 1
ATOM 9152 C C . GLY A 1 1183 ? -3.912 14.786 -11.203 1.00 88.50 1183 GLY A C 1
ATOM 9153 O O . GLY A 1 1183 ? -2.891 14.182 -11.554 1.00 88.50 1183 GLY A O 1
ATOM 9154 N N . ALA A 1 1184 ? -5.022 14.166 -10.786 1.00 87.62 1184 ALA A N 1
ATOM 9155 C CA . ALA A 1 1184 ? -5.180 12.715 -10.727 1.00 87.62 1184 ALA A CA 1
ATOM 9156 C C . ALA A 1 1184 ? -5.156 12.094 -12.132 1.00 87.62 1184 ALA A C 1
ATOM 9158 O O . ALA A 1 1184 ? -4.322 11.233 -12.419 1.00 87.62 1184 ALA A O 1
ATOM 9159 N N . ALA A 1 1185 ? -6.002 12.583 -13.048 1.00 89.81 1185 ALA A N 1
ATOM 9160 C CA . ALA A 1 1185 ? -6.007 12.117 -14.433 1.00 89.81 1185 ALA A CA 1
ATOM 9161 C C . ALA A 1 1185 ? -4.681 12.432 -15.145 1.00 89.81 1185 ALA A C 1
ATOM 9163 O O . ALA A 1 1185 ? -4.200 11.614 -15.926 1.00 89.81 1185 ALA A O 1
ATOM 9164 N N . LEU A 1 1186 ? -4.027 13.559 -14.830 1.00 90.69 1186 LEU A N 1
ATOM 9165 C CA . LEU A 1 1186 ? -2.734 13.943 -15.409 1.00 90.69 1186 LEU A CA 1
ATOM 9166 C C . LEU A 1 1186 ? -1.617 12.906 -15.162 1.00 90.69 1186 LEU A C 1
ATOM 9168 O O . LEU A 1 1186 ? -0.661 12.845 -15.937 1.00 90.69 1186 LEU A O 1
ATOM 9172 N N . GLN A 1 1187 ? -1.739 12.041 -14.146 1.00 86.62 1187 GLN A N 1
ATOM 9173 C CA . GLN A 1 1187 ? -0.804 10.925 -13.936 1.00 86.62 1187 GLN A CA 1
ATOM 9174 C C . GLN A 1 1187 ? -0.862 9.881 -15.056 1.00 86.62 1187 GLN A C 1
ATOM 9176 O O . GLN A 1 1187 ? 0.181 9.346 -15.434 1.00 86.62 1187 GLN A O 1
ATOM 9181 N N . LEU A 1 1188 ? -2.050 9.634 -15.620 1.00 87.56 1188 LEU A N 1
ATOM 9182 C CA . LEU A 1 1188 ? -2.267 8.702 -16.732 1.00 87.56 1188 LEU A CA 1
ATOM 9183 C C . LEU A 1 1188 ? -1.522 9.164 -17.990 1.00 87.56 1188 LEU A C 1
ATOM 9185 O O . LEU A 1 1188 ? -0.980 8.345 -18.724 1.00 87.56 1188 LEU A O 1
ATOM 9189 N N . PHE A 1 1189 ? -1.449 10.481 -18.203 1.00 88.44 1189 PHE A N 1
ATOM 9190 C CA . PHE A 1 1189 ? -0.763 11.095 -19.342 1.00 88.44 1189 PHE A CA 1
ATOM 9191 C C . PHE A 1 1189 ? 0.750 11.237 -19.117 1.00 88.44 1189 PHE A C 1
ATOM 9193 O O . PHE A 1 1189 ? 1.529 11.055 -20.049 1.00 88.44 1189 PHE A O 1
ATOM 9200 N N . ARG A 1 1190 ? 1.183 11.500 -17.875 1.00 86.12 1190 ARG A N 1
ATOM 9201 C CA . ARG A 1 1190 ? 2.606 11.599 -17.499 1.00 86.12 1190 ARG A CA 1
ATOM 9202 C C . ARG A 1 1190 ? 3.322 10.250 -17.427 1.00 86.12 1190 ARG A C 1
ATOM 9204 O O . ARG A 1 1190 ? 4.490 10.169 -17.786 1.00 86.12 1190 ARG A O 1
ATOM 9211 N N . ASN A 1 1191 ? 2.654 9.206 -16.932 1.00 78.19 1191 ASN A N 1
ATOM 9212 C CA . ASN A 1 1191 ? 3.259 7.899 -16.655 1.00 78.19 1191 ASN A CA 1
ATOM 9213 C C . ASN A 1 1191 ? 2.378 6.718 -17.131 1.00 78.19 1191 ASN A C 1
ATOM 9215 O O . ASN A 1 1191 ? 2.161 5.791 -16.350 1.00 78.19 1191 ASN A O 1
ATOM 9219 N N . PRO A 1 1192 ? 1.873 6.690 -18.383 1.00 76.06 1192 PRO A N 1
ATOM 9220 C CA . PRO A 1 1192 ? 0.875 5.704 -18.830 1.00 76.06 1192 PRO A CA 1
ATOM 9221 C C . PRO A 1 1192 ? 1.294 4.251 -18.558 1.00 76.06 1192 PRO A C 1
ATOM 9223 O O . PRO A 1 1192 ? 0.542 3.482 -17.955 1.00 76.06 1192 PRO A O 1
ATOM 9226 N N . ARG A 1 1193 ? 2.553 3.904 -18.861 1.00 80.00 1193 ARG A N 1
ATOM 9227 C CA . ARG A 1 1193 ? 3.105 2.556 -18.638 1.00 80.00 1193 ARG A CA 1
ATOM 9228 C C . ARG A 1 1193 ? 3.090 2.101 -17.172 1.00 80.00 1193 ARG A C 1
ATOM 9230 O O . ARG A 1 1193 ? 2.968 0.905 -16.937 1.00 80.00 1193 ARG A O 1
ATOM 9237 N N . ARG A 1 1194 ? 3.149 3.014 -16.187 1.00 71.62 1194 ARG A N 1
ATOM 9238 C CA . ARG A 1 1194 ? 3.024 2.671 -14.750 1.00 71.62 1194 ARG A CA 1
ATOM 9239 C C . ARG A 1 1194 ? 1.661 2.048 -14.437 1.00 71.62 1194 ARG A C 1
ATOM 9241 O O . ARG A 1 1194 ? 1.555 1.232 -13.529 1.00 71.62 1194 ARG A O 1
ATOM 9248 N N . PHE A 1 1195 ? 0.635 2.431 -15.190 1.00 71.25 1195 PHE A N 1
ATOM 9249 C CA . PHE A 1 1195 ? -0.738 1.973 -15.009 1.00 71.25 1195 PHE A CA 1
ATOM 9250 C C . PHE A 1 1195 ? -1.129 0.859 -15.994 1.00 71.25 1195 PHE A C 1
ATOM 9252 O O . PHE A 1 1195 ? -2.255 0.377 -15.929 1.00 71.25 1195 PHE A O 1
ATOM 9259 N N . GLY A 1 1196 ? -0.217 0.419 -16.869 1.00 79.56 1196 GLY A N 1
ATOM 9260 C CA . GLY A 1 1196 ? -0.500 -0.532 -17.954 1.00 79.56 1196 GLY A CA 1
ATOM 9261 C C . GLY A 1 1196 ? -1.092 0.108 -19.216 1.00 79.56 1196 GLY A C 1
ATOM 9262 O O . GLY A 1 1196 ? -1.534 -0.608 -20.106 1.00 79.56 1196 GLY A O 1
ATOM 9263 N N . ILE A 1 1197 ? -1.102 1.442 -19.303 1.00 86.00 1197 ILE A N 1
ATOM 9264 C CA . ILE A 1 1197 ? -1.678 2.185 -20.430 1.00 86.00 1197 ILE A CA 1
ATOM 9265 C C . ILE A 1 1197 ? -0.634 2.364 -21.540 1.00 86.00 1197 ILE A C 1
ATOM 9267 O O . ILE A 1 1197 ? 0.545 2.607 -21.262 1.00 86.00 1197 ILE A O 1
ATOM 9271 N N . ASN A 1 1198 ? -1.077 2.250 -22.795 1.00 85.00 1198 ASN A N 1
ATOM 9272 C CA . ASN A 1 1198 ? -0.228 2.325 -23.987 1.00 85.00 1198 ASN A CA 1
ATOM 9273 C C . ASN A 1 1198 ? -0.029 3.771 -24.478 1.00 85.00 1198 ASN A C 1
ATOM 9275 O O . ASN A 1 1198 ? 0.963 4.405 -24.116 1.00 85.00 1198 ASN A O 1
ATOM 9279 N N . ASP A 1 1199 ? -0.970 4.308 -25.264 1.00 86.94 1199 ASP A N 1
ATOM 9280 C CA . ASP A 1 1199 ? -1.084 5.749 -25.525 1.00 86.94 1199 ASP A CA 1
ATOM 9281 C C . ASP A 1 1199 ? -2.329 6.270 -24.780 1.00 86.94 1199 ASP A C 1
ATOM 9283 O O . ASP A 1 1199 ? -3.431 5.777 -25.020 1.00 86.94 1199 ASP A O 1
ATOM 9287 N N . PRO A 1 1200 ? -2.191 7.222 -23.842 1.00 90.25 1200 PRO A N 1
ATOM 9288 C CA . PRO A 1 1200 ? -3.319 7.721 -23.063 1.00 90.25 1200 PRO A CA 1
ATOM 9289 C C . PRO A 1 1200 ? -4.205 8.721 -23.833 1.00 90.25 1200 PRO A C 1
ATOM 9291 O O . PRO A 1 1200 ? -5.302 9.016 -23.370 1.00 90.25 1200 PRO A O 1
ATOM 9294 N N . LEU A 1 1201 ? -3.769 9.249 -24.985 1.00 94.88 1201 LEU A N 1
ATOM 9295 C CA . LEU A 1 1201 ? -4.461 10.327 -25.718 1.00 94.88 1201 LEU A CA 1
ATOM 9296 C C . LEU A 1 1201 ? -5.494 9.851 -26.748 1.00 94.88 1201 LEU A C 1
ATOM 9298 O O . LEU A 1 1201 ? -6.067 10.672 -27.463 1.00 94.88 1201 LEU A O 1
ATOM 9302 N N . ILE A 1 1202 ? -5.695 8.542 -26.878 1.00 94.56 1202 ILE A N 1
ATOM 9303 C CA . ILE A 1 1202 ? -6.597 7.933 -27.860 1.00 94.56 1202 ILE A CA 1
ATOM 9304 C C . ILE A 1 1202 ? -7.796 7.294 -27.160 1.00 94.56 1202 ILE A C 1
ATOM 9306 O O . ILE A 1 1202 ? -7.681 6.806 -26.034 1.00 94.56 1202 ILE A O 1
ATOM 9310 N N . ALA A 1 1203 ? -8.949 7.301 -27.826 1.00 95.44 1203 ALA A N 1
ATOM 9311 C CA . ALA A 1 1203 ? -10.127 6.593 -27.346 1.00 95.44 1203 ALA A CA 1
ATOM 9312 C C . ALA A 1 1203 ? -9.952 5.075 -27.519 1.00 95.44 1203 ALA A C 1
ATOM 9314 O O . ALA A 1 1203 ? -9.353 4.610 -28.496 1.00 95.44 1203 ALA A O 1
ATOM 9315 N N . CYS A 1 1204 ? -10.492 4.299 -26.582 1.00 95.75 1204 CYS A N 1
ATOM 9316 C CA . CYS A 1 1204 ? -10.596 2.853 -26.730 1.00 95.75 1204 CYS A CA 1
ATOM 9317 C C . CYS A 1 1204 ? -11.790 2.464 -27.613 1.00 95.75 1204 CYS A C 1
ATOM 9319 O O . CYS A 1 1204 ? -11.652 1.581 -28.445 1.00 95.75 1204 CYS A O 1
ATOM 9321 N N . CYS A 1 1205 ? -12.928 3.146 -27.485 1.00 93.94 1205 CYS A N 1
ATOM 9322 C CA . CYS A 1 1205 ? -14.114 3.023 -28.327 1.00 93.94 1205 CYS A CA 1
ATOM 9323 C C . CYS A 1 1205 ? -14.249 4.217 -29.281 1.00 93.94 1205 CYS A C 1
ATOM 9325 O O . CYS A 1 1205 ? -14.135 5.369 -28.862 1.00 93.94 1205 CYS A O 1
ATOM 9327 N N . GLY A 1 1206 ? -14.600 3.953 -30.537 1.00 89.94 1206 GLY A N 1
ATOM 9328 C CA . GLY A 1 1206 ? -15.041 4.975 -31.481 1.00 89.94 1206 GLY A CA 1
ATOM 9329 C C . GLY A 1 1206 ? -14.824 4.545 -32.927 1.00 89.94 1206 GLY A C 1
ATOM 9330 O O . GLY A 1 1206 ? -14.920 3.368 -33.258 1.00 89.94 1206 GLY A O 1
ATOM 9331 N N . GLY A 1 1207 ? -14.530 5.490 -33.815 1.00 84.00 1207 GLY A N 1
ATOM 9332 C CA . GLY A 1 1207 ? -14.386 5.224 -35.250 1.00 84.00 1207 GLY A CA 1
ATOM 9333 C C . GLY A 1 1207 ? -13.016 5.570 -35.816 1.00 84.00 1207 GLY A C 1
ATOM 9334 O O . GLY A 1 1207 ? -12.254 6.348 -35.239 1.00 84.00 1207 GLY A O 1
ATOM 9335 N N . HIS A 1 1208 ? -12.735 5.035 -37.005 1.00 83.44 1208 HIS A N 1
ATOM 9336 C CA . HIS A 1 1208 ? -11.548 5.370 -37.791 1.00 83.44 1208 HIS A CA 1
ATOM 9337 C C . HIS A 1 1208 ? -11.440 6.888 -38.010 1.00 83.44 1208 HIS A C 1
ATOM 9339 O O . HIS A 1 1208 ? -12.234 7.491 -38.727 1.00 83.44 1208 HIS A O 1
ATOM 9345 N N . GLY A 1 1209 ? -10.441 7.507 -37.387 1.00 83.88 1209 GLY A N 1
ATOM 9346 C CA . GLY A 1 1209 ? -10.232 8.951 -37.403 1.00 83.88 1209 GLY A CA 1
ATOM 9347 C C . GLY A 1 1209 ? -9.137 9.364 -36.417 1.00 83.88 1209 GLY A C 1
ATOM 9348 O O . GLY A 1 1209 ? -8.590 8.506 -35.716 1.00 83.88 1209 GLY A O 1
ATOM 9349 N N . PRO A 1 1210 ? -8.788 10.661 -36.345 1.00 89.00 1210 PRO A N 1
ATOM 9350 C CA . PRO A 1 1210 ? -7.813 11.147 -35.376 1.00 89.00 1210 PRO A CA 1
ATOM 9351 C C . PRO A 1 1210 ? -8.236 10.768 -33.952 1.00 89.00 1210 PRO A C 1
ATOM 9353 O O . PRO A 1 1210 ? -9.393 10.937 -33.574 1.00 89.00 1210 PRO A O 1
ATOM 9356 N N . TYR A 1 1211 ? -7.291 10.221 -33.186 1.00 92.12 1211 TYR A N 1
ATOM 9357 C CA . TYR A 1 1211 ? -7.478 9.798 -31.793 1.00 92.12 1211 TYR A CA 1
ATOM 9358 C C . TYR A 1 1211 ? -8.653 8.813 -31.559 1.00 92.12 1211 TYR A C 1
ATOM 9360 O O . TYR A 1 1211 ? -9.165 8.714 -30.447 1.00 92.12 1211 TYR A O 1
ATOM 9368 N N . HIS A 1 1212 ? -9.042 8.066 -32.605 1.00 94.00 1212 HIS A N 1
ATOM 9369 C CA . HIS A 1 1212 ? -10.142 7.085 -32.646 1.00 94.00 1212 HIS A CA 1
ATOM 9370 C C . HIS A 1 1212 ? -11.564 7.656 -32.482 1.00 94.00 1212 HIS A C 1
ATOM 9372 O O . HIS A 1 1212 ? -12.511 6.917 -32.232 1.00 94.00 1212 HIS A O 1
ATOM 9378 N N . THR A 1 1213 ? -11.765 8.960 -32.691 1.00 90.31 1213 THR A N 1
ATOM 9379 C CA . THR A 1 1213 ? -13.080 9.608 -32.502 1.00 90.31 1213 THR A CA 1
ATOM 9380 C C . THR A 1 1213 ? -13.909 9.735 -33.787 1.00 90.31 1213 THR A C 1
ATOM 9382 O O . THR A 1 1213 ? -14.771 10.605 -33.883 1.00 90.31 1213 THR A O 1
ATOM 9385 N N . GLY A 1 1214 ? -13.628 8.928 -34.818 1.00 85.25 1214 GLY A N 1
ATOM 9386 C CA . GLY A 1 1214 ? -14.236 9.058 -36.153 1.00 85.25 1214 GLY A CA 1
ATOM 9387 C C . GLY A 1 1214 ? -15.699 8.608 -36.271 1.00 85.25 1214 GLY A C 1
ATOM 9388 O O . GLY A 1 1214 ? -16.295 8.746 -37.334 1.00 85.25 1214 GLY A O 1
ATOM 9389 N N . ALA A 1 1215 ? -16.272 8.063 -35.200 1.00 84.56 1215 ALA A N 1
ATOM 9390 C CA . ALA A 1 1215 ? -17.671 7.677 -35.095 1.00 84.56 1215 ALA A CA 1
ATOM 9391 C C . ALA A 1 1215 ? -18.127 7.860 -33.649 1.00 84.56 1215 ALA A C 1
ATOM 9393 O O . ALA A 1 1215 ? -17.327 7.729 -32.717 1.00 84.56 1215 ALA A O 1
ATOM 9394 N N . THR A 1 1216 ? -19.423 8.094 -33.467 1.00 85.44 1216 THR A N 1
ATOM 9395 C CA . THR A 1 1216 ? -20.072 7.856 -32.181 1.00 85.44 1216 THR A CA 1
ATOM 9396 C C . THR A 1 1216 ? -19.914 6.371 -31.876 1.00 85.44 1216 THR A C 1
ATOM 9398 O O . THR A 1 1216 ? -20.441 5.540 -32.605 1.00 85.44 1216 THR A O 1
ATOM 9401 N N . CYS A 1 1217 ? -19.183 6.052 -30.808 1.00 88.69 1217 CYS A N 1
ATOM 9402 C CA . CYS A 1 1217 ? -19.385 4.823 -30.039 1.00 88.69 1217 CYS A CA 1
ATOM 9403 C C . CYS A 1 1217 ? -20.914 4.606 -29.939 1.00 88.69 1217 CYS A C 1
ATOM 9405 O O . CYS A 1 1217 ? -21.572 5.563 -29.509 1.00 88.69 1217 CYS A O 1
ATOM 9407 N N . ASP A 1 1218 ? -21.510 3.480 -30.371 1.00 84.38 1218 ASP A N 1
ATOM 9408 C CA . ASP A 1 1218 ? -22.989 3.391 -30.468 1.00 84.38 1218 ASP A CA 1
ATOM 9409 C C . ASP A 1 1218 ? -23.625 1.991 -30.371 1.00 84.38 1218 ASP A C 1
ATOM 9411 O O . ASP A 1 1218 ? -24.322 1.704 -29.394 1.00 84.38 1218 ASP A O 1
ATOM 9415 N N . ARG A 1 1219 ? -23.442 1.190 -31.423 1.00 82.06 1219 ARG A N 1
ATOM 9416 C CA . ARG A 1 1219 ? -23.546 -0.264 -31.508 1.00 82.06 1219 ARG A CA 1
ATOM 9417 C C . ARG A 1 1219 ? -22.867 -0.888 -32.735 1.00 82.06 1219 ARG A C 1
ATOM 9419 O O . ARG A 1 1219 ? -23.116 -2.051 -33.068 1.00 82.06 1219 ARG A O 1
ATOM 9426 N N . THR A 1 1220 ? -22.127 -0.074 -33.480 1.00 82.12 1220 THR A N 1
ATOM 9427 C CA . THR A 1 1220 ? -21.487 -0.398 -34.754 1.00 82.12 1220 THR A CA 1
ATOM 9428 C C . THR A 1 1220 ? -20.019 0.040 -34.803 1.00 82.12 1220 THR A C 1
ATOM 9430 O O . THR A 1 1220 ? -19.366 -0.105 -35.838 1.00 82.12 1220 THR A O 1
ATOM 9433 N N . ALA A 1 1221 ? -19.503 0.600 -33.708 1.00 83.69 1221 ALA A N 1
ATOM 9434 C CA . ALA A 1 1221 ? -18.205 1.242 -33.630 1.00 83.69 1221 ALA A CA 1
ATOM 9435 C C . ALA A 1 1221 ? -17.123 0.294 -33.075 1.00 83.69 1221 ALA A C 1
ATOM 9437 O O . ALA A 1 1221 ? -17.352 -0.857 -32.704 1.00 83.69 1221 ALA A O 1
ATOM 9438 N N . THR A 1 1222 ? -15.874 0.746 -33.143 1.00 88.00 1222 THR A N 1
ATOM 9439 C CA . THR A 1 1222 ? -14.685 -0.086 -32.940 1.00 88.00 1222 THR A CA 1
ATOM 9440 C C . THR A 1 1222 ? -14.136 0.076 -31.530 1.00 88.00 1222 THR A C 1
ATOM 9442 O O . THR A 1 1222 ? -13.787 1.186 -31.129 1.00 88.00 1222 THR A O 1
ATOM 9445 N N . VAL A 1 1223 ? -13.973 -1.043 -30.817 1.00 91.62 1223 VAL A N 1
ATOM 9446 C CA . VAL A 1 1223 ? -13.117 -1.119 -29.623 1.00 91.62 1223 VAL A CA 1
ATOM 9447 C C . VAL A 1 1223 ? -11.701 -1.507 -30.064 1.00 91.62 1223 VAL A C 1
ATOM 9449 O O . VAL A 1 1223 ? -11.502 -2.554 -30.678 1.00 91.62 1223 VAL A O 1
ATOM 9452 N N . TRP A 1 1224 ? -10.726 -0.647 -29.776 1.00 85.38 1224 TRP A N 1
ATOM 9453 C CA . TRP A 1 1224 ? -9.367 -0.647 -30.331 1.00 85.38 1224 TRP A CA 1
ATOM 9454 C C . TRP A 1 1224 ? -8.337 -1.455 -29.519 1.00 85.38 1224 TRP A C 1
ATOM 9456 O O . TRP A 1 1224 ? -7.151 -1.449 -29.850 1.00 85.38 1224 TRP A O 1
ATOM 9466 N N . GLY A 1 1225 ? -8.760 -2.160 -28.468 1.00 85.62 1225 GLY A N 1
ATOM 9467 C CA . GLY A 1 1225 ? -7.919 -3.063 -27.677 1.00 85.62 1225 GLY A CA 1
ATOM 9468 C C . GLY A 1 1225 ? -8.566 -3.441 -26.343 1.00 85.62 1225 GLY A C 1
ATOM 9469 O O . GLY A 1 1225 ? -9.760 -3.231 -26.155 1.00 85.62 1225 GLY A O 1
ATOM 9470 N N . ASP A 1 1226 ? -7.777 -3.979 -25.407 1.00 85.69 1226 ASP A N 1
ATOM 9471 C CA . ASP A 1 1226 ? -8.213 -4.147 -24.012 1.00 85.69 1226 ASP A CA 1
ATOM 9472 C C . ASP A 1 1226 ? -8.454 -2.765 -23.368 1.00 85.69 1226 ASP A C 1
ATOM 9474 O O . ASP A 1 1226 ? -7.491 -1.991 -23.284 1.00 85.69 1226 ASP A O 1
ATOM 9478 N N . PRO A 1 1227 ? -9.665 -2.451 -22.861 1.00 87.19 1227 PRO A N 1
ATOM 9479 C CA . PRO A 1 1227 ? -9.941 -1.191 -22.166 1.00 87.19 1227 PRO A CA 1
ATOM 9480 C C . PRO A 1 1227 ? -9.032 -0.958 -20.947 1.00 87.19 1227 PRO A C 1
ATOM 9482 O O . PRO A 1 1227 ? -8.706 0.187 -20.627 1.00 87.19 1227 PRO A O 1
ATOM 9485 N N . GLY A 1 1228 ? -8.520 -2.031 -20.329 1.00 84.94 1228 GLY A N 1
ATOM 9486 C CA . GLY A 1 1228 ? -7.506 -1.985 -19.272 1.00 84.94 1228 GLY A CA 1
ATOM 9487 C C . GLY A 1 1228 ? -6.166 -1.350 -19.676 1.00 84.94 1228 GLY A C 1
ATOM 9488 O O . GLY A 1 1228 ? -5.360 -1.037 -18.796 1.00 84.94 1228 GLY A O 1
ATOM 9489 N N . SER A 1 1229 ? -5.945 -1.114 -20.975 1.00 90.50 1229 SER A N 1
ATOM 9490 C CA . SER A 1 1229 ? -4.730 -0.520 -21.551 1.00 90.50 1229 SER A CA 1
ATOM 9491 C C . SER A 1 1229 ? -4.904 0.901 -22.123 1.00 90.50 1229 SER A C 1
ATOM 9493 O O . SER A 1 1229 ? -3.961 1.460 -22.696 1.00 90.50 1229 SER A O 1
ATOM 9495 N N . PHE A 1 1230 ? -6.079 1.516 -21.940 1.00 93.00 1230 PHE A N 1
ATOM 9496 C CA . PHE A 1 1230 ? -6.406 2.877 -22.393 1.00 93.00 1230 PHE A CA 1
ATOM 9497 C C . PHE A 1 1230 ? -6.738 3.796 -21.208 1.00 93.00 1230 PHE A C 1
ATOM 9499 O O . PHE A 1 1230 ? -7.242 3.345 -20.179 1.00 93.00 1230 PHE A O 1
ATOM 9506 N N . ALA A 1 1231 ? -6.484 5.102 -21.353 1.00 94.31 1231 ALA A N 1
ATOM 9507 C CA . ALA A 1 1231 ? -6.935 6.103 -20.379 1.00 94.31 1231 ALA A CA 1
ATOM 9508 C C . ALA A 1 1231 ? -8.353 6.608 -20.690 1.00 94.31 1231 ALA A C 1
ATOM 9510 O O . ALA A 1 1231 ? -9.180 6.756 -19.790 1.00 94.31 1231 ALA A O 1
ATOM 9511 N N . ASN A 1 1232 ? -8.633 6.871 -21.968 1.00 96.81 1232 ASN A N 1
ATOM 9512 C CA . ASN A 1 1232 ? -9.908 7.401 -22.423 1.00 96.81 1232 ASN A CA 1
ATOM 9513 C C . ASN A 1 1232 ? -10.752 6.321 -23.107 1.00 96.81 1232 ASN A C 1
ATOM 9515 O O . ASN A 1 1232 ? -10.236 5.440 -23.796 1.00 96.81 1232 ASN A O 1
ATOM 9519 N N . TRP A 1 1233 ? -12.059 6.400 -22.900 1.00 96.31 1233 TRP A N 1
ATOM 9520 C CA . TRP A 1 1233 ? -13.016 5.424 -23.369 1.00 96.31 1233 TRP A CA 1
ATOM 9521 C C . TRP A 1 1233 ? -13.614 5.788 -24.727 1.00 96.31 1233 TRP A C 1
ATOM 9523 O O . TRP A 1 1233 ? -13.174 5.222 -25.713 1.00 96.31 1233 TRP A O 1
ATOM 9533 N N . ASP A 1 1234 ? -14.571 6.713 -24.818 1.00 92.12 1234 ASP A N 1
ATOM 9534 C CA . ASP A 1 1234 ? -15.327 7.001 -26.056 1.00 92.12 1234 ASP A CA 1
ATOM 9535 C C . ASP A 1 1234 ? -14.875 8.261 -26.811 1.00 92.12 1234 ASP A C 1
ATOM 9537 O O . ASP A 1 1234 ? -15.568 8.758 -27.697 1.00 92.12 1234 ASP A O 1
ATOM 9541 N N . GLY A 1 1235 ? -13.744 8.826 -26.403 1.00 91.12 1235 GLY A N 1
ATOM 9542 C CA . GLY A 1 1235 ? -13.239 10.107 -26.867 1.00 91.12 1235 GLY A CA 1
ATOM 9543 C C . GLY A 1 1235 ? -13.565 11.279 -25.946 1.00 91.12 1235 GLY A C 1
ATOM 9544 O O . GLY A 1 1235 ? -12.965 12.337 -26.120 1.00 91.12 1235 GLY A O 1
ATOM 9545 N N . VAL A 1 1236 ? -14.446 11.106 -24.956 1.00 91.12 1236 VAL A N 1
ATOM 9546 C CA . VAL A 1 1236 ? -14.767 12.118 -23.935 1.00 91.12 1236 VAL A CA 1
ATOM 9547 C C . VAL A 1 1236 ? -14.512 11.567 -22.533 1.00 91.12 1236 VAL A C 1
ATOM 9549 O O . VAL A 1 1236 ? -13.734 12.139 -21.771 1.00 91.12 1236 VAL A O 1
ATOM 9552 N N . HIS A 1 1237 ? -15.105 10.423 -22.209 1.00 95.31 1237 HIS A N 1
ATOM 9553 C CA . HIS A 1 1237 ? -15.135 9.840 -20.868 1.00 95.31 1237 HIS A CA 1
ATOM 9554 C C . HIS A 1 1237 ? -13.939 8.906 -20.632 1.00 95.31 1237 HIS A C 1
ATOM 9556 O O . HIS A 1 1237 ? -13.299 8.480 -21.588 1.00 95.31 1237 HIS A O 1
ATOM 9562 N N . MET A 1 1238 ? -13.604 8.573 -19.383 1.00 95.88 1238 MET A N 1
ATOM 9563 C CA . MET A 1 1238 ? -12.427 7.738 -19.077 1.00 95.88 1238 MET A CA 1
ATOM 9564 C C . MET A 1 1238 ? -12.765 6.240 -19.025 1.00 95.88 1238 MET A C 1
ATOM 9566 O O . MET A 1 1238 ? -13.936 5.857 -19.021 1.00 95.88 1238 MET A O 1
ATOM 9570 N N . THR A 1 1239 ? -11.744 5.383 -18.991 1.00 96.75 1239 THR A N 1
ATOM 9571 C CA . THR A 1 1239 ? -11.920 3.934 -18.790 1.00 96.75 1239 THR A CA 1
ATOM 9572 C C . THR A 1 1239 ? -12.159 3.559 -17.324 1.00 96.75 1239 THR A C 1
ATOM 9574 O O . THR A 1 1239 ? -11.824 4.340 -16.432 1.00 96.75 1239 THR A O 1
ATOM 9577 N N . GLU A 1 1240 ? -12.645 2.345 -17.034 1.00 93.81 1240 GLU A N 1
ATOM 9578 C CA . GLU A 1 1240 ? -12.698 1.796 -15.669 1.00 93.81 1240 GLU A CA 1
ATOM 9579 C C . GLU A 1 1240 ? -11.322 1.888 -15.016 1.00 93.81 1240 GLU A C 1
ATOM 9581 O O . GLU A 1 1240 ? -11.181 2.322 -13.871 1.00 93.81 1240 GLU A O 1
ATOM 9586 N N . LYS A 1 1241 ? -10.296 1.499 -15.772 1.00 92.94 1241 LYS A N 1
ATOM 9587 C CA . LYS A 1 1241 ? -8.904 1.514 -15.342 1.00 92.94 1241 LYS A CA 1
ATOM 9588 C C . LYS A 1 1241 ? -8.447 2.915 -14.940 1.00 92.94 1241 LYS A C 1
ATOM 9590 O O . LYS A 1 1241 ? -7.847 3.086 -13.879 1.00 92.94 1241 LYS A O 1
ATOM 9595 N N . ALA A 1 1242 ? -8.734 3.911 -15.773 1.00 92.88 1242 ALA A N 1
ATOM 9596 C CA . ALA A 1 1242 ? -8.410 5.302 -15.501 1.00 92.88 1242 ALA A CA 1
ATOM 9597 C C . ALA A 1 1242 ? -9.211 5.852 -14.318 1.00 92.88 1242 ALA A C 1
ATOM 9599 O O . ALA A 1 1242 ? -8.636 6.477 -13.428 1.00 92.88 1242 ALA A O 1
ATOM 9600 N N . TYR A 1 1243 ? -10.514 5.576 -14.259 1.00 96.19 1243 TYR A N 1
ATOM 9601 C CA . TYR A 1 1243 ? -11.362 5.996 -13.152 1.00 96.19 1243 TYR A CA 1
ATOM 9602 C C . TYR A 1 1243 ? -10.993 5.326 -11.825 1.00 96.19 1243 TYR A C 1
ATOM 9604 O O . TYR A 1 1243 ? -11.121 5.979 -10.795 1.00 96.19 1243 TYR A O 1
ATOM 9612 N N . HIS A 1 1244 ? -10.468 4.095 -11.824 1.00 93.06 1244 HIS A N 1
ATOM 9613 C CA . HIS A 1 1244 ? -9.884 3.471 -10.633 1.00 93.06 1244 HIS A CA 1
ATOM 9614 C C . HIS A 1 1244 ? -8.677 4.269 -10.135 1.00 93.06 1244 HIS A C 1
ATOM 9616 O O . HIS A 1 1244 ? -8.590 4.564 -8.951 1.00 93.06 1244 HIS A O 1
ATOM 9622 N N . VAL A 1 1245 ? -7.759 4.660 -11.027 1.00 88.31 1245 VAL A N 1
ATOM 9623 C CA . VAL A 1 1245 ? -6.576 5.467 -10.668 1.00 88.31 1245 VAL A CA 1
ATOM 9624 C C . VAL A 1 1245 ? -6.971 6.871 -10.189 1.00 88.31 1245 VAL A C 1
ATOM 9626 O O . VAL A 1 1245 ? -6.401 7.375 -9.224 1.00 88.31 1245 VAL A O 1
ATOM 9629 N N . ILE A 1 1246 ? -7.975 7.492 -10.818 1.00 88.56 1246 ILE A N 1
ATOM 9630 C CA . ILE A 1 1246 ? -8.532 8.785 -10.390 1.00 88.56 1246 ILE A CA 1
ATOM 9631 C C . ILE A 1 1246 ? -9.209 8.657 -9.017 1.00 88.56 1246 ILE A C 1
ATOM 9633 O O . ILE A 1 1246 ? -9.034 9.522 -8.161 1.00 88.56 1246 ILE A O 1
ATOM 9637 N N . ALA A 1 1247 ? -9.957 7.575 -8.786 1.00 89.19 1247 ALA A N 1
ATOM 9638 C CA . ALA A 1 1247 ? -10.627 7.322 -7.519 1.00 89.19 1247 ALA A CA 1
ATOM 9639 C C . ALA A 1 1247 ? -9.638 7.035 -6.388 1.00 89.19 1247 ALA A C 1
ATOM 9641 O O . ALA A 1 1247 ? -9.732 7.666 -5.342 1.00 89.19 1247 ALA A O 1
ATOM 9642 N N . ASP A 1 1248 ? -8.674 6.140 -6.611 1.00 85.12 1248 ASP A N 1
ATOM 9643 C CA . ASP A 1 1248 ? -7.583 5.803 -5.691 1.00 85.12 1248 ASP A CA 1
ATOM 9644 C C . ASP A 1 1248 ? -6.814 7.061 -5.261 1.00 85.12 1248 ASP A C 1
ATOM 9646 O O . ASP A 1 1248 ? -6.692 7.346 -4.070 1.00 85.12 1248 ASP A O 1
ATOM 9650 N N . GLY A 1 1249 ? -6.431 7.899 -6.230 1.00 73.50 1249 GLY A N 1
ATOM 9651 C CA . GLY A 1 1249 ? -5.756 9.172 -5.983 1.00 73.50 1249 GLY A CA 1
ATOM 9652 C C . GLY A 1 1249 ? -6.565 10.200 -5.175 1.00 73.50 1249 GLY A C 1
ATOM 9653 O O . GLY A 1 1249 ? -5.975 11.110 -4.594 1.00 73.50 1249 GLY A O 1
ATOM 9654 N N . VAL A 1 1250 ? -7.893 10.064 -5.104 1.00 81.25 1250 VAL A N 1
ATOM 9655 C CA . VAL A 1 1250 ? -8.789 10.906 -4.284 1.00 81.25 1250 VAL A CA 1
ATOM 9656 C C . VAL A 1 1250 ? -9.126 10.244 -2.942 1.00 81.25 1250 VAL A C 1
ATOM 9658 O O . VAL A 1 1250 ? -9.262 10.936 -1.935 1.00 81.25 1250 VAL A O 1
ATOM 9661 N N . LEU A 1 1251 ? -9.228 8.914 -2.904 1.00 80.31 1251 LEU A N 1
ATOM 9662 C CA . LEU A 1 1251 ? -9.462 8.109 -1.704 1.00 80.31 1251 LEU A CA 1
ATOM 9663 C C . LEU A 1 1251 ? -8.260 8.152 -0.761 1.00 80.31 1251 LEU A C 1
ATOM 9665 O O . LEU A 1 1251 ? -8.407 8.554 0.393 1.00 80.31 1251 LEU A O 1
ATOM 9669 N N . ASN A 1 1252 ? -7.091 7.784 -1.283 1.00 71.00 1252 ASN A N 1
ATOM 9670 C CA . ASN A 1 1252 ? -5.829 7.652 -0.554 1.00 71.00 1252 ASN A CA 1
ATOM 9671 C C . ASN A 1 1252 ? -4.932 8.900 -0.679 1.00 71.00 1252 ASN A C 1
ATOM 9673 O O . ASN A 1 1252 ? -3.976 9.059 0.078 1.00 71.00 1252 ASN A O 1
ATOM 9677 N N . GLY A 1 1253 ? -5.258 9.814 -1.600 1.00 67.56 1253 GLY A N 1
ATOM 9678 C CA . GLY A 1 1253 ? -4.489 11.030 -1.870 1.00 67.56 1253 GLY A CA 1
ATOM 9679 C C . GLY A 1 1253 ? -3.405 10.843 -2.948 1.00 67.56 1253 GLY A C 1
ATOM 9680 O O . GLY A 1 1253 ? -3.221 9.745 -3.472 1.00 67.56 1253 GLY A O 1
ATOM 9681 N N . PRO A 1 1254 ? -2.674 11.913 -3.316 1.00 67.00 1254 PRO A N 1
ATOM 9682 C CA . PRO A 1 1254 ? -2.737 13.273 -2.769 1.00 67.00 1254 PRO A CA 1
ATOM 9683 C C . PRO A 1 1254 ? -3.803 14.178 -3.419 1.00 67.00 1254 PRO A C 1
ATOM 9685 O O . PRO A 1 1254 ? -3.848 15.366 -3.119 1.00 67.00 1254 PRO A O 1
ATOM 9688 N N . PHE A 1 1255 ? -4.648 13.668 -4.319 1.00 81.31 1255 PHE A N 1
ATOM 9689 C CA . PHE A 1 1255 ? -5.531 14.485 -5.164 1.00 81.31 1255 PHE A CA 1
ATOM 9690 C C . PHE A 1 1255 ? -6.862 14.874 -4.498 1.00 81.31 1255 PHE A C 1
ATOM 9692 O O . PHE A 1 1255 ? -7.865 15.077 -5.178 1.00 81.31 1255 PHE A O 1
ATOM 9699 N N . ALA A 1 1256 ? -6.885 15.007 -3.172 1.00 78.31 1256 ALA A N 1
ATOM 9700 C CA . ALA A 1 1256 ? -7.972 15.652 -2.441 1.00 78.31 1256 ALA A CA 1
ATOM 9701 C C . ALA A 1 1256 ? -7.477 16.242 -1.111 1.00 78.31 1256 ALA A C 1
ATOM 9703 O O . ALA A 1 1256 ? -6.564 15.700 -0.489 1.00 78.31 1256 ALA A O 1
ATOM 9704 N N . ASP A 1 1257 ? -8.093 17.348 -0.683 1.00 65.38 1257 ASP A N 1
ATOM 9705 C CA . ASP A 1 1257 ? -7.736 18.088 0.538 1.00 65.38 1257 ASP A CA 1
ATOM 9706 C C . ASP A 1 1257 ? -8.918 18.189 1.532 1.00 65.38 1257 ASP A C 1
ATOM 9708 O O . ASP A 1 1257 ? -9.787 19.067 1.370 1.00 65.38 1257 ASP A O 1
ATOM 9712 N N . PRO A 1 1258 ? -8.956 17.341 2.585 1.00 67.69 1258 PRO A N 1
ATOM 9713 C CA . PRO A 1 1258 ? -8.127 16.139 2.806 1.00 67.69 1258 PRO A CA 1
ATOM 9714 C C . PRO A 1 1258 ? -8.507 14.965 1.873 1.00 67.69 1258 PRO A C 1
ATOM 9716 O O . PRO A 1 1258 ? -9.588 14.994 1.280 1.00 67.69 1258 PRO A O 1
ATOM 9719 N N . PRO A 1 1259 ? -7.688 13.894 1.785 1.00 79.25 1259 PRO A N 1
ATOM 9720 C CA . PRO A 1 1259 ? -8.061 12.656 1.098 1.00 79.25 1259 PRO A CA 1
ATOM 9721 C C . PRO A 1 1259 ? -9.393 12.091 1.601 1.00 79.25 1259 PRO A C 1
ATOM 9723 O O . PRO A 1 1259 ? -9.722 12.204 2.784 1.00 79.25 1259 PRO A O 1
ATOM 9726 N N . LEU A 1 1260 ? -10.176 11.468 0.721 1.00 73.81 1260 LEU A N 1
ATOM 9727 C CA . LEU A 1 1260 ? -11.553 11.087 1.035 1.00 73.81 1260 LEU A CA 1
ATOM 9728 C C . LEU A 1 1260 ? -11.634 10.018 2.143 1.00 73.81 1260 LEU A C 1
ATOM 9730 O O . LEU A 1 1260 ? -12.498 10.126 3.015 1.00 73.81 1260 LEU A O 1
ATOM 9734 N N . LEU A 1 1261 ? -10.699 9.066 2.213 1.00 74.00 1261 LEU A N 1
ATOM 9735 C CA . LEU A 1 1261 ? -10.626 8.123 3.340 1.00 74.00 1261 LEU A CA 1
ATOM 9736 C C . LEU A 1 1261 ? -10.037 8.744 4.623 1.00 74.00 1261 LEU A C 1
ATOM 9738 O O . LEU A 1 1261 ? -10.170 8.159 5.690 1.00 74.00 1261 LEU A O 1
ATOM 9742 N N . HIS A 1 1262 ? -9.469 9.954 4.558 1.00 65.25 1262 HIS A N 1
ATOM 9743 C CA . HIS A 1 1262 ? -9.082 10.764 5.727 1.00 65.25 1262 HIS A CA 1
ATOM 9744 C C . HIS A 1 1262 ? -10.180 11.766 6.147 1.00 65.25 1262 HIS A C 1
ATOM 9746 O O . HIS A 1 1262 ? -10.015 12.518 7.107 1.00 65.25 1262 HIS A O 1
ATOM 9752 N N . SER A 1 1263 ? -11.313 11.798 5.434 1.00 58.16 1263 SER A N 1
ATOM 9753 C CA . SER A 1 1263 ? -12.529 12.501 5.871 1.00 58.16 1263 SER A CA 1
ATOM 9754 C C . SER A 1 1263 ? -13.428 11.651 6.782 1.00 58.16 1263 SER A C 1
ATOM 9756 O O . SER A 1 1263 ? -14.382 12.165 7.371 1.00 58.16 1263 SER A O 1
ATOM 9758 N N . CYS A 1 1264 ? -13.111 10.364 6.873 1.00 51.88 1264 CYS A N 1
ATOM 9759 C CA . CYS A 1 1264 ? -13.859 9.320 7.557 1.00 51.88 1264 CYS A CA 1
ATOM 9760 C C . CYS A 1 1264 ? -13.590 9.304 9.073 1.00 51.88 1264 CYS A C 1
ATOM 9762 O O . CYS A 1 1264 ? -12.459 9.643 9.477 1.00 51.88 1264 CYS A O 1
#

Radius of gyration: 36.44 Å; chains: 1; bounding box: 88×98×95 Å

InterPro domains:
  IPR001087 GDSL lipase/esterase [PF00657] (169-488)
  IPR001087 GDSL lipase/esterase [PF00657] (537-854)
  IPR001087 GDSL lipase/esterase [PF00657] (931-1249)
  IPR035669 GDSL lipase/esterase-like, plant [cd01837] (169-492)
  IPR035669 GDSL lipase/esterase-like, plant [cd01837] (536-855)
  IPR035669 GDSL lipase/esterase-like, plant [cd01837] (930-1254)
  IPR036514 SGNH hydrolase superfamily [G3DSA:3.40.50.1110] (2-96)
  IPR036514 SGNH hydrolase superfamily [G3DSA:3.40.50.1110] (162-496)
  IPR036514 SGNH hydrolase superfamily [G3DSA:3.40.50.1110] (531-861)
  IPR036514 SGNH hydrolase superfamily [G3DSA:3.40.50.1110] (925-1253)

Sequence (1264 aa):
MDELENLRKLHLDVAIIYADYYGAAMEIFLSPEQFGIENPLVACCGGGGPYGVSETARCGHGEYKVCDDPQLCGSWDGYHPSEAVFKAIAIGLLRGSYTQPPLATTTISCPQITELGSSVEYKVLYDLRHGGCRAVSPSAAATAPFVLLLCAVVLLNAHVVLCGCYKRIFSFGDSIIDTGNFVYLTGNGPSQFKELPYGMTYFNRPSGRICDGRVLVDFYAQALNLSLLPSSMPEEGSGQFENGANFAVLASTALGPDYFKTKYNFSLPVPYCLDSQLASFKKVLGRIAPGVDATKSLLGESLIVMGEIGGNDYNFWFTARQPRETAKQYLPDVIGRIGAAVQEVINLGAKTVLVPGNFPFGCAPEYLQGFQSSNTSDYDATGCIAWFNDFSRQHNQALVQEVGRLRSQNPGVTLIYADYYGAALEFFKNPKNYGIADPLLECCGGDGPYHTGMTCNKTAKVWGPPANFANWDGVHMTEKAYSIIADGVLSKQQQQPLSDMGSFSHQQHSIPMYLVLVSAVLLLNSTLGLCGCYKSIFSFGDSIIDSGNFVHIAGDHPCPFKEPPFGMTYFKHPSGRISDGRVVIDFYAQALQLPFIPPSLPEKDRGQFPHGANFAVLASTALPPEYFRRWNHTVPMPFSLATQLEWFKQTLHRIAPGDAARTALLGESLILMGEIGGNDYNFWFLDHKPRELAYQFIPDVVASISSTVQELIGLGARTIVIPGNFPTGCVPAYLSAYRSGNPADYDELRCLRWFNAFSAAHNQALTNEVSRLKAQHPGVRLIYADYFGAALQLFRNPRRFGINDPLIACCGGHGPYHTGATCDRTATVWGDPGSFANWDGVHMTEKAYHVIADGTAKVWGPPANFANWDGVHMTEKAYSIIADGAEQQQPLSDMGSFSHQQHSIPMYLVLVSAVLLLNSTLGLCGCYKSIFSFGDSIIDSGNFVHIAGDHPCPFKEPPFGMTYFKHPSGRISDGRVVIDFYAQALQLPFIPPSLPEKDRGQFPHGANFAVLASTALPPEYFRRWNHTVPMPFSLATQLEWFKQTLHRIAPGDAARTALLGESLILMGEIGGNDYNFWFLDHKPRELAYQFIPDVVASISSTVQELIGLGARTIVIPGNFPTGCVPAYLSAYRSGNPADYDELRCLRWFNAFSAAHNQALTNEVSRLKAQHPGVRLIYADYFGAALQLFRNPRRFGINDPLIACCGGHGPYHTGATCDRTATVWGDPGSFANWDGVHMTEKAYHVIADGVLNGPFADPPLLHSC

pLDDT: mean 79.41, std 21.15, range [19.94, 98.31]